Protein AF-0000000081659608 (afdb_homodimer)

Radius of gyration: 36.02 Å; Cα contacts (8 Å, |Δi|>4): 2407; chains: 2; bounding box: 150×110×80 Å

Organism: Saccoglossus kowalevskii (NCBI:txid10224)

Secondary structure (DSSP, 8-state):
---------------------PPPEEEEEEESS--STTSTTTT-HHHIIIIITTSEEEEEEE-SSSSHHHHHHHHHHS--HHHH---SSSTTTTSS-HHHHTTGGGGSHHHHHHHTT-EEEEEEE-STTTT-GGGT-TT---TT-SEEEEESSS--SSSEEEEETTEEEEE-S-HHHH-HHHHHHHHHHHHHHT--TTSPPEEEEEE--TTSTT----GGGTTTTTT------TTBT---TTS-HHHHTS-SSPPHHHHHHHHHHHHHHHHHHHHHHHHHHHHHHHHHHTT-GGGEEEEEEES---BSSBTT--SB--SSSHHHHEEEEEEE-TTPPTTEEE-S-EEGGGHHHHHHHHHTPPPPTT--S--THHHHH--S-SGGGS-SEEEEEE-----TT---TT----TTEEEE-TTT--EEEETT--EEEEEEESSS-EEEEEEE-STT--EEEEETTT-TT----GGGTS-HHHHHHHHHHHHHHHH--GGGG---S--TT-----S---/---------------------PPPEEEEEEESS--STTSTTTT-HHHIIIIITTSEEEEEEE-SSSSHHHHHHHHHHS--HHHH---SSSGGGTSS-HHHHTTGGGGSHHHHHHHTT-EEEEEEE-STTTT-GGGT-TT---TT-SEEEEESSS--SSSEEEEETTEEEEE-S-HHHH-HHHHHHHHHHHHHHT--TTSPPEEEEEE--TTSTT----GGGTTTTTT------TTBT---TTS-HHHHTS-SSPPHHHHHHHHHHHHHHHHHHHHHHHHHHHHHHHHHHTT-GGGEEEEEEES---BSSBTT--SB--SSSHHHHEEEEEEE-TTPPTTEEE-S-EEGGGHHHHHHHHHTPPPPTT--S--THHHHH--S-GGGGS-SEEEEEE-----TT---TT----TTEEEE-TTT--EEEETT--EEEEEEESSS-EEEEEEE-STT--EEEEETTT-TT----GGGTS-HHHHHHHHHHHHHHHT--GGGG---S--TT-----TT--

Foldseek 3Di:
DPPPPPPPPPPPPPPPPPVPPAQFAEEEEAEAAQFPPFPSCVLLVLCCVVFQQQFEWEPFEWALFLAFQQLLLLLFQLAHCLQLQQFHQDLVSVWLAPVSLVPRLCRGLLQLLVVLPAAEAEAEERGAQPQPVRNVHLQDDRPNHPFAFYWHHAADQAFGWTSTNNDTDTGHPDLVTGGRLVVLLVVLLVVLVPDAPPDHHYYYYRYHHAPPPPLDARPVLVPPPVVFFGDPDPQFQAAQCQDDVLLNVADGNADPVLRVVLRVSVSSRSRNCVSVSVSVVSNCVSCVVRVSQQRYKYKYKYSWHWDDRGSHQHIDERDPASRTIHMIITMHYHQGHGNHYDHAHAYSSQNSCQSSVSSPHHDDQQNLHHHCVCVRNDPDDCQQPAAFKAKRWHAFDADPVQDDPPDPPRPQFADADNVRRNTRTGRFSTKMKIAGDDPQAGKIWMFTRDPVRRIFIDRCVVPVSSNDGCVVVDDVVQVVLRVVVRVQNSPDTRPSSTD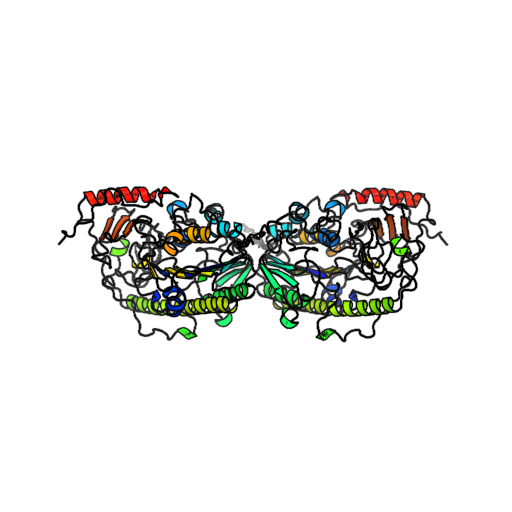GHDSPPHDRPPPPPD/DPPPPPPPPPPPPPPPVPPPPAQFAEEEEAEAAQFPPFCSCVLLVLCCVVFQQQFEWEPFEWALFLAFQQLLLLLFQLAHCLQLQQFHQDLVSVWLAPVSQVPRLCRGLLVLLVVLPAAEAEAEERGAQPQPVRNVHLQDDRPNHPFAFYWHHAADQAFGWTSTNNDIDTGHPDLVTGGRLVVLLVVLLVVLVVDAPPDHHYYYYRYHHAPPPPLDARPVLVPPPPVDFGDPDPQFQAAQCQDDVLLNVADGNADPVLRVVLRVSVSSRSRNCVSVSVSVVSNCVSCVVRVSQQRYKYKYKYSWHWDDRGSHQHIDERDPASRTIHMIITMHYHQGHGNHYDHAHAYSSQNSCQSSVSSPHHDDQQNLHHHCVCVRNDPDDCQQPAAFKAKRWHAFDADPVQDDPPDPPRPQFADADNVRRNTRTGRFSTKMKIAGDDPQAGKIWMFTRDPVRRIFIDRCVVPVSSNDGCVVVADVVQVVLRVVVRVQNSPDTRPSSTDHDDSPPHDRPPPPPD

Solvent-accessible surface area (backbone atoms only — not comparable to full-atom values): 52056 Å² total; per-residue (Å²): 135,86,79,78,82,77,75,79,74,74,75,73,72,73,73,69,74,75,68,73,77,77,65,48,25,37,37,38,37,32,32,26,44,32,16,46,72,75,48,53,54,66,72,32,56,54,45,43,51,70,25,21,49,47,1,30,31,39,77,32,26,29,30,44,20,26,41,66,24,25,19,42,49,12,34,36,38,5,26,55,50,88,72,59,52,24,50,28,57,37,51,91,33,30,16,43,12,62,68,28,61,77,42,47,48,67,56,20,31,48,36,54,30,32,75,61,58,35,45,28,38,43,30,30,54,69,37,27,45,23,35,32,74,84,31,55,18,34,59,54,66,71,68,45,57,51,38,42,35,35,29,42,25,63,57,51,41,50,65,49,42,29,16,48,48,38,36,65,34,81,34,49,79,49,64,94,77,21,30,40,63,58,45,42,40,51,54,50,49,61,60,53,67,49,51,47,80,86,45,71,34,36,39,37,38,44,22,38,32,35,33,29,62,84,31,69,42,58,78,94,35,68,74,49,59,73,87,52,64,45,64,80,51,88,30,36,51,26,74,30,80,74,50,61,66,78,46,41,65,33,52,60,69,53,51,70,66,49,50,53,48,25,21,49,49,44,30,28,25,50,29,23,38,46,57,52,28,50,37,54,51,51,52,51,50,51,29,47,77,51,67,39,42,73,46,24,33,42,37,40,36,34,38,15,11,35,41,52,22,47,34,24,38,49,59,52,44,58,49,94,49,63,36,11,21,28,19,49,35,28,36,23,32,65,83,38,59,59,55,40,75,43,70,65,61,42,45,42,23,16,49,14,32,27,52,19,42,61,49,69,39,80,59,62,69,71,33,25,34,55,47,49,59,63,70,58,67,47,88,58,83,55,72,75,74,34,50,41,60,47,61,34,42,43,56,32,43,50,38,94,78,26,76,37,74,80,43,73,89,35,76,47,24,21,74,43,37,64,86,72,49,49,52,59,37,21,47,51,55,19,37,44,27,35,39,34,44,60,99,86,43,41,35,38,42,33,44,35,62,43,96,75,58,43,65,44,23,31,53,36,81,83,32,76,65,60,77,60,55,41,59,89,74,50,59,67,66,58,53,52,50,53,51,55,54,40,56,51,56,70,68,42,57,9,64,65,51,54,62,56,48,80,62,83,86,67,71,75,83,67,78,76,80,119,134,85,76,77,80,74,76,76,74,72,74,74,72,74,72,69,74,74,67,71,78,76,66,48,26,39,36,38,38,32,32,26,43,32,16,45,72,74,49,55,55,69,72,33,56,53,46,43,51,71,26,22,48,47,0,30,32,40,77,32,25,29,31,44,17,28,40,65,23,26,19,42,51,11,32,37,40,4,27,54,49,87,73,59,53,25,51,27,59,36,52,92,33,30,17,43,12,62,66,28,60,76,41,48,49,66,57,18,31,48,37,53,30,33,74,60,59,35,46,28,40,41,29,29,53,70,37,28,44,23,36,32,75,83,30,56,19,34,59,54,67,71,68,45,57,51,38,42,36,35,30,41,25,63,56,51,41,49,64,48,40,30,17,47,49,37,35,62,34,80,35,49,79,47,65,96,76,21,31,39,64,60,44,42,40,51,54,50,50,60,60,54,67,49,51,48,79,85,47,72,34,36,38,36,39,44,22,39,32,36,33,29,61,85,31,68,43,58,78,91,34,68,75,50,58,73,86,53,64,44,64,80,52,88,30,33,50,26,74,30,81,72,48,61,66,77,46,40,68,33,52,60,68,52,50,69,68,49,52,53,46,24,21,49,48,44,32,29,24,51,27,22,37,47,57,51,28,50,37,54,51,50,52,51,49,51,29,47,76,50,66,39,43,73,46,24,33,41,37,40,37,34,38,15,10,35,41,51,20,46,33,23,37,48,60,52,46,59,48,92,49,62,36,11,20,28,18,48,35,28,37,23,33,65,84,37,60,59,54,38,74,44,72,66,60,43,46,40,23,17,50,15,33,27,52,18,41,62,50,69,39,80,61,62,69,72,34,24,32,54,47,49,59,64,70,58,68,48,87,58,82,57,71,74,74,34,49,41,60,49,60,34,44,42,57,31,44,51,38,94,76,26,73,36,74,80,43,73,89,34,74,46,24,21,74,44,37,65,86,73,47,47,52,59,38,22,46,48,55,19,37,43,27,35,40,32,45,60,98,87,44,42,36,39,42,33,42,36,61,42,96,74,58,45,66,44,24,32,54,36,79,83,32,77,64,60,79,59,53,42,59,87,76,50,60,67,68,59,52,51,49,50,50,55,54,38,57,52,55,68,68,41,58,8,65,66,51,54,63,56,45,80,62,82,85,69,71,75,81,66,78,75,80,119

pLDDT: mean 91.69, std 15.03, range [29.36, 98.94]

Nearest PDB structures (foldseek):
  5g2v-assembly1_A  TM=7.735E-01  e=7.115E-33  Bacteroides thetaiotaomicron VPI-5482
  7p24-assembly1_AAA  TM=7.766E-01  e=2.349E-32  Bacteroides thetaiotaomicron VPI-5482
  7sno-assembly1_A  TM=7.657E-01  e=1.579E-29  Phocaeicola plebeius DSM 17135
  7lj2-assembly2_B  TM=7.525E-01  e=1.104E-29  Bacteroides uniformis
  7lha-assembly1_A  TM=7.394E-01  e=3.998E-30  Bacteroides uniformis

InterPro domains:
  IPR000917 Sulfatase, N-terminal [PF00884] (24-360)
  IPR012251 N-acetylglucosamine-6-sulfatase [PIRSF036666] (7-501)
  IPR017850 Alkaline-phosphatase-like, core domain superfamily [G3DSA:3.40.720.10] (22-470)
  IPR017850 Alkaline-phosphatase-like, core domain superfamily [SSF53649] (22-498)
  IPR024607 Sulfatase, conserved site [PS00523] (66-78)

Structure (mmCIF, N/CA/C/O backbone):
data_AF-0000000081659608-model_v1
#
loop_
_entity.id
_entity.type
_entity.pdbx_description
1 polymer N-acetylglucosamine-6-sulfatase-like
#
loop_
_atom_site.group_PDB
_atom_site.id
_atom_site.type_symbol
_atom_site.label_atom_id
_atom_site.label_alt_id
_atom_site.label_comp_id
_atom_site.label_asym_id
_atom_site.label_entity_id
_atom_site.label_seq_id
_atom_site.pdbx_PDB_ins_code
_atom_site.Cartn_x
_atom_site.Cartn_y
_atom_site.Cartn_z
_atom_site.occupancy
_atom_site.B_iso_or_equiv
_atom_site.auth_seq_id
_atom_site.auth_comp_id
_atom_site.auth_asym_id
_atom_site.auth_atom_id
_atom_site.pdbx_PDB_model_num
ATOM 1 N N . MET A 1 1 ? 80.125 10.266 -0.264 1 29.73 1 MET A N 1
ATOM 2 C CA . MET A 1 1 ? 78.875 10.594 0.439 1 29.73 1 MET A CA 1
ATOM 3 C C . MET A 1 1 ? 77.688 10.508 -0.499 1 29.73 1 MET A C 1
ATOM 5 O O . MET A 1 1 ? 77.312 11.508 -1.114 1 29.73 1 MET A O 1
ATOM 9 N N . ASN A 1 2 ? 77.688 9.492 -1.411 1 32.66 2 ASN A N 1
ATOM 10 C CA . ASN A 1 2 ? 76.812 9.148 -2.506 1 32.66 2 ASN A CA 1
ATOM 11 C C . ASN A 1 2 ? 75.375 8.859 -2.002 1 32.66 2 ASN A C 1
ATOM 13 O O . ASN A 1 2 ? 75.188 7.906 -1.255 1 32.66 2 ASN A O 1
ATOM 17 N N . MET A 1 3 ? 74.625 9.961 -1.694 1 34.44 3 MET A N 1
ATOM 18 C CA . MET A 1 3 ? 73.25 10.062 -1.191 1 34.44 3 MET A CA 1
ATOM 19 C C . MET A 1 3 ? 72.312 9.281 -2.074 1 34.44 3 MET A C 1
ATOM 21 O O . MET A 1 3 ? 72.188 9.531 -3.277 1 34.44 3 MET A O 1
ATOM 25 N N . SER A 1 4 ? 71.938 8.031 -1.695 1 35.09 4 SER A N 1
ATOM 26 C CA . SER A 1 4 ? 71.062 6.984 -2.17 1 35.09 4 SER A CA 1
ATOM 27 C C . SER A 1 4 ? 69.625 7.516 -2.334 1 35.09 4 SER A C 1
ATOM 29 O O . SER A 1 4 ? 69.062 8.086 -1.398 1 35.09 4 SER A O 1
ATOM 31 N N . ARG A 1 5 ? 69.188 7.945 -3.594 1 37.66 5 ARG A N 1
ATOM 32 C CA . ARG A 1 5 ? 67.938 8.344 -4.125 1 37.66 5 ARG A CA 1
ATOM 33 C C . ARG A 1 5 ? 66.812 7.316 -3.773 1 37.66 5 ARG A C 1
ATOM 35 O O . ARG A 1 5 ? 66.812 6.203 -4.301 1 37.66 5 ARG A O 1
ATOM 42 N N . LEU A 1 6 ? 66.438 7.09 -2.504 1 32.47 6 LEU A N 1
ATOM 43 C CA . LEU A 1 6 ? 65.312 6.227 -2.145 1 32.47 6 LEU A CA 1
ATOM 44 C C . LEU A 1 6 ? 64.062 6.652 -2.865 1 32.47 6 LEU A C 1
ATOM 46 O O . LEU A 1 6 ? 63.562 7.77 -2.67 1 32.47 6 LEU A O 1
ATOM 50 N N . LEU A 1 7 ? 63.781 6.207 -4.086 1 33.59 7 LEU A N 1
ATOM 51 C CA . LEU A 1 7 ? 62.562 6.391 -4.844 1 33.59 7 LEU A CA 1
ATOM 52 C C . LEU A 1 7 ? 61.344 5.957 -4.023 1 33.59 7 LEU A C 1
ATOM 54 O O . LEU A 1 7 ? 61.25 4.805 -3.584 1 33.59 7 LEU A O 1
ATOM 58 N N . ALA A 1 8 ? 60.656 6.953 -3.381 1 38.56 8 ALA A N 1
ATOM 59 C CA . ALA A 1 8 ? 59.312 6.809 -2.781 1 38.56 8 ALA A CA 1
ATOM 60 C C . ALA A 1 8 ? 58.344 6.172 -3.762 1 38.56 8 ALA A C 1
ATOM 62 O O . ALA A 1 8 ? 58 6.773 -4.781 1 38.56 8 ALA A O 1
ATOM 63 N N . VAL A 1 9 ? 58.469 4.859 -3.973 1 37.22 9 VAL A N 1
ATOM 64 C CA . VAL A 1 9 ? 57.375 4.184 -4.664 1 37.22 9 VAL A CA 1
ATOM 65 C C . VAL A 1 9 ? 56.062 4.523 -3.992 1 37.22 9 VAL A C 1
ATOM 67 O O . VAL A 1 9 ? 55.844 4.199 -2.822 1 37.22 9 VAL A O 1
ATOM 70 N N . LEU A 1 10 ? 55.531 5.641 -4.305 1 38.44 10 LEU A N 1
ATOM 71 C CA . LEU A 1 10 ? 54.125 5.949 -3.971 1 38.44 10 LEU A CA 1
ATOM 72 C C . LEU A 1 10 ? 53.219 4.773 -4.305 1 38.44 10 LEU A C 1
ATOM 74 O O . LEU A 1 10 ? 53.094 4.402 -5.473 1 38.44 10 LEU A O 1
ATOM 78 N N . PHE A 1 11 ? 53.094 3.836 -3.408 1 39.5 11 PHE A N 1
ATOM 79 C CA . PHE A 1 11 ? 52 2.865 -3.412 1 39.5 11 PHE A CA 1
ATOM 80 C C . PHE A 1 11 ? 50.656 3.562 -3.576 1 39.5 11 PHE A C 1
ATOM 82 O O . PHE A 1 11 ? 50.188 4.238 -2.66 1 39.5 11 PHE A O 1
ATOM 89 N N . LEU A 1 12 ? 50.375 4.02 -4.754 1 38.62 12 LEU A N 1
ATOM 90 C CA . LEU A 1 12 ? 48.969 4.305 -5.062 1 38.62 12 LEU A CA 1
ATOM 91 C C . LEU A 1 12 ? 48.062 3.146 -4.637 1 38.62 12 LEU A C 1
ATOM 93 O O . LEU A 1 12 ? 48.125 2.072 -5.242 1 38.62 12 LEU A O 1
ATOM 97 N N . LEU A 1 13 ? 47.875 3.082 -3.395 1 38.41 13 LEU A N 1
ATOM 98 C CA . LEU A 1 13 ? 46.719 2.271 -2.969 1 38.41 13 LEU A CA 1
ATOM 99 C C . LEU A 1 13 ? 45.469 2.652 -3.74 1 38.41 13 LEU A C 1
ATOM 101 O O . LEU A 1 13 ? 44.938 3.746 -3.555 1 38.41 13 LEU A O 1
ATOM 105 N N . TYR A 1 14 ? 45.375 2.152 -4.945 1 39.44 14 TYR A N 1
ATOM 106 C CA . TYR A 1 14 ? 44.062 2.096 -5.574 1 39.44 14 TYR A CA 1
ATOM 107 C C . TYR A 1 14 ? 43 1.585 -4.598 1 39.44 14 TYR A C 1
ATOM 109 O O . TYR A 1 14 ? 43 0.407 -4.23 1 39.44 14 TYR A O 1
ATOM 117 N N . CYS A 1 15 ? 42.625 2.396 -3.65 1 36.03 15 CYS A N 1
ATOM 118 C CA . CYS A 1 15 ? 41.375 2.092 -2.98 1 36.03 15 CYS A CA 1
ATOM 119 C C . CYS A 1 15 ? 40.281 1.731 -3.99 1 36.03 15 CYS A C 1
ATOM 121 O O . CYS A 1 15 ? 39.719 2.611 -4.645 1 36.03 15 CYS A O 1
ATOM 123 N N . SER A 1 16 ? 40.5 0.623 -4.633 1 38.03 16 SER A N 1
ATOM 124 C CA . SER A 1 16 ? 39.281 0.074 -5.242 1 38.03 16 SER A CA 1
ATOM 125 C C . SER A 1 16 ? 38.094 0.19 -4.305 1 38.03 16 SER A C 1
ATOM 127 O O . SER A 1 16 ? 38.031 -0.47 -3.264 1 38.03 16 SER A O 1
ATOM 129 N N . CYS A 1 17 ? 37.531 1.271 -4.055 1 38.84 17 CYS A N 1
ATOM 130 C CA . CYS A 1 17 ? 36.156 1.315 -3.494 1 38.84 17 CYS A CA 1
ATOM 131 C C . CYS A 1 17 ? 35.344 0.139 -3.984 1 38.84 17 CYS A C 1
ATOM 133 O O . CYS A 1 17 ? 34.906 0.121 -5.137 1 38.84 17 CYS A O 1
ATOM 135 N N . CYS A 1 18 ? 35.594 -1.045 -3.637 1 35.66 18 CYS A N 1
ATOM 136 C CA . CYS A 1 18 ? 34.719 -2.205 -3.814 1 35.66 18 CYS A CA 1
ATOM 137 C C . CYS A 1 18 ? 33.25 -1.84 -3.584 1 35.66 18 CYS A C 1
ATOM 139 O O . CYS A 1 18 ? 32.812 -1.764 -2.439 1 35.66 18 CYS A O 1
ATOM 141 N N . ALA A 1 19 ? 32.656 -0.929 -4.348 1 45 19 ALA A N 1
ATOM 142 C CA . ALA A 1 19 ? 31.219 -0.719 -4.312 1 45 19 ALA A CA 1
ATOM 143 C C . ALA A 1 19 ? 30.484 -2.025 -4.035 1 45 19 ALA A C 1
ATOM 145 O O . ALA A 1 19 ? 30.688 -3.021 -4.73 1 45 19 ALA A O 1
ATOM 146 N N . THR A 1 20 ? 30.156 -2.381 -2.877 1 53.38 20 THR A N 1
ATOM 147 C CA . THR A 1 20 ? 29.297 -3.529 -2.617 1 53.38 20 THR A CA 1
ATOM 148 C C . THR A 1 20 ? 28.312 -3.74 -3.768 1 53.38 20 THR A C 1
ATOM 150 O O . THR A 1 20 ? 27.656 -2.797 -4.211 1 53.38 20 THR A O 1
ATOM 153 N N . PRO A 1 21 ? 28.453 -4.836 -4.543 1 64.25 21 PRO A N 1
ATOM 154 C CA . PRO A 1 21 ? 27.547 -5.059 -5.676 1 64.25 21 PRO A CA 1
ATOM 155 C C . PRO A 1 21 ? 26.094 -4.766 -5.34 1 64.25 21 PRO A C 1
ATOM 157 O O . PRO A 1 21 ? 25.625 -5.109 -4.25 1 64.25 21 PRO A O 1
ATOM 160 N N . LYS A 1 22 ? 25.484 -3.906 -6.105 1 85 22 LYS A N 1
ATOM 161 C CA . LYS A 1 22 ? 24.078 -3.543 -5.988 1 85 22 LYS A CA 1
ATOM 162 C C . LYS A 1 22 ? 23.188 -4.777 -6.047 1 85 22 LYS A C 1
ATOM 164 O O . LYS A 1 22 ? 23.344 -5.633 -6.922 1 85 22 LYS A O 1
ATOM 169 N N . LYS A 1 23 ? 22.375 -5.035 -5.012 1 95.81 23 LYS A N 1
ATOM 170 C CA . LYS A 1 23 ? 21.391 -6.109 -5.016 1 95.81 23 LYS A CA 1
ATOM 171 C C . LYS A 1 23 ? 20.547 -6.086 -6.293 1 95.81 23 LYS A C 1
ATOM 173 O O . LYS A 1 23 ? 20.156 -5.016 -6.758 1 95.81 23 LYS A O 1
ATOM 178 N N . PRO A 1 24 ? 20.359 -7.223 -6.852 1 98.19 24 PRO A N 1
ATOM 179 C CA . PRO A 1 24 ? 19.594 -7.266 -8.102 1 98.19 24 PRO A CA 1
ATOM 180 C C . PRO A 1 24 ? 18.094 -7.098 -7.879 1 98.19 24 PRO A C 1
ATOM 182 O O . PRO A 1 24 ? 17.578 -7.453 -6.816 1 98.19 24 PRO A O 1
ATOM 185 N N . ASN A 1 25 ? 17.453 -6.461 -8.836 1 98.75 25 ASN A N 1
ATOM 186 C CA . ASN A 1 25 ? 16 -6.586 -8.898 1 98.75 25 ASN A CA 1
ATOM 187 C C . ASN A 1 25 ? 15.57 -7.988 -9.312 1 98.75 25 ASN A C 1
ATOM 189 O O . ASN A 1 25 ? 16.344 -8.711 -9.945 1 98.75 25 ASN A O 1
ATOM 193 N N . ILE A 1 26 ? 14.391 -8.391 -8.945 1 98.88 26 ILE A N 1
ATOM 194 C CA . ILE A 1 26 ? 13.867 -9.711 -9.289 1 98.88 26 ILE A CA 1
ATOM 195 C C . ILE A 1 26 ? 12.422 -9.586 -9.781 1 98.88 26 ILE A C 1
ATOM 197 O O . ILE A 1 26 ? 11.578 -9 -9.102 1 98.88 26 ILE A O 1
ATOM 201 N N . VAL A 1 27 ? 12.148 -10.078 -10.969 1 98.94 27 VAL A N 1
ATOM 202 C CA . VAL A 1 27 ? 10.797 -10.164 -11.523 1 98.94 27 VAL A CA 1
ATOM 203 C C . VAL A 1 27 ? 10.422 -11.633 -11.711 1 98.94 27 VAL A C 1
ATOM 205 O O . VAL A 1 27 ? 11.133 -12.391 -12.375 1 98.94 27 VAL A O 1
ATOM 208 N N . PHE A 1 28 ? 9.328 -12.039 -11.102 1 98.94 28 PHE A N 1
ATOM 209 C CA . PHE A 1 28 ? 8.812 -13.398 -11.234 1 98.94 28 PHE A CA 1
ATOM 210 C C . PHE A 1 28 ? 7.445 -13.391 -11.922 1 98.94 28 PHE A C 1
ATOM 212 O O . PHE A 1 28 ? 6.488 -12.812 -11.398 1 98.94 28 PHE A O 1
ATOM 219 N N . ILE A 1 29 ? 7.355 -14.016 -13.062 1 98.94 29 ILE A N 1
ATOM 220 C CA . ILE A 1 29 ? 6.105 -14.133 -13.812 1 98.94 29 ILE A CA 1
ATOM 221 C C . ILE A 1 29 ? 5.586 -15.57 -13.719 1 98.94 29 ILE A C 1
ATOM 223 O O . ILE A 1 29 ? 6.289 -16.516 -14.078 1 98.94 29 ILE A O 1
ATOM 227 N N . LEU A 1 30 ? 4.379 -15.695 -13.242 1 98.94 30 LEU A N 1
ATOM 228 C CA . LEU A 1 30 ? 3.787 -17 -12.992 1 98.94 30 LEU A CA 1
ATOM 229 C C . LEU A 1 30 ? 2.471 -17.156 -13.75 1 98.94 30 LEU A C 1
ATOM 231 O O . LEU A 1 30 ? 1.566 -16.328 -13.602 1 98.94 30 LEU A O 1
ATOM 235 N N . THR A 1 31 ? 2.389 -18.172 -14.586 1 98.94 31 THR A N 1
ATOM 236 C CA . THR A 1 31 ? 1.13 -18.516 -15.242 1 98.94 31 THR A CA 1
ATOM 237 C C . THR A 1 31 ? 0.385 -19.594 -14.453 1 98.94 31 THR A C 1
ATOM 239 O O . THR A 1 31 ? 0.917 -20.141 -13.484 1 98.94 31 THR A O 1
ATOM 242 N N . ASP A 1 32 ? -0.854 -19.797 -14.867 1 98.81 32 ASP A N 1
ATOM 243 C CA . ASP A 1 32 ? -1.736 -20.766 -14.203 1 98.81 32 ASP A CA 1
ATOM 244 C C . ASP A 1 32 ? -2.139 -21.891 -15.148 1 98.81 32 ASP A C 1
ATOM 246 O O . ASP A 1 32 ? -2.848 -21.656 -16.125 1 98.81 32 ASP A O 1
ATOM 250 N N . ASP A 1 33 ? -1.623 -23.141 -14.906 1 98.62 33 ASP A N 1
ATOM 251 C CA . ASP A 1 33 ? -2.031 -24.328 -15.656 1 98.62 33 ASP A CA 1
ATOM 252 C C . ASP A 1 33 ? -1.266 -24.438 -16.969 1 98.62 33 ASP A C 1
ATOM 254 O O . ASP A 1 33 ? -1.786 -24.969 -17.953 1 98.62 33 ASP A O 1
ATOM 258 N N . GLN A 1 34 ? -0.07 -23.906 -17.016 1 98.88 34 GLN A N 1
ATOM 259 C CA . GLN A 1 34 ? 0.668 -24 -18.266 1 98.88 34 GLN A CA 1
ATOM 260 C C . GLN A 1 34 ? 1.627 -25.188 -18.25 1 98.88 34 GLN A C 1
ATOM 262 O O . GLN A 1 34 ? 2.58 -25.219 -17.469 1 98.88 34 GLN A O 1
ATOM 267 N N . ASP A 1 35 ? 1.438 -26.094 -19.141 1 97.81 35 ASP A N 1
ATOM 268 C CA . ASP A 1 35 ? 2.301 -27.266 -19.281 1 97.81 35 ASP A CA 1
ATOM 269 C C . ASP A 1 35 ? 3.396 -27.031 -20.312 1 97.81 35 ASP A C 1
ATOM 271 O O . ASP A 1 35 ? 3.342 -26.047 -21.062 1 97.81 35 ASP A O 1
ATOM 275 N N . VAL A 1 36 ? 4.383 -27.938 -20.297 1 97.62 36 VAL A N 1
ATOM 276 C CA . VAL A 1 36 ? 5.367 -27.938 -21.375 1 97.62 36 VAL A CA 1
ATOM 277 C C . VAL A 1 36 ? 5.102 -29.109 -22.328 1 97.62 36 VAL A C 1
ATOM 279 O O . VAL A 1 36 ? 5.289 -29 -23.531 1 97.62 36 VAL A O 1
ATOM 282 N N . VAL A 1 37 ? 4.516 -30.172 -21.875 1 97.5 37 VAL A N 1
ATOM 283 C CA . VAL A 1 37 ? 4.426 -31.438 -22.578 1 97.5 37 VAL A CA 1
ATOM 284 C C . VAL A 1 37 ? 3.477 -31.312 -23.766 1 97.5 37 VAL A C 1
ATOM 286 O O . VAL A 1 37 ? 3.719 -31.906 -24.828 1 97.5 37 VAL A O 1
ATOM 289 N N . LEU A 1 38 ? 2.414 -30.594 -23.609 1 98.06 38 LEU A N 1
ATOM 290 C CA . LEU A 1 38 ? 1.393 -30.531 -24.641 1 98.06 38 LEU A CA 1
ATOM 291 C C . LEU A 1 38 ? 1.488 -29.219 -25.422 1 98.06 38 LEU A C 1
ATOM 293 O O . LEU A 1 38 ? 0.485 -28.734 -25.938 1 98.06 38 LEU A O 1
ATOM 297 N N . GLY A 1 39 ? 2.652 -28.609 -25.359 1 97.75 39 GLY A N 1
ATOM 298 C CA . GLY A 1 39 ? 2.914 -27.469 -26.234 1 97.75 39 GLY A CA 1
ATOM 299 C C . GLY A 1 39 ? 2.611 -26.141 -25.594 1 97.75 39 GLY A C 1
ATOM 300 O O . GLY A 1 39 ? 2.463 -25.125 -26.281 1 97.75 39 GLY A O 1
ATOM 301 N N . GLY A 1 40 ? 2.539 -26.047 -24.328 1 98.25 40 GLY A N 1
ATOM 302 C CA . GLY A 1 40 ? 2.168 -24.828 -23.625 1 98.25 40 GLY A CA 1
ATOM 303 C C . GLY A 1 40 ? 3.111 -23.672 -23.906 1 98.25 40 GLY A C 1
ATOM 304 O O . GLY A 1 40 ? 2.744 -22.516 -23.734 1 98.25 40 GLY A O 1
ATOM 305 N N . MET A 1 41 ? 4.305 -23.953 -24.375 1 98.62 41 MET A N 1
ATOM 306 C CA . MET A 1 41 ? 5.281 -22.891 -24.609 1 98.62 41 MET A CA 1
ATOM 307 C C . MET A 1 41 ? 5.332 -22.516 -26.094 1 98.62 41 MET A C 1
ATOM 309 O O . MET A 1 41 ? 5.988 -21.547 -26.469 1 98.62 41 MET A O 1
ATOM 313 N N . THR A 1 42 ? 4.598 -23.219 -26.891 1 98.38 42 THR A N 1
ATOM 314 C CA . THR A 1 42 ? 4.645 -23 -28.328 1 98.38 42 THR A CA 1
ATOM 315 C C . THR A 1 42 ? 4.246 -21.562 -28.672 1 98.38 42 THR A C 1
ATOM 317 O O . THR A 1 42 ? 4.93 -20.891 -29.453 1 98.38 42 THR A O 1
ATOM 320 N N . PRO A 1 43 ? 3.197 -21.016 -28.109 1 98.44 43 PRO A N 1
ATOM 321 C CA . PRO A 1 43 ? 2.791 -19.656 -28.5 1 98.44 43 PRO A CA 1
ATOM 322 C C . PRO A 1 43 ? 3.658 -18.578 -27.859 1 98.44 43 PRO A C 1
ATOM 324 O O . PRO A 1 43 ? 3.531 -17.391 -28.188 1 98.44 43 PRO A O 1
ATOM 327 N N . MET A 1 44 ? 4.535 -18.953 -26.938 1 98.75 44 MET A N 1
ATOM 328 C CA . MET A 1 44 ? 5.266 -17.984 -26.141 1 98.75 44 MET A CA 1
ATOM 329 C C . MET A 1 44 ? 6.562 -17.562 -26.828 1 98.75 44 MET A C 1
ATOM 331 O O . MET A 1 44 ? 7.648 -17.734 -26.281 1 98.75 44 MET A O 1
ATOM 335 N N . THR A 1 45 ? 6.449 -16.984 -28.016 1 98.75 45 THR A N 1
ATOM 336 C CA . THR A 1 45 ? 7.598 -16.672 -28.844 1 98.75 45 THR A CA 1
ATOM 337 C C . THR A 1 45 ? 8.453 -15.578 -28.219 1 98.75 45 THR A C 1
ATOM 339 O O . THR A 1 45 ? 9.688 -15.641 -28.266 1 98.75 45 THR A O 1
ATOM 342 N N . LYS A 1 46 ? 7.82 -14.57 -27.672 1 98.88 46 LYS A N 1
ATOM 343 C CA . LYS A 1 46 ? 8.562 -13.477 -27.062 1 98.88 46 LYS A CA 1
ATOM 344 C C . LYS A 1 46 ? 9.266 -13.93 -25.781 1 98.88 46 LYS A C 1
ATOM 346 O O . LYS A 1 46 ? 10.414 -13.562 -25.531 1 98.88 46 LYS A O 1
ATOM 351 N N . VAL A 1 47 ? 8.602 -14.75 -25 1 98.88 47 VAL A N 1
ATOM 352 C CA . VAL A 1 47 ? 9.211 -15.289 -23.781 1 98.88 47 VAL A CA 1
ATOM 353 C C . VAL A 1 47 ? 10.445 -16.109 -24.141 1 98.88 47 VAL A C 1
ATOM 355 O O . VAL A 1 47 ? 11.5 -15.961 -23.516 1 98.88 47 VAL A O 1
ATOM 358 N N . LYS A 1 48 ? 10.344 -16.969 -25.125 1 98.75 48 LYS A N 1
ATOM 359 C CA . LYS A 1 48 ? 11.469 -17.797 -25.562 1 98.75 48 LYS A CA 1
ATOM 360 C C . LYS A 1 48 ? 12.625 -16.938 -26.047 1 98.75 48 LYS A C 1
ATOM 362 O O . LYS A 1 48 ? 13.789 -17.219 -25.719 1 98.75 48 LYS A O 1
ATOM 367 N N . LYS A 1 49 ? 12.305 -15.914 -26.734 1 98.69 49 LYS A N 1
ATOM 368 C CA . LYS A 1 49 ? 13.336 -15.047 -27.297 1 98.69 49 LYS A CA 1
ATOM 369 C C . LYS A 1 49 ? 13.945 -14.148 -26.234 1 98.69 49 LYS A C 1
ATOM 371 O O . LYS A 1 49 ? 15.172 -14.055 -26.109 1 98.69 49 LYS A O 1
ATOM 376 N N . LEU A 1 50 ? 13.078 -13.508 -25.406 1 98.81 50 LEU A N 1
ATOM 377 C CA . LEU A 1 50 ? 13.508 -12.414 -24.547 1 98.81 50 LEU A CA 1
ATOM 378 C C . LEU A 1 50 ? 14.031 -12.945 -23.203 1 98.81 50 LEU A C 1
ATOM 380 O O . LEU A 1 50 ? 14.766 -12.25 -22.5 1 98.81 50 LEU A O 1
ATOM 384 N N . ILE A 1 51 ? 13.664 -14.172 -22.812 1 98.81 51 ILE A N 1
ATOM 385 C CA . ILE A 1 51 ? 14.164 -14.766 -21.578 1 98.81 51 ILE A CA 1
ATOM 386 C C . ILE A 1 51 ? 14.984 -16.016 -21.906 1 98.81 51 ILE A C 1
ATOM 388 O O . ILE A 1 51 ? 16.156 -16.094 -21.547 1 98.81 51 ILE A O 1
ATOM 392 N N . GLY A 1 52 ? 14.461 -16.953 -22.641 1 98.25 52 GLY A N 1
ATOM 393 C CA . GLY A 1 52 ? 15.141 -18.203 -22.969 1 98.25 52 GLY A CA 1
ATOM 394 C C . GLY A 1 52 ? 16.438 -18 -23.719 1 98.25 52 GLY A C 1
ATOM 395 O O . GLY A 1 52 ? 17.516 -18.281 -23.188 1 98.25 52 GLY A O 1
ATOM 396 N N . SER A 1 53 ? 16.359 -17.375 -24.891 1 98.12 53 SER A N 1
ATOM 397 C CA . SER A 1 53 ? 17.531 -17.188 -25.734 1 98.12 53 SER A CA 1
ATOM 398 C C . SER A 1 53 ? 18.516 -16.203 -25.078 1 98.12 53 SER A C 1
ATOM 400 O O . SER A 1 53 ? 19.719 -16.266 -25.344 1 98.12 53 SER A O 1
ATOM 402 N N . ALA A 1 54 ? 17.969 -15.383 -24.203 1 98 54 ALA A N 1
ATOM 403 C CA . ALA A 1 54 ? 18.797 -14.375 -23.531 1 98 54 ALA A CA 1
ATOM 404 C C . ALA A 1 54 ? 19.219 -14.852 -22.141 1 98 54 ALA A C 1
ATOM 406 O O . ALA A 1 54 ? 19.875 -14.109 -21.406 1 98 54 ALA A O 1
ATOM 407 N N . GLY A 1 55 ? 18.922 -16.078 -21.797 1 98 55 GLY A N 1
ATOM 408 C CA . GLY A 1 55 ? 19.234 -16.672 -20.5 1 98 55 GLY A CA 1
ATOM 409 C C . GLY A 1 55 ? 19.312 -18.188 -20.531 1 98 55 GLY A C 1
ATOM 410 O O . GLY A 1 55 ? 19.969 -18.766 -21.391 1 98 55 GLY A O 1
ATOM 411 N N . ILE A 1 56 ? 18.656 -18.734 -19.516 1 97.56 56 ILE A N 1
ATOM 412 C CA . ILE A 1 56 ? 18.688 -20.188 -19.359 1 97.56 56 ILE A CA 1
ATOM 413 C C . ILE A 1 56 ? 17.281 -20.75 -19.516 1 97.56 56 ILE A C 1
ATOM 415 O O . ILE A 1 56 ? 16.328 -20.188 -18.984 1 97.56 56 ILE A O 1
ATOM 419 N N . THR A 1 57 ? 17.156 -21.797 -20.266 1 98.19 57 THR A N 1
ATOM 420 C CA . THR A 1 57 ? 15.953 -22.625 -20.281 1 98.19 57 THR A CA 1
ATOM 421 C C . THR A 1 57 ? 16.188 -23.938 -19.531 1 98.19 57 THR A C 1
ATOM 423 O O . THR A 1 57 ? 17.125 -24.672 -19.828 1 98.19 57 THR A O 1
ATOM 426 N N . PHE A 1 58 ? 15.359 -24.188 -18.562 1 97.56 58 PHE A N 1
ATOM 427 C CA . PHE A 1 58 ? 15.375 -25.469 -17.875 1 97.56 58 PHE A CA 1
ATOM 428 C C . PHE A 1 58 ? 14.414 -26.453 -18.547 1 97.56 58 PHE A C 1
ATOM 430 O O . PHE A 1 58 ? 13.219 -26.172 -18.672 1 97.56 58 PHE A O 1
ATOM 437 N N . THR A 1 59 ? 14.922 -27.594 -18.859 1 96.94 59 THR A N 1
ATOM 438 C CA . THR A 1 59 ? 14.102 -28.562 -19.594 1 96.94 59 THR A CA 1
ATOM 439 C C . THR A 1 59 ? 13.32 -29.453 -18.641 1 96.94 59 THR A C 1
ATOM 441 O O . THR A 1 59 ? 12.352 -30.094 -19.031 1 96.94 59 THR A O 1
ATOM 444 N N . ASN A 1 60 ? 13.789 -29.516 -17.391 1 97.25 60 ASN A N 1
ATOM 445 C CA . ASN A 1 60 ? 13.18 -30.406 -16.406 1 97.25 60 ASN A CA 1
ATOM 446 C C . ASN A 1 60 ? 12.766 -29.656 -15.141 1 97.25 60 ASN A C 1
ATOM 448 O O . ASN A 1 60 ? 13.336 -29.859 -14.07 1 97.25 60 ASN A O 1
ATOM 452 N N . MET A 1 61 ? 11.742 -28.844 -15.32 1 98.69 61 MET A N 1
ATOM 453 C CA . MET A 1 61 ? 11.086 -28.188 -14.188 1 98.69 61 MET A CA 1
ATOM 454 C C . MET A 1 61 ? 9.797 -28.906 -13.82 1 98.69 61 MET A C 1
ATOM 456 O O . MET A 1 61 ? 8.977 -29.219 -14.688 1 98.69 61 MET A O 1
ATOM 460 N N . PHE A 1 62 ? 9.648 -29.203 -12.469 1 98.81 62 PHE A N 1
ATOM 461 C CA . PHE A 1 62 ? 8.492 -29.969 -12.031 1 98.81 62 PHE A CA 1
ATOM 462 C C . PHE A 1 62 ? 7.793 -29.266 -10.867 1 98.81 62 PHE A C 1
ATOM 464 O O . PHE A 1 62 ? 8.445 -28.656 -10.023 1 98.81 62 PHE A O 1
ATOM 471 N N . THR A 1 63 ? 6.473 -29.312 -10.867 1 98.88 63 THR A N 1
ATOM 472 C CA . THR A 1 63 ? 5.75 -29.047 -9.633 1 98.88 63 THR A CA 1
ATOM 473 C C . THR A 1 63 ? 5.738 -30.281 -8.734 1 98.88 63 THR A C 1
ATOM 475 O O . THR A 1 63 ? 5.676 -31.406 -9.227 1 98.88 63 THR A O 1
ATOM 478 N N . THR A 1 64 ? 5.746 -30.062 -7.492 1 98.75 64 THR A N 1
ATOM 479 C CA . THR A 1 64 ? 5.711 -31.156 -6.539 1 98.75 64 THR A CA 1
ATOM 480 C C . THR A 1 64 ? 4.273 -31.516 -6.176 1 98.75 64 THR A C 1
ATOM 482 O O . THR A 1 64 ? 4.031 -32.469 -5.445 1 98.75 64 THR A O 1
ATOM 485 N N . ASN A 1 65 ? 3.4 -30.734 -6.633 1 98.5 65 ASN A N 1
ATOM 486 C CA . ASN A 1 65 ? 1.966 -30.969 -6.5 1 98.5 65 ASN A CA 1
ATOM 487 C C . ASN A 1 65 ? 1.188 -30.344 -7.656 1 98.5 65 ASN A C 1
ATOM 489 O O . ASN A 1 65 ? 1.174 -29.125 -7.82 1 98.5 65 ASN A O 1
ATOM 493 N N . PRO A 1 66 ? 0.505 -31.156 -8.43 1 98.19 66 PRO A N 1
ATOM 494 C CA . PRO A 1 66 ? -0.151 -30.641 -9.633 1 98.19 66 PRO A CA 1
ATOM 495 C C . PRO A 1 66 ? -1.539 -30.078 -9.344 1 98.19 66 PRO A C 1
ATOM 497 O O . PRO A 1 66 ? -2.494 -30.375 -10.062 1 98.19 66 PRO A O 1
ATOM 500 N N . LEU A 1 67 ? -1.618 -29.219 -8.328 1 98.12 67 LEU A N 1
ATOM 501 C CA . LEU A 1 67 ? -2.818 -28.469 -7.969 1 98.12 67 LEU A CA 1
ATOM 502 C C . LEU A 1 67 ? -2.465 -27.047 -7.555 1 98.12 67 LEU A C 1
ATOM 504 O O . LEU A 1 67 ? -1.424 -26.812 -6.938 1 98.12 67 LEU A O 1
ATOM 508 N N . CYS A 1 68 ? -3.346 -26.156 -7.793 1 98.19 68 CYS A N 1
ATOM 509 C CA . CYS A 1 68 ? -3.043 -24.719 -7.719 1 98.19 68 CYS A CA 1
ATOM 510 C C . CYS A 1 68 ? -2.562 -24.344 -6.324 1 98.19 68 CYS A C 1
ATOM 512 O O . CYS A 1 68 ? -1.384 -24.031 -6.133 1 98.19 68 CYS A O 1
ATOM 514 N N . CYS A 1 69 ? -3.404 -24.438 -5.293 1 98.5 69 CYS A N 1
ATOM 515 C CA . CYS A 1 69 ? -3.088 -23.906 -3.973 1 98.5 69 CYS A CA 1
ATOM 516 C C . CYS A 1 69 ? -1.905 -24.641 -3.354 1 98.5 69 CYS A C 1
ATOM 518 O O . CYS A 1 69 ? -0.959 -24 -2.877 1 98.5 69 CYS A O 1
ATOM 520 N N . PRO A 1 70 ? -1.873 -25.953 -3.402 1 98.62 70 PRO A N 1
ATOM 521 C CA . PRO A 1 70 ? -0.692 -26.625 -2.861 1 98.62 70 PRO A CA 1
ATOM 522 C C . PRO A 1 70 ? 0.594 -26.234 -3.588 1 98.62 70 PRO A C 1
ATOM 524 O O . PRO A 1 70 ? 1.62 -26 -2.949 1 98.62 70 PRO A O 1
ATOM 527 N N . SER A 1 71 ? 0.529 -26.172 -4.875 1 98.88 71 SER A N 1
ATOM 528 C CA . SER A 1 71 ? 1.71 -25.828 -5.66 1 98.88 71 SER A CA 1
ATOM 529 C C . SER A 1 71 ? 2.168 -24.406 -5.371 1 98.88 71 SER A C 1
ATOM 531 O O . SER A 1 71 ? 3.357 -24.172 -5.152 1 98.88 71 SER A O 1
ATOM 533 N N . ARG A 1 72 ? 1.263 -23.469 -5.383 1 98.94 72 ARG A N 1
ATOM 534 C CA . ARG A 1 72 ? 1.59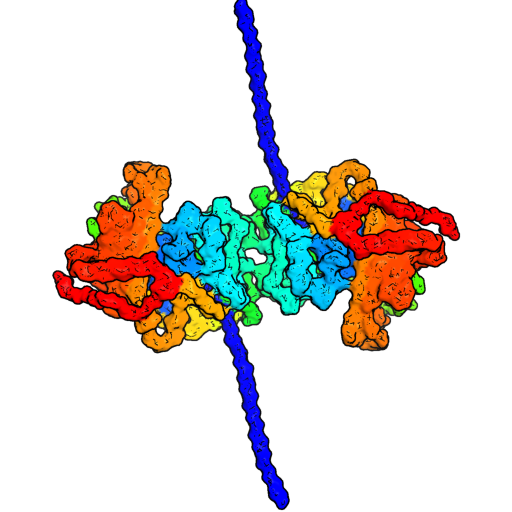3 -22.078 -5.113 1 98.94 72 ARG A CA 1
ATOM 535 C C . ARG A 1 72 ? 2.115 -21.891 -3.691 1 98.94 72 ARG A C 1
ATOM 537 O O . ARG A 1 72 ? 3.02 -21.094 -3.451 1 98.94 72 ARG A O 1
ATOM 544 N N . SER A 1 73 ? 1.546 -22.641 -2.74 1 98.88 73 SER A N 1
ATOM 545 C CA . SER A 1 73 ? 2.066 -22.625 -1.378 1 98.88 73 SER A CA 1
ATOM 546 C C . SER A 1 73 ? 3.504 -23.125 -1.33 1 98.88 73 SER A C 1
ATOM 548 O O . SER A 1 73 ? 4.328 -22.594 -0.578 1 98.88 73 SER A O 1
ATOM 550 N N . SER A 1 74 ? 3.762 -24.109 -2.152 1 98.94 74 SER A N 1
ATOM 551 C CA . SER A 1 74 ? 5.125 -24.625 -2.266 1 98.94 74 SER A CA 1
ATOM 552 C C . SER A 1 74 ? 6.055 -23.578 -2.871 1 98.94 74 SER A C 1
ATOM 554 O O . SER A 1 74 ? 7.199 -23.422 -2.436 1 98.94 74 SER A O 1
ATOM 556 N N . ILE A 1 75 ? 5.605 -22.859 -3.848 1 98.94 75 ILE A N 1
ATOM 557 C CA . ILE A 1 75 ? 6.387 -21.781 -4.453 1 98.94 75 ILE A CA 1
ATOM 558 C C . ILE A 1 75 ? 6.688 -20.719 -3.41 1 98.94 75 ILE A C 1
ATOM 560 O O . ILE A 1 75 ? 7.816 -20.219 -3.32 1 98.94 75 ILE A O 1
ATOM 564 N N . LEU A 1 76 ? 5.699 -20.391 -2.598 1 98.94 76 LEU A N 1
ATOM 565 C CA . LEU A 1 76 ? 5.816 -19.297 -1.633 1 98.94 76 LEU A CA 1
ATOM 566 C C . LEU A 1 76 ? 6.742 -19.688 -0.485 1 98.94 76 LEU A C 1
ATOM 568 O O . LEU A 1 76 ? 7.496 -18.844 0.019 1 98.94 76 LEU A O 1
ATOM 572 N N . THR A 1 77 ? 6.781 -20.969 -0.106 1 98.88 77 THR A N 1
ATOM 573 C CA . THR A 1 77 ? 7.469 -21.359 1.12 1 98.88 77 THR A CA 1
ATOM 574 C C . THR A 1 77 ? 8.773 -22.078 0.803 1 98.88 77 THR A C 1
ATOM 576 O O . THR A 1 77 ? 9.672 -22.141 1.642 1 98.88 77 THR A O 1
ATOM 579 N N . GLY A 1 78 ? 8.781 -22.734 -0.369 1 98.88 78 GLY A N 1
ATOM 580 C CA . GLY A 1 78 ? 9.898 -23.609 -0.703 1 98.88 78 GLY A CA 1
ATOM 581 C C . GLY A 1 78 ? 9.789 -24.984 -0.084 1 98.88 78 GLY A C 1
ATOM 582 O O . GLY A 1 78 ? 10.789 -25.703 0.041 1 98.88 78 GLY A O 1
ATOM 583 N N . ASN A 1 79 ? 8.531 -25.344 0.311 1 98.88 79 ASN A N 1
ATOM 584 C CA . ASN A 1 79 ? 8.367 -26.594 1.054 1 98.88 79 ASN A CA 1
ATOM 585 C C . ASN A 1 79 ? 7.395 -27.531 0.354 1 98.88 79 ASN A C 1
ATOM 587 O O . ASN A 1 79 ? 6.508 -27.094 -0.377 1 98.88 79 ASN A O 1
ATOM 591 N N . TYR A 1 80 ? 7.586 -28.812 0.578 1 98.69 80 TYR A N 1
ATOM 592 C CA . TYR A 1 80 ? 6.629 -29.828 0.151 1 98.69 80 TYR A CA 1
ATOM 593 C C . TYR A 1 80 ? 5.293 -29.656 0.868 1 98.69 80 TYR A C 1
ATOM 595 O O . TYR A 1 80 ? 5.234 -29.047 1.945 1 98.69 80 TYR A O 1
ATOM 603 N N . VAL A 1 81 ? 4.289 -30.219 0.305 1 98.38 81 VAL A N 1
ATOM 604 C CA . VAL A 1 81 ? 2.934 -30.094 0.827 1 98.38 81 VAL A CA 1
ATOM 605 C C . VAL A 1 81 ? 2.881 -30.625 2.26 1 98.38 81 VAL A C 1
ATOM 607 O O . VAL A 1 81 ? 2.262 -30 3.131 1 98.38 81 VAL A O 1
ATOM 610 N N . HIS A 1 82 ? 3.588 -31.719 2.521 1 97.25 82 HIS A N 1
ATOM 611 C CA . HIS A 1 82 ? 3.52 -32.312 3.85 1 97.25 82 HIS A CA 1
ATOM 612 C C . HIS A 1 82 ? 4.18 -31.422 4.895 1 97.25 82 HIS A C 1
ATOM 614 O O . HIS A 1 82 ? 3.967 -31.609 6.094 1 97.25 82 HIS A O 1
ATOM 620 N N . ASN A 1 83 ? 4.902 -30.453 4.461 1 98.25 83 ASN A N 1
ATOM 621 C CA . ASN A 1 83 ? 5.566 -29.562 5.406 1 98.25 83 ASN A CA 1
ATOM 622 C C . ASN A 1 83 ? 4.812 -28.25 5.555 1 98.25 83 ASN A C 1
ATOM 624 O O . ASN A 1 83 ? 4.73 -27.688 6.652 1 98.25 83 ASN A O 1
ATOM 628 N N . HIS A 1 84 ? 4.199 -27.672 4.457 1 97.94 84 HIS A N 1
ATOM 629 C CA . HIS A 1 84 ? 3.506 -26.391 4.609 1 97.94 84 HIS A CA 1
ATOM 630 C C . HIS A 1 84 ? 2.029 -26.609 4.926 1 97.94 84 HIS A C 1
ATOM 632 O O . HIS A 1 84 ? 1.353 -25.688 5.395 1 97.94 84 HIS A O 1
ATOM 638 N N . GLY A 1 85 ? 1.455 -27.688 4.469 1 97.69 85 GLY A N 1
ATOM 639 C CA . GLY A 1 85 ? 0.182 -28.125 5.023 1 97.69 85 GLY A CA 1
ATOM 640 C C . GLY A 1 85 ? -1.008 -27.703 4.18 1 97.69 85 GLY A C 1
ATOM 641 O O . GLY A 1 85 ? -2.15 -28.047 4.496 1 97.69 85 GLY A O 1
ATOM 642 N N . ALA A 1 86 ? -0.918 -26.953 3.131 1 98.19 86 ALA A N 1
ATOM 643 C CA . ALA A 1 86 ? -2.025 -26.641 2.23 1 98.19 86 ALA A CA 1
ATOM 644 C C . ALA A 1 86 ? -2.322 -27.828 1.307 1 98.19 86 ALA A C 1
ATOM 646 O O . ALA A 1 86 ? -1.627 -28.031 0.309 1 98.19 86 ALA A O 1
ATOM 647 N N . LEU A 1 87 ? -3.4 -28.484 1.484 1 96.56 87 LEU A N 1
ATOM 648 C CA . LEU A 1 87 ? -3.609 -29.812 0.928 1 96.56 87 LEU A CA 1
ATOM 649 C C . LEU A 1 87 ? -4.367 -29.734 -0.394 1 96.56 87 LEU A C 1
ATOM 651 O O . LEU A 1 87 ? -4.227 -30.625 -1.244 1 96.56 87 LEU A O 1
ATOM 655 N N . ASN A 1 88 ? -5.219 -28.812 -0.456 1 94.38 88 ASN A N 1
ATOM 656 C CA . ASN A 1 88 ? -6.012 -28.656 -1.671 1 94.38 88 ASN A CA 1
ATOM 657 C C . ASN A 1 88 ? -6.465 -27.219 -1.867 1 94.38 88 ASN A C 1
ATOM 659 O O . ASN A 1 88 ? -5.902 -26.297 -1.265 1 94.38 88 ASN A O 1
ATOM 663 N N . ASN A 1 89 ? -7.445 -26.969 -2.744 1 95.06 89 ASN A N 1
ATOM 664 C CA . ASN A 1 89 ? -7.777 -25.609 -3.168 1 95.06 89 ASN A CA 1
ATOM 665 C C . ASN A 1 89 ? -8.82 -24.984 -2.254 1 95.06 89 ASN A C 1
ATOM 667 O O . ASN A 1 89 ? -9.289 -23.875 -2.518 1 95.06 89 ASN A O 1
ATOM 671 N N . SER A 1 90 ? -9.164 -25.656 -1.152 1 93.69 90 SER A N 1
ATOM 672 C CA . SER A 1 90 ? -10.242 -25.156 -0.302 1 93.69 90 SER A CA 1
ATOM 673 C C . SER A 1 90 ? -9.695 -24.641 1.026 1 93.69 90 SER A C 1
ATOM 675 O O . SER A 1 90 ? -8.617 -25.031 1.462 1 93.69 90 SER A O 1
ATOM 677 N N . ILE A 1 91 ? -10.445 -23.781 1.658 1 95.56 91 ILE A N 1
ATOM 678 C CA . ILE A 1 91 ? -10.094 -23.281 2.98 1 95.56 91 ILE A CA 1
ATOM 679 C C . ILE A 1 91 ? -10.016 -24.438 3.971 1 95.56 91 ILE A C 1
ATOM 681 O O . ILE A 1 91 ? -9.109 -24.484 4.805 1 95.56 91 ILE A O 1
ATOM 685 N N . SER A 1 92 ? -10.961 -25.438 3.783 1 93 92 SER A N 1
ATOM 686 C CA . SER A 1 92 ? -10.945 -26.609 4.656 1 93 92 SER A CA 1
ATOM 687 C C . SER A 1 92 ? -9.672 -27.422 4.461 1 93 92 SER A C 1
ATOM 689 O O . SER A 1 92 ? -9.234 -28.125 5.375 1 93 92 SER A O 1
ATOM 691 N N . GLY A 1 93 ? -9.07 -27.344 3.311 1 95.56 93 GLY A N 1
ATOM 692 C CA . GLY A 1 93 ? -7.797 -27.984 3.049 1 95.56 93 GLY A CA 1
ATOM 693 C C . GLY A 1 93 ? -6.605 -27.109 3.367 1 95.56 93 GLY A C 1
ATOM 694 O O . GLY A 1 93 ? -5.504 -27.344 2.867 1 95.56 93 GLY A O 1
ATOM 695 N N . ASN A 1 94 ? -6.809 -25.969 4.023 1 97.56 94 ASN A N 1
ATOM 696 C CA . ASN A 1 94 ? -5.801 -25.062 4.559 1 97.56 94 ASN A CA 1
ATOM 697 C C . ASN A 1 94 ? -5.332 -24.062 3.504 1 97.56 94 ASN A C 1
ATOM 699 O O . ASN A 1 94 ? -4.285 -23.422 3.666 1 97.56 94 ASN A O 1
ATOM 703 N N . CYS A 1 95 ? -6.055 -23.953 2.371 1 97.81 95 CYS A N 1
ATOM 704 C CA . CYS A 1 95 ? -5.762 -22.938 1.373 1 97.81 95 CYS A CA 1
ATOM 705 C C . CYS A 1 95 ? -6.25 -21.562 1.835 1 97.81 95 CYS A C 1
ATOM 707 O O . CYS A 1 95 ? -7.441 -21.375 2.08 1 97.81 95 CYS A O 1
ATOM 709 N N . SER A 1 96 ? -5.395 -20.609 1.97 1 98.25 96 SER A N 1
ATOM 710 C CA . SER A 1 96 ? -5.699 -19.25 2.387 1 98.25 96 SER A CA 1
ATOM 711 C C . SER A 1 96 ? -6.352 -19.219 3.766 1 98.25 96 SER A C 1
ATOM 713 O O . SER A 1 96 ? -6.91 -18.203 4.176 1 98.25 96 SER A O 1
ATOM 715 N N . SER A 1 97 ? -6.301 -20.344 4.473 1 98.06 97 SER A N 1
ATOM 716 C CA . SER A 1 97 ? -7.004 -20.484 5.746 1 98.06 97 SER A CA 1
ATOM 717 C C . SER A 1 97 ? -6.352 -19.641 6.836 1 98.06 97 SER A C 1
ATOM 719 O O . SER A 1 97 ? -5.211 -19.203 6.688 1 98.06 97 SER A O 1
ATOM 721 N N . PRO A 1 98 ? -7.105 -19.422 7.898 1 97.38 98 PRO A N 1
ATOM 722 C CA . PRO A 1 98 ? -6.469 -18.781 9.047 1 97.38 98 PRO A CA 1
ATOM 723 C C . PRO A 1 98 ? -5.234 -19.531 9.539 1 97.38 98 PRO A C 1
ATOM 725 O O . PRO A 1 98 ? -4.254 -18.906 9.961 1 97.38 98 PRO A O 1
ATOM 728 N N . LEU A 1 99 ? -5.305 -20.812 9.477 1 97.81 99 LEU A N 1
ATOM 729 C CA . LEU A 1 99 ? -4.156 -21.625 9.875 1 97.81 99 LEU A CA 1
ATOM 730 C C . LEU A 1 99 ? -2.951 -21.344 8.984 1 97.81 99 LEU A C 1
ATOM 732 O O . LEU A 1 99 ? -1.829 -21.203 9.477 1 97.81 99 LEU A O 1
ATOM 736 N N . TRP A 1 100 ? -3.146 -21.312 7.668 1 98.5 100 TRP A N 1
ATOM 737 C CA . TRP A 1 100 ? -2.109 -20.922 6.719 1 98.5 100 TRP A CA 1
ATOM 738 C C . TRP A 1 100 ? -1.568 -19.531 7.043 1 98.5 100 TRP A C 1
ATOM 740 O O . TRP A 1 100 ? -0.353 -19.328 7.125 1 98.5 100 TRP A O 1
ATOM 750 N N . GLN A 1 101 ? -2.455 -18.547 7.273 1 98.44 101 GLN A N 1
ATOM 751 C CA . GLN A 1 101 ? -2.111 -17.141 7.453 1 98.44 101 GLN A CA 1
ATOM 752 C C . GLN A 1 101 ? -1.32 -16.938 8.742 1 98.44 101 GLN A C 1
ATOM 754 O O . GLN A 1 101 ? -0.445 -16.062 8.805 1 98.44 101 GLN A O 1
ATOM 759 N N . ASN A 1 102 ? -1.567 -17.719 9.734 1 97.5 102 ASN A N 1
ATOM 760 C CA . ASN A 1 102 ? -0.896 -17.578 11.023 1 97.5 102 ASN A CA 1
ATOM 761 C C . ASN A 1 102 ? 0.325 -18.5 11.117 1 97.5 102 ASN A C 1
ATOM 763 O O . ASN A 1 102 ? 1.016 -18.5 12.141 1 97.5 102 ASN A O 1
ATOM 767 N N . GLY A 1 103 ? 0.611 -19.203 10.078 1 97.81 103 GLY A N 1
ATOM 768 C CA . GLY A 1 103 ? 1.727 -20.141 10.055 1 97.81 103 GLY A CA 1
ATOM 769 C C . GLY A 1 103 ? 2.633 -19.953 8.852 1 97.81 103 GLY A C 1
ATOM 770 O O . GLY A 1 103 ? 3.395 -19 8.781 1 97.81 103 GLY A O 1
ATOM 771 N N . ALA A 1 104 ? 2.41 -20.812 7.82 1 98.31 104 ALA A N 1
ATOM 772 C CA . ALA A 1 104 ? 3.326 -20.938 6.691 1 98.31 104 ALA A CA 1
ATOM 773 C C . ALA A 1 104 ? 3.432 -19.625 5.93 1 98.31 104 ALA A C 1
ATOM 775 O O . ALA A 1 104 ? 4.496 -19.281 5.398 1 98.31 104 ALA A O 1
ATOM 776 N N . GLU A 1 105 ? 2.379 -18.875 5.871 1 98.5 105 GLU A N 1
ATOM 777 C CA . GLU A 1 105 ? 2.375 -17.625 5.117 1 98.5 105 GLU A CA 1
ATOM 778 C C . GLU A 1 105 ? 3.402 -16.641 5.672 1 98.5 105 GLU A C 1
ATOM 780 O O . GLU A 1 105 ? 4 -15.867 4.918 1 98.5 105 GLU A O 1
ATOM 785 N N . LYS A 1 106 ? 3.648 -16.688 6.992 1 97.94 106 LYS A N 1
ATOM 786 C CA . LYS A 1 106 ? 4.59 -15.789 7.652 1 97.94 106 LYS A CA 1
ATOM 787 C C . LYS A 1 106 ? 6.031 -16.141 7.285 1 97.94 106 LYS A C 1
ATOM 789 O O . LYS A 1 106 ? 6.941 -15.328 7.477 1 97.94 106 LYS A O 1
ATOM 794 N N . SER A 1 107 ? 6.172 -17.344 6.73 1 97.75 107 SER A N 1
ATOM 795 C CA . SER A 1 107 ? 7.496 -17.812 6.336 1 97.75 107 SER A CA 1
ATOM 796 C C . SER A 1 107 ? 7.629 -17.875 4.82 1 97.75 107 SER A C 1
ATOM 798 O O . SER A 1 107 ? 8.469 -18.609 4.301 1 97.75 107 SER A O 1
ATOM 800 N N . ALA A 1 108 ? 6.75 -17.219 4.105 1 98.75 108 ALA A N 1
ATOM 801 C CA . ALA A 1 108 ? 6.891 -17.141 2.656 1 98.75 108 ALA A CA 1
ATOM 802 C C . ALA A 1 108 ? 8.164 -16.391 2.27 1 98.75 108 ALA A C 1
ATOM 804 O O . ALA A 1 108 ? 8.633 -15.531 3.014 1 98.75 108 ALA A O 1
ATOM 805 N N . PHE A 1 109 ? 8.695 -16.625 1.135 1 98.94 109 PHE A N 1
ATOM 806 C CA . PHE A 1 109 ? 9.992 -16.125 0.709 1 98.94 109 PHE A CA 1
ATOM 807 C C . PHE A 1 109 ? 10.023 -14.594 0.772 1 98.94 109 PHE A C 1
ATOM 809 O O . PHE A 1 109 ? 11.07 -14 1.052 1 98.94 109 PHE A O 1
ATOM 816 N N . ILE A 1 110 ? 8.875 -13.93 0.537 1 98.88 110 ILE A N 1
ATOM 817 C CA . ILE A 1 110 ? 8.82 -12.477 0.369 1 98.88 110 ILE A CA 1
ATOM 818 C C . ILE A 1 110 ? 9.125 -11.797 1.699 1 98.88 110 ILE A C 1
ATOM 820 O O . ILE A 1 110 ? 9.664 -10.688 1.726 1 98.88 110 ILE A O 1
ATOM 824 N N . THR A 1 111 ? 8.805 -12.461 2.816 1 98.75 111 THR A N 1
ATOM 825 C CA . THR A 1 111 ? 9.094 -11.891 4.125 1 98.75 111 THR A CA 1
ATOM 826 C C . THR A 1 111 ? 10.602 -11.75 4.328 1 98.75 111 THR A C 1
ATOM 828 O O . THR A 1 111 ? 11.07 -10.758 4.887 1 98.75 111 THR A O 1
ATOM 831 N N . TYR A 1 112 ? 11.367 -12.688 3.854 1 98.69 112 TYR A N 1
ATOM 832 C CA . TYR A 1 112 ? 12.828 -12.648 3.936 1 98.69 112 TYR A CA 1
ATOM 833 C C . TYR A 1 112 ? 13.398 -11.625 2.967 1 98.69 112 TYR A C 1
ATOM 835 O O . TYR A 1 112 ? 14.336 -10.898 3.307 1 98.69 112 TYR A O 1
ATOM 843 N N . VAL A 1 113 ? 12.82 -11.586 1.748 1 98.75 113 VAL A N 1
ATOM 844 C CA . VAL A 1 113 ? 13.25 -10.625 0.742 1 98.75 113 VAL A CA 1
ATOM 845 C C . VAL A 1 113 ? 13.016 -9.203 1.253 1 98.75 113 VAL A C 1
ATOM 847 O O . VAL A 1 113 ? 13.867 -8.328 1.095 1 98.75 113 VAL A O 1
ATOM 850 N N . LYS A 1 114 ? 11.883 -9.016 1.875 1 98.06 114 LYS A N 1
ATOM 851 C CA . LYS A 1 114 ? 11.547 -7.715 2.453 1 98.06 114 LYS A CA 1
ATOM 852 C C . LYS A 1 114 ? 12.555 -7.312 3.525 1 98.06 114 LYS A C 1
ATOM 854 O O . LYS A 1 114 ? 12.938 -6.145 3.621 1 98.06 114 LYS A O 1
ATOM 859 N N . GLN A 1 115 ? 13.008 -8.203 4.336 1 97.25 115 GLN A N 1
ATOM 860 C CA . GLN A 1 115 ? 13.977 -7.957 5.398 1 97.25 115 GLN A CA 1
ATOM 861 C C . GLN A 1 115 ? 15.305 -7.461 4.832 1 97.25 115 GLN A C 1
ATOM 863 O O . GLN A 1 115 ? 16.078 -6.812 5.539 1 97.25 115 GLN A O 1
ATOM 868 N N . MET A 1 116 ? 15.484 -7.75 3.578 1 97.56 116 MET A N 1
ATOM 869 C CA . MET A 1 116 ? 16.734 -7.344 2.943 1 97.56 116 MET A CA 1
ATOM 870 C C . MET A 1 116 ? 16.594 -5.969 2.295 1 97.56 116 MET A C 1
ATOM 872 O O . MET A 1 116 ? 17.453 -5.539 1.538 1 97.56 116 MET A O 1
ATOM 876 N N . GLY A 1 117 ? 15.445 -5.348 2.51 1 95.62 117 GLY A N 1
ATOM 877 C CA . GLY A 1 117 ? 15.289 -3.957 2.111 1 95.62 117 GLY A CA 1
ATOM 878 C C . GLY A 1 117 ? 14.641 -3.795 0.75 1 95.62 117 GLY A C 1
ATOM 879 O O . GLY A 1 117 ? 14.648 -2.705 0.176 1 95.62 117 GLY A O 1
ATOM 880 N N . TYR A 1 118 ? 14.062 -4.828 0.183 1 98 118 TYR A N 1
ATOM 881 C CA . TYR A 1 118 ? 13.445 -4.754 -1.136 1 98 118 TYR A CA 1
ATOM 882 C C . TYR A 1 118 ? 12.109 -4.02 -1.072 1 98 118 TYR A C 1
ATOM 884 O O . TYR A 1 118 ? 11.352 -4.184 -0.115 1 98 118 TYR A O 1
ATOM 892 N N . ASN A 1 119 ? 11.828 -3.223 -2.109 1 97.25 119 ASN A N 1
ATOM 893 C CA . ASN A 1 119 ? 10.438 -2.893 -2.416 1 97.25 119 ASN A CA 1
ATOM 894 C C . ASN A 1 119 ? 9.719 -4.062 -3.08 1 97.25 119 ASN A C 1
ATOM 896 O O . ASN A 1 119 ? 10.25 -4.684 -4 1 97.25 119 ASN A O 1
ATOM 900 N N . THR A 1 120 ? 8.562 -4.387 -2.574 1 98.62 120 THR A N 1
ATOM 901 C CA . THR A 1 120 ? 7.922 -5.613 -3.035 1 98.62 120 THR A CA 1
ATOM 902 C C . THR A 1 120 ? 6.566 -5.305 -3.668 1 98.62 120 THR A C 1
ATOM 904 O O . THR A 1 120 ? 5.805 -4.484 -3.15 1 98.62 120 THR A O 1
ATOM 907 N N . PHE A 1 121 ? 6.289 -5.906 -4.844 1 98.81 121 PHE A N 1
ATOM 908 C CA . PHE A 1 121 ? 5.082 -5.691 -5.633 1 98.81 121 PHE A CA 1
ATOM 909 C C . PHE A 1 121 ? 4.438 -7.023 -6.012 1 98.81 121 PHE A C 1
ATOM 911 O O . PHE A 1 121 ? 5.117 -7.926 -6.508 1 98.81 121 PHE A O 1
ATOM 918 N N . PHE A 1 122 ? 3.143 -7.152 -5.766 1 98.88 122 PHE A N 1
ATOM 919 C CA . PHE A 1 122 ? 2.387 -8.328 -6.18 1 98.88 122 PHE A CA 1
ATOM 920 C C . PHE A 1 122 ? 1.156 -7.926 -6.984 1 98.88 122 PHE A C 1
ATOM 922 O O . PHE A 1 122 ? 0.468 -6.965 -6.637 1 98.88 122 PHE A O 1
ATOM 929 N N . ALA A 1 123 ? 0.87 -8.695 -8.062 1 98.94 123 ALA A N 1
ATOM 930 C CA . ALA A 1 123 ? -0.401 -8.523 -8.758 1 98.94 123 ALA A CA 1
ATOM 931 C C . ALA A 1 123 ? -0.908 -9.859 -9.312 1 98.94 123 ALA A C 1
ATOM 933 O O . ALA A 1 123 ? -0.153 -10.602 -9.938 1 98.94 123 ALA A O 1
ATOM 934 N N . GLY A 1 124 ? -2.182 -10.133 -9.055 1 98.88 124 GLY A N 1
ATOM 935 C CA . GLY A 1 124 ? -2.814 -11.289 -9.664 1 98.88 124 GLY A CA 1
ATOM 936 C C . GLY A 1 124 ? -3.266 -12.328 -8.656 1 98.88 124 GLY A C 1
ATOM 937 O O . GLY A 1 124 ? -3.707 -11.977 -7.555 1 98.88 124 GLY A O 1
ATOM 938 N N . LYS A 1 125 ? -3.299 -13.594 -9.117 1 98.88 125 LYS A N 1
ATOM 939 C CA . LYS A 1 125 ? -3.771 -14.688 -8.281 1 98.88 125 LYS A CA 1
ATOM 940 C C . LYS A 1 125 ? -2.729 -15.062 -7.23 1 98.88 125 LYS A C 1
ATOM 942 O O . LYS A 1 125 ? -1.573 -15.336 -7.566 1 98.88 125 LYS A O 1
ATOM 947 N N . TYR A 1 126 ? -3.164 -15.016 -5.984 1 98.75 126 TYR A N 1
ATOM 948 C CA . TYR A 1 126 ? -2.314 -15.438 -4.875 1 98.75 126 TYR A CA 1
ATOM 949 C C . TYR A 1 126 ? -2.537 -16.906 -4.539 1 98.75 126 TYR A C 1
ATOM 951 O O . TYR A 1 126 ? -1.908 -17.781 -5.133 1 98.75 126 TYR A O 1
ATOM 959 N N . LEU A 1 127 ? -3.477 -17.234 -3.762 1 98.75 127 LEU A N 1
ATOM 960 C CA . LEU A 1 127 ? -3.977 -18.578 -3.455 1 98.75 127 LEU A CA 1
ATOM 961 C C . LEU A 1 127 ? -5.477 -18.672 -3.713 1 98.75 127 LEU A C 1
ATOM 963 O O . LEU A 1 127 ? -6.18 -17.656 -3.682 1 98.75 127 LEU A O 1
ATOM 967 N N . ASN A 1 128 ? -5.875 -19.906 -4.016 1 97.81 128 ASN A N 1
ATOM 968 C CA . ASN A 1 128 ? -7.312 -20.109 -4.137 1 97.81 128 ASN A CA 1
ATOM 969 C C . ASN A 1 128 ? -8.055 -19.656 -2.885 1 97.81 128 ASN A C 1
ATOM 971 O O . ASN A 1 128 ? -7.547 -19.781 -1.771 1 97.81 128 ASN A O 1
ATOM 975 N N . GLN A 1 129 ? -9.164 -19.047 -3.09 1 96.88 129 GLN A N 1
ATOM 976 C CA . GLN A 1 129 ? -10.125 -18.609 -2.086 1 96.88 129 GLN A CA 1
ATOM 977 C C . GLN A 1 129 ? -9.57 -17.438 -1.265 1 96.88 129 GLN A C 1
ATOM 979 O O . GLN A 1 129 ? -10.141 -17.078 -0.232 1 96.88 129 GLN A O 1
ATOM 984 N N . TYR A 1 130 ? -8.445 -16.859 -1.637 1 98.56 130 TYR A N 1
ATOM 985 C CA . TYR A 1 130 ? -8.008 -15.594 -1.039 1 98.56 130 TYR A CA 1
ATOM 986 C C . TYR A 1 130 ? -9.102 -14.539 -1.115 1 98.56 130 TYR A C 1
ATOM 988 O O . TYR A 1 130 ? -9.805 -14.438 -2.125 1 98.56 130 TYR A O 1
ATOM 996 N N . GLY A 1 131 ? -9.172 -13.75 -0.089 1 97.94 131 GLY A N 1
ATOM 997 C CA . GLY A 1 131 ? -10.102 -12.633 -0.085 1 97.94 131 GLY A CA 1
ATOM 998 C C . GLY A 1 131 ? -11.5 -13.031 0.341 1 97.94 131 GLY A C 1
ATOM 999 O O . GLY A 1 131 ? -12.367 -12.164 0.519 1 97.94 131 GLY A O 1
ATOM 1000 N N . ASP A 1 132 ? -11.734 -14.375 0.42 1 97.12 132 ASP A N 1
ATOM 1001 C CA . ASP A 1 132 ? -13 -14.852 0.967 1 97.12 132 ASP A CA 1
ATOM 1002 C C . ASP A 1 132 ? -13.195 -14.383 2.406 1 97.12 132 ASP A C 1
ATOM 1004 O O . ASP A 1 132 ? -12.219 -14.172 3.131 1 97.12 132 ASP A O 1
ATOM 1008 N N . LYS A 1 133 ? -14.453 -14.227 2.795 1 95.25 133 LYS A N 1
ATOM 1009 C CA . LYS A 1 133 ? -14.742 -13.805 4.164 1 95.25 133 LYS A CA 1
ATOM 1010 C C . LYS A 1 133 ? -14.086 -14.742 5.176 1 95.25 133 LYS A C 1
ATOM 1012 O O . LYS A 1 133 ? -13.547 -14.289 6.184 1 95.25 133 LYS A O 1
ATOM 1017 N N . ASP A 1 134 ? -14.078 -16.047 4.887 1 96.12 134 ASP A N 1
ATOM 1018 C CA . ASP A 1 134 ? -13.523 -17.047 5.789 1 96.12 134 ASP A CA 1
ATOM 1019 C C . ASP A 1 134 ? -12 -17.062 5.723 1 96.12 134 ASP A C 1
ATOM 1021 O O . ASP A 1 134 ? -11.344 -17.672 6.57 1 96.12 134 ASP A O 1
ATOM 1025 N N . ALA A 1 135 ? -11.445 -16.344 4.773 1 97.06 135 ALA A N 1
ATOM 1026 C CA . ALA A 1 135 ? -9.992 -16.234 4.625 1 97.06 135 ALA A CA 1
ATOM 1027 C C . ALA A 1 135 ? -9.508 -14.836 5.016 1 97.06 135 ALA A C 1
ATOM 1029 O O . ALA A 1 135 ? -8.422 -14.422 4.621 1 97.06 135 ALA A O 1
ATOM 1030 N N . GLY A 1 136 ? -10.297 -14.102 5.688 1 95.56 136 GLY A N 1
ATOM 1031 C CA . GLY A 1 136 ? -9.898 -12.789 6.18 1 95.56 136 GLY A CA 1
ATOM 1032 C C . GLY A 1 136 ? -10.32 -11.656 5.266 1 95.56 136 GLY A C 1
ATOM 1033 O O . GLY A 1 136 ? -10.023 -10.492 5.531 1 95.56 136 GLY A O 1
ATOM 1034 N N . GLY A 1 137 ? -10.984 -11.961 4.152 1 96.31 137 GLY A N 1
ATOM 1035 C CA . GLY A 1 137 ? -11.461 -10.93 3.246 1 96.31 137 GLY A CA 1
ATOM 1036 C C . GLY A 1 137 ? -10.336 -10.234 2.496 1 96.31 137 GLY A C 1
ATOM 1037 O O . GLY A 1 137 ? -9.188 -10.672 2.543 1 96.31 137 GLY A O 1
ATOM 1038 N N . VAL A 1 138 ? -10.688 -9.125 1.792 1 96.25 138 VAL A N 1
ATOM 1039 C CA . VAL A 1 138 ? -9.719 -8.375 0.995 1 96.25 138 VAL A CA 1
ATOM 1040 C C . VAL A 1 138 ? -8.75 -7.645 1.915 1 96.25 138 VAL A C 1
ATOM 1042 O O . VAL A 1 138 ? -7.684 -7.203 1.479 1 96.25 138 VAL A O 1
ATOM 1045 N N . GLU A 1 139 ? -9.062 -7.48 3.211 1 93.81 139 GLU A N 1
ATOM 1046 C CA . GLU A 1 139 ? -8.25 -6.742 4.176 1 93.81 139 GLU A CA 1
ATOM 1047 C C . GLU A 1 139 ? -6.988 -7.516 4.543 1 93.81 139 GLU A C 1
ATOM 1049 O O . GLU A 1 139 ? -6.02 -6.934 5.039 1 93.81 139 GLU A O 1
ATOM 1054 N N . HIS A 1 140 ? -7.074 -8.75 4.32 1 96.69 140 HIS A N 1
ATOM 1055 C CA . HIS A 1 140 ? -5.875 -9.531 4.598 1 96.69 140 HIS A CA 1
ATOM 1056 C C . HIS A 1 140 ? -4.812 -9.312 3.527 1 96.69 140 HIS A C 1
ATOM 1058 O O . HIS A 1 140 ? -5.023 -9.648 2.361 1 96.69 140 HIS A O 1
ATOM 1064 N N . ILE A 1 141 ? -3.768 -8.719 3.906 1 97.12 141 ILE A N 1
ATOM 1065 C CA . ILE A 1 141 ? -2.584 -8.609 3.062 1 97.12 141 ILE A CA 1
ATOM 1066 C C . ILE A 1 141 ? -1.487 -9.531 3.594 1 97.12 141 ILE A C 1
ATOM 1068 O O . ILE A 1 141 ? -1.02 -9.359 4.723 1 97.12 141 ILE A O 1
ATOM 1072 N N . PRO A 1 142 ? -1.097 -10.516 2.799 1 98.38 142 PRO A N 1
ATOM 1073 C CA . PRO A 1 142 ? 0.005 -11.352 3.281 1 98.38 142 PRO A CA 1
ATOM 1074 C C . PRO A 1 142 ? 1.243 -10.539 3.656 1 98.38 142 PRO A C 1
ATOM 1076 O O . PRO A 1 142 ? 1.567 -9.555 2.984 1 98.38 142 PRO A O 1
ATOM 1079 N N . PRO A 1 143 ? 1.935 -10.953 4.711 1 97.81 143 PRO A N 1
ATOM 1080 C CA . PRO A 1 143 ? 3.107 -10.188 5.137 1 97.81 143 PRO A CA 1
ATOM 1081 C C . PRO A 1 143 ? 4.203 -10.141 4.074 1 97.81 143 PRO A C 1
ATOM 1083 O O . PRO A 1 143 ? 4.418 -11.133 3.367 1 97.81 143 PRO A O 1
ATOM 1086 N N . GLY A 1 144 ? 4.871 -9.008 3.98 1 97.94 144 GLY A N 1
ATOM 1087 C CA . GLY A 1 144 ? 6.07 -8.891 3.166 1 97.94 144 GLY A CA 1
ATOM 1088 C C . GLY A 1 144 ? 5.844 -8.133 1.87 1 97.94 144 GLY A C 1
ATOM 1089 O O . GLY A 1 144 ? 6.793 -7.828 1.149 1 97.94 144 GLY A O 1
ATOM 1090 N N . TRP A 1 145 ? 4.582 -7.762 1.607 1 98.19 145 TRP A N 1
ATOM 1091 C CA . TRP A 1 145 ? 4.266 -7.078 0.357 1 98.19 145 TRP A CA 1
ATOM 1092 C C . TRP A 1 145 ? 3.979 -5.602 0.603 1 98.19 145 TRP A C 1
ATOM 1094 O O . TRP A 1 145 ? 3.15 -5.258 1.449 1 98.19 145 TRP A O 1
ATOM 1104 N N . ASP A 1 146 ? 4.648 -4.707 -0.178 1 97.31 146 ASP A N 1
ATOM 1105 C CA . ASP A 1 146 ? 4.43 -3.27 -0.063 1 97.31 146 ASP A CA 1
ATOM 1106 C C . ASP A 1 146 ? 3.266 -2.818 -0.942 1 97.31 146 ASP A C 1
ATOM 1108 O O . ASP A 1 146 ? 2.459 -1.981 -0.532 1 97.31 146 ASP A O 1
ATOM 1112 N N . TRP A 1 147 ? 3.285 -3.311 -2.17 1 97.69 147 TRP A N 1
ATOM 1113 C CA . TRP A 1 147 ? 2.236 -3.084 -3.158 1 97.69 147 TRP A CA 1
ATOM 1114 C C . TRP A 1 147 ? 1.427 -4.355 -3.395 1 97.69 147 TRP A C 1
ATOM 1116 O O . TRP A 1 147 ? 1.943 -5.34 -3.93 1 97.69 147 TRP A O 1
ATOM 1126 N N . TRP A 1 148 ? 0.124 -4.293 -2.986 1 98.56 148 TRP A N 1
ATOM 1127 C CA . TRP A 1 148 ? -0.683 -5.508 -3.053 1 98.56 148 TRP A CA 1
ATOM 1128 C C . TRP A 1 148 ? -1.854 -5.328 -4.016 1 98.56 148 TRP A C 1
ATOM 1130 O O . TRP A 1 148 ? -2.674 -4.422 -3.844 1 98.56 148 TRP A O 1
ATOM 1140 N N . ASN A 1 149 ? -1.89 -6.082 -5.07 1 98.69 149 ASN A N 1
ATOM 1141 C CA . ASN A 1 149 ? -2.984 -6.199 -6.027 1 98.69 149 ASN A CA 1
ATOM 1142 C C . ASN A 1 149 ? -3.436 -7.648 -6.188 1 98.69 149 ASN A C 1
ATOM 1144 O O . ASN A 1 149 ? -3.262 -8.242 -7.254 1 98.69 149 ASN A O 1
ATOM 1148 N N . GLY A 1 150 ? -4.047 -8.195 -5.125 1 98.81 150 GLY A N 1
ATOM 1149 C CA . GLY A 1 150 ? -4.367 -9.609 -5.082 1 98.81 150 GLY A CA 1
ATOM 1150 C C . GLY A 1 150 ? -5.75 -9.922 -5.621 1 98.81 150 GLY A C 1
ATOM 1151 O O . GLY A 1 150 ? -6.73 -9.273 -5.254 1 98.81 150 GLY A O 1
ATOM 1152 N N . LEU A 1 151 ? -5.844 -10.891 -6.449 1 98.88 151 LEU A N 1
ATOM 1153 C CA . LEU A 1 151 ? -7.121 -11.359 -6.965 1 98.88 151 LEU A CA 1
ATOM 1154 C C . LEU A 1 151 ? -7.922 -12.07 -5.879 1 98.88 151 LEU A C 1
ATOM 1156 O O . LEU A 1 151 ? -7.402 -12.961 -5.203 1 98.88 151 LEU A O 1
ATOM 1160 N N . VAL A 1 152 ? -9.18 -11.625 -5.758 1 98.44 152 VAL A N 1
ATOM 1161 C CA . VAL A 1 152 ? -10.078 -12.328 -4.848 1 98.44 152 VAL A CA 1
ATOM 1162 C C . VAL A 1 152 ? -10.523 -13.648 -5.477 1 98.44 152 VAL A C 1
ATOM 1164 O O . VAL A 1 152 ? -10.977 -13.68 -6.621 1 98.44 152 VAL A O 1
ATOM 1167 N N . HIS A 1 153 ? -10.266 -14.734 -4.789 1 97.56 153 HIS A N 1
ATOM 1168 C CA . HIS A 1 153 ? -10.664 -16.094 -5.176 1 97.56 153 HIS A CA 1
ATOM 1169 C C . HIS A 1 153 ? -9.773 -16.625 -6.293 1 97.56 153 HIS A C 1
ATOM 1171 O O . HIS A 1 153 ? -8.547 -16.578 -6.188 1 97.56 153 HIS A O 1
ATOM 1177 N N . ASN A 1 154 ? -10.352 -17.266 -7.297 1 96.88 154 ASN A N 1
ATOM 1178 C CA . ASN A 1 154 ? -9.633 -18.078 -8.266 1 96.88 154 ASN A CA 1
ATOM 1179 C C . ASN A 1 154 ? -9.477 -17.359 -9.602 1 96.88 154 ASN A C 1
ATOM 1181 O O . ASN A 1 154 ? -10.078 -16.297 -9.812 1 96.88 154 ASN A O 1
ATOM 1185 N N . SER A 1 155 ? -8.703 -17.922 -10.492 1 98.19 155 SER A N 1
ATOM 1186 C CA . SER A 1 155 ? -8.367 -17.359 -11.797 1 98.19 155 SER A CA 1
ATOM 1187 C C . SER A 1 155 ? -9.625 -17.047 -12.602 1 98.19 155 SER A C 1
ATOM 1189 O O . SER A 1 155 ? -10.539 -17.875 -12.68 1 98.19 155 SER A O 1
ATOM 1191 N N . VAL A 1 156 ? -9.68 -15.922 -13.141 1 98.62 156 VAL A N 1
ATOM 1192 C CA . VAL A 1 156 ? -10.695 -15.383 -14.031 1 98.62 156 VAL A CA 1
ATOM 1193 C C . VAL A 1 156 ? -10.094 -14.258 -14.875 1 98.62 156 VAL A C 1
ATOM 1195 O O . VAL A 1 156 ? -8.945 -13.875 -14.672 1 98.62 156 VAL A O 1
ATOM 1198 N N . TYR A 1 157 ? -10.906 -13.773 -15.82 1 98.75 157 TYR A N 1
ATOM 1199 C CA . TYR A 1 157 ? -10.375 -12.734 -16.688 1 98.75 157 TYR A CA 1
ATOM 1200 C C . TYR A 1 157 ? -11.234 -11.477 -16.625 1 98.75 157 TYR A C 1
ATOM 1202 O O . TYR A 1 157 ? -10.773 -10.383 -16.938 1 98.75 157 TYR A O 1
ATOM 1210 N N . TYR A 1 158 ? -12.453 -11.703 -16.281 1 98.5 158 TYR A N 1
ATOM 1211 C CA . TYR A 1 158 ? -13.445 -10.641 -16.141 1 98.5 158 TYR A CA 1
ATOM 1212 C C . TYR A 1 158 ? -14.32 -10.875 -14.906 1 98.5 158 TYR A C 1
ATOM 1214 O O . TYR A 1 158 ? -14.266 -11.945 -14.297 1 98.5 158 TYR A O 1
ATOM 1222 N N . ASN A 1 159 ? -15.094 -9.781 -14.516 1 98.19 159 ASN A N 1
ATOM 1223 C CA . ASN A 1 159 ? -16.078 -9.875 -13.445 1 98.19 159 ASN A CA 1
ATOM 1224 C C . ASN A 1 159 ? -15.461 -10.438 -12.164 1 98.19 159 ASN A C 1
ATOM 1226 O O . ASN A 1 159 ? -15.852 -11.508 -11.695 1 98.19 159 ASN A O 1
ATOM 1230 N N . TYR A 1 160 ? -14.57 -9.648 -11.578 1 98.44 160 TYR A N 1
ATOM 1231 C CA . TYR A 1 160 ? -13.836 -10.07 -10.391 1 98.44 160 TYR A CA 1
ATOM 1232 C C . TYR A 1 160 ? -13.586 -8.891 -9.453 1 98.44 160 TYR A C 1
ATOM 1234 O O . TYR A 1 160 ? -14 -7.766 -9.742 1 98.44 160 TYR A O 1
ATOM 1242 N N . LYS A 1 161 ? -13.016 -9.18 -8.32 1 97.94 161 LYS A N 1
ATOM 1243 C CA . LYS A 1 161 ? -12.547 -8.164 -7.379 1 97.94 161 LYS A CA 1
ATOM 1244 C C . LYS A 1 161 ? -11.055 -8.328 -7.09 1 97.94 161 LYS A C 1
ATOM 1246 O O . LYS A 1 161 ? -10.531 -9.445 -7.141 1 97.94 161 LYS A O 1
ATOM 1251 N N . LEU A 1 162 ? -10.406 -7.211 -6.871 1 98.56 162 LEU A N 1
ATOM 1252 C CA . LEU A 1 162 ? -9.039 -7.18 -6.367 1 98.56 162 LEU A CA 1
ATOM 1253 C C . LEU A 1 162 ? -9 -6.629 -4.949 1 98.56 162 LEU A C 1
ATOM 1255 O O . LEU A 1 162 ? -9.844 -5.816 -4.566 1 98.56 162 LEU A O 1
ATOM 1259 N N . SER A 1 163 ? -8.125 -7.137 -4.137 1 98.38 163 SER A N 1
ATOM 1260 C CA . SER A 1 163 ? -7.633 -6.43 -2.959 1 98.38 163 SER A CA 1
ATOM 1261 C C . SER A 1 163 ? -6.484 -5.488 -3.316 1 98.38 163 SER A C 1
ATOM 1263 O O . SER A 1 163 ? -5.375 -5.941 -3.613 1 98.38 163 SER A O 1
ATOM 1265 N N . VAL A 1 164 ? -6.727 -4.215 -3.359 1 98.12 164 VAL A N 1
ATOM 1266 C CA . VAL A 1 164 ? -5.68 -3.229 -3.6 1 98.12 164 VAL A CA 1
ATOM 1267 C C . VAL A 1 164 ? -5.289 -2.557 -2.283 1 98.12 164 VAL A C 1
ATOM 1269 O O . VAL A 1 164 ? -6.008 -1.684 -1.789 1 98.12 164 VAL A O 1
ATOM 1272 N N . ASN A 1 165 ? -4.152 -3.051 -1.773 1 96.12 165 ASN A N 1
ATOM 1273 C CA . ASN A 1 165 ? -3.689 -2.584 -0.471 1 96.12 165 ASN A CA 1
ATOM 1274 C C . ASN A 1 165 ? -4.781 -2.701 0.587 1 96.12 165 ASN A C 1
ATOM 1276 O O . ASN A 1 165 ? -5 -1.772 1.368 1 96.12 165 ASN A O 1
ATOM 1280 N N . GLY A 1 166 ? -5.523 -3.773 0.501 1 95.19 166 GLY A N 1
ATOM 1281 C CA . GLY A 1 166 ? -6.52 -4.082 1.513 1 95.19 166 GLY A CA 1
ATOM 1282 C C . GLY A 1 166 ? -7.883 -3.484 1.21 1 95.19 166 GLY A C 1
ATOM 1283 O O . GLY A 1 166 ? -8.805 -3.592 2.02 1 95.19 166 GLY A O 1
ATOM 1284 N N . THR A 1 167 ? -8.023 -2.797 0.037 1 95.38 167 THR A N 1
ATOM 1285 C CA . THR A 1 167 ? -9.266 -2.164 -0.385 1 95.38 167 THR A CA 1
ATOM 1286 C C . THR A 1 167 ? -9.859 -2.879 -1.598 1 95.38 167 THR A C 1
ATOM 1288 O O . THR A 1 167 ? -9.156 -3.137 -2.576 1 95.38 167 THR A O 1
ATOM 1291 N N . ALA A 1 168 ? -11.172 -3.197 -1.548 1 96.19 168 ALA A N 1
ATOM 1292 C CA . ALA A 1 168 ? -11.812 -3.92 -2.643 1 96.19 168 ALA A CA 1
ATOM 1293 C C . ALA A 1 168 ? -11.938 -3.037 -3.881 1 96.19 168 ALA A C 1
ATOM 1295 O O . ALA A 1 168 ? -12.398 -1.896 -3.793 1 96.19 168 ALA A O 1
ATOM 1296 N N . GLU A 1 169 ? -11.492 -3.479 -4.953 1 97.31 169 GLU A N 1
ATOM 1297 C CA . GLU A 1 169 ? -11.703 -2.885 -6.27 1 97.31 169 GLU A CA 1
ATOM 1298 C C . GLU A 1 169 ? -12.484 -3.826 -7.184 1 97.31 169 GLU A C 1
ATOM 1300 O O . GLU A 1 169 ? -12.031 -4.941 -7.465 1 97.31 169 GLU A O 1
ATOM 1305 N N . THR A 1 170 ? -13.602 -3.385 -7.68 1 96.88 170 THR A N 1
ATOM 1306 C CA . THR A 1 170 ? -14.469 -4.238 -8.484 1 96.88 170 THR A CA 1
ATOM 1307 C C . THR A 1 170 ? -14.227 -4 -9.977 1 96.88 170 THR A C 1
ATOM 1309 O O . THR A 1 170 ? -14.094 -2.857 -10.414 1 96.88 170 THR A O 1
ATOM 1312 N N . HIS A 1 171 ? -14.156 -5.102 -10.68 1 97.5 171 HIS A N 1
ATOM 1313 C CA . HIS A 1 171 ? -13.953 -5.059 -12.117 1 97.5 171 HIS A CA 1
ATOM 1314 C C . HIS A 1 171 ? -15.078 -5.785 -12.852 1 97.5 171 HIS A C 1
ATOM 1316 O O . HIS A 1 171 ? -15.477 -6.883 -12.453 1 97.5 171 HIS A O 1
ATOM 1322 N N . GLY A 1 172 ? -15.57 -5.152 -13.922 1 97.31 172 GLY A N 1
ATOM 1323 C CA . GLY A 1 172 ? -16.641 -5.715 -14.727 1 97.31 172 GLY A CA 1
ATOM 1324 C C . GLY A 1 172 ? -16.141 -6.457 -15.953 1 97.31 172 GLY A C 1
ATOM 1325 O O . GLY A 1 172 ? -15.25 -7.309 -15.852 1 97.31 172 GLY A O 1
ATOM 1326 N N . HIS A 1 173 ? -16.688 -6.137 -17.156 1 97.38 173 HIS A N 1
ATOM 1327 C CA . HIS A 1 173 ? -16.406 -6.918 -18.359 1 97.38 173 HIS A CA 1
ATOM 1328 C C . HIS A 1 173 ? -15.914 -6.02 -19.484 1 97.38 173 HIS A C 1
ATOM 1330 O O . HIS A 1 173 ? -15.914 -6.434 -20.656 1 97.38 173 HIS A O 1
ATOM 1336 N N . ASP A 1 174 ? -15.523 -4.789 -19.141 1 97.31 174 ASP A N 1
ATOM 1337 C CA . ASP A 1 174 ? -14.922 -3.904 -20.141 1 97.31 174 ASP A CA 1
ATOM 1338 C C . ASP A 1 174 ? -13.461 -4.277 -20.391 1 97.31 174 ASP A C 1
ATOM 1340 O O . ASP A 1 174 ? -12.625 -4.172 -19.484 1 97.31 174 ASP A O 1
ATOM 1344 N N . TYR A 1 175 ? -13.109 -4.672 -21.609 1 97.19 175 TYR A N 1
ATOM 1345 C CA . TYR A 1 175 ? -11.781 -5.184 -21.922 1 97.19 175 TYR A CA 1
ATOM 1346 C C . TYR A 1 175 ? -10.703 -4.18 -21.531 1 97.19 175 TYR A C 1
ATOM 1348 O O . TYR A 1 175 ? -9.719 -4.535 -20.891 1 97.19 175 TYR A O 1
ATOM 1356 N N . LYS A 1 176 ? -10.883 -2.928 -21.891 1 95.69 176 LYS A N 1
ATOM 1357 C CA . LYS A 1 176 ? -9.836 -1.92 -21.703 1 95.69 176 LYS A CA 1
ATOM 1358 C C . LYS A 1 176 ? -9.57 -1.686 -20.219 1 95.69 176 LYS A C 1
ATOM 1360 O O . LYS A 1 176 ? -8.453 -1.348 -19.828 1 95.69 176 LYS A O 1
ATOM 1365 N N . LYS A 1 177 ? -10.586 -2.002 -19.391 1 94.94 177 LYS A N 1
ATOM 1366 C CA . LYS A 1 177 ? -10.477 -1.658 -17.969 1 94.94 177 LYS A CA 1
ATOM 1367 C C . LYS A 1 177 ? -10.328 -2.91 -17.109 1 94.94 177 LYS A C 1
ATOM 1369 O O . LYS A 1 177 ? -9.719 -2.867 -16.031 1 94.94 177 LYS A O 1
ATOM 1374 N N . ASP A 1 178 ? -10.844 -4.043 -17.672 1 97.69 178 ASP A N 1
ATOM 1375 C CA . ASP A 1 178 ? -11.156 -5.102 -16.719 1 97.69 178 ASP A CA 1
ATOM 1376 C C . ASP A 1 178 ? -10.398 -6.383 -17.047 1 97.69 178 ASP A C 1
ATOM 1378 O O . ASP A 1 178 ? -10.344 -7.309 -16.234 1 97.69 178 ASP A O 1
ATOM 1382 N N . TYR A 1 179 ? -9.828 -6.473 -18.234 1 98.88 179 TYR A N 1
ATOM 1383 C CA . TYR A 1 179 ? -9.148 -7.723 -18.562 1 98.88 179 TYR A CA 1
ATOM 1384 C C . TYR A 1 179 ? -7.957 -7.945 -17.641 1 98.88 179 TYR A C 1
ATOM 1386 O O . TYR A 1 179 ? -6.977 -7.199 -17.688 1 98.88 179 TYR A O 1
ATOM 1394 N N . LEU A 1 180 ? -7.984 -8.953 -16.844 1 98.88 180 LEU A N 1
ATOM 1395 C CA . LEU A 1 180 ? -7.121 -9.078 -15.672 1 98.88 180 LEU A CA 1
ATOM 1396 C C . LEU A 1 180 ? -5.652 -9.148 -16.094 1 98.88 180 LEU A C 1
ATOM 1398 O O . LEU A 1 180 ? -4.801 -8.5 -15.477 1 98.88 180 LEU A O 1
ATOM 1402 N N . THR A 1 181 ? -5.297 -9.922 -17.141 1 98.88 181 THR A N 1
ATOM 1403 C CA . THR A 1 181 ? -3.9 -10.039 -17.547 1 98.88 181 THR A CA 1
ATOM 1404 C C . THR A 1 181 ? -3.336 -8.672 -17.938 1 98.88 181 THR A C 1
ATOM 1406 O O . THR A 1 181 ? -2.227 -8.32 -17.531 1 98.88 181 THR A O 1
ATOM 1409 N N . ASP A 1 182 ? -4.152 -7.871 -18.641 1 98.81 182 ASP A N 1
ATOM 1410 C CA . ASP A 1 182 ? -3.713 -6.535 -19.016 1 98.81 182 ASP A CA 1
ATOM 1411 C C . ASP A 1 182 ? -3.633 -5.613 -17.797 1 98.81 182 ASP A C 1
ATOM 1413 O O . ASP A 1 182 ? -2.764 -4.742 -17.734 1 98.81 182 ASP A O 1
ATOM 1417 N N . LEU A 1 183 ? -4.578 -5.785 -16.938 1 98.75 183 LEU A N 1
ATOM 1418 C CA . LEU A 1 183 ? -4.551 -4.969 -15.727 1 98.75 183 LEU A CA 1
ATOM 1419 C C . LEU A 1 183 ? -3.291 -5.246 -14.906 1 98.75 183 LEU A C 1
ATOM 1421 O O . LEU A 1 183 ? -2.674 -4.32 -14.383 1 98.75 183 LEU A O 1
ATOM 1425 N N . ILE A 1 184 ? -2.889 -6.488 -14.773 1 98.88 184 ILE A N 1
ATOM 1426 C CA . ILE A 1 184 ? -1.65 -6.863 -14.102 1 98.88 184 ILE A CA 1
ATOM 1427 C C . ILE A 1 184 ? -0.466 -6.188 -14.789 1 98.88 184 ILE A C 1
ATOM 1429 O O . ILE A 1 184 ? 0.404 -5.617 -14.125 1 98.88 184 ILE A O 1
ATOM 1433 N N . ASN A 1 185 ? -0.44 -6.211 -16.078 1 98.88 185 ASN A N 1
ATOM 1434 C CA . ASN A 1 185 ? 0.601 -5.531 -16.844 1 98.88 185 ASN A CA 1
ATOM 1435 C C . ASN A 1 185 ? 0.623 -4.035 -16.562 1 98.88 185 ASN A C 1
ATOM 1437 O O . ASN A 1 185 ? 1.689 -3.453 -16.344 1 98.88 185 ASN A O 1
ATOM 1441 N N . ASN A 1 186 ? -0.56 -3.424 -16.562 1 98.62 186 ASN A N 1
ATOM 1442 C CA . ASN A 1 186 ? -0.653 -1.988 -16.312 1 98.62 186 ASN A CA 1
ATOM 1443 C C . ASN A 1 186 ? -0.135 -1.615 -14.93 1 98.62 186 ASN A C 1
ATOM 1445 O O . ASN A 1 186 ? 0.608 -0.644 -14.781 1 98.62 186 ASN A O 1
ATOM 1449 N N . ARG A 1 187 ? -0.515 -2.355 -13.93 1 98.44 187 ARG A N 1
ATOM 1450 C CA . ARG A 1 187 ? -0.045 -2.098 -12.578 1 98.44 187 ARG A CA 1
ATOM 1451 C C . ARG A 1 187 ? 1.464 -2.289 -12.469 1 98.44 187 ARG A C 1
ATOM 1453 O O . ARG A 1 187 ? 2.141 -1.554 -11.75 1 98.44 187 ARG A O 1
ATOM 1460 N N . ALA A 1 188 ? 1.962 -3.297 -13.148 1 98.75 188 ALA A N 1
ATOM 1461 C CA . ALA A 1 188 ? 3.404 -3.52 -13.195 1 98.75 188 ALA A CA 1
ATOM 1462 C C . ALA A 1 188 ? 4.125 -2.311 -13.781 1 98.75 188 ALA A C 1
ATOM 1464 O O . ALA A 1 188 ? 5.152 -1.876 -13.25 1 98.75 188 ALA A O 1
ATOM 1465 N N . GLN A 1 189 ? 3.582 -1.785 -14.867 1 98.5 189 GLN A N 1
ATOM 1466 C CA . GLN A 1 189 ? 4.18 -0.622 -15.516 1 98.5 189 GLN A CA 1
ATOM 1467 C C . GLN A 1 189 ? 4.18 0.587 -14.586 1 98.5 189 GLN A C 1
ATOM 1469 O O . GLN A 1 189 ? 5.16 1.332 -14.523 1 98.5 189 GLN A O 1
ATOM 1474 N N . ASP A 1 190 ? 3.051 0.779 -13.875 1 96.38 190 ASP A N 1
ATOM 1475 C CA . ASP A 1 190 ? 2.961 1.876 -12.922 1 96.38 190 ASP A CA 1
ATOM 1476 C C . ASP A 1 190 ? 4.074 1.788 -11.875 1 96.38 190 ASP A C 1
ATOM 1478 O O . ASP A 1 190 ? 4.707 2.795 -11.555 1 96.38 190 ASP A O 1
ATOM 1482 N N . PHE A 1 191 ? 4.34 0.664 -11.297 1 98.12 191 PHE A N 1
ATOM 1483 C CA . PHE A 1 191 ? 5.371 0.441 -10.297 1 98.12 191 PHE A CA 1
ATOM 1484 C C . PHE A 1 191 ? 6.758 0.652 -10.883 1 98.12 191 PHE A C 1
ATOM 1486 O O . PHE A 1 191 ? 7.598 1.328 -10.289 1 98.12 191 PHE A O 1
ATOM 1493 N N . LEU A 1 192 ? 6.977 0.073 -12.102 1 98.31 192 LEU A N 1
ATOM 1494 C CA . LEU A 1 192 ? 8.297 0.123 -12.727 1 98.31 192 LEU A CA 1
ATOM 1495 C C . LEU A 1 192 ? 8.648 1.548 -13.141 1 98.31 192 LEU A C 1
ATOM 1497 O O . LEU A 1 192 ? 9.812 1.94 -13.094 1 98.31 192 LEU A O 1
ATOM 1501 N N . THR A 1 193 ? 7.641 2.275 -13.5 1 94.62 193 THR A N 1
ATOM 1502 C CA . THR A 1 193 ? 7.879 3.623 -14.008 1 94.62 193 THR A CA 1
ATOM 1503 C C . THR A 1 193 ? 8.5 4.504 -12.93 1 94.62 193 THR A C 1
ATOM 1505 O O . THR A 1 193 ? 9.242 5.438 -13.234 1 94.62 193 THR A O 1
ATOM 1508 N N . ILE A 1 194 ? 8.32 4.211 -11.641 1 92.12 194 ILE A N 1
ATOM 1509 C CA . ILE A 1 194 ? 8.844 5.082 -10.594 1 92.12 194 ILE A CA 1
ATOM 1510 C C . ILE A 1 194 ? 10.172 4.543 -10.078 1 92.12 194 ILE A C 1
ATOM 1512 O O . ILE A 1 194 ? 10.773 5.113 -9.172 1 92.12 194 ILE A O 1
ATOM 1516 N N . GLN A 1 195 ? 10.656 3.438 -10.656 1 95.19 195 GLN A N 1
ATOM 1517 C CA . GLN A 1 195 ? 11.969 2.902 -10.312 1 95.19 195 GLN A CA 1
ATOM 1518 C C . GLN A 1 195 ? 13.07 3.576 -11.133 1 95.19 195 GLN A C 1
ATOM 1520 O O . GLN A 1 195 ? 12.82 4.059 -12.242 1 95.19 195 GLN A O 1
ATOM 1525 N N . HIS A 1 196 ? 14.25 3.639 -10.602 1 93.56 196 HIS A N 1
ATOM 1526 C CA . HIS A 1 196 ? 15.445 4.113 -11.297 1 93.56 196 HIS A CA 1
ATOM 1527 C C . HIS A 1 196 ? 16.703 3.441 -10.758 1 93.56 196 HIS A C 1
ATOM 1529 O O . HIS A 1 196 ? 16.625 2.652 -9.812 1 93.56 196 HIS A O 1
ATOM 1535 N N . GLU A 1 197 ? 17.781 3.707 -11.289 1 92.5 197 GLU A N 1
ATOM 1536 C CA . GLU A 1 197 ? 19.031 3.006 -10.984 1 92.5 197 GLU A CA 1
ATOM 1537 C C . GLU A 1 197 ? 19.422 3.188 -9.523 1 92.5 197 GLU A C 1
ATOM 1539 O O . GLU A 1 197 ? 20.078 2.316 -8.938 1 92.5 197 GLU A O 1
ATOM 1544 N N . ASN A 1 198 ? 18.938 4.289 -8.961 1 90.25 198 ASN A N 1
ATOM 1545 C CA . ASN A 1 198 ? 19.328 4.59 -7.582 1 90.25 198 ASN A CA 1
ATOM 1546 C C . ASN A 1 198 ? 18.25 4.156 -6.594 1 90.25 198 ASN A C 1
ATOM 1548 O O . ASN A 1 198 ? 18.422 4.293 -5.379 1 90.25 198 ASN A O 1
ATOM 1552 N N . SER A 1 199 ? 17.219 3.562 -7.137 1 92 199 SER A N 1
ATOM 1553 C CA . SER A 1 199 ? 16.172 3.049 -6.262 1 92 199 SER A CA 1
ATOM 1554 C C . SER A 1 199 ? 16.641 1.823 -5.488 1 92 199 SER A C 1
ATOM 1556 O O . SER A 1 199 ? 17.609 1.16 -5.895 1 92 199 SER A O 1
ATOM 1558 N N . LYS A 1 200 ? 15.984 1.536 -4.367 1 93.88 200 LYS A N 1
ATOM 1559 C CA . LYS A 1 200 ? 16.156 0.238 -3.723 1 93.88 200 LYS A CA 1
ATOM 1560 C C . LYS A 1 200 ? 15.789 -0.9 -4.672 1 93.88 200 LYS A C 1
ATOM 1562 O O . LYS A 1 200 ? 15 -0.712 -5.602 1 93.88 200 LYS A O 1
ATOM 1567 N N . PRO A 1 201 ? 16.406 -2.023 -4.438 1 97.94 201 PRO A N 1
ATOM 1568 C CA . PRO A 1 201 ? 16 -3.16 -5.27 1 97.94 201 PRO A CA 1
ATOM 1569 C C . PRO A 1 201 ? 14.547 -3.551 -5.062 1 97.94 201 PRO A C 1
ATOM 1571 O O . PRO A 1 201 ? 13.977 -3.293 -3.996 1 97.94 201 PRO A O 1
ATOM 1574 N N . PHE A 1 202 ? 13.992 -4.152 -6.07 1 98.69 202 PHE A N 1
ATOM 1575 C CA . PHE A 1 202 ? 12.594 -4.535 -5.934 1 98.69 202 PHE A CA 1
ATOM 1576 C C . PHE A 1 202 ? 12.398 -6.008 -6.277 1 98.69 202 PHE A C 1
ATOM 1578 O O . PHE A 1 202 ? 13.211 -6.598 -6.988 1 98.69 202 PHE A O 1
ATOM 1585 N N . PHE A 1 203 ? 11.406 -6.594 -5.715 1 98.88 203 PHE A N 1
ATOM 1586 C CA . PHE A 1 203 ? 10.828 -7.875 -6.105 1 98.88 203 PHE A CA 1
ATOM 1587 C C . PHE A 1 203 ? 9.414 -7.688 -6.641 1 98.88 203 PHE A C 1
ATOM 1589 O O . PHE A 1 203 ? 8.547 -7.152 -5.949 1 98.88 203 PHE A O 1
ATOM 1596 N N . MET A 1 204 ? 9.219 -8.109 -7.852 1 98.94 204 MET A N 1
ATOM 1597 C CA . MET A 1 204 ? 7.918 -8.008 -8.508 1 98.94 204 MET A CA 1
ATOM 1598 C C . MET A 1 204 ? 7.406 -9.383 -8.922 1 98.94 204 MET A C 1
ATOM 1600 O O . MET A 1 204 ? 8.102 -10.117 -9.617 1 98.94 204 MET A O 1
ATOM 1604 N N . MET A 1 205 ? 6.238 -9.719 -8.445 1 98.94 205 MET A N 1
ATOM 1605 C CA . MET A 1 205 ? 5.598 -10.969 -8.852 1 98.94 205 MET A CA 1
ATOM 1606 C C . MET A 1 205 ? 4.324 -10.695 -9.641 1 98.94 205 MET A C 1
ATOM 1608 O O . MET A 1 205 ? 3.402 -10.055 -9.133 1 98.94 205 MET A O 1
ATOM 1612 N N . LEU A 1 206 ? 4.301 -11.125 -10.867 1 98.94 206 LEU A N 1
ATOM 1613 C CA . LEU A 1 206 ? 3.145 -11.047 -11.758 1 98.94 206 LEU A CA 1
ATOM 1614 C C . LEU A 1 206 ? 2.514 -12.422 -11.953 1 98.94 206 LEU A C 1
ATOM 1616 O O . LEU A 1 206 ? 3.037 -13.258 -12.703 1 98.94 206 LEU A O 1
ATOM 1620 N N . SER A 1 207 ? 1.445 -12.641 -11.234 1 98.88 207 SER A N 1
ATOM 1621 C CA . SER A 1 207 ? 0.786 -13.938 -11.156 1 98.88 207 SER A CA 1
ATOM 1622 C C . SER A 1 207 ? -0.495 -13.961 -11.984 1 98.88 207 SER A C 1
ATOM 1624 O O . SER A 1 207 ? -1.583 -13.711 -11.461 1 98.88 207 SER A O 1
ATOM 1626 N N . THR A 1 208 ? -0.455 -14.383 -13.195 1 98.88 208 THR A N 1
ATOM 1627 C CA . THR A 1 208 ? -1.528 -14.227 -14.172 1 98.88 208 THR A CA 1
ATOM 1628 C C . THR A 1 208 ? -2.502 -15.398 -14.102 1 98.88 208 THR A C 1
ATOM 1630 O O . THR A 1 208 ? -2.133 -16.5 -13.68 1 98.88 208 THR A O 1
ATOM 1633 N N . PRO A 1 209 ? -3.725 -15.148 -14.539 1 98.81 209 PRO A N 1
ATOM 1634 C CA . PRO A 1 209 ? -4.695 -16.25 -14.594 1 98.81 209 PRO A CA 1
ATOM 1635 C C . PRO A 1 209 ? -4.484 -17.156 -15.797 1 98.81 209 PRO A C 1
ATOM 1637 O O . PRO A 1 209 ? -5.055 -18.25 -15.859 1 98.81 209 PRO A O 1
ATOM 1640 N N . ALA A 1 210 ? -3.748 -16.625 -16.781 1 98.75 210 ALA A N 1
ATOM 1641 C CA . ALA A 1 210 ? -3.561 -17.406 -18 1 98.75 210 ALA A CA 1
ATOM 1642 C C . ALA A 1 210 ? -2.672 -18.609 -17.75 1 98.75 210 ALA A C 1
ATOM 1644 O O . ALA A 1 210 ? -1.683 -18.531 -17.016 1 98.75 210 ALA A O 1
ATOM 1645 N N . CYS A 1 211 ? -3.053 -19.734 -18.266 1 98.69 211 CYS A N 1
ATOM 1646 C CA . CYS A 1 211 ? -4.121 -20.031 -19.219 1 98.69 211 CYS A CA 1
ATOM 1647 C C . CYS A 1 211 ? -5.207 -20.875 -18.562 1 98.69 211 CYS A C 1
ATOM 1649 O O . CYS A 1 211 ? -5.723 -21.812 -19.188 1 98.69 211 CYS A O 1
ATOM 1651 N N . HIS A 1 212 ? -5.477 -20.578 -17.422 1 98.62 212 HIS A N 1
ATOM 1652 C CA . HIS A 1 212 ? -6.52 -21.25 -16.641 1 98.62 212 HIS A CA 1
ATOM 1653 C C . HIS A 1 212 ? -7.906 -20.891 -17.188 1 98.62 212 HIS A C 1
ATOM 1655 O O . HIS A 1 212 ? -8.086 -19.859 -17.828 1 98.62 212 HIS A O 1
ATOM 1661 N N . ALA A 1 213 ? -8.898 -21.844 -16.906 1 97.62 213 ALA A N 1
ATOM 1662 C CA . ALA A 1 213 ? -10.297 -21.547 -17.234 1 97.62 213 ALA A CA 1
ATOM 1663 C C . ALA A 1 213 ? -10.75 -20.266 -16.562 1 97.62 213 ALA A C 1
ATOM 1665 O O . ALA A 1 213 ? -10.258 -19.891 -15.492 1 97.62 213 ALA A O 1
ATOM 1666 N N . PRO A 1 214 ? -11.664 -19.469 -17.188 1 97.88 214 PRO A N 1
ATOM 1667 C CA . PRO A 1 214 ? -12.555 -19.828 -18.297 1 97.88 214 PRO A CA 1
ATOM 1668 C C . PRO A 1 214 ? -11.938 -19.578 -19.672 1 97.88 214 PRO A C 1
ATOM 1670 O O . PRO A 1 214 ? -12.648 -19.578 -20.672 1 97.88 214 PRO A O 1
ATOM 1673 N N . PHE A 1 215 ? -10.773 -19.297 -19.75 1 98.12 215 PHE A N 1
ATOM 1674 C CA . PHE A 1 215 ? -9.945 -19.25 -20.953 1 98.12 215 PHE A CA 1
ATOM 1675 C C . PHE A 1 215 ? -10.352 -18.094 -21.844 1 98.12 215 PHE A C 1
ATOM 1677 O O . PHE A 1 215 ? -10.383 -18.219 -23.078 1 98.12 215 PHE A O 1
ATOM 1684 N N . ASP A 1 216 ? -10.742 -16.953 -21.234 1 98 216 ASP A N 1
ATOM 1685 C CA . ASP A 1 216 ? -11.117 -15.781 -22.016 1 98 216 ASP A CA 1
ATOM 1686 C C . ASP A 1 216 ? -9.875 -15.023 -22.5 1 98 216 ASP A C 1
ATOM 1688 O O . ASP A 1 216 ? -9.156 -14.422 -21.703 1 98 216 ASP A O 1
ATOM 1692 N N . SER A 1 217 ? -9.68 -15.039 -23.812 1 98.31 217 SER A N 1
ATOM 1693 C CA . SER A 1 217 ? -8.555 -14.297 -24.359 1 98.31 217 SER A CA 1
ATOM 1694 C C . SER A 1 217 ? -8.906 -12.836 -24.594 1 98.31 217 SER A C 1
ATOM 1696 O O . SER A 1 217 ? -10.086 -12.469 -24.594 1 98.31 217 SER A O 1
ATOM 1698 N N . ALA A 1 218 ? -7.898 -11.984 -24.688 1 98.44 218 ALA A N 1
ATOM 1699 C CA . ALA A 1 218 ? -8.141 -10.633 -25.203 1 98.44 218 ALA A CA 1
ATOM 1700 C C . ALA A 1 218 ? -8.766 -10.68 -26.594 1 98.44 218 ALA A C 1
ATOM 1702 O O . ALA A 1 218 ? -8.445 -11.562 -27.391 1 98.44 218 ALA A O 1
ATOM 1703 N N . PRO A 1 219 ? -9.57 -9.695 -26.922 1 98.19 219 PRO A N 1
ATOM 1704 C CA . PRO A 1 219 ? -10.312 -9.727 -28.172 1 98.19 219 PRO A CA 1
ATOM 1705 C C . PRO A 1 219 ? -9.398 -9.789 -29.406 1 98.19 219 PRO A C 1
ATOM 1707 O O . PRO A 1 219 ? -9.719 -10.461 -30.391 1 98.19 219 PRO A O 1
ATOM 1710 N N . GLN A 1 220 ? -8.32 -9.172 -29.312 1 98.06 220 GLN A N 1
ATOM 1711 C CA . GLN A 1 220 ? -7.441 -9.094 -30.484 1 98.06 220 GLN A CA 1
ATOM 1712 C C . GLN A 1 220 ? -6.828 -10.453 -30.797 1 98.06 220 GLN A C 1
ATOM 1714 O O . GLN A 1 220 ? -6.293 -10.664 -31.891 1 98.06 220 GLN A O 1
ATOM 1719 N N . PHE A 1 221 ? -6.949 -11.469 -29.891 1 98.44 221 PHE A N 1
ATOM 1720 C CA . PHE A 1 221 ? -6.289 -12.75 -30.094 1 98.44 221 PHE A CA 1
ATOM 1721 C C . PHE A 1 221 ? -7.312 -13.844 -30.375 1 98.44 221 PHE A C 1
ATOM 1723 O O . PHE A 1 221 ? -6.949 -15.008 -30.578 1 98.44 221 PHE A O 1
ATOM 1730 N N . MET A 1 222 ? -8.547 -13.594 -30.484 1 97.06 222 MET A N 1
ATOM 1731 C CA . MET A 1 222 ? -9.633 -14.562 -30.578 1 97.06 222 MET A CA 1
ATOM 1732 C C . MET A 1 222 ? -9.523 -15.383 -31.859 1 97.06 222 MET A C 1
ATOM 1734 O O . MET A 1 222 ? -9.984 -16.516 -31.906 1 97.06 222 MET A O 1
ATOM 1738 N N . LYS A 1 223 ? -8.859 -14.867 -32.875 1 97.12 223 LYS A N 1
ATOM 1739 C CA . LYS A 1 223 ? -8.812 -15.562 -34.156 1 97.12 223 LYS A CA 1
ATOM 1740 C C . LYS A 1 223 ? -7.488 -16.312 -34.344 1 97.12 223 LYS A C 1
ATOM 1742 O O . LYS A 1 223 ? -7.27 -16.969 -35.344 1 97.12 223 LYS A O 1
ATOM 1747 N N . ASN A 1 224 ? -6.695 -16.203 -33.344 1 98.19 224 ASN A N 1
ATOM 1748 C CA . ASN A 1 224 ? -5.43 -16.938 -33.406 1 98.19 224 ASN A CA 1
ATOM 1749 C C . ASN A 1 224 ? -5.633 -18.438 -33.156 1 98.19 224 ASN A C 1
ATOM 1751 O O . ASN A 1 224 ? -6.477 -18.828 -32.344 1 98.19 224 ASN A O 1
ATOM 1755 N N . TYR A 1 225 ? -4.887 -19.297 -33.938 1 98.12 225 TYR A N 1
ATOM 1756 C CA . TYR A 1 225 ? -4.73 -20.734 -33.719 1 98.12 225 TYR A CA 1
ATOM 1757 C C . TYR A 1 225 ? -6.059 -21.453 -33.938 1 98.12 225 TYR A C 1
ATOM 1759 O O . TYR A 1 225 ? -6.312 -22.484 -33.281 1 98.12 225 TYR A O 1
ATOM 1767 N N . THR A 1 226 ? -6.91 -20.922 -34.719 1 96.94 226 THR A N 1
ATOM 1768 C CA . THR A 1 226 ? -8.258 -21.453 -34.938 1 96.94 226 THR A CA 1
ATOM 1769 C C . THR A 1 226 ? -8.203 -22.844 -35.531 1 96.94 226 THR A C 1
ATOM 1771 O O . THR A 1 226 ? -9.141 -23.641 -35.375 1 96.94 226 THR A O 1
ATOM 1774 N N . ASN A 1 227 ? -7.141 -23.188 -36.188 1 96.25 227 ASN A N 1
ATOM 1775 C CA . ASN A 1 227 ? -7.039 -24.469 -36.906 1 96.25 227 ASN A CA 1
ATOM 1776 C C . ASN A 1 227 ? -6.242 -25.484 -36.062 1 96.25 227 ASN A C 1
ATOM 1778 O O . ASN A 1 227 ? -5.969 -26.578 -36.562 1 96.25 227 ASN A O 1
ATOM 1782 N N . LYS A 1 228 ? -5.879 -25.141 -34.906 1 97.44 228 LYS A N 1
ATOM 1783 C CA . LYS A 1 228 ? -5.074 -26.031 -34.062 1 97.44 228 LYS A CA 1
ATOM 1784 C C . LYS A 1 228 ? -5.961 -26.969 -33.25 1 97.44 228 LYS A C 1
ATOM 1786 O O . LYS A 1 228 ? -7.137 -26.672 -33.031 1 97.44 228 LYS A O 1
ATOM 1791 N N . ARG A 1 229 ? -5.441 -28.094 -32.875 1 97.5 229 ARG A N 1
ATOM 1792 C CA . ARG A 1 229 ? -6.074 -29.062 -32 1 97.5 229 ARG A CA 1
ATOM 1793 C C . ARG A 1 229 ? -5.125 -29.484 -30.891 1 97.5 229 ARG A C 1
ATOM 1795 O O . ARG A 1 229 ? -3.908 -29.344 -31.016 1 97.5 229 ARG A O 1
ATOM 1802 N N . ALA A 1 230 ? -5.738 -30 -29.812 1 97.81 230 ALA A N 1
ATOM 1803 C CA . ALA A 1 230 ? -4.91 -30.562 -28.75 1 97.81 230 ALA A CA 1
ATOM 1804 C C . ALA A 1 230 ? -4.008 -31.672 -29.297 1 97.81 230 ALA A C 1
ATOM 1806 O O . ALA A 1 230 ? -4.406 -32.438 -30.172 1 97.81 230 ALA A O 1
ATOM 1807 N N . PRO A 1 231 ? -2.809 -31.797 -28.781 1 97.75 231 PRO A N 1
ATOM 1808 C CA . PRO A 1 231 ? -1.868 -32.781 -29.297 1 97.75 231 PRO A CA 1
ATOM 1809 C C . PRO A 1 231 ? -2.406 -34.219 -29.188 1 97.75 231 PRO A C 1
ATOM 1811 O O . PRO A 1 231 ? -2.922 -34.625 -28.141 1 97.75 231 PRO A O 1
ATOM 1814 N N . ARG A 1 232 ? -2.332 -34.906 -30.25 1 97.88 232 ARG A N 1
ATOM 1815 C CA . ARG A 1 232 ? -2.732 -36.312 -30.297 1 97.88 232 ARG A CA 1
ATOM 1816 C C . ARG A 1 232 ? -1.556 -37.219 -29.984 1 97.88 232 ARG A C 1
ATOM 1818 O O . ARG A 1 232 ? -1.161 -38.062 -30.812 1 97.88 232 ARG A O 1
ATOM 1825 N N . THR A 1 233 ? -1.038 -37.156 -28.766 1 97.69 233 THR A N 1
ATOM 1826 C CA . THR A 1 233 ? 0.055 -38 -28.297 1 97.69 233 THR A CA 1
ATOM 1827 C C . THR A 1 233 ? -0.381 -39.438 -28.219 1 97.69 233 THR A C 1
ATOM 1829 O O . THR A 1 233 ? -1.551 -39.75 -28.438 1 97.69 233 THR A O 1
ATOM 1832 N N . ALA A 1 234 ? 0.543 -40.312 -27.844 1 97.75 234 ALA A N 1
ATOM 1833 C CA . ALA A 1 234 ? 0.228 -41.719 -27.75 1 97.75 234 ALA A CA 1
ATOM 1834 C C . ALA A 1 234 ? -0.792 -42 -26.656 1 97.75 234 ALA A C 1
ATOM 1836 O O . ALA A 1 234 ? -1.562 -42.969 -26.734 1 97.75 234 ALA A O 1
ATOM 1837 N N . SER A 1 235 ? -0.794 -41.125 -25.672 1 97.94 235 SER A N 1
ATOM 1838 C CA . SER A 1 235 ? -1.704 -41.344 -24.562 1 97.94 235 SER A CA 1
ATOM 1839 C C . SER A 1 235 ? -3.053 -40.656 -24.812 1 97.94 235 SER A C 1
ATOM 1841 O O . SER A 1 235 ? -3.994 -40.844 -24.031 1 97.94 235 SER A O 1
ATOM 1843 N N . TYR A 1 236 ? -3.189 -39.906 -25.891 1 98 236 TYR A N 1
ATOM 1844 C CA . TYR A 1 236 ? -4.438 -39.219 -26.188 1 98 236 TYR A CA 1
ATOM 1845 C C . TYR A 1 236 ? -5.559 -40.219 -26.469 1 98 236 TYR A C 1
ATOM 1847 O O . TYR A 1 236 ? -5.406 -41.125 -27.297 1 98 236 TYR A O 1
ATOM 1855 N N . ASN A 1 237 ? -6.645 -39.969 -25.766 1 97.44 237 ASN A N 1
ATOM 1856 C CA . ASN A 1 237 ? -7.836 -40.781 -26.016 1 97.44 237 ASN A CA 1
ATOM 1857 C C . ASN A 1 237 ? -7.531 -42.281 -25.891 1 97.44 237 ASN A C 1
ATOM 1859 O O . ASN A 1 237 ? -8.008 -43.062 -26.688 1 97.44 237 ASN A O 1
ATOM 1863 N N . LYS A 1 238 ? -6.641 -42.594 -25 1 97.12 238 LYS A N 1
ATOM 1864 C CA . LYS A 1 238 ? -6.25 -44 -24.703 1 97.12 238 LYS A CA 1
ATOM 1865 C C . LYS A 1 238 ? -6.832 -44.438 -23.359 1 97.12 238 LYS A C 1
ATOM 1867 O O . LYS A 1 238 ? -6.832 -43.688 -22.391 1 97.12 238 LYS A O 1
ATOM 1872 N N . HIS A 1 239 ? -7.309 -45.656 -23.359 1 95.5 239 HIS A N 1
ATOM 1873 C CA . HIS A 1 239 ? -7.832 -46.188 -22.125 1 95.5 239 HIS A CA 1
ATOM 1874 C C . HIS A 1 239 ? -6.707 -46.531 -21.156 1 95.5 239 HIS A C 1
ATOM 1876 O O . HIS A 1 239 ? -5.734 -47.188 -21.531 1 95.5 239 HIS A O 1
ATOM 1882 N N . GLY A 1 240 ? -6.809 -46.125 -19.953 1 93.88 240 GLY A N 1
ATOM 1883 C CA . GLY A 1 240 ? -5.812 -46.406 -18.922 1 93.88 240 GLY A CA 1
ATOM 1884 C C . GLY A 1 240 ? -6.113 -47.656 -18.125 1 93.88 240 GLY A C 1
ATOM 1885 O O . GLY A 1 240 ? -6.324 -47.594 -16.906 1 93.88 240 GLY A O 1
ATOM 1886 N N . SER A 1 241 ? -6.059 -48.781 -18.719 1 94.44 241 SER A N 1
ATOM 1887 C CA . SER A 1 241 ? -6.488 -50.031 -18.109 1 94.44 241 SER A CA 1
ATOM 1888 C C . SER A 1 241 ? -5.586 -50.406 -16.938 1 94.44 241 SER A C 1
ATOM 1890 O O . SER A 1 241 ? -6.016 -51.094 -16.016 1 94.44 241 SER A O 1
ATOM 1892 N N . ASP A 1 242 ? -4.367 -50.031 -16.906 1 96.56 242 ASP A N 1
ATOM 1893 C CA . ASP A 1 242 ? -3.412 -50.375 -15.867 1 96.56 242 ASP A CA 1
ATOM 1894 C C . ASP A 1 242 ? -3.131 -49.188 -14.953 1 96.56 242 ASP A C 1
ATOM 1896 O O . ASP A 1 242 ? -2.047 -49.094 -14.375 1 96.56 242 ASP A O 1
ATOM 1900 N N . LYS A 1 243 ? -4.051 -48.312 -14.867 1 97.25 243 LYS A N 1
ATOM 1901 C CA . LYS A 1 243 ? -3.898 -47.094 -14.062 1 97.25 243 LYS A CA 1
ATOM 1902 C C . LYS A 1 243 ? -4.871 -47.094 -12.883 1 97.25 243 LYS A C 1
ATOM 1904 O O . LYS A 1 243 ? -5.637 -48.062 -12.703 1 97.25 243 LYS A O 1
ATOM 1909 N N . HIS A 1 244 ? -4.711 -46.094 -11.945 1 95.75 244 HIS A N 1
ATOM 1910 C CA . HIS A 1 244 ? -5.637 -45.906 -10.828 1 95.75 244 HIS A CA 1
ATOM 1911 C C . HIS A 1 244 ? -7.082 -45.875 -11.312 1 95.75 244 HIS A C 1
ATOM 1913 O O . HIS A 1 244 ? -7.355 -45.438 -12.438 1 95.75 244 HIS A O 1
ATOM 1919 N N . TRP A 1 245 ? -8.055 -46.219 -10.477 1 94.38 245 TRP A N 1
ATOM 1920 C CA . TRP A 1 245 ? -9.445 -46.438 -10.875 1 94.38 245 TRP A CA 1
ATOM 1921 C C . TRP A 1 245 ? -10.047 -45.156 -11.453 1 94.38 245 TRP A C 1
ATOM 1923 O O . TRP A 1 245 ? -10.875 -45.219 -12.367 1 94.38 245 TRP A O 1
ATOM 1933 N N . LEU A 1 246 ? -9.656 -44 -10.938 1 93.44 246 LEU A N 1
ATOM 1934 C CA . LEU A 1 246 ? -10.195 -42.75 -11.414 1 93.44 246 LEU A CA 1
ATOM 1935 C C . LEU A 1 246 ? -9.883 -42.531 -12.891 1 93.44 246 LEU A C 1
ATOM 1937 O O . LEU A 1 246 ? -10.703 -41.969 -13.633 1 93.44 246 LEU A O 1
ATOM 1941 N N . VAL A 1 247 ? -8.711 -42.969 -13.336 1 95.38 247 VAL A N 1
ATOM 1942 C CA . VAL A 1 247 ? -8.312 -42.875 -14.734 1 95.38 247 VAL A CA 1
ATOM 1943 C C . VAL A 1 247 ? -8.945 -44.031 -15.531 1 95.38 247 VAL A C 1
ATOM 1945 O O . VAL A 1 247 ? -9.43 -43.812 -16.656 1 95.38 247 VAL A O 1
ATOM 1948 N N . ARG A 1 248 ? -9.047 -45.188 -14.945 1 93.69 248 ARG A N 1
ATOM 1949 C CA . ARG A 1 248 ? -9.602 -46.375 -15.594 1 93.69 248 ARG A CA 1
ATOM 1950 C C . ARG A 1 248 ? -11.078 -46.156 -15.922 1 93.69 248 ARG A C 1
ATOM 1952 O O . ARG A 1 248 ? -11.594 -46.75 -16.875 1 93.69 248 ARG A O 1
ATOM 1959 N N . HIS A 1 249 ? -11.695 -45.375 -15.203 1 88.56 249 HIS A N 1
ATOM 1960 C CA . HIS A 1 249 ? -13.148 -45.25 -15.32 1 88.56 249 HIS A CA 1
ATOM 1961 C C . HIS A 1 249 ? -13.531 -44.281 -16.422 1 88.56 249 HIS A C 1
ATOM 1963 O O . HIS A 1 249 ? -14.703 -44.156 -16.766 1 88.56 249 HIS A O 1
ATOM 1969 N N . GLN A 1 250 ? -12.555 -43.625 -16.984 1 92.31 250 GLN A N 1
ATOM 1970 C CA . GLN A 1 250 ? -12.852 -42.688 -18.047 1 92.31 250 GLN A CA 1
ATOM 1971 C C . GLN A 1 250 ? -13.445 -43.375 -19.266 1 92.31 250 GLN A C 1
ATOM 1973 O O . GLN A 1 250 ? -13.086 -44.5 -19.578 1 92.31 250 GLN A O 1
ATOM 1978 N N . VAL A 1 251 ? -14.367 -42.625 -19.891 1 91.62 251 VAL A N 1
ATOM 1979 C CA . VAL A 1 251 ? -14.984 -43.156 -21.109 1 91.62 251 VAL A CA 1
ATOM 1980 C C . VAL A 1 251 ? -13.992 -43.094 -22.266 1 91.62 251 VAL A C 1
ATOM 1982 O O . VAL A 1 251 ? -13.477 -42 -22.594 1 91.62 251 VAL A O 1
ATOM 1985 N N . THR A 1 252 ? -13.742 -44.156 -22.828 1 94.62 252 THR A N 1
ATOM 1986 C CA . THR A 1 252 ? -12.836 -44.25 -23.969 1 94.62 252 THR A CA 1
ATOM 1987 C C . THR A 1 252 ? -13.469 -45.031 -25.109 1 94.62 252 THR A C 1
ATOM 1989 O O . THR A 1 252 ? -13.969 -46.156 -24.922 1 94.62 252 THR A O 1
ATOM 1992 N N . PRO A 1 253 ? -13.531 -44.688 -26.391 1 95.94 253 PRO A N 1
ATOM 1993 C CA . PRO A 1 253 ? -13.023 -43.375 -26.75 1 95.94 253 PRO A CA 1
ATOM 1994 C C . PRO A 1 253 ? -13.883 -42.219 -26.203 1 95.94 253 PRO A C 1
ATOM 1996 O O . PRO A 1 253 ? -15.062 -42.438 -25.891 1 95.94 253 PRO A O 1
ATOM 1999 N N . MET A 1 254 ? -13.234 -41.062 -26.016 1 95.75 254 MET A N 1
ATOM 2000 C CA . MET A 1 254 ? -13.977 -39.875 -25.609 1 95.75 254 MET A CA 1
ATOM 2001 C C . MET A 1 254 ? -15.125 -39.594 -26.562 1 95.75 254 MET A C 1
ATOM 2003 O O . MET A 1 254 ? -15 -39.812 -27.766 1 95.75 254 MET A O 1
ATOM 2007 N N . LYS A 1 255 ? -16.203 -39.062 -26 1 94.56 255 LYS A N 1
ATOM 2008 C CA . LYS A 1 255 ? -17.297 -38.594 -26.844 1 94.56 255 LYS A CA 1
ATOM 2009 C C . LYS A 1 255 ? -16.859 -37.469 -27.75 1 94.56 255 LYS A C 1
ATOM 2011 O O . LYS A 1 255 ? -15.961 -36.688 -27.406 1 94.56 255 LYS A O 1
ATOM 2016 N N . ASN A 1 256 ? -17.578 -37.406 -28.906 1 94.88 256 ASN A N 1
ATOM 2017 C CA . ASN A 1 256 ? -17.234 -36.375 -29.891 1 94.88 256 ASN A CA 1
ATOM 2018 C C . ASN A 1 256 ? -17.297 -34.969 -29.281 1 94.88 256 ASN A C 1
ATOM 2020 O O . ASN A 1 256 ? -16.438 -34.125 -29.547 1 94.88 256 ASN A O 1
ATOM 2024 N N . ASP A 1 257 ? -18.234 -34.75 -28.453 1 94.38 257 ASP A N 1
ATOM 2025 C CA . ASP A 1 257 ? -18.391 -33.438 -27.812 1 94.38 257 ASP A CA 1
ATOM 2026 C C . ASP A 1 257 ? -17.188 -33.125 -26.906 1 94.38 257 ASP A C 1
ATOM 2028 O O . ASP A 1 257 ? -16.734 -32 -26.844 1 94.38 257 ASP A O 1
ATOM 2032 N N . SER A 1 258 ? -16.766 -34.188 -26.266 1 94.31 258 SER A N 1
ATOM 2033 C CA . SER A 1 258 ? -15.609 -34 -25.375 1 94.31 258 SER A CA 1
ATOM 2034 C C . SER A 1 258 ? -14.352 -33.688 -26.172 1 94.31 258 SER A C 1
ATOM 2036 O O . SER A 1 258 ? -13.539 -32.844 -25.766 1 94.31 258 SER A O 1
ATOM 2038 N N . VAL A 1 259 ? -14.203 -34.344 -27.281 1 96.31 259 VAL A N 1
ATOM 2039 C CA . VAL A 1 259 ? -13.055 -34.125 -28.141 1 96.31 259 VAL A CA 1
ATOM 2040 C C . VAL A 1 259 ? -13.07 -32.688 -28.672 1 96.31 259 VAL A C 1
ATOM 2042 O O . VAL A 1 259 ? -12.055 -32 -28.625 1 96.31 259 VAL A O 1
ATOM 2045 N N . GLU A 1 260 ? -14.211 -32.219 -29.109 1 96 260 GLU A N 1
ATOM 2046 C CA . GLU A 1 260 ? -14.352 -30.875 -29.625 1 96 260 GLU A CA 1
ATOM 2047 C C . GLU A 1 260 ? -14.07 -29.844 -28.547 1 96 260 GLU A C 1
ATOM 2049 O O . GLU A 1 260 ? -13.43 -28.812 -28.797 1 96 260 GLU A O 1
ATOM 2054 N N . ASN A 1 261 ? -14.555 -30.125 -27.406 1 95.62 261 ASN A N 1
ATOM 2055 C CA . ASN A 1 261 ? -14.328 -29.234 -26.297 1 95.62 261 ASN A CA 1
ATOM 2056 C C . ASN A 1 261 ? -12.852 -29.172 -25.906 1 95.62 261 ASN A C 1
ATOM 2058 O O . ASN A 1 261 ? -12.328 -28.094 -25.609 1 95.62 261 ASN A O 1
ATOM 2062 N N . THR A 1 262 ? -12.266 -30.297 -25.891 1 96.75 262 THR A N 1
ATOM 2063 C CA . THR A 1 262 ? -10.844 -30.375 -25.562 1 96.75 262 THR A CA 1
ATOM 2064 C C . THR A 1 262 ? -10.016 -29.562 -26.562 1 96.75 262 THR A C 1
ATOM 2066 O O . THR A 1 262 ? -9.109 -28.812 -26.188 1 96.75 262 THR A O 1
ATOM 2069 N N . ASP A 1 263 ? -10.367 -29.656 -27.797 1 98 263 ASP A N 1
ATOM 2070 C CA . ASP A 1 263 ? -9.688 -28.891 -28.828 1 98 263 ASP A CA 1
ATOM 2071 C C . ASP A 1 263 ? -9.945 -27.391 -28.672 1 98 263 ASP A C 1
ATOM 2073 O O . ASP A 1 263 ? -9.039 -26.578 -28.875 1 98 263 ASP A O 1
ATOM 2077 N N . ASP A 1 264 ? -11.148 -27.031 -28.344 1 97.69 264 ASP A N 1
ATOM 2078 C CA . ASP A 1 264 ? -11.492 -25.641 -28.109 1 97.69 264 ASP A CA 1
ATOM 2079 C C . ASP A 1 264 ? -10.711 -25.062 -26.938 1 97.69 264 ASP A C 1
ATOM 2081 O O . ASP A 1 264 ? -10.164 -23.969 -27.016 1 97.69 264 ASP A O 1
ATOM 2085 N N . ILE A 1 265 ? -10.633 -25.828 -25.891 1 97.88 265 ILE A N 1
ATOM 2086 C CA . ILE A 1 265 ? -9.891 -25.406 -24.703 1 97.88 265 ILE A CA 1
ATOM 2087 C C . ILE A 1 265 ? -8.422 -25.219 -25.047 1 97.88 265 ILE A C 1
ATOM 2089 O O . ILE A 1 265 ? -7.797 -24.234 -24.641 1 97.88 265 ILE A O 1
ATOM 2093 N N . PHE A 1 266 ? -7.898 -26.156 -25.812 1 98.56 266 PHE A N 1
ATOM 2094 C CA . PHE A 1 266 ? -6.512 -26.078 -26.25 1 98.56 266 PHE A CA 1
ATOM 2095 C C . PHE A 1 266 ? -6.246 -24.75 -26.953 1 98.56 266 PHE A C 1
ATOM 2097 O O . PHE A 1 266 ? -5.301 -24.031 -26.609 1 98.56 266 PHE A O 1
ATOM 2104 N N . ARG A 1 267 ? -7.082 -24.359 -27.844 1 98.62 267 ARG A N 1
ATOM 2105 C CA . ARG A 1 267 ? -6.93 -23.109 -28.594 1 98.62 267 ARG A CA 1
ATOM 2106 C C . ARG A 1 267 ? -7.078 -21.891 -27.688 1 98.62 267 ARG A C 1
ATOM 2108 O O . ARG A 1 267 ? -6.289 -20.953 -27.781 1 98.62 267 ARG A O 1
ATOM 2115 N N . LYS A 1 268 ? -8.078 -21.938 -26.844 1 98.75 268 LYS A N 1
ATOM 2116 C CA . LYS A 1 268 ? -8.359 -20.797 -25.969 1 98.75 268 LYS A CA 1
ATOM 2117 C C . LYS A 1 268 ? -7.215 -20.594 -24.969 1 98.75 268 LYS A C 1
ATOM 2119 O O . LYS A 1 268 ? -6.848 -19.453 -24.688 1 98.75 268 LYS A O 1
ATOM 2124 N N . ARG A 1 269 ? -6.656 -21.656 -24.484 1 98.75 269 ARG A N 1
ATOM 2125 C CA . ARG A 1 269 ? -5.516 -21.547 -23.578 1 98.75 269 ARG A CA 1
ATOM 2126 C C . ARG A 1 269 ? -4.34 -20.844 -24.25 1 98.75 269 ARG A C 1
ATOM 2128 O O . ARG A 1 269 ? -3.752 -19.938 -23.688 1 98.75 269 ARG A O 1
ATOM 2135 N N . TRP A 1 270 ? -4.039 -21.266 -25.484 1 98.81 270 TRP A N 1
ATOM 2136 C CA . TRP A 1 270 ? -2.959 -20.625 -26.234 1 98.81 270 TRP A CA 1
ATOM 2137 C C . TRP A 1 270 ? -3.246 -19.141 -26.438 1 98.81 270 TRP A C 1
ATOM 2139 O O . TRP A 1 270 ? -2.344 -18.297 -26.312 1 98.81 270 TRP A O 1
ATOM 2149 N N . ARG A 1 271 ? -4.484 -18.797 -26.688 1 98.88 271 ARG A N 1
ATOM 2150 C CA . ARG A 1 271 ? -4.867 -17.422 -26.953 1 98.88 271 ARG A CA 1
ATOM 2151 C C . ARG A 1 271 ? -4.703 -16.562 -25.703 1 98.88 271 ARG A C 1
ATOM 2153 O O . ARG A 1 271 ? -4.27 -15.406 -25.797 1 98.88 271 ARG A O 1
ATOM 2160 N N . THR A 1 272 ? -5.043 -17.062 -24.531 1 98.88 272 THR A N 1
ATOM 2161 C CA . THR A 1 272 ? -4.875 -16.297 -23.297 1 98.88 272 THR A CA 1
ATOM 2162 C C . THR A 1 272 ? -3.4 -16.031 -23.016 1 98.88 272 THR A C 1
ATOM 2164 O O . THR A 1 272 ? -3.045 -14.992 -22.469 1 98.88 272 THR A O 1
ATOM 2167 N N . LEU A 1 273 ? -2.531 -16.938 -23.453 1 98.94 273 LEU A N 1
ATOM 2168 C CA . LEU A 1 273 ? -1.101 -16.828 -23.172 1 98.94 273 LEU A CA 1
ATOM 2169 C C . LEU A 1 273 ? -0.474 -15.703 -23.984 1 98.94 273 LEU A C 1
ATOM 2171 O O . LEU A 1 273 ? 0.562 -15.156 -23.594 1 98.94 273 LEU A O 1
ATOM 2175 N N . LEU A 1 274 ? -1.097 -15.289 -25.031 1 98.94 274 LEU A N 1
ATOM 2176 C CA . LEU A 1 274 ? -0.544 -14.234 -25.875 1 98.94 274 LEU A CA 1
ATOM 2177 C C . LEU A 1 274 ? -0.491 -12.906 -25.125 1 98.94 274 LEU A C 1
ATOM 2179 O O . LEU A 1 274 ? 0.428 -12.109 -25.328 1 98.94 274 LEU A O 1
ATOM 2183 N N . SER A 1 275 ? -1.467 -12.672 -24.25 1 98.94 275 SER A N 1
ATOM 2184 C CA . SER A 1 275 ? -1.423 -11.469 -23.422 1 98.94 275 SER A CA 1
ATOM 2185 C C . SER A 1 275 ? -0.276 -11.531 -22.422 1 98.94 275 SER A C 1
ATOM 2187 O O . SER A 1 275 ? 0.321 -10.508 -22.094 1 98.94 275 SER A O 1
ATOM 2189 N N . VAL A 1 276 ? 0.033 -12.727 -21.969 1 98.94 276 VAL A N 1
ATOM 2190 C CA . VAL A 1 276 ? 1.174 -12.898 -21.078 1 98.94 276 VAL A CA 1
ATOM 2191 C C . VAL A 1 276 ? 2.471 -12.641 -21.844 1 98.94 276 VAL A C 1
ATOM 2193 O O . VAL A 1 276 ? 3.379 -11.977 -21.328 1 98.94 276 VAL A O 1
ATOM 2196 N N . ASP A 1 277 ? 2.521 -13.18 -23.016 1 98.94 277 ASP A N 1
ATOM 2197 C CA . ASP A 1 277 ? 3.684 -12.977 -23.875 1 98.94 277 ASP A CA 1
ATOM 2198 C C . ASP A 1 277 ? 3.943 -11.484 -24.094 1 98.94 277 ASP A C 1
ATOM 2200 O O . ASP A 1 277 ? 5.09 -11.031 -24.047 1 98.94 277 ASP A O 1
ATOM 2204 N N . ASP A 1 278 ? 2.881 -10.719 -24.312 1 98.88 278 ASP A N 1
ATOM 2205 C CA . ASP A 1 278 ? 2.965 -9.266 -24.469 1 98.88 278 ASP A CA 1
ATOM 2206 C C . ASP A 1 278 ? 3.424 -8.609 -23.172 1 98.88 278 ASP A C 1
ATOM 2208 O O . ASP A 1 278 ? 4.219 -7.668 -23.188 1 98.88 278 ASP A O 1
ATOM 2212 N N . MET A 1 279 ? 2.904 -9.055 -22.078 1 98.88 279 MET A N 1
ATOM 2213 C CA . MET A 1 279 ? 3.27 -8.508 -20.781 1 98.88 279 MET A CA 1
ATOM 2214 C C . MET A 1 279 ? 4.762 -8.672 -20.516 1 98.88 279 MET A C 1
ATOM 2216 O O . MET A 1 279 ? 5.418 -7.75 -20.031 1 98.88 279 MET A O 1
ATOM 2220 N N . VAL A 1 280 ? 5.324 -9.852 -20.859 1 98.94 280 VAL A N 1
ATOM 2221 C CA . VAL A 1 280 ? 6.746 -10.109 -20.688 1 98.94 280 VAL A CA 1
ATOM 2222 C C . VAL A 1 280 ? 7.562 -9.117 -21.5 1 98.94 280 VAL A C 1
ATOM 2224 O O . VAL A 1 280 ? 8.516 -8.516 -21 1 98.94 280 VAL A O 1
ATOM 2227 N N . GLU A 1 281 ? 7.152 -8.906 -22.703 1 98.88 281 GLU A N 1
ATOM 2228 C CA . GLU A 1 281 ? 7.844 -7.949 -23.562 1 98.88 281 GLU A CA 1
ATOM 2229 C C . GLU A 1 281 ? 7.781 -6.543 -22.969 1 98.88 281 GLU A C 1
ATOM 2231 O O . GLU A 1 281 ? 8.781 -5.824 -22.953 1 98.88 281 GLU A O 1
ATOM 2236 N N . ASN A 1 282 ? 6.609 -6.125 -22.5 1 98.88 282 ASN A N 1
ATOM 2237 C CA . ASN A 1 282 ? 6.434 -4.797 -21.938 1 98.88 282 ASN A CA 1
ATOM 2238 C C . ASN A 1 282 ? 7.316 -4.586 -20.703 1 98.88 282 ASN A C 1
ATOM 2240 O O . ASN A 1 282 ? 7.938 -3.533 -20.562 1 98.88 282 ASN A O 1
ATOM 2244 N N . VAL A 1 283 ? 7.371 -5.586 -19.844 1 98.88 283 VAL A N 1
ATOM 2245 C CA . VAL A 1 283 ? 8.188 -5.512 -18.641 1 98.88 283 VAL A CA 1
ATOM 2246 C C . VAL A 1 283 ? 9.656 -5.344 -19.016 1 98.88 283 VAL A C 1
ATOM 2248 O O . VAL A 1 283 ? 10.344 -4.457 -18.5 1 98.88 283 VAL A O 1
ATOM 2251 N N . ILE A 1 284 ? 10.141 -6.129 -19.922 1 98.81 284 ILE A N 1
ATOM 2252 C CA . ILE A 1 284 ? 11.539 -6.105 -20.328 1 98.81 284 ILE A CA 1
ATOM 2253 C C . ILE A 1 284 ? 11.859 -4.777 -21 1 98.81 284 ILE A C 1
ATOM 2255 O O . ILE A 1 284 ? 12.914 -4.184 -20.75 1 98.81 284 ILE A O 1
ATOM 2259 N N . ASN A 1 285 ? 10.953 -4.297 -21.875 1 98.81 285 ASN A N 1
ATOM 2260 C CA . ASN A 1 285 ? 11.141 -3.008 -22.531 1 98.81 285 ASN A CA 1
ATOM 2261 C C . ASN A 1 285 ? 11.242 -1.871 -21.516 1 98.81 285 ASN A C 1
ATOM 2263 O O . ASN A 1 285 ? 12.102 -0.999 -21.641 1 98.81 285 ASN A O 1
ATOM 2267 N N . THR A 1 286 ? 10.359 -1.889 -20.531 1 98.75 286 THR A N 1
ATOM 2268 C CA . THR A 1 286 ? 10.398 -0.847 -19.516 1 98.75 286 THR A CA 1
ATOM 2269 C C . THR A 1 286 ? 11.688 -0.922 -18.719 1 98.75 286 THR A C 1
ATOM 2271 O O . THR A 1 286 ? 12.336 0.101 -18.469 1 98.75 286 THR A O 1
ATOM 2274 N N . LEU A 1 287 ? 12.109 -2.109 -18.312 1 98.81 287 LEU A N 1
ATOM 2275 C CA . LEU A 1 287 ? 13.367 -2.287 -17.594 1 98.81 287 LEU A CA 1
ATOM 2276 C C . LEU A 1 287 ? 14.547 -1.78 -18.422 1 98.81 287 LEU A C 1
ATOM 2278 O O . LEU A 1 287 ? 15.469 -1.163 -17.875 1 98.81 287 LEU A O 1
ATOM 2282 N N . SER A 1 288 ? 14.5 -2.086 -19.703 1 98.44 288 SER A N 1
ATOM 2283 C CA . SER A 1 288 ? 15.555 -1.64 -20.594 1 98.44 288 SER A CA 1
ATOM 2284 C C . SER A 1 288 ? 15.586 -0.119 -20.703 1 98.44 288 SER A C 1
ATOM 2286 O O . SER A 1 288 ? 16.641 0.502 -20.562 1 98.44 288 SER A O 1
ATOM 2288 N N . LYS A 1 289 ? 14.422 0.474 -20.953 1 98.06 289 LYS A N 1
ATOM 2289 C CA . LYS A 1 289 ? 14.305 1.922 -21.094 1 98.06 289 LYS A CA 1
ATOM 2290 C C . LYS A 1 289 ? 14.781 2.639 -19.828 1 98.06 289 LYS A C 1
ATOM 2292 O O . LYS A 1 289 ? 15.367 3.721 -19.906 1 98.06 289 LYS A O 1
ATOM 2297 N N . LYS A 1 290 ? 14.617 2.006 -18.734 1 97.38 290 LYS A N 1
ATOM 2298 C CA . LYS A 1 290 ? 14.961 2.604 -17.438 1 97.38 290 LYS A CA 1
ATOM 2299 C C . LYS A 1 290 ? 16.375 2.234 -17.031 1 97.38 290 LYS A C 1
ATOM 2301 O O . LYS A 1 290 ? 16.828 2.594 -15.938 1 97.38 290 LYS A O 1
ATOM 2306 N N . LYS A 1 291 ? 17.109 1.495 -17.812 1 97.62 291 LYS A N 1
ATOM 2307 C CA . LYS A 1 291 ? 18.484 1.039 -17.578 1 97.62 291 LYS A CA 1
ATOM 2308 C C . LYS A 1 291 ? 18.562 0.162 -16.344 1 97.62 291 LYS A C 1
ATOM 2310 O O . LYS A 1 291 ? 19.531 0.242 -15.578 1 97.62 291 LYS A O 1
ATOM 2315 N N . LEU A 1 292 ? 17.516 -0.623 -16.156 1 98.38 292 LEU A N 1
ATOM 2316 C CA . LEU A 1 292 ? 17.438 -1.51 -15 1 98.38 292 LEU A CA 1
ATOM 2317 C C . LEU A 1 292 ? 17.625 -2.965 -15.422 1 98.38 292 LEU A C 1
ATOM 2319 O O . LEU A 1 292 ? 17.844 -3.834 -14.578 1 98.38 292 LEU A O 1
ATOM 2323 N N . LEU A 1 293 ? 17.594 -3.271 -16.688 1 98.44 293 LEU A N 1
ATOM 2324 C CA . LEU A 1 293 ? 17.516 -4.641 -17.188 1 98.44 293 LEU A CA 1
ATOM 2325 C C . LEU A 1 293 ? 18.766 -5.43 -16.812 1 98.44 293 LEU A C 1
ATOM 2327 O O . LEU A 1 293 ? 18.672 -6.59 -16.406 1 98.44 293 LEU A O 1
ATOM 2331 N N . ASN A 1 294 ? 19.938 -4.801 -16.859 1 96.94 294 ASN A N 1
ATOM 2332 C CA . ASN A 1 294 ? 21.203 -5.5 -16.656 1 96.94 294 ASN A CA 1
ATOM 2333 C C . ASN A 1 294 ? 21.359 -5.945 -15.211 1 96.94 294 ASN A C 1
ATOM 2335 O O . ASN A 1 294 ? 22.188 -6.816 -14.914 1 96.94 294 ASN A O 1
ATOM 2339 N N . ASN A 1 295 ? 20.578 -5.359 -14.352 1 97.94 295 ASN A N 1
ATOM 2340 C CA . ASN A 1 295 ? 20.641 -5.723 -12.938 1 97.94 295 ASN A CA 1
ATOM 2341 C C . ASN A 1 295 ? 19.344 -6.379 -12.477 1 97.94 295 ASN A C 1
ATOM 2343 O O . ASN A 1 295 ? 18.953 -6.254 -11.312 1 97.94 295 ASN A O 1
ATOM 2347 N N . THR A 1 296 ? 18.578 -6.973 -13.352 1 98.75 296 THR A N 1
ATOM 2348 C CA . THR A 1 296 ? 17.312 -7.574 -12.984 1 98.75 296 THR A CA 1
ATOM 2349 C C . THR A 1 296 ? 17.266 -9.039 -1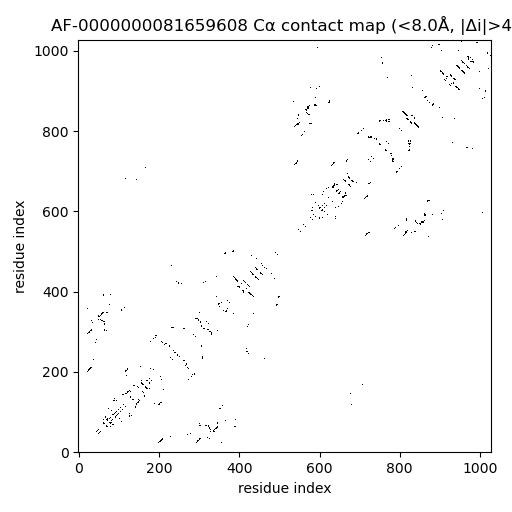3.391 1 98.75 296 THR A C 1
ATOM 2351 O O . THR A 1 296 ? 17.531 -9.375 -14.547 1 98.75 296 THR A O 1
ATOM 2354 N N . TYR A 1 297 ? 17.016 -9.922 -12.422 1 98.75 297 TYR A N 1
ATOM 2355 C CA . TYR A 1 297 ? 16.641 -11.297 -12.75 1 98.75 297 TYR A CA 1
ATOM 2356 C C . TYR A 1 297 ? 15.172 -11.383 -13.148 1 98.75 297 TYR A C 1
ATOM 2358 O O . TYR A 1 297 ? 14.312 -10.766 -12.516 1 98.75 297 TYR A O 1
ATOM 2366 N N . ILE A 1 298 ? 14.906 -12.078 -14.242 1 98.94 298 ILE A N 1
ATOM 2367 C CA . ILE A 1 298 ? 13.539 -12.344 -14.688 1 98.94 298 ILE A CA 1
ATOM 2368 C C . ILE A 1 298 ? 13.305 -13.852 -14.758 1 98.94 298 ILE A C 1
ATOM 2370 O O . ILE A 1 298 ? 14.008 -14.562 -15.477 1 98.94 298 ILE A O 1
ATOM 2374 N N . ILE A 1 299 ? 12.375 -14.312 -13.984 1 98.94 299 ILE A N 1
ATOM 2375 C CA . ILE A 1 299 ? 12.031 -15.734 -13.898 1 98.94 299 ILE A CA 1
ATOM 2376 C C . ILE A 1 299 ? 10.617 -15.953 -14.422 1 98.94 299 ILE A C 1
ATOM 2378 O O . ILE A 1 299 ? 9.695 -15.219 -14.07 1 98.94 299 ILE A O 1
ATOM 2382 N N . TYR A 1 300 ? 10.438 -16.953 -15.289 1 98.94 300 TYR A N 1
ATOM 2383 C CA . TYR A 1 300 ? 9.156 -17.328 -15.867 1 98.94 300 TYR A CA 1
ATOM 2384 C C . TYR A 1 300 ? 8.828 -18.781 -15.578 1 98.94 300 TYR A C 1
ATOM 2386 O O . TYR A 1 300 ? 9.641 -19.672 -15.852 1 98.94 300 TYR A O 1
ATOM 2394 N N . SER A 1 301 ? 7.633 -19 -15.016 1 98.94 301 SER A N 1
ATOM 2395 C CA . SER A 1 301 ? 7.23 -20.375 -14.742 1 98.94 301 SER A CA 1
ATOM 2396 C C . SER A 1 301 ? 5.715 -20.5 -14.641 1 98.94 301 SER A C 1
ATOM 2398 O O . SER A 1 301 ? 4.984 -19.609 -15.047 1 98.94 301 SER A O 1
ATOM 2400 N N . SER A 1 302 ? 5.262 -21.719 -14.289 1 98.94 302 SER A N 1
ATOM 2401 C CA . SER A 1 302 ? 3.855 -22.016 -14.055 1 98.94 302 SER A CA 1
ATOM 2402 C C . SER A 1 302 ? 3.672 -22.812 -12.758 1 98.94 302 SER A C 1
ATOM 2404 O O . SER A 1 302 ? 4.633 -23.375 -12.227 1 98.94 302 SER A O 1
ATOM 2406 N N . ASP A 1 303 ? 2.467 -22.797 -12.266 1 98.75 303 ASP A N 1
ATOM 2407 C CA . ASP A 1 303 ? 2.238 -23.469 -10.992 1 98.75 303 ASP A CA 1
ATOM 2408 C C . ASP A 1 303 ? 2.025 -24.969 -11.195 1 98.75 303 ASP A C 1
ATOM 2410 O O . ASP A 1 303 ? 2.387 -25.766 -10.328 1 98.75 303 ASP A O 1
ATOM 2414 N N . ASN A 1 304 ? 1.415 -25.391 -12.25 1 98.75 304 ASN A N 1
ATOM 2415 C CA . ASN A 1 304 ? 1.253 -26.797 -12.586 1 98.75 304 ASN A CA 1
ATOM 2416 C C . ASN A 1 304 ? 0.921 -26.984 -14.062 1 98.75 304 ASN A C 1
ATOM 2418 O O . ASN A 1 304 ? 0.735 -26.016 -14.789 1 98.75 304 ASN A O 1
ATOM 2422 N N . GLY A 1 305 ? 0.977 -28.297 -14.438 1 98.56 305 GLY A N 1
ATOM 2423 C CA . GLY A 1 305 ? 0.63 -28.625 -15.805 1 98.56 305 GLY A CA 1
ATOM 2424 C C . GLY A 1 305 ? -0.864 -28.781 -16.031 1 98.56 305 GLY A C 1
ATOM 2425 O O . GLY A 1 305 ? -1.667 -28.266 -15.242 1 98.56 305 GLY A O 1
ATOM 2426 N N . TYR A 1 306 ? -1.136 -29.5 -17.156 1 98.56 306 TYR A N 1
ATOM 2427 C CA . TYR A 1 306 ? -2.521 -29.609 -17.594 1 98.56 306 TYR A CA 1
ATOM 2428 C C . TYR A 1 306 ? -2.672 -30.703 -18.641 1 98.56 306 TYR A C 1
ATOM 2430 O O . TYR A 1 306 ? -1.814 -30.859 -19.516 1 98.56 306 TYR A O 1
ATOM 2438 N N . HIS A 1 307 ? -3.744 -31.531 -18.594 1 98.06 307 HIS A N 1
ATOM 2439 C CA . HIS A 1 307 ? -3.992 -32.5 -19.641 1 98.06 307 HIS A CA 1
ATOM 2440 C C . HIS A 1 307 ? -5.215 -32.125 -20.469 1 98.06 307 HIS A C 1
ATOM 2442 O O . HIS A 1 307 ? -6.074 -31.375 -20 1 98.06 307 HIS A O 1
ATOM 2448 N N . LEU A 1 308 ? -5.211 -32.562 -21.609 1 97.69 308 LEU A N 1
ATOM 2449 C CA . LEU A 1 308 ? -6.23 -32.281 -22.609 1 97.69 308 LEU A CA 1
ATOM 2450 C C . LEU A 1 308 ? -6.562 -33.5 -23.438 1 97.69 308 LEU A C 1
ATOM 2452 O O . LEU A 1 308 ? -6.359 -33.531 -24.656 1 97.69 308 LEU A O 1
ATOM 2456 N N . GLY A 1 309 ? -7.109 -34.5 -22.812 1 97.25 309 GLY A N 1
ATOM 2457 C CA . GLY A 1 309 ? -7.555 -35.688 -23.531 1 97.25 309 GLY A CA 1
ATOM 2458 C C . GLY A 1 309 ? -6.68 -36.906 -23.281 1 97.25 309 GLY A C 1
ATOM 2459 O O . GLY A 1 309 ? -7.02 -38.031 -23.672 1 97.25 309 GLY A O 1
ATOM 2460 N N . GLN A 1 310 ? -5.508 -36.75 -22.672 1 97.81 310 GLN A N 1
ATOM 2461 C CA . GLN A 1 310 ? -4.629 -37.875 -22.344 1 97.81 310 GLN A CA 1
ATOM 2462 C C . GLN A 1 310 ? -5.32 -38.875 -21.422 1 97.81 310 GLN A C 1
ATOM 2464 O O . GLN A 1 310 ? -5.953 -38.469 -20.438 1 97.81 310 GLN A O 1
ATOM 2469 N N . PHE A 1 311 ? -5.258 -40.156 -21.781 1 97.69 311 PHE A N 1
ATOM 2470 C CA . PHE A 1 311 ? -5.922 -41.25 -21.094 1 97.69 311 PHE A CA 1
ATOM 2471 C C . PHE A 1 311 ? -7.422 -41 -20.984 1 97.69 311 PHE A C 1
ATOM 2473 O O . PHE A 1 311 ? -8.047 -41.375 -20 1 97.69 311 PHE A O 1
ATOM 2480 N N . SER A 1 312 ? -7.934 -40.25 -21.906 1 96.81 312 SER A N 1
ATOM 2481 C CA . SER A 1 312 ? -9.352 -39.938 -22.062 1 96.81 312 SER A CA 1
ATOM 2482 C C . SER A 1 312 ? -9.844 -39.062 -20.938 1 96.81 312 SER A C 1
ATOM 2484 O O . SER A 1 312 ? -11.031 -39.062 -20.609 1 96.81 312 SER A O 1
ATOM 2486 N N . MET A 1 313 ? -8.914 -38.344 -20.25 1 95.81 313 MET A N 1
ATOM 2487 C CA . MET A 1 313 ? -9.273 -37.25 -19.344 1 95.81 313 MET A CA 1
ATOM 2488 C C . MET A 1 313 ? -9.406 -35.938 -20.109 1 95.81 313 MET A C 1
ATOM 2490 O O . MET A 1 313 ? -8.406 -35.375 -20.562 1 95.81 313 MET A O 1
ATOM 2494 N N . PRO A 1 314 ? -10.57 -35.406 -20.188 1 95.12 314 PRO A N 1
ATOM 2495 C CA . PRO A 1 314 ? -10.789 -34.312 -21.141 1 95.12 314 PRO A CA 1
ATOM 2496 C C . PRO A 1 314 ? -10.039 -33.062 -20.781 1 95.12 314 PRO A C 1
ATOM 2498 O O . PRO A 1 314 ? -9.617 -32.312 -21.656 1 95.12 314 PRO A O 1
ATOM 2501 N N . ARG A 1 315 ? -9.945 -32.719 -19.516 1 94.44 315 ARG A N 1
ATOM 2502 C CA . ARG A 1 315 ? -9.289 -31.484 -19.062 1 94.44 315 ARG A CA 1
ATOM 2503 C C . ARG A 1 315 ? -8.945 -31.562 -17.578 1 94.44 315 ARG A C 1
ATOM 2505 O O . ARG A 1 315 ? -9.484 -32.406 -16.859 1 94.44 315 ARG A O 1
ATOM 2512 N N . ASP A 1 316 ? -8.094 -30.75 -17.172 1 95.12 316 ASP A N 1
ATOM 2513 C CA . ASP A 1 316 ? -7.754 -30.516 -15.766 1 95.12 316 ASP A CA 1
ATOM 2514 C C . ASP A 1 316 ? -6.324 -30.953 -15.469 1 95.12 316 ASP A C 1
ATOM 2516 O O . ASP A 1 316 ? -5.438 -30.812 -16.312 1 95.12 316 ASP A O 1
ATOM 2520 N N . LYS A 1 317 ? -6.07 -31.156 -14.227 1 97.06 317 LYS A N 1
ATOM 2521 C CA . LYS A 1 317 ? -4.777 -31.547 -13.664 1 97.06 317 LYS A CA 1
ATOM 2522 C C . LYS A 1 317 ? -4.957 -32.5 -12.477 1 97.06 317 LYS A C 1
ATOM 2524 O O . LYS A 1 317 ? -5.949 -33.219 -12.398 1 97.06 317 LYS A O 1
ATOM 2529 N N . ARG A 1 318 ? -4.008 -32.688 -11.641 1 97.06 318 ARG A N 1
ATOM 2530 C CA . ARG A 1 318 ? -4.148 -33.406 -10.391 1 97.06 318 ARG A CA 1
ATOM 2531 C C . ARG A 1 318 ? -3.494 -34.781 -10.477 1 97.06 318 ARG A C 1
ATOM 2533 O O . ARG A 1 318 ? -3.451 -35.531 -9.492 1 97.06 318 ARG A O 1
ATOM 2540 N N . HIS A 1 319 ? -2.984 -35.156 -11.648 1 97.5 319 HIS A N 1
ATOM 2541 C CA . HIS A 1 319 ? -2.459 -36.531 -11.789 1 97.5 319 HIS A CA 1
ATOM 2542 C C . HIS A 1 319 ? -0.934 -36.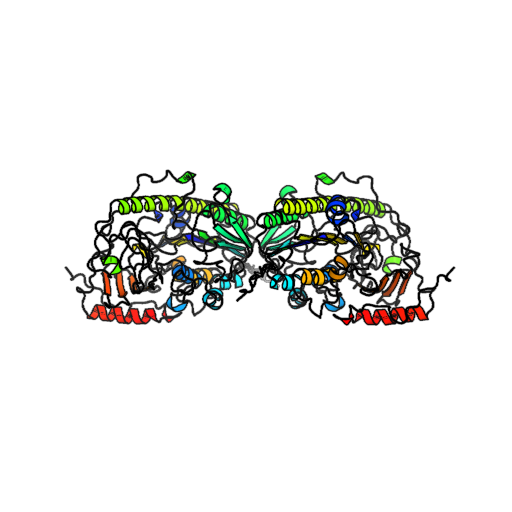531 -11.836 1 97.5 319 HIS A C 1
ATOM 2544 O O . HIS A 1 319 ? -0.318 -35.469 -12.047 1 97.5 319 HIS A O 1
ATOM 2550 N N . LEU A 1 320 ? -0.318 -37.719 -11.656 1 98.12 320 LEU A N 1
ATOM 2551 C CA . LEU A 1 320 ? 1.116 -37.906 -11.484 1 98.12 320 LEU A CA 1
ATOM 2552 C C . LEU A 1 320 ? 1.842 -37.844 -12.828 1 98.12 320 LEU A C 1
ATOM 2554 O O . LEU A 1 320 ? 3.074 -37.844 -12.867 1 98.12 320 LEU A O 1
ATOM 2558 N N . TYR A 1 321 ? 1.121 -37.75 -13.93 1 98.5 321 TYR A N 1
ATOM 2559 C CA . TYR A 1 321 ? 1.722 -37.938 -15.242 1 98.5 321 TYR A CA 1
ATOM 2560 C C . TYR A 1 321 ? 2.463 -36.656 -15.672 1 98.5 321 TYR A C 1
ATOM 2562 O O . TYR A 1 321 ? 2.105 -35.562 -15.266 1 98.5 321 TYR A O 1
ATOM 2570 N N . GLU A 1 322 ? 3.428 -36.781 -16.578 1 98.38 322 GLU A N 1
ATOM 2571 C CA . GLU A 1 322 ? 4.328 -35.719 -16.984 1 98.38 322 GLU A CA 1
ATOM 2572 C C . GLU A 1 322 ? 3.553 -34.469 -17.453 1 98.38 322 GLU A C 1
ATOM 2574 O O . GLU A 1 322 ? 3.951 -33.344 -17.172 1 98.38 322 GLU A O 1
ATOM 2579 N N . PHE A 1 323 ? 2.443 -34.625 -18.125 1 98.31 323 PHE A N 1
ATOM 2580 C CA . PHE A 1 323 ? 1.687 -33.531 -18.672 1 98.31 323 PHE A CA 1
ATOM 2581 C C . PHE A 1 323 ? 1.081 -32.688 -17.562 1 98.31 323 PHE A C 1
ATOM 2583 O O . PHE A 1 323 ? 0.738 -31.516 -17.766 1 98.31 323 PHE A O 1
ATOM 2590 N N . ASP A 1 324 ? 0.958 -33.219 -16.344 1 98.69 324 ASP A N 1
ATOM 2591 C CA . ASP A 1 324 ? 0.364 -32.469 -15.234 1 98.69 324 ASP A CA 1
ATOM 2592 C C . ASP A 1 324 ? 1.44 -31.922 -14.305 1 98.69 324 ASP A C 1
ATOM 2594 O O . ASP A 1 324 ? 1.171 -31.031 -13.492 1 98.69 324 ASP A O 1
ATOM 2598 N N . ILE A 1 325 ? 2.721 -32.375 -14.406 1 98.75 325 ILE A N 1
ATOM 2599 C CA . ILE A 1 325 ? 3.664 -32 -13.367 1 98.75 325 ILE A CA 1
ATOM 2600 C C . ILE A 1 325 ? 4.855 -31.281 -13.984 1 98.75 325 ILE A C 1
ATOM 2602 O O . ILE A 1 325 ? 5.648 -30.656 -13.281 1 98.75 325 ILE A O 1
ATOM 2606 N N . ARG A 1 326 ? 5.117 -31.375 -15.289 1 98.44 326 ARG A N 1
ATOM 2607 C CA . ARG A 1 326 ? 6.191 -30.641 -15.953 1 98.44 326 ARG A CA 1
ATOM 2608 C C . ARG A 1 326 ? 5.723 -29.25 -16.391 1 98.44 326 ARG A C 1
ATOM 2610 O O . ARG A 1 326 ? 4.684 -29.125 -17.031 1 98.44 326 ARG A O 1
ATOM 2617 N N . VAL A 1 327 ? 6.473 -28.234 -15.977 1 98.88 327 VAL A N 1
ATOM 2618 C CA . VAL A 1 327 ? 6.105 -26.844 -16.266 1 98.88 327 VAL A CA 1
ATOM 2619 C C . VAL A 1 327 ? 7.316 -26.094 -16.812 1 98.88 327 VAL A C 1
ATOM 2621 O O . VAL A 1 327 ? 8.438 -26.594 -16.75 1 98.88 327 VAL A O 1
ATOM 2624 N N . PRO A 1 328 ? 7.113 -24.938 -17.422 1 98.94 328 PRO A N 1
ATOM 2625 C CA . PRO A 1 328 ? 8.242 -24.172 -17.938 1 98.94 328 PRO A CA 1
ATOM 2626 C C . PRO A 1 328 ? 9.047 -23.484 -16.844 1 98.94 328 PRO A C 1
ATOM 2628 O O . PRO A 1 328 ? 8.5 -23.141 -15.789 1 98.94 328 PRO A O 1
ATOM 2631 N N . LEU A 1 329 ? 10.297 -23.297 -17.125 1 98.94 329 LEU A N 1
ATOM 2632 C CA . LEU A 1 329 ? 11.156 -22.422 -16.328 1 98.94 329 LEU A CA 1
ATOM 2633 C C . LEU A 1 329 ? 12.227 -21.781 -17.203 1 98.94 329 LEU A C 1
ATOM 2635 O O . LEU A 1 329 ? 13.016 -22.484 -17.844 1 98.94 329 LEU A O 1
ATOM 2639 N N . LEU A 1 330 ? 12.188 -20.547 -17.359 1 98.88 330 LEU A N 1
ATOM 2640 C CA . LEU A 1 330 ? 13.203 -19.734 -18.016 1 98.88 330 LEU A CA 1
ATOM 2641 C C . LEU A 1 330 ? 13.711 -18.641 -17.078 1 98.88 330 LEU A C 1
ATOM 2643 O O . LEU A 1 330 ? 12.93 -18.031 -16.344 1 98.88 330 LEU A O 1
ATOM 2647 N N . ILE A 1 331 ? 15.047 -18.406 -17.078 1 98.69 331 ILE A N 1
ATOM 2648 C CA . ILE A 1 331 ? 15.641 -17.391 -16.234 1 98.69 331 ILE A CA 1
ATOM 2649 C C . ILE A 1 331 ? 16.656 -16.578 -17.031 1 98.69 331 ILE A C 1
ATOM 2651 O O . ILE A 1 331 ? 17.5 -17.141 -17.734 1 98.69 331 ILE A O 1
ATOM 2655 N N . ARG A 1 332 ? 16.578 -15.336 -16.953 1 98.31 332 ARG A N 1
ATOM 2656 C CA . ARG A 1 332 ? 17.641 -14.445 -17.406 1 98.31 332 ARG A CA 1
ATOM 2657 C C . ARG A 1 332 ? 18.078 -13.492 -16.297 1 98.31 332 ARG A C 1
ATOM 2659 O O . ARG A 1 332 ? 17.328 -13.258 -15.352 1 98.31 332 ARG A O 1
ATOM 2666 N N . GLY A 1 333 ? 19.203 -12.938 -16.391 1 97.25 333 GLY A N 1
ATOM 2667 C CA . GLY A 1 333 ? 19.656 -11.977 -15.398 1 97.25 333 GLY A CA 1
ATOM 2668 C C . GLY A 1 333 ? 21.156 -11.781 -15.391 1 97.25 333 GLY A C 1
ATOM 2669 O O . GLY A 1 333 ? 21.859 -12.344 -16.219 1 97.25 333 GLY A O 1
ATOM 2670 N N . PRO A 1 334 ? 21.625 -10.93 -14.422 1 95.56 334 PRO A N 1
ATOM 2671 C CA . PRO A 1 334 ? 23.047 -10.641 -14.328 1 95.56 334 PRO A CA 1
ATOM 2672 C C . PRO A 1 334 ? 23.906 -11.898 -14.164 1 95.56 334 PRO A C 1
ATOM 2674 O O . PRO A 1 334 ? 23.609 -12.742 -13.305 1 95.56 334 PRO A O 1
ATOM 2677 N N . GLY A 1 335 ? 24.859 -11.992 -15.055 1 92.25 335 GLY A N 1
ATOM 2678 C CA . GLY A 1 335 ? 25.812 -13.078 -14.938 1 92.25 335 GLY A CA 1
ATOM 2679 C C . GLY A 1 335 ? 25.328 -14.367 -15.562 1 92.25 335 GLY A C 1
ATOM 2680 O O . GLY A 1 335 ? 26.078 -15.359 -15.609 1 92.25 335 GLY A O 1
ATOM 2681 N N . ILE A 1 336 ? 24.125 -14.453 -16.031 1 93.94 336 ILE A N 1
ATOM 2682 C CA . ILE A 1 336 ? 23.578 -15.664 -16.625 1 93.94 336 ILE A CA 1
ATOM 2683 C C . ILE A 1 336 ? 23.938 -15.711 -18.125 1 93.94 336 ILE A C 1
ATOM 2685 O O . ILE A 1 336 ? 23.672 -14.758 -18.859 1 93.94 336 ILE A O 1
ATOM 2689 N N . PRO A 1 337 ? 24.578 -16.781 -18.547 1 92 337 PRO A N 1
ATOM 2690 C CA . PRO A 1 337 ? 24.891 -16.891 -19.984 1 92 337 PRO A CA 1
ATOM 2691 C C . PRO A 1 337 ? 23.641 -16.984 -20.859 1 92 337 PRO A C 1
ATOM 2693 O O . PRO A 1 337 ? 22.656 -17.625 -20.469 1 92 337 PRO A O 1
ATOM 2696 N N . ALA A 1 338 ? 23.734 -16.406 -22.047 1 93.88 338 ALA A N 1
ATOM 2697 C CA . ALA A 1 338 ? 22.609 -16.422 -22.969 1 93.88 338 ALA A CA 1
ATOM 2698 C C . ALA A 1 338 ? 22.516 -17.75 -23.703 1 93.88 338 ALA A C 1
ATOM 2700 O O . ALA A 1 338 ? 23.547 -18.328 -24.109 1 93.88 338 ALA A O 1
ATOM 2701 N N . GLY A 1 339 ? 21.312 -18.281 -23.781 1 95.12 339 GLY A N 1
ATOM 2702 C CA . GLY A 1 339 ? 21.016 -19.406 -24.656 1 95.12 339 GLY A CA 1
ATOM 2703 C C . GLY A 1 339 ? 21.422 -20.734 -24.062 1 95.12 339 GLY A C 1
ATOM 2704 O O . GLY A 1 339 ? 21.547 -21.734 -24.781 1 95.12 339 GLY A O 1
ATOM 2705 N N . LYS A 1 340 ? 21.656 -20.766 -22.797 1 94.31 340 LYS A N 1
ATOM 2706 C CA . LYS A 1 340 ? 22.047 -22.016 -22.141 1 94.31 340 LYS A CA 1
ATOM 2707 C C . LYS A 1 340 ? 20.812 -22.875 -21.828 1 94.31 340 LYS A C 1
ATOM 2709 O O . LYS A 1 340 ? 19.734 -22.344 -21.547 1 94.31 340 LYS A O 1
ATOM 2714 N N . VAL A 1 341 ? 21.016 -24.172 -21.891 1 95.44 341 VAL A N 1
ATOM 2715 C CA . VAL A 1 341 ? 19.984 -25.125 -21.516 1 95.44 341 VAL A CA 1
ATOM 2716 C C . VAL A 1 341 ? 20.5 -26 -20.359 1 95.44 341 VAL A C 1
ATOM 2718 O O . VAL A 1 341 ? 21.625 -26.5 -20.406 1 95.44 341 VAL A O 1
ATOM 2721 N N . ILE A 1 342 ? 19.75 -26.125 -19.328 1 93.69 342 ILE A N 1
ATOM 2722 C CA . ILE A 1 342 ? 20.094 -26.953 -18.172 1 93.69 342 ILE A CA 1
ATOM 2723 C C . ILE A 1 342 ? 19.078 -28.094 -18.062 1 93.69 342 ILE A C 1
ATOM 2725 O O . ILE A 1 342 ? 17.875 -27.875 -18.094 1 93.69 342 ILE A O 1
ATOM 2729 N N . ASP A 1 343 ? 19.562 -29.344 -17.797 1 93.38 343 ASP A N 1
ATOM 2730 C CA . ASP A 1 343 ? 18.688 -30.516 -17.828 1 93.38 343 ASP A CA 1
ATOM 2731 C C . ASP A 1 343 ? 18.516 -31.109 -16.422 1 93.38 343 ASP A C 1
ATOM 2733 O O . ASP A 1 343 ? 17.75 -32.062 -16.234 1 93.38 343 ASP A O 1
ATOM 2737 N N . GLU A 1 344 ? 19.172 -30.531 -15.461 1 92.44 344 GLU A N 1
ATOM 2738 C CA . GLU A 1 344 ? 18.969 -30.984 -14.086 1 92.44 344 GLU A CA 1
ATOM 2739 C C . GLU A 1 344 ? 17.516 -30.781 -13.648 1 92.44 344 GLU A C 1
ATOM 2741 O O . GLU A 1 344 ? 16.906 -29.766 -13.984 1 92.44 344 GLU A O 1
ATOM 2746 N N . PRO A 1 345 ? 17 -31.797 -12.883 1 95.5 345 PRO A N 1
ATOM 2747 C CA . PRO A 1 345 ? 15.625 -31.594 -12.406 1 95.5 345 PRO A CA 1
ATOM 2748 C C . PRO A 1 345 ? 15.523 -30.5 -11.352 1 95.5 345 PRO A C 1
ATOM 2750 O O . PRO A 1 345 ? 16.25 -30.516 -10.352 1 95.5 345 PRO A O 1
ATOM 2753 N N . VAL A 1 346 ? 14.711 -29.516 -11.602 1 97.31 346 VAL A N 1
ATOM 2754 C CA . VAL A 1 346 ? 14.422 -28.453 -10.656 1 97.31 346 VAL A CA 1
ATOM 2755 C C . VAL A 1 346 ? 12.938 -28.453 -10.312 1 97.31 346 VAL A C 1
ATOM 2757 O O . VAL A 1 346 ? 12.117 -28.984 -11.07 1 97.31 346 VAL A O 1
ATOM 2760 N N . LEU A 1 347 ? 12.633 -27.938 -9.156 1 98.75 347 LEU A N 1
ATOM 2761 C CA . LEU A 1 347 ? 11.281 -28.047 -8.602 1 98.75 347 LEU A CA 1
ATOM 2762 C C . LEU A 1 347 ? 10.719 -26.672 -8.273 1 98.75 347 LEU A C 1
ATOM 2764 O O . LEU A 1 347 ? 11.469 -25.719 -8.078 1 98.75 347 LEU A O 1
ATOM 2768 N N . ASN A 1 348 ? 9.383 -26.625 -8.234 1 98.88 348 ASN A N 1
ATOM 2769 C CA . ASN A 1 348 ? 8.742 -25.375 -7.828 1 98.88 348 ASN A CA 1
ATOM 2770 C C . ASN A 1 348 ? 9.156 -24.969 -6.414 1 98.88 348 ASN A C 1
ATOM 2772 O O . ASN A 1 348 ? 9.188 -23.781 -6.09 1 98.88 348 ASN A O 1
ATOM 2776 N N . ILE A 1 349 ? 9.586 -25.891 -5.547 1 98.88 349 ILE A N 1
ATOM 2777 C CA . ILE A 1 349 ? 10.008 -25.578 -4.188 1 98.88 349 ILE A CA 1
ATOM 2778 C C . ILE A 1 349 ? 11.406 -24.969 -4.207 1 98.88 349 ILE A C 1
ATOM 2780 O O . ILE A 1 349 ? 11.883 -24.469 -3.188 1 98.88 349 ILE A O 1
ATOM 2784 N N . ASP A 1 350 ? 12.078 -24.969 -5.332 1 98.75 350 ASP A N 1
ATOM 2785 C CA . ASP A 1 350 ? 13.422 -24.406 -5.445 1 98.75 350 ASP A CA 1
ATOM 2786 C C . ASP A 1 350 ? 13.359 -22.891 -5.688 1 98.75 350 ASP A C 1
ATOM 2788 O O . ASP A 1 350 ? 14.375 -22.203 -5.551 1 98.75 350 ASP A O 1
ATOM 2792 N N . LEU A 1 351 ? 12.195 -22.328 -6.008 1 98.94 351 LEU A N 1
ATOM 2793 C CA . LEU A 1 351 ? 12.047 -20.922 -6.352 1 98.94 351 LEU A CA 1
ATOM 2794 C C . LEU A 1 351 ? 12.227 -20.047 -5.117 1 98.94 351 LEU A C 1
ATOM 2796 O O . LEU A 1 351 ? 12.984 -19.078 -5.145 1 98.94 351 LEU A O 1
ATOM 2800 N N . ALA A 1 352 ? 11.617 -20.422 -4.008 1 98.94 352 ALA A N 1
ATOM 2801 C CA . ALA A 1 352 ? 11.68 -19.625 -2.789 1 98.94 352 ALA A CA 1
ATOM 2802 C C . ALA A 1 352 ? 13.117 -19.469 -2.307 1 98.94 352 ALA A C 1
ATOM 2804 O O . ALA A 1 352 ? 13.594 -18.344 -2.133 1 98.94 352 ALA A O 1
ATOM 2805 N N . PRO A 1 353 ? 13.859 -20.578 -2.115 1 98.75 353 PRO A N 1
ATOM 2806 C CA . PRO A 1 353 ? 15.242 -20.391 -1.671 1 98.75 353 PRO A CA 1
ATOM 2807 C C . PRO A 1 353 ? 16.094 -19.641 -2.691 1 98.75 353 PRO A C 1
ATOM 2809 O O . PRO A 1 353 ? 17.047 -18.953 -2.318 1 98.75 353 PRO A O 1
ATOM 2812 N N . THR A 1 354 ? 15.773 -19.719 -3.996 1 98.62 354 THR A N 1
ATOM 2813 C CA . THR A 1 354 ? 16.469 -18.938 -5.016 1 98.62 354 THR A CA 1
ATOM 2814 C C . THR A 1 354 ? 16.25 -17.453 -4.805 1 98.62 354 THR A C 1
ATOM 2816 O O . THR A 1 354 ? 17.203 -16.672 -4.781 1 98.62 354 THR A O 1
ATOM 2819 N N . PHE A 1 355 ? 15 -17.047 -4.559 1 98.88 355 PHE A N 1
ATOM 2820 C CA . PHE A 1 355 ? 14.672 -15.641 -4.34 1 98.88 355 PHE A CA 1
ATOM 2821 C C . PHE A 1 355 ? 15.32 -15.125 -3.059 1 98.88 355 PHE A C 1
ATOM 2823 O O . PHE A 1 355 ? 15.859 -14.023 -3.033 1 98.88 355 PHE A O 1
ATOM 2830 N N . ILE A 1 356 ? 15.25 -15.922 -2.035 1 98.75 356 ILE A N 1
ATOM 2831 C CA . ILE A 1 356 ? 15.82 -15.555 -0.746 1 98.75 356 ILE A CA 1
ATOM 2832 C C . ILE A 1 356 ? 17.328 -15.312 -0.894 1 98.75 356 ILE A C 1
ATOM 2834 O O . ILE A 1 356 ? 17.844 -14.273 -0.481 1 98.75 356 ILE A O 1
ATOM 2838 N N . 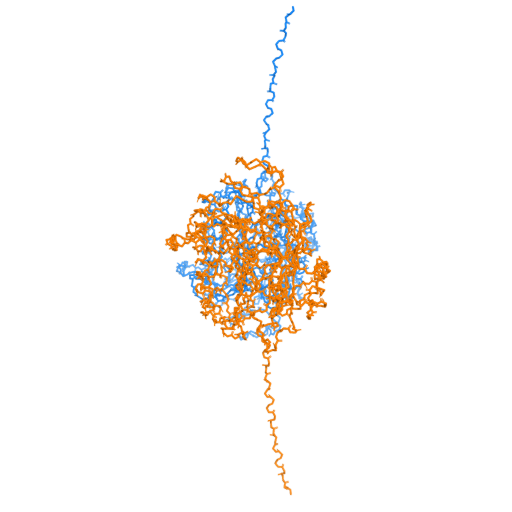GLU A 1 357 ? 17.953 -16.203 -1.568 1 98.06 357 GLU A N 1
ATOM 2839 C CA . GLU A 1 357 ? 19.406 -16.109 -1.722 1 98.06 357 GLU A CA 1
ATOM 2840 C C . GLU A 1 357 ? 19.781 -14.961 -2.656 1 98.06 357 GLU A C 1
ATOM 2842 O O . GLU A 1 357 ? 20.734 -14.227 -2.398 1 98.06 357 GLU A O 1
ATOM 2847 N N . LEU A 1 358 ? 19.062 -14.758 -3.734 1 97.75 358 LEU A N 1
ATOM 2848 C CA . LEU A 1 358 ? 19.328 -13.656 -4.656 1 97.75 358 LEU A CA 1
ATOM 2849 C C . LEU A 1 358 ? 19.219 -12.312 -3.941 1 97.75 358 LEU A C 1
ATOM 2851 O O . LEU A 1 358 ? 19.906 -11.359 -4.297 1 97.75 358 LEU A O 1
ATOM 2855 N N . SER A 1 359 ? 18.359 -12.273 -2.91 1 97.94 359 SER A N 1
ATOM 2856 C CA . SER A 1 359 ? 18.156 -11.023 -2.189 1 97.94 359 SER A CA 1
ATOM 2857 C C . SER A 1 359 ? 19.297 -10.758 -1.209 1 97.94 359 SER A C 1
ATOM 2859 O O . SER A 1 359 ? 19.422 -9.648 -0.687 1 97.94 359 SER A O 1
ATOM 2861 N N . GLY A 1 360 ? 20.062 -11.766 -0.947 1 97.25 360 GLY A N 1
ATOM 2862 C CA . GLY A 1 360 ? 21.172 -11.625 -0.032 1 97.25 360 GLY A CA 1
ATOM 2863 C C . GLY A 1 360 ? 20.906 -12.203 1.343 1 97.25 360 GLY A C 1
ATOM 2864 O O . GLY A 1 360 ? 21.75 -12.117 2.238 1 97.25 360 GLY A O 1
ATOM 2865 N N . HIS A 1 361 ? 19.75 -12.773 1.497 1 97.62 361 HIS A N 1
ATOM 2866 C CA . HIS A 1 361 ? 19.422 -13.414 2.764 1 97.62 361 HIS A CA 1
ATOM 2867 C C . HIS A 1 361 ? 19.891 -14.867 2.781 1 97.62 361 HIS A C 1
ATOM 2869 O O . HIS A 1 361 ? 19.906 -15.531 1.741 1 97.62 361 HIS A O 1
ATOM 2875 N N . GLU A 1 362 ? 20.203 -15.367 3.971 1 97.75 362 GLU A N 1
ATOM 2876 C CA . GLU A 1 362 ? 20.453 -16.797 4.121 1 97.75 362 GLU A CA 1
ATOM 2877 C C . GLU A 1 362 ? 19.141 -17.594 4.027 1 97.75 362 GLU A C 1
ATOM 2879 O O . GLU A 1 362 ? 18.125 -17.188 4.586 1 97.75 362 GLU A O 1
ATOM 2884 N N . VAL A 1 363 ? 19.203 -18.656 3.285 1 97.81 363 VAL A N 1
ATOM 2885 C CA . VAL A 1 363 ? 18.016 -19.5 3.182 1 97.81 363 VAL A CA 1
ATOM 2886 C C . VAL A 1 363 ? 17.75 -20.172 4.523 1 97.81 363 VAL A C 1
ATOM 2888 O O . VAL A 1 363 ? 18.625 -20.812 5.094 1 97.81 363 VAL A O 1
ATOM 2891 N N . PRO A 1 364 ? 16.594 -20.031 4.996 1 97.88 364 PRO A N 1
ATOM 2892 C CA . PRO A 1 364 ? 16.281 -20.703 6.262 1 97.88 364 PRO A CA 1
ATOM 2893 C C . PRO A 1 364 ? 16.469 -22.203 6.203 1 97.88 364 PRO A C 1
ATOM 2895 O O . PRO A 1 364 ? 16.234 -22.828 5.156 1 97.88 364 PRO A O 1
ATOM 2898 N N . SER A 1 365 ? 16.734 -22.797 7.348 1 96.62 365 SER A N 1
ATOM 2899 C CA . SER A 1 365 ? 17.078 -24.203 7.402 1 96.62 365 SER A CA 1
ATOM 2900 C C . SER A 1 365 ? 15.859 -25.078 7.188 1 96.62 365 SER A C 1
ATOM 2902 O O . SER A 1 365 ? 15.984 -26.25 6.805 1 96.62 365 SER A O 1
ATOM 2904 N N . ASP A 1 366 ? 14.742 -24.562 7.379 1 97 366 ASP A N 1
ATOM 2905 C CA . ASP A 1 366 ? 13.531 -25.375 7.301 1 97 366 ASP A CA 1
ATOM 2906 C C . ASP A 1 366 ? 12.953 -25.359 5.887 1 97 366 ASP A C 1
ATOM 2908 O O . ASP A 1 366 ? 11.898 -25.953 5.637 1 97 366 ASP A O 1
ATOM 2912 N N . VAL A 1 367 ? 13.641 -24.781 4.949 1 98.62 367 VAL A N 1
ATOM 2913 C CA . VAL A 1 367 ? 13.227 -24.797 3.553 1 98.62 367 VAL A CA 1
ATOM 2914 C C . VAL A 1 367 ? 13.664 -26.094 2.891 1 98.62 367 VAL A C 1
ATOM 2916 O O . VAL A 1 367 ? 14.828 -26.484 3.004 1 98.62 367 VAL A O 1
ATOM 2919 N N . ASP A 1 368 ? 12.719 -26.719 2.191 1 98.62 368 ASP A N 1
ATOM 2920 C CA . ASP A 1 368 ? 12.969 -28.031 1.577 1 98.62 368 ASP A CA 1
ATOM 2921 C C . ASP A 1 368 ? 13.711 -27.875 0.252 1 98.62 368 ASP A C 1
ATOM 2923 O O . ASP A 1 368 ? 14.508 -28.734 -0.122 1 98.62 368 ASP A O 1
ATOM 2927 N N . GLY A 1 369 ? 13.453 -26.812 -0.508 1 98.38 369 GLY A N 1
ATOM 2928 C CA . GLY A 1 369 ? 14.008 -26.625 -1.839 1 98.38 369 GLY A CA 1
ATOM 2929 C C . GLY A 1 369 ? 15.477 -26.25 -1.825 1 98.38 369 GLY A C 1
ATOM 2930 O O . GLY A 1 369 ? 16.047 -25.969 -0.764 1 98.38 369 GLY A O 1
ATOM 2931 N N . MET A 1 370 ? 16.047 -26.281 -2.971 1 96.44 370 MET A N 1
ATOM 2932 C CA . MET A 1 370 ? 17.438 -25.891 -3.176 1 96.44 370 MET A CA 1
ATOM 2933 C C . MET A 1 370 ? 17.547 -24.672 -4.082 1 96.44 370 MET A C 1
ATOM 2935 O O . MET A 1 370 ? 16.859 -24.594 -5.102 1 96.44 370 MET A O 1
ATOM 2939 N N . SER A 1 371 ? 18.438 -23.797 -3.699 1 96.56 371 SER A N 1
ATOM 2940 C CA . SER A 1 371 ? 18.609 -22.594 -4.504 1 96.56 371 SER A CA 1
ATOM 2941 C C . SER A 1 371 ? 19.188 -22.922 -5.871 1 96.56 371 SER A C 1
ATOM 2943 O O . SER A 1 371 ? 20.188 -23.641 -5.969 1 96.56 371 SER A O 1
ATOM 2945 N N . LEU A 1 372 ? 18.625 -22.359 -6.906 1 96.5 372 LEU A N 1
ATOM 2946 C CA . LEU A 1 372 ? 19.047 -22.594 -8.281 1 96.5 372 LEU A CA 1
ATOM 2947 C C . LEU A 1 372 ? 20.344 -21.844 -8.586 1 96.5 372 LEU A C 1
ATOM 2949 O O . LEU A 1 372 ? 20.953 -22.047 -9.633 1 96.5 372 LEU A O 1
ATOM 2953 N N . ILE A 1 373 ? 20.766 -20.953 -7.707 1 93.75 373 ILE A N 1
ATOM 2954 C CA . ILE A 1 373 ? 21.953 -20.156 -7.949 1 93.75 373 ILE A CA 1
ATOM 2955 C C . ILE A 1 373 ? 23.141 -21.078 -8.227 1 93.75 373 ILE A C 1
ATOM 2957 O O . ILE A 1 373 ? 24.016 -20.75 -9.047 1 93.75 373 ILE A O 1
ATOM 2961 N N . THR A 1 374 ? 23.078 -22.203 -7.594 1 88.25 374 THR A N 1
ATOM 2962 C CA . THR A 1 374 ? 24.125 -23.188 -7.805 1 88.25 374 THR A CA 1
ATOM 2963 C C . THR A 1 374 ? 24.188 -23.609 -9.273 1 88.25 374 THR A C 1
ATOM 2965 O O . THR A 1 374 ? 25.281 -23.859 -9.805 1 88.25 374 THR A O 1
ATOM 2968 N N . LEU A 1 375 ? 23.062 -23.703 -9.906 1 91.25 375 LEU A N 1
ATOM 2969 C CA . LEU A 1 375 ? 22.984 -24.141 -11.297 1 91.25 375 LEU A CA 1
ATOM 2970 C C . LEU A 1 375 ? 23.188 -22.969 -12.25 1 91.25 375 LEU A C 1
ATOM 2972 O O . LEU A 1 375 ? 23.625 -23.156 -13.383 1 91.25 375 LEU A O 1
ATOM 2976 N N . LEU A 1 376 ? 22.922 -21.734 -11.789 1 90 376 LEU A N 1
ATOM 2977 C CA . LEU A 1 376 ? 22.953 -20.547 -12.648 1 90 376 LEU A CA 1
ATOM 2978 C C . LEU A 1 376 ? 24.391 -20.094 -12.898 1 90 376 LEU A C 1
ATOM 2980 O O . LEU A 1 376 ? 24.719 -19.641 -13.992 1 90 376 LEU A O 1
ATOM 2984 N N . HIS A 1 377 ? 25.312 -20.078 -11.906 1 77.38 377 HIS A N 1
ATOM 2985 C CA . HIS A 1 377 ? 26.641 -19.469 -11.992 1 77.38 377 HIS A CA 1
ATOM 2986 C C . HIS A 1 377 ? 27.734 -20.531 -12.023 1 77.38 377 HIS A C 1
ATOM 2988 O O . HIS A 1 377 ? 28.891 -20.219 -12.273 1 77.38 377 HIS A O 1
ATOM 2994 N N . SER A 1 378 ? 27.391 -21.75 -11.633 1 64.81 378 SER A N 1
ATOM 2995 C CA . SER A 1 378 ? 28.453 -22.734 -11.477 1 64.81 378 SER A CA 1
ATOM 2996 C C . SER A 1 378 ? 28.875 -23.297 -12.82 1 64.81 378 SER A C 1
ATOM 2998 O O . SER A 1 378 ? 28.047 -23.547 -13.695 1 64.81 378 SER A O 1
ATOM 3000 N N . ASN A 1 379 ? 30.203 -23 -13.078 1 57.25 379 ASN A N 1
ATOM 3001 C CA . ASN A 1 379 ? 30.844 -23.703 -14.188 1 57.25 379 ASN A CA 1
ATOM 3002 C C . ASN A 1 379 ? 31.062 -25.172 -13.867 1 57.25 379 ASN A C 1
ATOM 3004 O O . ASN A 1 379 ? 31.656 -25.906 -14.664 1 57.25 379 ASN A O 1
ATOM 3008 N N . LEU A 1 380 ? 30.844 -25.594 -12.586 1 53.5 380 LEU A N 1
ATOM 3009 C CA . LEU A 1 380 ? 31.156 -26.969 -12.234 1 53.5 380 LEU A CA 1
ATOM 3010 C C . LEU A 1 380 ? 30.078 -27.922 -12.719 1 53.5 380 LEU A C 1
ATOM 3012 O O . LEU A 1 380 ? 28.906 -27.547 -12.805 1 53.5 380 LEU A O 1
ATOM 3016 N N . PRO A 1 381 ? 30.578 -29.109 -13.078 1 53.47 381 PRO A N 1
ATOM 3017 C CA . PRO A 1 381 ? 29.578 -30.094 -13.477 1 53.47 381 PRO A CA 1
ATOM 3018 C C . PRO A 1 381 ? 28.484 -30.312 -12.422 1 53.47 381 PRO A C 1
ATOM 3020 O O . PRO A 1 381 ? 28.797 -30.516 -11.25 1 53.47 381 PRO A O 1
ATOM 3023 N N . ALA A 1 382 ? 27.312 -29.984 -12.57 1 54.25 382 ALA A N 1
ATOM 3024 C CA . ALA A 1 382 ? 26.156 -29.797 -11.68 1 54.25 382 ALA A CA 1
ATOM 3025 C C . ALA A 1 382 ? 25.734 -31.125 -11.062 1 54.25 382 ALA A C 1
ATOM 3027 O O . ALA A 1 382 ? 25.188 -31.156 -9.953 1 54.25 382 ALA A O 1
ATOM 3028 N N . SER A 1 383 ? 26.016 -32.375 -11.688 1 54.22 383 SER A N 1
ATOM 3029 C CA . SER A 1 383 ? 25.391 -33.656 -11.352 1 54.22 383 SER A CA 1
ATOM 3030 C C . SER A 1 383 ? 25.75 -34.062 -9.922 1 54.22 383 SER A C 1
ATOM 3032 O O . SER A 1 383 ? 24.906 -34.656 -9.219 1 54.22 383 SER A O 1
ATOM 3034 N N . SER A 1 384 ? 26.953 -33.875 -9.453 1 57.78 384 SER A N 1
ATOM 3035 C CA . SER A 1 384 ? 27.297 -34.375 -8.125 1 57.78 384 SER A CA 1
ATOM 3036 C C . SER A 1 384 ? 26.812 -33.438 -7.031 1 57.78 384 SER A C 1
ATOM 3038 O O . SER A 1 384 ? 26.797 -33.781 -5.855 1 57.78 384 SER A O 1
ATOM 3040 N N . ARG A 1 385 ? 26.062 -32.344 -7.57 1 71.69 385 ARG A N 1
ATOM 3041 C CA . ARG A 1 385 ? 25.75 -31.375 -6.535 1 71.69 385 ARG A CA 1
ATOM 3042 C C . ARG A 1 385 ? 24.281 -30.984 -6.578 1 71.69 385 ARG A C 1
ATOM 3044 O O . ARG A 1 385 ? 23.875 -29.969 -6.012 1 71.69 385 ARG A O 1
ATOM 3051 N N . TRP A 1 386 ? 23.578 -32.062 -7.328 1 89.06 386 TRP A N 1
ATOM 3052 C CA . TRP A 1 386 ? 22.172 -31.703 -7.449 1 89.06 386 TRP A CA 1
ATOM 3053 C C . TRP A 1 386 ? 21.266 -32.906 -7.238 1 89.06 386 TRP A C 1
ATOM 3055 O O . TRP A 1 386 ? 21.703 -34.062 -7.418 1 89.06 386 TRP A O 1
ATOM 3065 N N . ARG A 1 387 ? 20.078 -32.656 -6.895 1 91.44 387 ARG A N 1
ATOM 3066 C CA . ARG A 1 387 ? 19.141 -33.719 -6.59 1 91.44 387 ARG A CA 1
ATOM 3067 C C . ARG A 1 387 ? 18.891 -34.594 -7.809 1 91.44 387 ARG A C 1
ATOM 3069 O O . ARG A 1 387 ? 18.906 -34.125 -8.945 1 91.44 387 ARG A O 1
ATOM 3076 N N . GLN A 1 388 ? 18.625 -35.875 -7.512 1 89.62 388 GLN A N 1
ATOM 3077 C CA . GLN A 1 388 ? 18.344 -36.812 -8.594 1 89.62 388 GLN A CA 1
ATOM 3078 C C . GLN A 1 388 ? 16.938 -37.406 -8.453 1 89.62 388 GLN A C 1
ATOM 3080 O O . GLN A 1 388 ? 16.469 -38.094 -9.352 1 89.62 388 GLN A O 1
ATOM 3085 N N . ASP A 1 389 ? 16.344 -37.219 -7.332 1 93.25 389 ASP A N 1
ATOM 3086 C CA . ASP A 1 389 ? 14.969 -37.656 -7.125 1 93.25 389 ASP A CA 1
ATOM 3087 C C . ASP A 1 389 ? 14.203 -36.656 -6.262 1 93.25 389 ASP A C 1
ATOM 3089 O O . ASP A 1 389 ? 14.805 -35.781 -5.648 1 93.25 389 ASP A O 1
ATOM 3093 N N . PHE A 1 390 ? 12.938 -36.688 -6.301 1 96.62 390 PHE A N 1
ATOM 3094 C CA . PHE A 1 390 ? 12.086 -35.781 -5.547 1 96.62 390 PHE A CA 1
ATOM 3095 C C . PHE A 1 390 ? 10.688 -36.375 -5.367 1 96.62 390 PHE A C 1
ATOM 3097 O O . PHE A 1 390 ? 10.359 -37.406 -5.965 1 96.62 390 PHE A O 1
ATOM 3104 N N . LEU A 1 391 ? 9.961 -35.75 -4.484 1 97.81 391 LEU A N 1
ATOM 3105 C CA . LEU A 1 391 ? 8.617 -36.188 -4.129 1 97.81 391 LEU A CA 1
ATOM 3106 C C . LEU A 1 391 ? 7.57 -35.406 -4.914 1 97.81 391 LEU A C 1
ATOM 3108 O O . LEU A 1 391 ? 7.684 -34.188 -5.07 1 97.81 391 LEU A O 1
ATOM 3112 N N . VAL A 1 392 ? 6.613 -36.094 -5.516 1 98.62 392 VAL A N 1
ATOM 3113 C CA . VAL A 1 392 ? 5.355 -35.531 -5.984 1 98.62 392 VAL A CA 1
ATOM 3114 C C . VAL A 1 392 ? 4.203 -36.062 -5.137 1 98.62 392 VAL A C 1
ATOM 3116 O O . VAL A 1 392 ? 4.09 -37.281 -4.914 1 98.62 392 VAL A O 1
ATOM 3119 N N . GLU A 1 393 ? 3.391 -35.188 -4.645 1 97.88 393 GLU A N 1
ATOM 3120 C CA . GLU A 1 393 ? 2.309 -35.625 -3.768 1 97.88 393 GLU A CA 1
ATOM 3121 C C . GLU A 1 393 ? 1.008 -34.906 -4.09 1 97.88 393 GLU A C 1
ATOM 3123 O O . GLU A 1 393 ? 1.027 -33.75 -4.52 1 97.88 393 GLU A O 1
ATOM 3128 N N . HIS A 1 394 ? -0.085 -35.531 -3.938 1 97.62 394 HIS A N 1
ATOM 3129 C CA . HIS A 1 394 ? -1.421 -35 -4.145 1 97.62 394 HIS A CA 1
ATOM 3130 C C . HIS A 1 394 ? -2.424 -35.594 -3.168 1 97.62 394 HIS A C 1
ATOM 3132 O O . HIS A 1 394 ? -2.367 -36.812 -2.877 1 97.62 394 HIS A O 1
ATOM 3138 N N . ASN A 1 395 ? -3.258 -34.75 -2.635 1 95.44 395 ASN A N 1
ATOM 3139 C CA . ASN A 1 395 ? -4.383 -35.156 -1.805 1 95.44 395 ASN A CA 1
ATOM 3140 C C . ASN A 1 395 ? -5.711 -35 -2.535 1 95.44 395 ASN A C 1
ATOM 3142 O O . ASN A 1 395 ? -6.113 -33.875 -2.846 1 95.44 395 ASN A O 1
ATOM 3146 N N . GLY A 1 396 ? -6.363 -36.125 -2.693 1 93.69 396 GLY A N 1
ATOM 3147 C CA . GLY A 1 396 ? -7.621 -36.094 -3.418 1 93.69 396 GLY A CA 1
ATOM 3148 C C . GLY A 1 396 ? -8.703 -35.312 -2.713 1 93.69 396 GLY A C 1
ATOM 3149 O O . GLY A 1 396 ? -8.734 -35.25 -1.482 1 93.69 396 GLY A O 1
ATOM 3150 N N . GLU A 1 397 ? -9.578 -34.656 -3.559 1 89 397 GLU A N 1
ATOM 3151 C CA . GLU A 1 397 ? -10.695 -33.875 -3.051 1 89 397 GLU A CA 1
ATOM 3152 C C . GLU A 1 397 ? -12.031 -34.5 -3.447 1 89 397 GLU A C 1
ATOM 3154 O O . GLU A 1 397 ? -12.109 -35.219 -4.43 1 89 397 GLU A O 1
ATOM 3159 N N . HIS A 1 398 ? -12.984 -34.25 -2.58 1 84.44 398 HIS A N 1
ATOM 3160 C CA . HIS A 1 398 ? -14.352 -34.625 -2.93 1 84.44 398 HIS A CA 1
ATOM 3161 C C . HIS A 1 398 ? -15.344 -33.562 -2.51 1 84.44 398 HIS A C 1
ATOM 3163 O O . HIS A 1 398 ? -15.055 -32.75 -1.621 1 84.44 398 HIS A O 1
ATOM 3169 N N . ALA A 1 399 ? -16.391 -33.438 -3.264 1 79.31 399 ALA A N 1
ATOM 3170 C CA . ALA A 1 399 ? -17.484 -32.562 -2.848 1 79.31 399 ALA A CA 1
ATOM 3171 C C . ALA A 1 399 ? -18.359 -33.25 -1.804 1 79.31 399 ALA A C 1
ATOM 3173 O O . ALA A 1 399 ? -18.734 -34.406 -1.961 1 79.31 399 ALA A O 1
ATOM 3174 N N . PRO A 1 400 ? -18.641 -32.656 -0.697 1 69.94 400 PRO A N 1
ATOM 3175 C CA . PRO A 1 400 ? -19.484 -33.281 0.329 1 69.94 400 PRO A CA 1
ATOM 3176 C C . PRO A 1 400 ? -20.828 -33.719 -0.209 1 69.94 400 PRO A C 1
ATOM 3178 O O . PRO A 1 400 ? -21.297 -34.812 0.139 1 69.94 400 PRO A O 1
ATOM 3181 N N . ASP A 1 401 ? -21.484 -32.938 -1.116 1 72.06 401 ASP A N 1
ATOM 3182 C CA . ASP A 1 401 ? -22.781 -33.344 -1.648 1 72.06 401 ASP A CA 1
ATOM 3183 C C . ASP A 1 401 ? -22.625 -34 -3.01 1 72.06 401 ASP A C 1
ATOM 3185 O O . ASP A 1 401 ? -23.625 -34.375 -3.641 1 72.06 401 ASP A O 1
ATOM 3189 N N . GLY A 1 402 ? -21.516 -34.344 -3.416 1 68.25 402 GLY A N 1
ATOM 3190 C CA . GLY A 1 402 ? -20.938 -34.906 -4.629 1 68.25 402 GLY A CA 1
ATOM 3191 C C . GLY A 1 402 ? -21.984 -35.281 -5.66 1 68.25 402 GLY A C 1
ATOM 3192 O O . GLY A 1 402 ? -21.875 -36.312 -6.301 1 68.25 402 GLY A O 1
ATOM 3193 N N . LYS A 1 403 ? -23.125 -34.469 -5.887 1 74 403 LYS A N 1
ATOM 3194 C CA . LYS A 1 403 ? -24.125 -34.75 -6.914 1 74 403 LYS A CA 1
ATOM 3195 C C . LYS A 1 403 ? -23.828 -33.969 -8.188 1 74 403 LYS A C 1
ATOM 3197 O O . LYS A 1 403 ? -23.672 -32.75 -8.148 1 74 403 LYS A O 1
ATOM 3202 N N . TYR A 1 404 ? -23.562 -34.656 -9.273 1 84.88 404 TYR A N 1
ATOM 3203 C CA . TYR A 1 404 ? -23.281 -34.125 -10.594 1 84.88 404 TYR A CA 1
ATOM 3204 C C . TYR A 1 404 ? -24.25 -34.688 -11.633 1 84.88 404 TYR A C 1
ATOM 3206 O O . TYR A 1 404 ? -23.844 -35.438 -12.508 1 84.88 404 TYR A O 1
ATOM 3214 N N . PRO A 1 405 ? -25.562 -34.25 -11.523 1 84.5 405 PRO A N 1
ATOM 3215 C CA . PRO A 1 405 ? -26.469 -34.781 -12.531 1 84.5 405 PRO A CA 1
ATOM 3216 C C . PRO A 1 405 ? -26.016 -34.5 -13.961 1 84.5 405 PRO A C 1
ATOM 3218 O O . PRO A 1 405 ? -25.453 -33.438 -14.234 1 84.5 405 PRO A O 1
ATOM 3221 N N . PRO A 1 406 ? -26.172 -35.5 -14.922 1 87.62 406 PRO A N 1
ATOM 3222 C CA . PRO A 1 406 ? -26.906 -36.75 -14.789 1 87.62 406 PRO A CA 1
ATOM 3223 C C . PRO A 1 406 ? -26.031 -37.906 -14.328 1 87.62 406 PRO A C 1
ATOM 3225 O O . PRO A 1 406 ? -26.453 -39.062 -14.344 1 87.62 406 PRO A O 1
ATOM 3228 N N . CYS A 1 407 ? -24.859 -37.594 -13.906 1 87.75 407 CYS A N 1
ATOM 3229 C CA . CYS A 1 407 ? -23.938 -38.656 -13.531 1 87.75 407 CYS A CA 1
ATOM 3230 C C . CYS A 1 407 ? -24.422 -39.406 -12.297 1 87.75 407 CYS A C 1
ATOM 3232 O O . CYS A 1 407 ? -24.953 -38.781 -11.367 1 87.75 407 CYS A O 1
ATOM 3234 N N . LYS A 1 408 ? -24.453 -40.656 -12.406 1 84.62 408 LYS A N 1
ATOM 3235 C CA . LYS A 1 408 ? -24.891 -41.469 -11.273 1 84.62 408 LYS A CA 1
ATOM 3236 C C . LYS A 1 408 ? -23.703 -41.969 -10.453 1 84.62 408 LYS A C 1
ATOM 3238 O O . LYS A 1 408 ? -22.578 -42.031 -10.953 1 84.62 408 LYS A O 1
ATOM 3243 N N . ASN A 1 409 ? -23.828 -42.25 -9.078 1 81.94 409 ASN A N 1
ATOM 3244 C CA . ASN A 1 409 ? -22.844 -42.844 -8.172 1 81.94 409 ASN A CA 1
ATOM 3245 C C . ASN A 1 409 ? -21.609 -41.938 -8.062 1 81.94 409 ASN A C 1
ATOM 3247 O O . ASN A 1 409 ? -20.484 -42.406 -8.258 1 81.94 409 ASN A O 1
ATOM 3251 N N . THR A 1 410 ? -21.766 -40.688 -7.863 1 86 410 THR A N 1
ATOM 3252 C CA . THR A 1 410 ? -20.672 -39.719 -7.871 1 86 410 THR A CA 1
ATOM 3253 C C . THR A 1 410 ? -20.188 -39.438 -6.453 1 86 410 THR A C 1
ATOM 3255 O O . THR A 1 410 ? -19.531 -38.438 -6.207 1 86 410 THR A O 1
ATOM 3258 N N . GLY A 1 411 ? -20.594 -40.281 -5.465 1 81.12 411 GLY A N 1
ATOM 3259 C CA . GLY A 1 411 ? -20.094 -40.125 -4.109 1 81.12 411 GLY A CA 1
ATOM 3260 C C . GLY A 1 411 ? -18.594 -40.188 -4.02 1 81.12 411 GLY A C 1
ATOM 3261 O O . GLY A 1 411 ? -17.953 -41.094 -4.586 1 81.12 411 GLY A O 1
ATOM 3262 N N . GLY A 1 412 ? -17.984 -39.156 -3.336 1 85.75 412 GLY A N 1
ATOM 3263 C CA . GLY A 1 412 ? -16.531 -39.156 -3.162 1 85.75 412 GLY A CA 1
ATOM 3264 C C . GLY A 1 412 ? -15.797 -38.562 -4.355 1 85.75 412 GLY A C 1
ATOM 3265 O O . GLY A 1 412 ? -14.562 -38.562 -4.395 1 85.75 412 GLY A O 1
ATOM 3266 N N . LEU A 1 413 ? -16.547 -38.156 -5.328 1 88.69 413 LEU A N 1
ATOM 3267 C CA . LEU A 1 413 ? -15.953 -37.594 -6.539 1 88.69 413 LEU A CA 1
ATOM 3268 C C . LEU A 1 413 ? -16.031 -36.094 -6.535 1 88.69 413 LEU A C 1
ATOM 3270 O O . LEU A 1 413 ? -16.75 -35.5 -5.711 1 88.69 413 LEU A O 1
ATOM 3274 N N . GLN A 1 414 ? -15.203 -35.469 -7.395 1 88.69 414 GLN A N 1
ATOM 3275 C CA . GLN A 1 414 ? -15.164 -34.031 -7.504 1 88.69 414 GLN A CA 1
ATOM 3276 C C . GLN A 1 414 ? -15.219 -33.594 -8.969 1 88.69 414 GLN A C 1
ATOM 3278 O O . GLN A 1 414 ? -14.531 -34.156 -9.812 1 88.69 414 GLN A O 1
ATOM 3283 N N . ALA A 1 415 ? -16.062 -32.625 -9.297 1 87.5 415 ALA A N 1
ATOM 3284 C CA . ALA A 1 415 ? -16.109 -31.922 -10.57 1 87.5 415 ALA A CA 1
ATOM 3285 C C . ALA A 1 415 ? -16.312 -32.875 -11.742 1 87.5 415 ALA A C 1
ATOM 3287 O O . ALA A 1 415 ? -15.484 -32.906 -12.656 1 87.5 415 ALA A O 1
ATOM 3288 N N . CYS A 1 416 ? -17.469 -33.531 -11.805 1 90 416 CYS A N 1
ATOM 3289 C CA . CYS A 1 416 ? -17.797 -34.438 -12.891 1 90 416 CYS A CA 1
ATOM 3290 C C . CYS A 1 416 ? -18.531 -33.719 -14.016 1 90 416 CYS A C 1
ATOM 3292 O O . CYS A 1 416 ? -19.516 -33.031 -13.766 1 90 416 CYS A O 1
ATOM 3294 N N . SER A 1 417 ? -18.016 -33.906 -15.164 1 88.06 417 SER A N 1
ATOM 3295 C CA . SER A 1 417 ? -18.625 -33.25 -16.328 1 88.06 417 SER A CA 1
ATOM 3296 C C . SER A 1 417 ? -19.953 -33.906 -16.672 1 88.06 417 SER A C 1
ATOM 3298 O O . SER A 1 417 ? -20.062 -35.125 -16.734 1 88.06 417 SER A O 1
ATOM 3300 N N . PRO A 1 418 ? -20.922 -33.062 -17.031 1 84.25 418 PRO A N 1
ATOM 3301 C CA . PRO A 1 418 ? -22.219 -33.625 -17.406 1 84.25 418 PRO A CA 1
ATOM 3302 C C . PRO A 1 418 ? -22.188 -34.281 -18.797 1 84.25 418 PRO A C 1
ATOM 3304 O O . PRO A 1 418 ? -23.109 -35.031 -19.141 1 84.25 418 PRO A O 1
ATOM 3307 N N . ILE A 1 419 ? -21.172 -33.969 -19.5 1 82.06 419 ILE A N 1
ATOM 3308 C CA . ILE A 1 419 ? -21.109 -34.438 -20.875 1 82.06 419 ILE A CA 1
ATOM 3309 C C . ILE A 1 419 ? -20.828 -35.938 -20.891 1 82.06 419 ILE A C 1
ATOM 3311 O O . ILE A 1 419 ? -21.484 -36.688 -21.609 1 82.06 419 ILE A O 1
ATOM 3315 N N . ASP A 1 420 ? -19.922 -36.406 -20.047 1 85.62 420 ASP A N 1
ATOM 3316 C CA . ASP A 1 420 ? -19.516 -37.812 -20.125 1 85.62 420 ASP A CA 1
ATOM 3317 C C . ASP A 1 420 ? -19.25 -38.375 -18.719 1 85.62 420 ASP A C 1
ATOM 3319 O O . ASP A 1 420 ? -18.766 -39.5 -18.578 1 85.62 420 ASP A O 1
ATOM 3323 N N . CYS A 1 421 ? -19.484 -37.562 -17.766 1 87.75 421 CYS A N 1
ATOM 3324 C CA . CYS A 1 421 ? -19.359 -37.938 -16.359 1 87.75 421 CYS A CA 1
ATOM 3325 C C . CYS A 1 421 ? -17.891 -38.219 -16.016 1 87.75 421 CYS A C 1
ATOM 3327 O O . CYS A 1 421 ? -17.609 -39.031 -15.125 1 87.75 421 CYS A O 1
ATOM 3329 N N . SER A 1 422 ? -17.047 -37.594 -16.812 1 90.5 422 SER A N 1
ATOM 3330 C CA . SER A 1 422 ? -15.641 -37.594 -16.406 1 90.5 422 SER A CA 1
ATOM 3331 C C . SER A 1 422 ? -15.422 -36.719 -15.18 1 90.5 422 SER A C 1
ATOM 3333 O O . SER A 1 422 ? -15.766 -35.531 -15.195 1 90.5 422 SER A O 1
ATOM 3335 N N . CYS A 1 423 ? -14.867 -37.312 -14.133 1 91.12 423 CYS A N 1
ATOM 3336 C CA . CYS A 1 423 ? -14.633 -36.594 -12.891 1 91.12 423 CYS A CA 1
ATOM 3337 C C . CYS A 1 423 ? -13.164 -36.219 -12.742 1 91.12 423 CYS A C 1
ATOM 3339 O O . CYS A 1 423 ? -12.281 -37.031 -13.047 1 91.12 423 CYS A O 1
ATOM 3341 N N . GLU A 1 424 ? -12.891 -35 -12.227 1 90.12 424 GLU A N 1
ATOM 3342 C CA . GLU A 1 424 ? -11.539 -34.469 -12.172 1 90.12 424 GLU A CA 1
ATOM 3343 C C . GLU A 1 424 ? -10.766 -35.031 -10.977 1 90.12 424 GLU A C 1
ATOM 3345 O O . GLU A 1 424 ? -9.539 -35.031 -10.984 1 90.12 424 GLU A O 1
ATOM 3350 N N . ASP A 1 425 ? -11.547 -35.375 -9.875 1 92.75 425 ASP A N 1
ATOM 3351 C CA . ASP A 1 425 ? -10.859 -35.844 -8.68 1 92.75 425 ASP A CA 1
ATOM 3352 C C . ASP A 1 425 ? -11.75 -36.75 -7.859 1 92.75 425 ASP A C 1
ATOM 3354 O O . ASP A 1 425 ? -12.914 -36.969 -8.195 1 92.75 425 ASP A O 1
ATOM 3358 N N . ALA A 1 426 ? -11.125 -37.406 -6.961 1 91.81 426 ALA A N 1
ATOM 3359 C CA . ALA A 1 426 ? -11.789 -38.25 -5.984 1 91.81 426 ALA A CA 1
ATOM 3360 C C . ALA A 1 426 ? -11.047 -38.25 -4.652 1 91.81 426 ALA A C 1
ATOM 3362 O O . ALA A 1 426 ? -9.844 -38 -4.609 1 91.81 426 ALA A O 1
ATOM 3363 N N . ILE A 1 427 ? -11.742 -38.594 -3.607 1 86.88 427 ILE A N 1
ATOM 3364 C CA . ILE A 1 427 ? -11.18 -38.562 -2.26 1 86.88 427 ILE A CA 1
ATOM 3365 C C . ILE A 1 427 ? -9.945 -39.438 -2.189 1 86.88 427 ILE A C 1
ATOM 3367 O O . ILE A 1 427 ? -8.977 -39.125 -1.502 1 86.88 427 ILE A O 1
ATOM 3371 N N . ASN A 1 428 ? -9.953 -40.469 -2.877 1 91.31 428 ASN A N 1
ATOM 3372 C CA . ASN A 1 428 ? -8.852 -41.438 -2.768 1 91.31 428 ASN A CA 1
ATOM 3373 C C . ASN A 1 428 ? -7.875 -41.281 -3.932 1 91.31 428 ASN A C 1
ATOM 3375 O O . ASN A 1 428 ? -7.074 -42.188 -4.184 1 91.31 428 ASN A O 1
ATOM 3379 N N . ASN A 1 429 ? -8.078 -40.25 -4.758 1 94.75 429 ASN A N 1
ATOM 3380 C CA . ASN A 1 429 ? -7 -39.844 -5.656 1 94.75 429 ASN A CA 1
ATOM 3381 C C . ASN A 1 429 ? -5.855 -39.188 -4.898 1 94.75 429 ASN A C 1
ATOM 3383 O O . ASN A 1 429 ? -5.473 -38.062 -5.203 1 94.75 429 ASN A O 1
ATOM 3387 N N . THR A 1 430 ? -5.395 -39.844 -3.842 1 96.38 430 THR A N 1
ATOM 3388 C CA . THR A 1 430 ? -4.301 -39.406 -2.969 1 96.38 430 THR A CA 1
ATOM 3389 C C . THR A 1 430 ? -3.068 -40.281 -3.207 1 96.38 430 THR A C 1
ATOM 3391 O O . THR A 1 430 ? -3.131 -41.5 -3.104 1 96.38 430 THR A O 1
ATOM 3394 N N . TYR A 1 431 ? -1.98 -39.625 -3.574 1 97.69 431 TYR A N 1
ATOM 3395 C CA . TYR A 1 431 ? -0.816 -40.438 -3.926 1 97.69 431 TYR A CA 1
ATOM 3396 C C . TYR A 1 431 ? 0.476 -39.719 -3.568 1 97.69 431 TYR A C 1
ATOM 3398 O O . TYR A 1 431 ? 0.472 -38.5 -3.344 1 97.69 431 TYR A O 1
ATOM 3406 N N . ILE A 1 432 ? 1.545 -40.469 -3.449 1 97.81 432 ILE A N 1
ATOM 3407 C CA . ILE A 1 432 ? 2.926 -40.031 -3.35 1 97.81 432 ILE A CA 1
ATOM 3408 C C . ILE A 1 432 ? 3.785 -40.75 -4.391 1 97.81 432 ILE A C 1
ATOM 3410 O O . ILE A 1 432 ? 3.572 -41.906 -4.672 1 97.81 432 ILE A O 1
ATOM 3414 N N . CYS A 1 433 ? 4.641 -40 -5.008 1 98.44 433 CYS A N 1
ATOM 3415 C CA . CYS A 1 433 ? 5.508 -40.531 -6.043 1 98.44 433 CYS A CA 1
ATOM 3416 C C . CYS A 1 433 ? 6.965 -40.188 -5.781 1 98.44 433 CYS A C 1
ATOM 3418 O O . CYS A 1 433 ? 7.27 -39.094 -5.297 1 98.44 433 CYS A O 1
ATOM 3420 N N . ARG A 1 434 ? 7.816 -41.062 -6.059 1 97 434 ARG A N 1
ATOM 3421 C CA . ARG A 1 434 ? 9.234 -40.781 -6.25 1 97 434 ARG A CA 1
ATOM 3422 C C . ARG A 1 434 ? 9.562 -40.625 -7.73 1 97 434 ARG A C 1
ATOM 3424 O O . ARG A 1 434 ? 9.453 -41.594 -8.5 1 97 434 ARG A O 1
ATOM 3431 N N . ARG A 1 435 ? 9.852 -39.469 -8.133 1 97 435 ARG A N 1
ATOM 3432 C CA . ARG A 1 435 ? 10.328 -39.188 -9.484 1 97 435 ARG A CA 1
ATOM 3433 C C . ARG A 1 435 ? 11.852 -39.094 -9.516 1 97 435 ARG A C 1
ATOM 3435 O O . ARG A 1 435 ? 12.453 -38.312 -8.781 1 97 435 ARG A O 1
ATOM 3442 N N . THR A 1 436 ? 12.5 -39.938 -10.32 1 94.56 436 THR A N 1
ATOM 3443 C CA . THR A 1 436 ? 13.953 -40 -10.445 1 94.56 436 THR A CA 1
ATOM 3444 C C . THR A 1 436 ? 14.391 -39.625 -11.852 1 94.56 436 THR A C 1
ATOM 3446 O O . THR A 1 436 ? 13.891 -40.156 -12.836 1 94.56 436 THR A O 1
ATOM 3449 N N . LEU A 1 437 ? 15.305 -38.656 -11.93 1 93.81 437 LEU A N 1
ATOM 3450 C CA . LEU A 1 437 ? 15.789 -38.219 -13.227 1 93.81 437 LEU A CA 1
ATOM 3451 C C . LEU A 1 437 ? 17.266 -37.844 -13.156 1 93.81 437 LEU A C 1
ATOM 3453 O O . LEU A 1 437 ? 17.641 -36.906 -12.414 1 93.81 437 LEU A O 1
ATOM 3457 N N . ASN A 1 438 ? 18.062 -38.531 -13.852 1 89.06 438 ASN A N 1
ATOM 3458 C CA . ASN A 1 438 ? 19.469 -38.219 -14.102 1 89.06 438 ASN A CA 1
ATOM 3459 C C . ASN A 1 438 ? 19.938 -38.75 -15.453 1 89.06 438 ASN A C 1
ATOM 3461 O O . ASN A 1 438 ? 19.109 -39 -16.344 1 89.06 438 ASN A O 1
ATOM 3465 N N . ASP A 1 439 ? 21.234 -38.906 -15.68 1 85.88 439 ASP A N 1
ATOM 3466 C CA . ASP A 1 439 ? 21.766 -39.25 -16.984 1 85.88 439 ASP A CA 1
ATOM 3467 C C . ASP A 1 439 ? 21.422 -40.688 -17.359 1 85.88 439 ASP A C 1
ATOM 3469 O O . ASP A 1 439 ? 21.328 -41.031 -18.531 1 85.88 439 ASP A O 1
ATOM 3473 N N . THR A 1 440 ? 21.125 -41.438 -16.312 1 86.25 440 THR A N 1
ATOM 3474 C CA . THR A 1 440 ? 20.984 -42.875 -16.594 1 86.25 440 THR A CA 1
ATOM 3475 C C . THR A 1 440 ? 19.578 -43.344 -16.234 1 86.25 440 THR A C 1
ATOM 3477 O O . THR A 1 440 ? 19.141 -44.406 -16.719 1 86.25 440 THR A O 1
ATOM 3480 N N . VAL A 1 441 ? 18.953 -42.594 -15.383 1 89.56 441 VAL A N 1
ATOM 3481 C CA . VAL A 1 441 ? 17.672 -43.062 -14.875 1 89.56 441 VAL A CA 1
ATOM 3482 C C . VAL A 1 441 ? 16.609 -42 -15.141 1 89.56 441 VAL A C 1
ATOM 3484 O O . VAL A 1 441 ? 16.844 -40.812 -14.906 1 89.56 441 VAL A O 1
ATOM 3487 N N . ASN A 1 442 ? 15.484 -42.375 -15.672 1 95.75 442 ASN A N 1
ATOM 3488 C CA . ASN A 1 442 ? 14.266 -41.594 -15.844 1 95.75 442 ASN A CA 1
ATOM 3489 C C . ASN A 1 442 ? 13.023 -42.406 -15.516 1 95.75 442 ASN A C 1
ATOM 3491 O O . ASN A 1 442 ? 12.445 -43.062 -16.391 1 95.75 442 ASN A O 1
ATOM 3495 N N . MET A 1 443 ? 12.633 -42.344 -14.188 1 95.56 443 MET A N 1
ATOM 3496 C CA . MET A 1 443 ? 11.602 -43.25 -13.711 1 95.56 443 MET A CA 1
ATOM 3497 C C . MET A 1 443 ? 10.641 -42.562 -12.758 1 95.56 443 MET A C 1
ATOM 3499 O O . MET A 1 443 ? 10.977 -41.531 -12.18 1 95.56 443 MET A O 1
ATOM 3503 N N . MET A 1 444 ? 9.484 -43.156 -12.648 1 97.31 444 MET A N 1
ATOM 3504 C CA . MET A 1 444 ? 8.477 -42.719 -11.695 1 97.31 444 MET A CA 1
ATOM 3505 C C . MET A 1 444 ? 7.859 -43.906 -10.961 1 97.31 444 MET A C 1
ATOM 3507 O O . MET A 1 444 ? 7.492 -44.906 -11.586 1 97.31 444 MET A O 1
ATOM 3511 N N . TYR A 1 445 ? 7.887 -43.844 -9.641 1 97.5 445 TYR A N 1
ATOM 3512 C CA . TYR A 1 445 ? 7.23 -44.812 -8.766 1 97.5 445 TYR A CA 1
ATOM 3513 C C . TYR A 1 445 ? 6.203 -44.125 -7.871 1 97.5 445 TYR A C 1
ATOM 3515 O O . TYR A 1 445 ? 6.543 -43.219 -7.098 1 97.5 445 TYR A O 1
ATOM 3523 N N . CYS A 1 446 ? 4.91 -44.594 -7.969 1 98.31 446 CYS A N 1
ATOM 3524 C CA . CYS A 1 446 ? 3.844 -43.938 -7.238 1 98.31 446 CYS A CA 1
ATOM 3525 C C . CYS A 1 446 ? 3 -44.938 -6.457 1 98.31 446 CYS A C 1
ATOM 3527 O O . CYS A 1 446 ? 2.674 -46 -6.965 1 98.31 446 CYS A O 1
ATOM 3529 N N . GLU A 1 447 ? 2.648 -44.5 -5.242 1 97.75 447 GLU A N 1
ATOM 3530 C CA . GLU A 1 447 ? 1.734 -45.281 -4.402 1 97.75 447 GLU A CA 1
ATOM 3531 C C . GLU A 1 447 ? 0.469 -44.469 -4.094 1 97.75 447 GLU A C 1
ATOM 3533 O O . GLU A 1 447 ? 0.542 -43.312 -3.711 1 97.75 447 GLU A O 1
ATOM 3538 N N . PHE A 1 448 ? -0.66 -45.125 -4.289 1 97.12 448 PHE A N 1
ATOM 3539 C CA . PHE A 1 448 ? -1.939 -44.5 -3.99 1 97.12 448 PHE A CA 1
ATOM 3540 C C . PHE A 1 448 ? -2.455 -44.938 -2.625 1 97.12 448 PHE A C 1
ATOM 3542 O O . PHE A 1 448 ? -2.258 -46.094 -2.219 1 97.12 448 PHE A O 1
ATOM 3549 N N . SER A 1 449 ? -3.029 -44 -1.923 1 93.69 449 SER A N 1
ATOM 3550 C CA . SER A 1 449 ? -3.762 -44.312 -0.699 1 93.69 449 SER A CA 1
ATOM 3551 C C . SER A 1 449 ? -5.227 -44.594 -0.994 1 93.69 449 SER A C 1
ATOM 3553 O O . SER A 1 449 ? -6.098 -43.75 -0.768 1 93.69 449 SER A O 1
ATOM 3555 N N . ASP A 1 450 ? -5.469 -45.656 -1.452 1 91.62 450 ASP A N 1
ATOM 3556 C CA . ASP A 1 450 ? -6.805 -46.125 -1.817 1 91.62 450 ASP A CA 1
ATOM 3557 C C . ASP A 1 450 ? -7.031 -47.562 -1.368 1 91.62 450 ASP A C 1
ATOM 3559 O O . ASP A 1 450 ? -6.188 -48.125 -0.681 1 91.62 450 ASP A O 1
ATOM 3563 N N . SER A 1 451 ? -8.18 -48.062 -1.61 1 90.12 451 SER A N 1
ATOM 3564 C CA . SER A 1 451 ? -8.539 -49.375 -1.115 1 90.12 451 SER A CA 1
ATOM 3565 C C . SER A 1 451 ? -7.773 -50.469 -1.851 1 90.12 451 SER A C 1
ATOM 3567 O O . SER A 1 451 ? -7.59 -51.562 -1.321 1 90.12 451 SER A O 1
ATOM 3569 N N . GLU A 1 452 ? -7.258 -50.156 -3.031 1 92.38 452 GLU A N 1
ATOM 3570 C CA . GLU A 1 452 ? -6.523 -51.125 -3.828 1 92.38 452 GLU A CA 1
ATOM 3571 C C . GLU A 1 452 ? -5.027 -51.062 -3.521 1 92.38 452 GLU A C 1
ATOM 3573 O O . GLU A 1 452 ? -4.266 -51.906 -3.984 1 92.38 452 GLU A O 1
ATOM 3578 N N . SER A 1 453 ? -4.621 -50.219 -2.717 1 93.5 453 SER A N 1
ATOM 3579 C CA . SER A 1 453 ? -3.195 -49.969 -2.543 1 93.5 453 SER A CA 1
ATOM 3580 C C . SER A 1 453 ? -2.469 -49.938 -3.883 1 93.5 453 SER A C 1
ATOM 3582 O O . SER A 1 453 ? -1.46 -50.625 -4.062 1 93.5 453 SER A O 1
ATOM 3584 N N . PHE A 1 454 ? -3.053 -49.281 -4.762 1 96.38 454 PHE A N 1
ATOM 3585 C CA . PHE A 1 454 ? -2.615 -49.281 -6.152 1 96.38 454 PHE A CA 1
ATOM 3586 C C . PHE A 1 454 ? -1.23 -48.688 -6.289 1 96.38 454 PHE A C 1
ATOM 3588 O O . PHE A 1 454 ? -0.883 -47.75 -5.551 1 96.38 454 PHE A O 1
ATOM 3595 N N . VAL A 1 455 ? -0.407 -49.25 -7.184 1 97.75 455 VAL A N 1
ATOM 3596 C CA . VAL A 1 455 ? 0.95 -48.75 -7.414 1 97.75 455 VAL A CA 1
ATOM 3597 C C . VAL A 1 455 ? 1.198 -48.625 -8.914 1 97.75 455 VAL A C 1
ATOM 3599 O O . VAL A 1 455 ? 0.78 -49.469 -9.703 1 97.75 455 VAL A O 1
ATOM 3602 N N . GLU A 1 456 ? 1.76 -47.531 -9.336 1 98.06 456 GLU A N 1
ATOM 3603 C CA . GLU A 1 456 ? 2.189 -47.312 -10.711 1 98.06 456 GLU A CA 1
ATOM 3604 C C . GLU A 1 456 ? 3.697 -47.062 -10.789 1 98.06 456 GLU A C 1
ATOM 3606 O O . GLU A 1 456 ? 4.273 -46.406 -9.914 1 98.06 456 GLU A O 1
ATOM 3611 N N . MET A 1 457 ? 4.301 -47.625 -11.789 1 97.69 457 MET A N 1
ATOM 3612 C CA . MET A 1 457 ? 5.719 -47.438 -12.062 1 97.69 457 MET A CA 1
ATOM 3613 C C . MET A 1 457 ? 5.961 -47.281 -13.562 1 97.69 457 MET A C 1
ATOM 3615 O O . MET A 1 457 ? 5.414 -48.031 -14.367 1 97.69 457 MET A O 1
ATOM 3619 N N . TYR A 1 458 ? 6.77 -46.25 -13.945 1 97.94 458 TYR A N 1
ATOM 3620 C CA . TYR A 1 458 ? 7.023 -46 -15.359 1 97.94 458 TYR A CA 1
ATOM 3621 C C . TYR A 1 458 ? 8.516 -45.781 -15.617 1 97.94 458 TYR A C 1
ATOM 3623 O O . TYR A 1 458 ? 9.211 -45.156 -14.812 1 97.94 458 TYR A O 1
ATOM 3631 N N . ASN A 1 459 ? 9 -46.406 -16.688 1 96.5 459 ASN A N 1
ATOM 3632 C CA . ASN A 1 459 ? 10.273 -46.031 -17.312 1 96.5 459 ASN A CA 1
ATOM 3633 C C . ASN A 1 459 ? 10.094 -44.938 -18.375 1 96.5 459 ASN A C 1
ATOM 3635 O O . ASN A 1 459 ? 9.828 -45.25 -19.531 1 96.5 459 ASN A O 1
ATOM 3639 N N . ILE A 1 460 ? 10.336 -43.781 -18.047 1 96.75 460 ILE A N 1
ATOM 3640 C CA . ILE A 1 460 ? 9.945 -42.656 -18.875 1 96.75 460 ILE A CA 1
ATOM 3641 C C . ILE A 1 460 ? 10.883 -42.531 -20.062 1 96.75 460 ILE A C 1
ATOM 3643 O O . ILE A 1 460 ? 10.492 -42.031 -21.125 1 96.75 460 ILE A O 1
ATOM 3647 N N . SER A 1 461 ? 12.094 -43 -19.969 1 95.06 461 SER A N 1
ATOM 3648 C CA . SER A 1 461 ? 13.008 -43 -21.109 1 95.06 461 SER A CA 1
ATOM 3649 C C . SER A 1 461 ? 12.461 -43.844 -22.25 1 95.06 461 SER A C 1
ATOM 3651 O O . SER A 1 461 ? 12.57 -43.469 -23.422 1 95.06 461 SER A O 1
ATOM 3653 N N . LYS A 1 462 ? 11.867 -44.906 -21.938 1 95.06 462 LYS A N 1
ATOM 3654 C CA . LYS A 1 462 ? 11.336 -45.812 -22.922 1 95.06 462 LYS A CA 1
ATOM 3655 C C . LYS A 1 462 ? 9.875 -45.531 -23.25 1 95.06 462 LYS A C 1
ATOM 3657 O O . LYS A 1 462 ? 9.383 -45.875 -24.312 1 95.06 462 LYS A O 1
ATOM 3662 N N . ASP A 1 463 ? 9.25 -45 -22.328 1 97.19 463 ASP A N 1
ATOM 3663 C CA . ASP A 1 463 ? 7.816 -44.75 -22.406 1 97.19 463 ASP A CA 1
ATOM 3664 C C . ASP A 1 463 ? 7.484 -43.344 -21.938 1 97.19 463 ASP A C 1
ATOM 3666 O O . ASP A 1 463 ? 6.82 -43.156 -20.922 1 97.19 463 ASP A O 1
ATOM 3670 N N . PRO A 1 464 ? 7.867 -42.344 -22.766 1 96.25 464 PRO A N 1
ATOM 3671 C CA . PRO A 1 464 ? 7.688 -40.969 -22.344 1 96.25 464 PRO A CA 1
ATOM 3672 C C . PRO A 1 464 ? 6.223 -40.594 -22.141 1 96.25 464 PRO A C 1
ATOM 3674 O O . PRO A 1 464 ? 5.922 -39.625 -21.438 1 96.25 464 PRO A O 1
ATOM 3677 N N . ASP A 1 465 ? 5.262 -41.375 -22.734 1 97.62 465 ASP A N 1
ATOM 3678 C CA . ASP A 1 465 ? 3.842 -41.062 -22.594 1 97.62 465 ASP A CA 1
ATOM 3679 C C . ASP A 1 465 ? 3.213 -41.844 -21.453 1 97.62 465 ASP A C 1
ATOM 3681 O O . ASP A 1 465 ? 2.002 -41.781 -21.234 1 97.62 465 ASP A O 1
ATOM 3685 N N . GLN A 1 466 ? 4.02 -42.594 -20.766 1 98.06 466 GLN A N 1
ATOM 3686 C CA . GLN A 1 466 ? 3.621 -43.375 -19.578 1 98.06 466 GLN A CA 1
ATOM 3687 C C . GLN A 1 466 ? 2.428 -44.25 -19.875 1 98.06 466 GLN A C 1
ATOM 3689 O O . GLN A 1 466 ? 1.453 -44.281 -19.125 1 98.06 466 GLN A O 1
ATOM 3694 N N . LEU A 1 467 ? 2.578 -45.031 -20.922 1 98 467 LEU A N 1
ATOM 3695 C CA . LEU A 1 467 ? 1.498 -45.875 -21.422 1 98 467 LEU A CA 1
ATOM 3696 C C . LEU A 1 467 ? 1.417 -47.156 -20.625 1 98 467 LEU A C 1
ATOM 3698 O O . LEU A 1 467 ? 0.325 -47.688 -20.391 1 98 467 LEU A O 1
ATOM 3702 N N . VAL A 1 468 ? 2.564 -47.656 -20.172 1 97.12 468 VAL A N 1
ATOM 3703 C CA . VAL A 1 468 ? 2.611 -49 -19.609 1 97.12 468 VAL A CA 1
ATOM 3704 C C . VAL A 1 468 ? 3.08 -48.938 -18.156 1 97.12 468 VAL A C 1
ATOM 3706 O O . VAL A 1 468 ? 4.215 -48.531 -17.875 1 97.12 468 VAL A O 1
ATOM 3709 N N . ASN A 1 469 ? 2.219 -49.344 -17.266 1 98 469 ASN A N 1
ATOM 3710 C CA . ASN A 1 469 ? 2.604 -49.531 -15.867 1 98 469 ASN A CA 1
ATOM 3711 C C . ASN A 1 469 ? 3.447 -50.812 -15.695 1 98 469 ASN A C 1
ATOM 3713 O O . ASN A 1 469 ? 2.928 -51.906 -15.773 1 98 469 ASN A O 1
ATOM 3717 N N . ILE A 1 470 ? 4.672 -50.688 -15.352 1 97.31 470 ILE A N 1
ATOM 3718 C CA . ILE A 1 470 ? 5.598 -51.812 -15.406 1 97.31 470 ILE A CA 1
ATOM 3719 C C . ILE A 1 470 ? 5.734 -52.438 -14.023 1 97.31 470 ILE A C 1
ATOM 3721 O O . ILE A 1 470 ? 6.648 -53.25 -13.773 1 97.31 470 ILE A O 1
ATOM 3725 N N . ILE A 1 471 ? 4.914 -52.062 -13.117 1 96.69 471 ILE A N 1
ATOM 3726 C CA . ILE A 1 471 ? 5.035 -52.469 -11.719 1 96.69 471 ILE A CA 1
ATOM 3727 C C . ILE A 1 471 ? 5.145 -53.969 -11.625 1 96.69 471 ILE A C 1
ATOM 3729 O O . ILE A 1 471 ? 5.844 -54.5 -10.758 1 96.69 471 ILE A O 1
ATOM 3733 N N . HIS A 1 472 ? 4.555 -54.781 -12.539 1 94.44 472 HIS A N 1
ATOM 3734 C CA . HIS A 1 472 ? 4.539 -56.219 -12.477 1 94.44 472 HIS A CA 1
ATOM 3735 C C . HIS A 1 472 ? 5.645 -56.812 -13.336 1 94.44 472 HIS A C 1
ATOM 3737 O O . HIS A 1 472 ? 5.809 -58.062 -13.383 1 94.44 472 HIS A O 1
ATOM 3743 N N . GLN A 1 473 ? 6.414 -55.969 -13.945 1 94.62 473 GLN A N 1
ATOM 3744 C CA . GLN A 1 473 ? 7.48 -56.406 -14.828 1 94.62 473 GLN A CA 1
ATOM 3745 C C . GLN A 1 473 ? 8.852 -56.188 -14.203 1 94.62 473 GLN A C 1
ATOM 3747 O O . GLN A 1 473 ? 9.875 -56.594 -14.758 1 94.62 473 GLN A O 1
ATOM 3752 N N . VAL A 1 474 ? 8.828 -55.625 -13.133 1 93.31 474 VAL A N 1
ATOM 3753 C CA . VAL A 1 474 ? 10.078 -55.219 -12.508 1 93.31 474 VAL A CA 1
ATOM 3754 C C . VAL A 1 474 ? 10.398 -56.156 -11.336 1 93.31 474 VAL A C 1
ATOM 3756 O O . VAL A 1 474 ? 9.492 -56.656 -10.688 1 93.31 474 VAL A O 1
ATOM 3759 N N . ASP A 1 475 ? 11.695 -56.312 -11.055 1 92.62 475 ASP A N 1
ATOM 3760 C CA . ASP A 1 475 ? 12.172 -57.125 -9.93 1 92.62 475 ASP A CA 1
ATOM 3761 C C . ASP A 1 475 ? 11.656 -56.562 -8.602 1 92.62 475 ASP A C 1
ATOM 3763 O O . ASP A 1 475 ? 11.766 -55.375 -8.344 1 92.62 475 ASP A O 1
ATOM 3767 N N . PRO A 1 476 ? 11.125 -57.469 -7.789 1 92.38 476 PRO A N 1
ATOM 3768 C CA . PRO A 1 476 ? 10.586 -57.031 -6.5 1 92.38 476 PRO A CA 1
ATOM 3769 C C . PRO A 1 476 ? 11.609 -56.281 -5.652 1 92.38 476 PRO A C 1
ATOM 3771 O O . PRO A 1 476 ? 11.25 -55.406 -4.875 1 92.38 476 PRO A O 1
ATOM 3774 N N . HIS A 1 477 ? 12.773 -56.594 -5.848 1 91.5 477 HIS A N 1
ATOM 3775 C CA . HIS A 1 477 ? 13.812 -55.906 -5.082 1 91.5 477 HIS A CA 1
ATOM 3776 C C . HIS A 1 477 ? 13.922 -54.438 -5.469 1 91.5 477 HIS A C 1
ATOM 3778 O O . HIS A 1 477 ? 14.172 -53.594 -4.617 1 91.5 477 HIS A O 1
ATOM 3784 N N . ILE A 1 478 ? 13.711 -54.156 -6.691 1 90.12 478 ILE A N 1
ATOM 3785 C CA . ILE A 1 478 ? 13.719 -52.781 -7.184 1 90.12 478 ILE A CA 1
ATOM 3786 C C . ILE A 1 478 ? 12.523 -52.031 -6.609 1 90.12 478 ILE A C 1
ATOM 3788 O O . ILE A 1 478 ? 12.656 -50.875 -6.203 1 90.12 478 ILE A O 1
ATOM 3792 N N . ILE A 1 479 ? 11.438 -52.719 -6.504 1 93.75 479 ILE A N 1
ATOM 3793 C CA . ILE A 1 479 ? 10.234 -52.094 -5.961 1 93.75 479 ILE A CA 1
ATOM 3794 C C . ILE A 1 479 ? 10.445 -51.75 -4.488 1 93.75 479 ILE A C 1
ATOM 3796 O O . ILE A 1 479 ? 10.062 -50.688 -4.035 1 93.75 479 ILE A O 1
ATOM 3800 N N . GLU A 1 480 ? 11.031 -52.656 -3.781 1 92.94 480 GLU A N 1
ATOM 3801 C CA . GLU A 1 480 ? 11.312 -52.438 -2.365 1 92.94 480 GLU A CA 1
ATOM 3802 C C . GLU A 1 480 ? 12.227 -51.219 -2.166 1 92.94 480 GLU A C 1
ATOM 3804 O O . GLU A 1 480 ? 12.039 -50.438 -1.233 1 92.94 480 GLU A O 1
ATOM 3809 N N . GLU A 1 481 ? 13.141 -51.125 -2.998 1 90.75 481 GLU A N 1
ATOM 3810 C CA . GLU A 1 481 ? 14.047 -49.969 -2.93 1 90.75 481 GLU A CA 1
ATOM 3811 C C . GLU A 1 481 ? 13.312 -48.656 -3.195 1 90.75 481 GLU A C 1
ATOM 3813 O O . GLU A 1 481 ? 13.578 -47.656 -2.539 1 90.75 481 GLU A O 1
ATOM 3818 N N . GLN A 1 482 ? 12.445 -48.656 -4.188 1 93.31 482 GLN A N 1
ATOM 3819 C CA . GLN A 1 482 ? 11.641 -47.469 -4.469 1 93.31 482 GLN A CA 1
ATOM 3820 C C . GLN A 1 482 ? 10.773 -47.094 -3.27 1 93.31 482 GLN A C 1
ATOM 3822 O O . GLN A 1 482 ? 10.695 -45.938 -2.902 1 93.31 482 GLN A O 1
ATOM 3827 N N . ASN A 1 483 ? 10.195 -48.094 -2.682 1 93.5 483 ASN A N 1
ATOM 3828 C CA . ASN A 1 483 ? 9.32 -47.875 -1.533 1 93.5 483 ASN A CA 1
ATOM 3829 C C . ASN A 1 483 ? 10.078 -47.281 -0.353 1 93.5 483 ASN A C 1
ATOM 3831 O O . ASN A 1 483 ? 9.602 -46.344 0.287 1 93.5 483 ASN A O 1
ATOM 3835 N N . GLU A 1 484 ? 11.211 -47.781 -0.047 1 92.88 484 GLU A N 1
ATOM 3836 C CA . GLU A 1 484 ? 12.016 -47.312 1.073 1 92.88 484 GLU A CA 1
ATOM 3837 C C . GLU A 1 484 ? 12.406 -45.844 0.885 1 92.88 484 GLU A C 1
ATOM 3839 O O . GLU A 1 484 ? 12.281 -45.031 1.811 1 92.88 484 GLU A O 1
ATOM 3844 N N . ARG A 1 485 ? 12.891 -45.5 -0.296 1 92.88 485 ARG A N 1
ATOM 3845 C CA . ARG A 1 485 ? 13.273 -44.125 -0.578 1 92.88 485 ARG A CA 1
ATOM 3846 C C . ARG A 1 485 ? 12.055 -43.188 -0.547 1 92.88 485 ARG A C 1
ATOM 3848 O O . ARG A 1 485 ? 12.141 -42.062 -0.074 1 92.88 485 ARG A O 1
ATOM 3855 N N . LEU A 1 486 ? 10.961 -43.656 -1.069 1 95.25 486 LEU A N 1
ATOM 3856 C CA . LEU A 1 486 ? 9.727 -42.875 -1.057 1 95.25 486 LEU A CA 1
ATOM 3857 C C . LEU A 1 486 ? 9.297 -42.562 0.372 1 95.25 486 LEU A C 1
ATOM 3859 O O . LEU A 1 486 ? 8.867 -41.438 0.66 1 95.25 486 LEU A O 1
ATOM 3863 N N . GLU A 1 487 ? 9.438 -43.5 1.294 1 92 487 GLU A N 1
ATOM 3864 C CA . GLU A 1 487 ? 9.094 -43.281 2.699 1 92 487 GLU A CA 1
ATOM 3865 C C . GLU A 1 487 ? 9.961 -42.219 3.334 1 92 487 GLU A C 1
ATOM 3867 O O . GLU A 1 487 ? 9.484 -41.438 4.16 1 92 487 GLU A O 1
ATOM 3872 N N . MET A 1 488 ? 11.172 -42.156 2.92 1 92.38 488 MET A N 1
ATOM 3873 C CA . MET A 1 488 ? 12.07 -41.125 3.432 1 92.38 488 MET A CA 1
ATOM 3874 C C . MET A 1 488 ? 11.664 -39.75 2.914 1 92.38 488 MET A C 1
ATOM 3876 O O . MET A 1 488 ? 11.672 -38.75 3.666 1 92.38 488 MET A O 1
ATOM 3880 N N . LEU A 1 489 ? 11.312 -39.656 1.649 1 95.12 489 LEU A N 1
ATOM 3881 C CA . LEU A 1 489 ? 10.93 -38.406 1.041 1 95.12 489 LEU A CA 1
ATOM 3882 C C . LEU A 1 489 ? 9.633 -37.875 1.648 1 95.12 489 LEU A C 1
ATOM 3884 O O . LEU A 1 489 ? 9.477 -36.656 1.834 1 95.12 489 LEU A O 1
ATOM 3888 N N . MET A 1 490 ? 8.805 -38.75 1.986 1 94.75 490 MET A N 1
ATOM 3889 C CA . MET A 1 490 ? 7.477 -38.375 2.467 1 94.75 490 MET A CA 1
ATOM 3890 C C . MET A 1 490 ? 7.559 -37.688 3.828 1 94.75 490 MET A C 1
ATOM 3892 O O . MET A 1 490 ? 6.645 -36.969 4.219 1 94.75 490 MET A O 1
ATOM 3896 N N . ILE A 1 491 ? 8.672 -37.906 4.57 1 93.75 491 ILE A N 1
ATOM 3897 C CA . ILE A 1 491 ? 8.742 -37.344 5.918 1 93.75 491 ILE A CA 1
ATOM 3898 C C . ILE A 1 491 ? 9.922 -36.406 6.023 1 93.75 491 ILE A C 1
ATOM 3900 O O . ILE A 1 491 ? 10.266 -35.938 7.117 1 93.75 491 ILE A O 1
ATOM 3904 N N . CYS A 1 492 ? 10.602 -36.125 4.949 1 96.19 492 CYS A N 1
ATOM 3905 C CA . CYS A 1 492 ? 11.773 -35.25 5 1 96.19 492 CYS A CA 1
ATOM 3906 C C . CYS A 1 492 ? 11.375 -33.812 5.352 1 96.19 492 CYS A C 1
ATOM 3908 O O . CYS A 1 492 ? 10.211 -33.438 5.188 1 96.19 492 CYS A O 1
ATOM 3910 N N . GLN A 1 493 ? 12.312 -33.062 5.898 1 96.12 493 GLN A N 1
ATOM 3911 C CA . GLN A 1 493 ? 12.141 -31.656 6.246 1 96.12 493 GLN A CA 1
ATOM 3912 C C . GLN A 1 493 ? 13.461 -30.906 6.145 1 96.12 493 GLN A C 1
ATOM 3914 O O . GLN A 1 493 ? 14.492 -31.359 6.648 1 96.12 493 GLN A O 1
ATOM 3919 N N . GLY A 1 494 ? 13.383 -29.781 5.539 1 96.31 494 GLY A N 1
ATOM 3920 C CA . GLY A 1 494 ? 14.586 -28.984 5.441 1 96.31 494 GLY A CA 1
ATOM 3921 C C . GLY A 1 494 ? 15.75 -29.703 4.793 1 96.31 494 GLY A C 1
ATOM 3922 O O . GLY A 1 494 ? 15.609 -30.266 3.703 1 96.31 494 GLY A O 1
ATOM 3923 N N . ALA A 1 495 ? 16.75 -29.859 5.578 1 92.56 495 ALA A N 1
ATOM 3924 C CA . ALA A 1 495 ? 18.016 -30.406 5.07 1 92.56 495 ALA A CA 1
ATOM 3925 C C . ALA A 1 495 ? 17.844 -31.828 4.578 1 92.56 495 ALA A C 1
ATOM 3927 O O . ALA A 1 495 ? 18.469 -32.25 3.604 1 92.56 495 ALA A O 1
ATOM 3928 N N . SER A 1 496 ? 16.984 -32.531 5.184 1 93.31 496 SER A N 1
ATOM 3929 C CA . SER A 1 496 ? 16.812 -33.938 4.812 1 93.31 496 SER A CA 1
ATOM 3930 C C . SER A 1 496 ? 16.109 -34.094 3.469 1 93.31 496 SER A C 1
ATOM 3932 O O . SER A 1 496 ? 16.125 -35.156 2.854 1 93.31 496 SER A O 1
ATOM 3934 N N . CYS A 1 497 ? 15.492 -33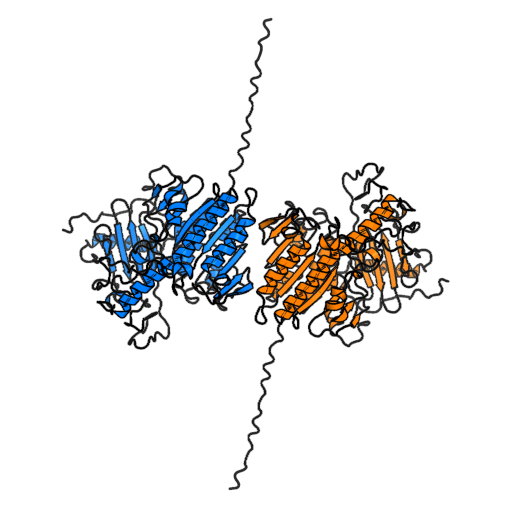.031 2.99 1 95.44 497 CYS A N 1
ATOM 3935 C CA . CYS A 1 497 ? 14.844 -33.062 1.687 1 95.44 497 CYS A CA 1
ATOM 3936 C C . CYS A 1 497 ? 15.828 -32.688 0.582 1 95.44 497 CYS A C 1
ATOM 3938 O O . CYS A 1 497 ? 15.492 -32.781 -0.603 1 95.44 497 CYS A O 1
ATOM 3940 N N . ARG A 1 498 ? 17.062 -32.281 0.949 1 91.25 498 ARG A N 1
ATOM 3941 C CA . ARG A 1 498 ? 18.016 -31.75 -0.021 1 91.25 498 ARG A CA 1
ATOM 3942 C C . ARG A 1 498 ? 19.172 -32.719 -0.239 1 91.25 498 ARG A C 1
ATOM 3944 O O . ARG A 1 498 ? 20.25 -32.312 -0.679 1 91.25 498 ARG A O 1
ATOM 3951 N N . GLU A 1 499 ? 18.984 -33.812 0.191 1 81.94 499 GLU A N 1
ATOM 3952 C CA . GLU A 1 499 ? 20.078 -34.781 0.04 1 81.94 499 GLU A CA 1
ATOM 3953 C C . GLU A 1 499 ? 20.422 -35 -1.431 1 81.94 499 GLU A C 1
ATOM 3955 O O . GLU A 1 499 ? 19.531 -35.156 -2.27 1 81.94 499 GLU A O 1
ATOM 3960 N N . VAL A 1 500 ? 21.828 -34.75 -1.604 1 72.62 500 VAL A N 1
ATOM 3961 C CA . VAL A 1 500 ? 22.344 -34.875 -2.963 1 72.62 500 VAL A CA 1
ATOM 3962 C C . VAL A 1 500 ? 23.219 -36.125 -3.076 1 72.62 500 VAL A C 1
ATOM 3964 O O . VAL A 1 500 ? 23.609 -36.719 -2.064 1 72.62 500 VAL A O 1
ATOM 3967 N N . GLY A 1 501 ? 23.406 -36.781 -4.168 1 62.5 501 GLY A N 1
ATOM 3968 C CA . GLY A 1 501 ? 24.281 -37.938 -4.398 1 62.5 501 GLY A CA 1
ATOM 3969 C C . GLY A 1 501 ? 23.531 -39.188 -4.852 1 62.5 501 GLY A C 1
ATOM 3970 O O . GLY A 1 501 ? 22.297 -39.125 -5.02 1 62.5 501 GLY A O 1
ATOM 3971 N N . PRO A 1 502 ? 24.391 -40.156 -5.152 1 58.56 502 PRO A N 1
ATOM 3972 C CA . PRO A 1 502 ? 23.75 -41.375 -5.672 1 58.56 502 PRO A CA 1
ATOM 3973 C C . PRO A 1 502 ? 22.75 -41.969 -4.699 1 58.56 502 PRO A C 1
ATOM 3975 O O . PRO A 1 502 ? 22.938 -41.906 -3.482 1 58.56 502 PRO A O 1
ATOM 3978 N N . ILE A 1 503 ? 21.562 -42.062 -5.113 1 55.09 503 ILE A N 1
ATOM 3979 C CA . ILE A 1 503 ? 20.594 -42.781 -4.289 1 55.09 503 ILE A CA 1
ATOM 3980 C C . ILE A 1 503 ? 21.188 -44.094 -3.824 1 55.09 503 ILE A C 1
ATOM 3982 O O . ILE A 1 503 ? 21.594 -44.938 -4.645 1 55.09 503 ILE A O 1
ATOM 3986 N N . PRO A 1 504 ? 21.516 -44.188 -2.553 1 51.91 504 PRO A N 1
ATOM 3987 C CA . PRO A 1 504 ? 22 -45.5 -2.145 1 51.91 504 PRO A CA 1
ATOM 3988 C C . PRO A 1 504 ? 21.125 -46.625 -2.662 1 51.91 504 PRO A C 1
ATOM 3990 O O . PRO A 1 504 ? 19.891 -46.469 -2.746 1 51.91 504 PRO A O 1
ATOM 3993 N N . ASN A 1 505 ? 21.734 -47.719 -3.107 1 48.69 505 ASN A N 1
ATOM 3994 C CA . ASN A 1 505 ? 21.188 -49.031 -3.49 1 48.69 505 ASN A CA 1
ATOM 3995 C C . ASN A 1 505 ? 20.359 -48.906 -4.77 1 48.69 505 ASN A C 1
ATOM 3997 O O . ASN A 1 505 ? 19.438 -49.719 -4.988 1 48.69 505 ASN A O 1
ATOM 4001 N N . PHE A 1 506 ? 20.656 -47.812 -5.512 1 49.38 506 PHE A N 1
ATOM 4002 C CA . PHE A 1 506 ? 19.891 -47.75 -6.754 1 49.38 506 PHE A CA 1
ATOM 4003 C C . PHE A 1 506 ? 20.516 -48.625 -7.828 1 49.38 506 PHE A C 1
ATOM 4005 O O . PHE A 1 506 ? 21.688 -48.469 -8.18 1 49.38 506 PHE A O 1
ATOM 4012 N N . GLN A 1 507 ? 19.953 -49.812 -8.18 1 47.03 507 GLN A N 1
ATOM 4013 C CA . GLN A 1 507 ? 20.328 -50.594 -9.344 1 47.03 507 GLN A CA 1
ATOM 4014 C C . GLN A 1 507 ? 19.609 -50.125 -10.594 1 47.03 507 GLN A C 1
ATOM 4016 O O . GLN A 1 507 ? 18.375 -50 -10.602 1 47.03 507 GLN A O 1
ATOM 4021 N N . PRO A 1 508 ? 20.328 -49.5 -11.516 1 49.56 508 PRO A N 1
ATOM 4022 C CA . PRO A 1 508 ? 19.656 -49.156 -12.781 1 49.56 508 PRO A CA 1
ATOM 4023 C C . PRO A 1 508 ? 18.875 -50.344 -13.352 1 49.56 508 PRO A C 1
ATOM 4025 O O . PRO A 1 508 ? 19.25 -51.5 -13.164 1 49.56 508 PRO A O 1
ATOM 4028 N N . LEU A 1 509 ? 17.578 -50.125 -13.711 1 48.91 509 LEU A N 1
ATOM 4029 C CA . LEU A 1 509 ? 16.844 -51.156 -14.438 1 48.91 509 LEU A CA 1
ATOM 4030 C C . LEU A 1 509 ? 17.625 -51.625 -15.656 1 48.91 509 LEU A C 1
ATOM 4032 O O . LEU A 1 509 ? 17.984 -50.812 -16.516 1 48.91 509 LEU A O 1
ATOM 4036 N N . HIS A 1 510 ? 18.594 -52.531 -15.57 1 42.75 510 HIS A N 1
ATOM 4037 C CA . HIS A 1 510 ? 19.219 -53.094 -16.766 1 42.75 510 HIS A CA 1
ATOM 4038 C C . HIS A 1 510 ? 18.188 -53.375 -17.844 1 42.75 510 HIS A C 1
ATOM 4040 O O . HIS A 1 510 ? 17.031 -53.688 -17.531 1 42.75 510 HIS A O 1
ATOM 4046 N N . SER A 1 511 ? 18.469 -52.906 -19.141 1 41.12 511 SER A N 1
ATOM 4047 C CA . SER A 1 511 ? 17.781 -53.094 -20.422 1 41.12 511 SER A CA 1
ATOM 4048 C C . SER A 1 511 ? 17.297 -54.531 -20.594 1 41.12 511 SER A C 1
ATOM 4050 O O . SER A 1 511 ? 16.797 -54.906 -21.656 1 41.12 511 SER A O 1
ATOM 4052 N N . ASP A 1 512 ? 17.516 -55.438 -19.75 1 34.41 512 ASP A N 1
ATOM 4053 C CA . ASP A 1 512 ? 17.156 -56.781 -20.219 1 34.41 512 ASP A CA 1
ATOM 4054 C C . ASP A 1 512 ? 15.641 -56.938 -20.266 1 34.41 512 ASP A C 1
ATOM 4056 O O . ASP A 1 512 ? 15.148 -58.062 -20.375 1 34.41 512 ASP A O 1
ATOM 4060 N N . VAL A 1 513 ? 14.82 -56.125 -19.875 1 38.22 513 VAL A N 1
ATOM 4061 C CA . VAL A 1 513 ? 13.406 -56.375 -20.172 1 38.22 513 VAL A CA 1
ATOM 4062 C C . VAL A 1 513 ? 13.156 -56.219 -21.672 1 38.22 513 VAL A C 1
ATOM 4064 O O . VAL A 1 513 ? 13.094 -55.094 -22.188 1 38.22 513 VAL A O 1
ATOM 4067 N N . GLU A 1 514 ? 13.758 -57 -22.688 1 29.36 514 GLU A N 1
ATOM 4068 C CA . GLU A 1 514 ? 13.203 -57.312 -24 1 29.36 514 GLU A CA 1
ATOM 4069 C C . GLU A 1 514 ? 11.789 -57.875 -23.875 1 29.36 514 GLU A C 1
ATOM 4071 O O . GLU A 1 514 ? 11.516 -58.688 -23.016 1 29.36 514 GLU A O 1
ATOM 4076 N N . MET B 1 1 ? -72.75 -23.812 20.969 1 29.55 1 MET B N 1
ATOM 4077 C CA . MET B 1 1 ? -71.5 -24.172 20.344 1 29.55 1 MET B CA 1
ATOM 4078 C C . MET B 1 1 ? -70.875 -22.969 19.609 1 29.55 1 MET B C 1
ATOM 4080 O O . MET B 1 1 ? -70.438 -23.094 18.469 1 29.55 1 MET B O 1
ATOM 4084 N N . ASN B 1 2 ? -71.188 -21.75 20.094 1 31.91 2 ASN B N 1
ATOM 4085 C CA . ASN B 1 2 ? -70.812 -20.406 19.641 1 31.91 2 ASN B CA 1
ATOM 4086 C C . ASN B 1 2 ? -69.312 -20.219 19.594 1 31.91 2 ASN B C 1
ATOM 4088 O O . ASN B 1 2 ? -68.688 -20.281 20.625 1 31.91 2 ASN B O 1
ATOM 4092 N N . MET B 1 3 ? -68.688 -20.719 18.484 1 33.91 3 MET B N 1
ATOM 4093 C CA . MET B 1 3 ? -67.312 -20.75 18.031 1 33.91 3 MET B CA 1
ATOM 4094 C C . MET B 1 3 ? -66.688 -19.344 18.031 1 33.91 3 MET B C 1
ATOM 4096 O O . MET B 1 3 ? -67.188 -18.469 17.312 1 33.91 3 MET B O 1
ATOM 4100 N N . SER B 1 4 ? -66.25 -18.891 19.203 1 34.66 4 SER B N 1
ATOM 4101 C CA . SER B 1 4 ? -65.5 -17.672 19.531 1 34.66 4 SER B CA 1
ATOM 4102 C C . SER B 1 4 ? -64.375 -17.453 18.562 1 34.66 4 SER B C 1
ATOM 4104 O O . SER B 1 4 ? -63.5 -18.328 18.375 1 34.66 4 SER B O 1
ATOM 4106 N N . ARG B 1 5 ? -64.562 -16.625 17.484 1 36.19 5 ARG B N 1
ATOM 4107 C CA . ARG B 1 5 ? -63.656 -16.078 16.484 1 36.19 5 ARG B CA 1
ATOM 4108 C C . ARG B 1 5 ? -62.438 -15.414 17.141 1 36.19 5 ARG B C 1
ATOM 4110 O O . ARG B 1 5 ? -62.562 -14.352 17.734 1 36.19 5 ARG B O 1
ATOM 4117 N N . LEU B 1 6 ? -61.594 -16.125 17.922 1 32.34 6 LEU B N 1
ATOM 4118 C CA . LEU B 1 6 ? -60.344 -15.523 18.422 1 32.34 6 LEU B CA 1
ATOM 4119 C C . LEU B 1 6 ? -59.531 -14.922 17.281 1 32.34 6 LEU B C 1
ATOM 4121 O O . LEU B 1 6 ? -59.125 -15.633 16.359 1 32.34 6 LEU B O 1
ATOM 4125 N N . LEU B 1 7 ? -59.812 -13.68 16.859 1 32.41 7 LEU B N 1
ATOM 4126 C CA . LEU B 1 7 ? -59 -12.922 15.922 1 32.41 7 LEU B CA 1
ATOM 4127 C C . LEU B 1 7 ? -57.531 -12.922 16.328 1 32.41 7 LEU B C 1
ATOM 4129 O O . LEU B 1 7 ? -57.188 -12.469 17.422 1 32.41 7 LEU B O 1
ATOM 4133 N N . ALA B 1 8 ? -56.75 -13.914 15.766 1 38.16 8 ALA B N 1
ATOM 4134 C CA . ALA B 1 8 ? -55.281 -13.914 15.797 1 38.16 8 ALA B CA 1
ATOM 4135 C C . ALA B 1 8 ? -54.719 -12.562 15.367 1 38.16 8 ALA B C 1
ATOM 4137 O O . ALA B 1 8 ? -54.875 -12.156 14.211 1 38.16 8 ALA B O 1
ATOM 4138 N N . VAL B 1 9 ? -54.844 -11.562 16.266 1 37.94 9 VAL B N 1
ATOM 4139 C CA . VAL B 1 9 ? -54.062 -10.367 16 1 37.94 9 VAL B CA 1
ATOM 4140 C C . VAL B 1 9 ? -52.625 -10.75 15.688 1 37.94 9 VAL B C 1
ATOM 4142 O O . VAL B 1 9 ? -51.938 -11.328 16.531 1 37.94 9 VAL B O 1
ATOM 4145 N N . LEU B 1 10 ? -52.375 -11.148 14.484 1 37.25 10 LEU B N 1
ATOM 4146 C CA . LEU B 1 10 ? -51 -11.25 13.969 1 37.25 10 LEU B CA 1
ATOM 4147 C C . LEU B 1 10 ? -50.188 -10.008 14.32 1 37.25 10 LEU B C 1
ATOM 4149 O O . LEU B 1 10 ? -50.5 -8.906 13.859 1 37.25 10 LEU B O 1
ATOM 4153 N N . PHE B 1 11 ? -49.656 -9.992 15.516 1 39.41 11 PHE B N 1
ATOM 4154 C CA . PHE B 1 11 ? -48.562 -9.086 15.812 1 39.41 11 PHE B CA 1
ATOM 4155 C C . PHE B 1 11 ? -47.469 -9.18 14.75 1 39.41 11 PHE B C 1
ATOM 4157 O O . PHE B 1 11 ? -46.781 -10.188 14.664 1 39.41 11 PHE B O 1
ATOM 4164 N N . LEU B 1 12 ? -47.75 -8.617 13.609 1 38.03 12 LEU B N 1
ATOM 4165 C CA . LEU B 1 12 ? -46.625 -8.32 12.734 1 38.03 12 LEU B CA 1
ATOM 4166 C C . LEU B 1 12 ? -45.5 -7.637 13.508 1 38.03 12 LEU B C 1
ATOM 4168 O O . LEU B 1 12 ? -45.625 -6.477 13.898 1 38.03 12 LEU B O 1
ATOM 4172 N N . LEU B 1 13 ? -44.812 -8.383 14.258 1 37.22 13 LEU B N 1
ATOM 4173 C CA . LEU B 1 13 ? -43.5 -7.883 14.672 1 37.22 13 LEU B CA 1
ATOM 4174 C C . LEU B 1 13 ? -42.719 -7.363 13.477 1 37.22 13 LEU B C 1
ATOM 4176 O O . LEU B 1 13 ? -42.312 -8.141 12.617 1 37.22 13 LEU B O 1
ATOM 4180 N N . TYR B 1 14 ? -43.031 -6.16 13.078 1 38.84 14 TYR B N 1
ATOM 4181 C CA . TYR B 1 14 ? -42.094 -5.43 12.258 1 38.84 14 TYR B CA 1
ATOM 4182 C C . TYR B 1 14 ? -40.656 -5.582 12.812 1 38.84 14 TYR B C 1
ATOM 4184 O O . TYR B 1 14 ? -40.344 -5.043 13.875 1 38.84 14 TYR B O 1
ATOM 4192 N N . CYS B 1 15 ? -40.094 -6.727 12.672 1 35.38 15 CYS B N 1
ATOM 4193 C CA . CYS B 1 15 ? -38.625 -6.75 12.805 1 35.38 15 CYS B CA 1
ATOM 4194 C C . CYS B 1 15 ? -38 -5.582 12.055 1 35.38 15 CYS B C 1
ATOM 4196 O O . CYS B 1 15 ? -37.906 -5.605 10.828 1 35.38 15 CYS B O 1
ATOM 4198 N N . SER B 1 16 ? -38.25 -4.418 12.539 1 37.56 16 SER B N 1
ATOM 4199 C CA . SER B 1 16 ? -37.312 -3.393 12.117 1 37.56 16 SER B CA 1
ATOM 4200 C C . SER B 1 16 ? -35.875 -3.92 12.117 1 37.56 16 SER B C 1
ATOM 4202 O O . SER B 1 16 ? -35.312 -4.199 13.18 1 37.56 16 SER B O 1
ATOM 4204 N N . CYS B 1 17 ? -35.469 -4.734 11.273 1 38.62 17 CYS B N 1
ATOM 4205 C CA . CYS B 1 17 ? -34.031 -4.914 11.031 1 38.62 17 CYS B CA 1
ATOM 4206 C C . CYS B 1 17 ? -33.281 -3.625 11.297 1 38.62 17 CYS B C 1
ATOM 4208 O O . CYS B 1 17 ? -33.344 -2.686 10.5 1 38.62 17 CYS B O 1
ATOM 4210 N N . CYS B 1 18 ? -33.156 -3.15 12.445 1 37.06 18 CYS B N 1
ATOM 4211 C CA . CYS B 1 18 ? -32.219 -2.092 12.852 1 37.06 18 CYS B CA 1
ATOM 4212 C C . CYS B 1 18 ? -30.906 -2.215 12.117 1 37.06 18 CYS B C 1
ATOM 4214 O O . CYS B 1 18 ? -30.047 -3.02 12.5 1 37.06 18 CYS B O 1
ATOM 4216 N N . ALA B 1 19 ? -30.844 -2.121 10.805 1 44.72 19 ALA B N 1
ATOM 4217 C CA . ALA B 1 19 ? -29.578 -2.002 10.086 1 44.72 19 ALA B CA 1
ATOM 4218 C C . ALA B 1 19 ? -28.547 -1.205 10.891 1 44.72 19 ALA B C 1
ATOM 4220 O O . ALA B 1 19 ? -28.844 -0.088 11.336 1 44.72 19 ALA B O 1
ATOM 4221 N N . THR B 1 20 ? -27.75 -1.75 11.688 1 52.38 20 THR B N 1
ATOM 4222 C CA . THR B 1 20 ? -26.656 -1.029 12.32 1 52.38 20 THR B CA 1
ATOM 4223 C C . THR B 1 20 ? -26.172 0.109 11.43 1 52.38 20 THR B C 1
ATOM 4225 O O . THR B 1 20 ? -25.906 -0.092 10.242 1 52.38 20 THR B O 1
ATOM 4228 N N . PRO B 1 21 ? -26.406 1.367 11.836 1 64.06 21 PRO B N 1
ATOM 4229 C CA . PRO B 1 21 ? -25.984 2.488 10.992 1 64.06 21 PRO B CA 1
ATOM 4230 C C . PRO B 1 21 ? -24.594 2.303 10.414 1 64.06 21 PRO B C 1
ATOM 4232 O O . PRO B 1 21 ? -23.688 1.83 11.117 1 64.06 21 PRO B O 1
ATOM 4235 N N . LYS B 1 22 ? -24.484 2.369 9.141 1 85 22 LYS B N 1
ATOM 4236 C CA . LYS B 1 22 ? -23.219 2.285 8.398 1 85 22 LYS B CA 1
ATOM 4237 C C . LYS B 1 22 ? -22.219 3.318 8.906 1 85 22 LYS B C 1
ATOM 4239 O O . LYS B 1 22 ? -22.562 4.488 9.078 1 85 22 LYS B O 1
ATOM 4244 N N . LYS B 1 23 ? -21.062 2.887 9.375 1 95.81 23 LYS B N 1
ATOM 4245 C CA . LYS B 1 23 ? -19.969 3.787 9.766 1 95.81 23 LYS B CA 1
ATOM 4246 C C . LYS B 1 23 ? -19.719 4.836 8.688 1 95.81 23 LYS B C 1
ATOM 4248 O O . LYS B 1 23 ? -19.734 4.523 7.492 1 95.81 23 LYS B O 1
ATOM 4253 N N . PRO B 1 24 ? -19.562 6.039 9.109 1 98.19 24 PRO B N 1
ATOM 4254 C CA . PRO B 1 24 ? -19.344 7.102 8.125 1 98.19 24 PRO B CA 1
ATOM 4255 C C . PRO B 1 24 ? -17.938 7.102 7.547 1 98.19 24 PRO B C 1
ATOM 4257 O O . PRO B 1 24 ? -17 6.668 8.211 1 98.19 24 PRO B O 1
ATOM 4260 N N . ASN B 1 25 ? -17.844 7.48 6.293 1 98.75 25 ASN B N 1
ATOM 4261 C CA . ASN B 1 25 ? -16.531 7.863 5.777 1 98.75 25 ASN B CA 1
ATOM 4262 C C . ASN B 1 25 ? -16.062 9.18 6.383 1 98.75 25 ASN B C 1
ATOM 4264 O O . ASN B 1 25 ? -16.875 9.984 6.84 1 98.75 25 ASN B O 1
ATOM 4268 N N . ILE B 1 26 ? -14.773 9.398 6.418 1 98.88 26 ILE B N 1
ATOM 4269 C CA . ILE B 1 26 ? -14.203 10.625 6.965 1 98.88 26 ILE B CA 1
ATOM 4270 C C . ILE B 1 26 ? -13.117 11.148 6.027 1 98.88 26 ILE B C 1
ATOM 4272 O O . ILE B 1 26 ? -12.195 10.422 5.664 1 98.88 26 ILE B O 1
ATOM 4276 N N . VAL B 1 27 ? -13.242 12.383 5.582 1 98.94 27 VAL B N 1
ATOM 4277 C CA . VAL B 1 27 ? -12.227 13.078 4.801 1 98.94 27 VAL B CA 1
ATOM 4278 C C . VAL B 1 27 ? -11.695 14.266 5.602 1 98.94 27 VAL B C 1
ATOM 4280 O O . VAL B 1 27 ? -12.461 15.125 6.039 1 98.94 27 VAL B O 1
ATOM 4283 N N . PHE B 1 28 ? -10.391 14.305 5.824 1 98.94 28 PHE B N 1
ATOM 4284 C CA . PHE B 1 28 ? -9.742 15.406 6.512 1 98.94 28 PHE B CA 1
ATOM 4285 C C . PHE B 1 28 ? -8.781 16.141 5.582 1 98.94 28 PHE B C 1
ATOM 4287 O O . PHE B 1 28 ? -7.812 15.547 5.094 1 98.94 28 PHE B O 1
ATOM 4294 N N . ILE B 1 29 ? -9.031 17.406 5.332 1 98.94 29 ILE B N 1
ATOM 4295 C CA . ILE B 1 29 ? -8.172 18.234 4.5 1 98.94 29 ILE B CA 1
ATOM 4296 C C . ILE B 1 29 ? -7.41 19.234 5.379 1 98.94 29 ILE B C 1
ATOM 4298 O O . ILE B 1 29 ? -8.016 20 6.125 1 98.94 29 ILE B O 1
ATOM 4302 N N . LEU B 1 30 ? -6.109 19.172 5.273 1 98.94 30 LEU B N 1
ATOM 4303 C CA . LEU B 1 30 ? -5.242 19.984 6.125 1 98.94 30 LEU B CA 1
ATOM 4304 C C . LEU B 1 30 ? -4.324 20.875 5.289 1 98.94 30 LEU B C 1
ATOM 4306 O O . LEU B 1 30 ? -3.6 20.375 4.422 1 98.94 30 LEU B O 1
ATOM 4310 N N . THR B 1 31 ? -4.395 22.172 5.512 1 98.94 31 THR B N 1
ATOM 4311 C CA . THR B 1 31 ? -3.451 23.094 4.891 1 98.94 31 THR B CA 1
ATOM 4312 C C . THR B 1 31 ? -2.279 23.375 5.824 1 98.94 31 THR B C 1
ATOM 4314 O O . THR B 1 31 ? -2.285 22.953 6.984 1 98.94 31 THR B O 1
ATOM 4317 N N . ASP B 1 32 ? -1.278 24.031 5.25 1 98.75 32 ASP B N 1
ATOM 4318 C CA . ASP B 1 32 ? -0.053 24.359 5.973 1 98.75 32 ASP B CA 1
ATOM 4319 C C . ASP B 1 32 ? 0.135 25.875 6.078 1 98.75 32 ASP B C 1
ATOM 4321 O O . ASP B 1 32 ? 0.342 26.562 5.07 1 98.75 32 ASP B O 1
ATOM 4325 N N . ASP B 1 33 ? -0.009 26.469 7.324 1 98.62 33 ASP B N 1
ATOM 4326 C CA . ASP B 1 33 ? 0.278 27.875 7.582 1 98.62 33 ASP B CA 1
ATOM 4327 C C . ASP B 1 33 ? -0.91 28.75 7.203 1 98.62 33 ASP B C 1
ATOM 4329 O O . ASP B 1 33 ? -0.732 29.906 6.809 1 98.62 33 ASP B O 1
ATOM 4333 N N . GLN B 1 34 ? -2.105 28.219 7.27 1 98.88 34 GLN B N 1
ATOM 4334 C CA . GLN B 1 34 ? -3.248 29.047 6.902 1 98.88 34 GLN B CA 1
ATOM 4335 C C . GLN B 1 34 ? -3.896 29.656 8.141 1 98.88 34 GLN B C 1
ATOM 4337 O O . GLN B 1 34 ? -4.438 28.938 8.984 1 98.88 34 GLN B O 1
ATOM 4342 N N . ASP B 1 35 ? -3.9 30.938 8.219 1 97.81 35 ASP B N 1
ATOM 4343 C CA . ASP B 1 35 ? -4.527 31.656 9.312 1 97.81 35 ASP B CA 1
ATOM 4344 C C . ASP B 1 35 ? -5.965 32.062 8.969 1 97.81 35 ASP B C 1
ATOM 4346 O O . ASP B 1 35 ? -6.383 31.938 7.816 1 97.81 35 ASP B O 1
ATOM 4350 N N . VAL B 1 36 ? -6.691 32.469 10.016 1 97.62 36 VAL B N 1
ATOM 4351 C CA . VAL B 1 36 ? -8 33.094 9.773 1 97.62 36 VAL B CA 1
ATOM 4352 C C . VAL B 1 36 ? -7.914 34.594 9.969 1 97.62 36 VAL B C 1
ATOM 4354 O O . VAL B 1 36 ? -8.57 35.344 9.258 1 97.62 36 VAL B O 1
ATOM 4357 N N . VAL B 1 37 ? -7.027 35.094 10.766 1 97.5 37 VAL B N 1
ATOM 4358 C CA . VAL B 1 37 ? -6.984 36.469 11.25 1 97.5 37 VAL B CA 1
ATOM 4359 C C . VAL B 1 37 ? -6.613 37.406 10.109 1 97.5 37 VAL B C 1
ATOM 4361 O O . VAL B 1 37 ? -7.133 38.531 10.016 1 97.5 37 VAL B O 1
ATOM 4364 N N . LEU B 1 38 ? -5.723 37 9.258 1 98.06 38 LEU B N 1
ATOM 4365 C CA . LEU B 1 38 ? -5.215 37.875 8.219 1 98.06 38 LEU B CA 1
ATOM 4366 C C . LEU B 1 38 ? -5.84 37.531 6.867 1 98.06 38 LEU B C 1
ATOM 4368 O O . LEU B 1 38 ? -5.227 37.781 5.824 1 98.06 38 LEU B O 1
ATOM 4372 N N . GLY B 1 39 ? -6.98 36.875 6.91 1 97.75 39 GLY B N 1
ATOM 4373 C CA . GLY B 1 39 ? -7.762 36.719 5.695 1 97.75 39 GLY B CA 1
ATOM 4374 C C . GLY B 1 39 ? -7.477 35.406 4.988 1 97.75 39 GLY B C 1
ATOM 4375 O O . GLY B 1 39 ? -7.789 35.25 3.807 1 97.75 39 GLY B O 1
ATOM 4376 N N . GLY B 1 40 ? -6.934 34.438 5.641 1 98.19 40 GLY B N 1
ATOM 4377 C CA . GLY B 1 40 ? -6.547 33.188 5.02 1 98.19 40 GLY B CA 1
ATOM 4378 C C . GLY B 1 40 ? -7.715 32.438 4.395 1 98.19 40 GLY B C 1
ATOM 4379 O O . GLY B 1 40 ? -7.523 31.609 3.508 1 98.19 40 GLY B O 1
ATOM 4380 N N . MET B 1 41 ? -8.93 32.75 4.781 1 98.62 41 MET B N 1
ATOM 4381 C CA . MET B 1 41 ? -10.102 32.031 4.266 1 98.62 41 MET B CA 1
ATOM 4382 C C . MET B 1 41 ? -10.781 32.844 3.166 1 98.62 41 MET B C 1
ATOM 4384 O O . MET B 1 41 ? -11.695 32.344 2.504 1 98.62 41 MET B O 1
ATOM 4388 N N . THR B 1 42 ? -10.312 34.031 2.926 1 98.31 42 THR B N 1
ATOM 4389 C CA . THR B 1 42 ? -10.953 34.906 1.959 1 98.31 42 THR B CA 1
ATOM 4390 C C . THR B 1 42 ? -10.984 34.25 0.576 1 98.31 42 THR B C 1
ATOM 4392 O O . THR B 1 42 ? -12.023 34.25 -0.087 1 98.31 42 THR B O 1
ATOM 4395 N N . PRO B 1 43 ? -9.922 33.656 0.09 1 98.38 43 PRO B N 1
ATOM 4396 C CA . PRO B 1 43 ? -9.945 33.094 -1.264 1 98.38 43 PRO B CA 1
ATOM 4397 C C . PRO B 1 43 ? -10.672 31.766 -1.335 1 98.38 43 PRO B C 1
ATOM 4399 O O . PRO B 1 43 ? -10.906 31.234 -2.428 1 98.38 43 PRO B O 1
ATOM 4402 N N . MET B 1 44 ? -11.031 31.203 -0.197 1 98.75 44 MET B N 1
ATOM 4403 C CA . MET B 1 44 ? -11.555 29.844 -0.147 1 98.75 44 MET B CA 1
ATOM 4404 C C . MET B 1 44 ? -13.07 29.828 -0.338 1 98.75 44 MET B C 1
ATOM 4406 O O . MET B 1 44 ? -13.805 29.344 0.527 1 98.75 44 MET B O 1
ATOM 4410 N N . THR B 1 45 ? -13.531 30.297 -1.473 1 98.75 45 THR B N 1
ATOM 4411 C CA . THR B 1 45 ? -14.961 30.484 -1.723 1 98.75 45 THR B CA 1
ATOM 4412 C C . THR B 1 45 ? -15.68 29.141 -1.813 1 98.75 45 THR B C 1
ATOM 4414 O O . THR B 1 45 ? -16.797 29 -1.318 1 98.75 45 THR B O 1
ATOM 4417 N N . LYS B 1 46 ? -15.07 28.188 -2.477 1 98.88 46 LYS B N 1
ATOM 4418 C CA . LYS B 1 46 ? -15.695 26.875 -2.619 1 98.88 46 LYS B CA 1
ATOM 4419 C C . LYS B 1 46 ? -15.742 26.141 -1.282 1 98.88 46 LYS B C 1
ATOM 4421 O O . LYS B 1 46 ? -16.75 25.5 -0.955 1 98.88 46 LYS B O 1
ATOM 4426 N N . VAL B 1 47 ? -14.695 26.25 -0.505 1 98.88 47 VAL B N 1
ATOM 4427 C CA . VAL B 1 47 ? -14.672 25.625 0.815 1 98.88 47 VAL B CA 1
ATOM 4428 C C . VAL B 1 47 ? -15.781 26.203 1.684 1 98.88 47 VAL B C 1
ATOM 4430 O O . VAL B 1 47 ? -16.516 25.469 2.352 1 98.88 47 VAL B O 1
ATOM 4433 N N . LYS B 1 48 ? -15.922 27.531 1.703 1 98.75 48 LYS B N 1
ATOM 4434 C CA . LYS B 1 48 ? -16.953 28.188 2.492 1 98.75 48 LYS B CA 1
ATOM 4435 C C . LYS B 1 48 ? -18.344 27.75 2.049 1 98.75 48 LYS B C 1
ATOM 4437 O O . LYS B 1 48 ? -19.219 27.5 2.883 1 98.75 48 LYS B O 1
ATOM 4442 N N . LYS B 1 49 ? -18.516 27.609 0.784 1 98.69 49 LYS B N 1
ATOM 4443 C CA . LYS B 1 49 ? -19.812 27.25 0.24 1 98.69 49 LYS B CA 1
ATOM 4444 C C . LYS B 1 49 ? -20.109 25.766 0.446 1 98.69 49 LYS B C 1
ATOM 4446 O O . LYS B 1 49 ? -21.188 25.406 0.922 1 98.69 49 LYS B O 1
ATOM 4451 N N . LEU B 1 50 ? -19.125 24.906 0.114 1 98.81 50 LEU B N 1
ATOM 4452 C CA . LEU B 1 50 ? -19.375 23.469 -0.005 1 98.81 50 LEU B CA 1
ATOM 4453 C C . LEU B 1 50 ? -19.219 22.781 1.347 1 98.81 50 LEU B C 1
ATOM 4455 O O . LEU B 1 50 ? -19.734 21.688 1.544 1 98.81 50 LEU B O 1
ATOM 4459 N N . ILE B 1 51 ? -18.516 23.375 2.309 1 98.81 51 ILE B N 1
ATOM 4460 C CA . ILE B 1 51 ? -18.391 22.797 3.641 1 98.81 51 ILE B CA 1
ATOM 4461 C C . ILE B 1 51 ? -19.031 23.719 4.672 1 98.81 51 ILE B C 1
ATOM 4463 O O . ILE B 1 51 ? -19.938 23.297 5.406 1 98.81 51 ILE B O 1
ATOM 4467 N N . GLY B 1 52 ? -18.672 24.984 4.73 1 98.19 52 GLY B N 1
ATOM 4468 C CA . GLY B 1 52 ? -19.188 25.922 5.707 1 98.19 52 GLY B CA 1
ATOM 4469 C C . GLY B 1 52 ? -20.688 26.094 5.633 1 98.19 52 GLY B C 1
ATOM 4470 O O . GLY B 1 52 ? -21.406 25.719 6.562 1 98.19 52 GLY B O 1
ATOM 4471 N N . SER B 1 53 ? -21.188 26.547 4.492 1 98.06 53 SER B N 1
ATOM 4472 C CA . SER B 1 53 ? -22.625 26.797 4.332 1 98.06 53 SER B CA 1
ATOM 4473 C C . SER B 1 53 ? -23.422 25.5 4.383 1 98.06 53 SER B C 1
ATOM 4475 O O . SER B 1 53 ? -24.594 25.516 4.75 1 98.06 53 SER B O 1
ATOM 4477 N N . ALA B 1 54 ? -22.734 24.422 4.074 1 98 54 ALA B N 1
ATOM 4478 C CA . ALA B 1 54 ? -23.391 23.109 4.055 1 98 54 ALA B CA 1
ATOM 4479 C C . ALA B 1 54 ? -23.156 22.359 5.359 1 98 54 ALA B C 1
ATOM 4481 O O . ALA B 1 54 ? -23.594 21.219 5.508 1 98 54 ALA B O 1
ATOM 4482 N N . GLY B 1 55 ? -22.516 23 6.328 1 97.94 55 GLY B N 1
ATOM 4483 C CA . GLY B 1 55 ? -22.188 22.406 7.613 1 97.94 55 GLY B CA 1
ATOM 4484 C C . GLY B 1 55 ? -22 23.422 8.711 1 97.94 55 GLY B C 1
ATOM 4485 O O . GLY B 1 55 ? -22.828 24.312 8.891 1 97.94 55 GLY B O 1
ATOM 4486 N N . ILE B 1 56 ? -20.922 23.188 9.445 1 97.5 56 ILE B N 1
ATOM 4487 C CA . ILE B 1 56 ? -20.641 24.047 10.586 1 97.5 56 ILE B CA 1
ATOM 4488 C C . ILE B 1 56 ? -19.312 24.781 10.359 1 97.5 56 ILE B C 1
ATOM 4490 O O . ILE B 1 56 ? -18.344 24.188 9.875 1 97.5 56 ILE B O 1
ATOM 4494 N N . THR B 1 57 ? -19.312 26.047 10.625 1 98.12 57 THR B N 1
ATOM 4495 C CA . THR B 1 57 ? -18.078 26.828 10.734 1 98.12 57 THR B CA 1
ATOM 4496 C C . THR B 1 57 ? -17.766 27.125 12.195 1 98.12 57 THR B C 1
ATOM 4498 O O . THR B 1 57 ? -18.594 27.672 12.922 1 98.12 57 THR B O 1
ATOM 4501 N N . PHE B 1 58 ? -16.594 26.75 12.602 1 97.56 58 PHE B N 1
ATOM 4502 C CA . PHE B 1 58 ? -16.109 27.125 13.93 1 97.56 58 PHE B CA 1
ATOM 4503 C C . PHE B 1 58 ? -15.32 28.438 13.875 1 97.56 58 PHE B C 1
ATOM 4505 O O . PHE B 1 58 ? -14.344 28.547 13.141 1 97.56 58 PHE B O 1
ATOM 4512 N N . THR B 1 59 ? -15.703 29.344 14.711 1 96.94 59 THR B N 1
ATOM 4513 C CA . THR B 1 59 ? -15.078 30.672 14.664 1 96.94 59 THR B CA 1
ATOM 4514 C C . THR B 1 59 ? -13.836 30.703 15.547 1 96.94 59 THR B C 1
ATOM 4516 O O . THR B 1 59 ? -13 31.609 15.414 1 96.94 59 THR B O 1
ATOM 4519 N N . ASN B 1 60 ? -13.773 29.766 16.516 1 97.19 60 ASN B N 1
ATOM 4520 C CA . ASN B 1 60 ? -12.672 29.766 17.469 1 97.19 60 ASN B CA 1
ATOM 4521 C C . ASN B 1 60 ? -11.945 28.438 17.484 1 97.19 60 ASN B C 1
ATOM 4523 O O . ASN B 1 60 ? -12.016 27.688 18.484 1 97.19 60 ASN B O 1
ATOM 4527 N N . MET B 1 61 ? -11.219 28.188 16.406 1 98.69 61 MET B N 1
ATOM 4528 C CA . MET B 1 61 ? -10.297 27.062 16.328 1 98.69 61 MET B CA 1
ATOM 4529 C C . MET B 1 61 ? -8.859 27.516 16.562 1 98.69 61 MET B C 1
ATOM 4531 O O . MET B 1 61 ? -8.406 28.484 15.953 1 98.69 61 MET B O 1
ATOM 4535 N N . PHE B 1 62 ? -8.148 26.766 17.484 1 98.81 62 PHE B N 1
ATOM 4536 C CA . PHE B 1 62 ? -6.793 27.172 17.844 1 98.81 62 PHE B CA 1
ATOM 4537 C C . PHE B 1 62 ? -5.836 25.984 17.734 1 98.81 62 PHE B C 1
ATOM 4539 O O . PHE B 1 62 ? -6.207 24.859 18.016 1 98.81 62 PHE B O 1
ATOM 4546 N N . THR B 1 63 ? -4.641 26.25 17.234 1 98.88 63 THR B N 1
ATOM 4547 C CA . THR B 1 63 ? -3.551 25.312 17.469 1 98.88 63 THR B CA 1
ATOM 4548 C C . THR B 1 63 ? -2.969 25.5 18.875 1 98.88 63 THR B C 1
ATOM 4550 O O . THR B 1 63 ? -2.91 26.609 19.375 1 98.88 63 THR B O 1
ATOM 4553 N N . THR B 1 64 ? -2.527 24.453 19.438 1 98.75 64 THR B N 1
ATOM 4554 C CA . THR B 1 64 ? -1.927 24.516 20.766 1 98.75 64 THR B CA 1
ATOM 4555 C C . THR B 1 64 ? -0.422 24.75 20.672 1 98.75 64 THR B C 1
ATOM 4557 O O . THR B 1 64 ? 0.252 24.922 21.688 1 98.75 64 THR B O 1
ATOM 4560 N N . ASN B 1 65 ? 0.042 24.703 19.5 1 98.5 65 ASN B N 1
ATOM 4561 C CA . ASN B 1 65 ? 1.43 25.031 19.188 1 98.5 65 ASN B CA 1
ATOM 4562 C C . ASN B 1 65 ? 1.569 25.578 17.766 1 98.5 65 ASN B C 1
ATOM 4564 O O . ASN B 1 65 ? 1.302 24.875 16.797 1 98.5 65 ASN B O 1
ATOM 4568 N N . PRO B 1 66 ? 2.023 26.812 17.656 1 98.19 66 PRO B N 1
ATOM 4569 C CA . PRO B 1 66 ? 2.057 27.438 16.328 1 98.19 66 PRO B CA 1
ATOM 4570 C C . PRO B 1 66 ? 3.32 27.094 15.539 1 98.19 66 PRO B C 1
ATOM 4572 O O . PRO B 1 66 ? 3.961 28 14.977 1 98.19 66 PRO B O 1
ATOM 4575 N N . LEU B 1 67 ? 3.646 25.797 15.477 1 98.12 67 LEU B N 1
ATOM 4576 C CA . LEU B 1 67 ? 4.734 25.25 14.672 1 98.12 67 LEU B CA 1
ATOM 4577 C C . LEU B 1 67 ? 4.32 23.938 14.023 1 98.12 67 LEU B C 1
ATOM 4579 O O . LEU B 1 67 ? 3.57 23.156 14.617 1 98.12 67 LEU B O 1
ATOM 4583 N N . CYS B 1 68 ? 4.859 23.656 12.906 1 98.19 68 CYS B N 1
ATOM 4584 C CA . CYS B 1 68 ? 4.355 22.594 12.039 1 98.19 68 CYS B CA 1
ATOM 4585 C C . CYS B 1 68 ? 4.398 21.25 12.758 1 98.19 68 CYS B C 1
ATOM 4587 O O . CYS B 1 68 ? 3.355 20.703 13.109 1 98.19 68 CYS B O 1
ATOM 4589 N N . CYS B 1 69 ? 5.582 20.719 13.086 1 98.44 69 CYS B N 1
ATOM 4590 C CA . CYS B 1 69 ? 5.715 19.359 13.578 1 98.44 69 CYS B CA 1
ATOM 4591 C C . CYS B 1 69 ? 5.023 19.203 14.922 1 98.44 69 CYS B C 1
ATOM 4593 O O . CYS B 1 69 ? 4.246 18.25 15.117 1 98.44 69 CYS B O 1
ATOM 4595 N N . PRO B 1 70 ? 5.215 20.109 15.859 1 98.62 70 PRO B N 1
ATOM 4596 C CA . PRO B 1 70 ? 4.48 19.969 17.125 1 98.62 70 PRO B CA 1
ATOM 4597 C C . PRO B 1 70 ? 2.965 20 16.922 1 98.62 70 PRO B C 1
ATOM 4599 O O . PRO B 1 70 ? 2.244 19.188 17.531 1 98.62 70 PRO B O 1
ATOM 4602 N N . SER B 1 71 ? 2.51 20.891 16.109 1 98.88 71 SER B N 1
ATOM 4603 C CA . SER B 1 71 ? 1.074 21.016 15.875 1 98.88 71 SER B CA 1
ATOM 4604 C C . SER B 1 71 ? 0.519 19.766 15.195 1 98.88 71 SER B C 1
ATOM 4606 O O . SER B 1 71 ? -0.519 19.234 15.602 1 98.88 71 SER B O 1
ATOM 4608 N N . ARG B 1 72 ? 1.157 19.312 14.156 1 98.94 72 ARG B N 1
ATOM 4609 C CA . ARG B 1 72 ? 0.713 18.125 13.438 1 98.94 72 ARG B CA 1
ATOM 4610 C C . ARG B 1 72 ? 0.764 16.891 14.328 1 98.94 72 ARG B C 1
ATOM 4612 O O . ARG B 1 72 ? -0.101 16.016 14.242 1 98.94 72 ARG B O 1
ATOM 4619 N N . SER B 1 73 ? 1.796 16.797 15.188 1 98.88 73 SER B N 1
ATOM 4620 C CA . SER B 1 73 ? 1.854 15.711 16.156 1 98.88 73 SER B CA 1
ATOM 4621 C C . SER B 1 73 ? 0.666 15.766 17.109 1 98.88 73 SER B C 1
ATOM 4623 O O . SER B 1 73 ? 0.124 14.727 17.5 1 98.88 73 SER B O 1
ATOM 4625 N N . SER B 1 74 ? 0.287 16.969 17.453 1 98.94 74 SER B N 1
ATOM 4626 C CA . SER B 1 74 ? -0.897 17.156 18.281 1 98.94 74 SER B CA 1
ATOM 4627 C C . SER B 1 74 ? -2.162 16.719 17.547 1 98.94 74 SER B C 1
ATOM 4629 O O . SER B 1 74 ? -3.053 16.109 18.141 1 98.94 74 SER B O 1
ATOM 4631 N N . ILE B 1 75 ? -2.275 17.031 16.297 1 98.94 75 ILE B N 1
ATOM 4632 C CA . ILE B 1 75 ? -3.41 16.594 15.492 1 98.94 75 ILE B CA 1
ATOM 4633 C C . ILE B 1 75 ? -3.467 15.078 15.438 1 98.94 75 ILE B C 1
ATOM 4635 O O . ILE B 1 75 ? -4.539 14.484 15.578 1 98.94 75 ILE B O 1
ATOM 4639 N N . LEU B 1 76 ? -2.305 14.445 15.273 1 98.94 76 LEU B N 1
ATOM 4640 C CA . LEU B 1 76 ? -2.227 13 15.094 1 98.94 76 LEU B CA 1
ATOM 4641 C C . LEU B 1 76 ? -2.543 12.266 16.391 1 98.94 76 LEU B C 1
ATOM 4643 O O . LEU B 1 76 ? -3.17 11.203 16.375 1 98.94 76 LEU B O 1
ATOM 4647 N N . THR B 1 77 ? -2.201 12.844 17.547 1 98.88 77 THR B N 1
ATOM 4648 C CA . THR B 1 77 ? -2.27 12.094 18.797 1 98.88 77 THR B CA 1
ATOM 4649 C C . THR B 1 77 ? -3.443 12.578 19.656 1 98.88 77 THR B C 1
ATOM 4651 O O . THR B 1 77 ? -3.912 11.852 20.531 1 98.88 77 THR B O 1
ATOM 4654 N N . GLY B 1 78 ? -3.795 13.875 19.453 1 98.88 78 GLY B N 1
ATOM 4655 C CA . GLY B 1 78 ? -4.777 14.492 20.328 1 98.88 78 GLY B CA 1
ATOM 4656 C C . GLY B 1 78 ? -4.188 14.992 21.625 1 98.88 78 GLY B C 1
ATOM 4657 O O . GLY B 1 78 ? -4.91 15.195 22.609 1 98.88 78 GLY B O 1
ATOM 4658 N N . ASN B 1 79 ? -2.836 15.18 21.625 1 98.88 79 ASN B N 1
ATOM 4659 C CA . ASN B 1 79 ? -2.172 15.508 22.875 1 98.88 79 ASN B CA 1
ATOM 4660 C C . ASN B 1 79 ? -1.396 16.812 22.781 1 98.88 79 ASN B C 1
ATOM 4662 O O . ASN B 1 79 ? -0.963 17.203 21.688 1 98.88 79 ASN B O 1
ATOM 4666 N N . TYR B 1 80 ? -1.255 17.484 23.891 1 98.69 80 TYR B N 1
ATOM 4667 C CA . TYR B 1 80 ? -0.376 18.641 24 1 98.69 80 TYR B CA 1
ATOM 4668 C C . TYR B 1 80 ? 1.077 18.25 23.766 1 98.69 80 TYR B C 1
ATOM 4670 O O . TYR B 1 80 ? 1.445 17.094 23.938 1 98.69 80 TYR B O 1
ATOM 4678 N N . VAL B 1 81 ? 1.863 19.219 23.453 1 98.38 81 VAL B N 1
ATOM 4679 C CA . VAL B 1 81 ? 3.27 19 23.141 1 98.38 81 VAL B CA 1
ATOM 4680 C C . VAL B 1 81 ? 3.971 18.328 24.328 1 98.38 81 VAL B C 1
ATOM 4682 O O . VAL B 1 81 ? 4.762 17.406 24.141 1 98.38 81 VAL B O 1
ATOM 4685 N N . HIS B 1 82 ? 3.635 18.766 25.547 1 97.25 82 HIS B N 1
ATOM 4686 C CA . HIS B 1 82 ? 4.32 18.219 26.719 1 97.25 82 HIS B CA 1
ATOM 4687 C C . HIS B 1 82 ? 3.973 16.75 26.922 1 97.25 82 HIS B C 1
ATOM 4689 O O . HIS B 1 82 ? 4.668 16.047 27.656 1 97.25 82 HIS B O 1
ATOM 4695 N N . ASN B 1 83 ? 2.98 16.281 26.266 1 98.25 83 ASN B N 1
ATOM 4696 C CA . ASN B 1 83 ? 2.588 14.883 26.422 1 98.25 83 ASN B CA 1
ATOM 4697 C C . ASN B 1 83 ? 3.088 14.023 25.266 1 98.25 83 ASN B C 1
ATOM 4699 O O . ASN B 1 83 ? 3.494 12.883 25.469 1 98.25 83 ASN B O 1
ATOM 4703 N N . HIS B 1 84 ? 3.105 14.531 23.984 1 97.94 84 HIS B N 1
ATOM 4704 C CA . HIS B 1 84 ? 3.564 13.695 22.891 1 97.94 84 HIS B CA 1
ATOM 4705 C C . HIS B 1 84 ? 5.062 13.867 22.641 1 97.94 84 HIS B C 1
ATOM 4707 O O . HIS B 1 84 ? 5.691 13.031 21.984 1 97.94 84 HIS B O 1
ATOM 4713 N N . GLY B 1 85 ? 5.602 15.031 22.938 1 97.69 85 GLY B N 1
ATOM 4714 C CA . GLY B 1 85 ? 7.043 15.148 23.078 1 97.69 85 GLY B CA 1
ATOM 4715 C C . GLY B 1 85 ? 7.715 15.68 21.828 1 97.69 85 GLY B C 1
ATOM 4716 O O . GLY B 1 85 ? 8.93 15.898 21.812 1 97.69 85 GLY B O 1
ATOM 4717 N N . ALA B 1 86 ? 7.078 15.914 20.719 1 98.19 86 ALA B N 1
ATOM 4718 C CA . ALA B 1 86 ? 7.672 16.562 19.547 1 98.19 86 ALA B CA 1
ATOM 4719 C C . ALA B 1 86 ? 7.789 18.062 19.75 1 98.19 86 ALA B C 1
ATOM 4721 O O . ALA B 1 86 ? 6.812 18.797 19.578 1 98.19 86 ALA B O 1
ATOM 4722 N N . LEU B 1 87 ? 8.953 18.578 19.906 1 96.5 87 LEU B N 1
ATOM 4723 C CA . LEU B 1 87 ? 9.164 19.906 20.453 1 96.5 87 LEU B CA 1
ATOM 4724 C C . LEU B 1 87 ? 9.312 20.938 19.344 1 96.5 87 LEU B C 1
ATOM 4726 O O . LEU B 1 87 ? 9.008 22.109 19.531 1 96.5 87 LEU B O 1
ATOM 4730 N N . ASN B 1 88 ? 9.898 20.516 18.312 1 94.38 88 ASN B N 1
ATOM 4731 C CA . ASN B 1 88 ? 10.109 21.422 17.188 1 94.38 88 ASN B CA 1
ATOM 4732 C C . ASN B 1 88 ? 10.18 20.672 15.859 1 94.38 88 ASN B C 1
ATOM 4734 O O . ASN B 1 88 ? 9.734 19.531 15.766 1 94.38 88 ASN B O 1
ATOM 4738 N N . ASN B 1 89 ? 10.68 21.312 14.797 1 94.94 89 ASN B N 1
ATOM 4739 C CA . ASN B 1 89 ? 10.562 20.766 13.445 1 94.94 89 ASN B CA 1
ATOM 4740 C C . ASN B 1 89 ? 11.75 19.875 13.102 1 94.94 89 ASN B C 1
ATOM 4742 O O . ASN B 1 89 ? 11.875 19.406 11.969 1 94.94 89 ASN B O 1
ATOM 4746 N N . SER B 1 90 ? 12.617 19.594 14.078 1 93.69 90 SER B N 1
ATOM 4747 C CA . SER B 1 90 ? 13.828 18.828 13.781 1 93.69 90 SER B CA 1
ATOM 4748 C C . SER B 1 90 ? 13.773 17.438 14.391 1 93.69 90 SER B C 1
ATOM 4750 O O . SER B 1 90 ? 13.039 17.203 15.352 1 93.69 90 SER B O 1
ATOM 4752 N N . ILE B 1 91 ? 14.531 16.547 13.844 1 95.5 91 ILE B N 1
ATOM 4753 C CA . ILE B 1 91 ? 14.648 15.188 14.383 1 95.5 91 ILE B CA 1
ATOM 4754 C C . ILE B 1 91 ? 15.172 15.25 15.82 1 95.5 91 ILE B C 1
ATOM 4756 O O . ILE B 1 91 ? 14.695 14.516 16.688 1 95.5 91 ILE B O 1
ATOM 4760 N N . SER B 1 92 ? 16.125 16.219 16.047 1 92.94 92 SER B N 1
ATOM 4761 C CA . SER B 1 92 ? 16.672 16.391 17.406 1 92.94 92 SER B CA 1
ATOM 4762 C C . SER B 1 92 ? 15.586 16.844 18.375 1 92.94 92 SER B C 1
ATOM 4764 O O . SER B 1 92 ? 15.68 16.578 19.578 1 92.94 92 SER B O 1
ATOM 4766 N N . GLY B 1 93 ? 14.578 17.516 17.891 1 95.5 93 GLY B N 1
ATOM 4767 C CA . GLY B 1 93 ? 13.445 17.906 18.703 1 95.5 93 GLY B CA 1
ATOM 4768 C C . GLY B 1 93 ? 12.328 16.875 18.734 1 95.5 93 GLY B C 1
ATOM 4769 O O . GLY B 1 93 ? 11.18 17.188 19.047 1 95.5 93 GLY B O 1
ATOM 4770 N N . ASN B 1 94 ? 12.578 15.672 18.203 1 97.5 94 ASN B N 1
ATOM 4771 C CA . ASN B 1 94 ? 11.719 14.492 18.25 1 97.5 94 ASN B CA 1
ATOM 4772 C C . ASN B 1 94 ? 10.703 14.5 17.109 1 97.5 94 ASN B C 1
ATOM 4774 O O . ASN B 1 94 ? 9.711 13.766 17.156 1 97.5 94 ASN B O 1
ATOM 4778 N N . CYS B 1 95 ? 10.883 15.375 16.109 1 97.75 95 CYS B N 1
ATOM 4779 C CA . CYS B 1 95 ? 10.047 15.352 14.914 1 97.75 95 CYS B CA 1
ATOM 4780 C C . CYS B 1 95 ? 10.43 14.188 14.008 1 97.75 95 CYS B C 1
ATOM 4782 O O . CYS B 1 95 ? 11.57 14.102 13.547 1 97.75 95 CYS B O 1
ATOM 4784 N N . SER B 1 96 ? 9.539 13.297 13.734 1 98.25 96 SER B N 1
ATOM 4785 C CA . SER B 1 96 ? 9.734 12.133 12.875 1 98.25 96 SER B CA 1
ATOM 4786 C C . SER B 1 96 ? 10.859 11.25 13.398 1 98.25 96 SER B C 1
ATOM 4788 O O . SER B 1 96 ? 11.344 10.367 12.688 1 98.25 96 SER B O 1
ATOM 4790 N N . SER B 1 97 ? 11.289 11.484 14.625 1 98.06 97 SER B N 1
ATOM 4791 C CA . SER B 1 97 ? 12.445 10.789 15.188 1 98.06 97 SER B CA 1
ATOM 4792 C C . SER B 1 97 ? 12.133 9.32 15.461 1 98.06 97 SER B C 1
ATOM 4794 O O . SER B 1 97 ? 10.969 8.93 15.508 1 98.06 97 SER B O 1
ATOM 4796 N N . PRO B 1 98 ? 13.188 8.539 15.617 1 97.31 98 PRO B N 1
ATOM 4797 C CA . PRO B 1 98 ? 12.953 7.168 16.062 1 97.31 98 PRO B CA 1
ATOM 4798 C C . PRO B 1 98 ? 12.164 7.105 17.375 1 97.31 98 PRO B C 1
ATOM 4800 O O . PRO B 1 98 ? 11.328 6.211 17.547 1 97.31 98 PRO B O 1
ATOM 4803 N N . LEU B 1 99 ? 12.43 8.031 18.234 1 97.81 99 LEU B N 1
ATOM 4804 C CA . LEU B 1 99 ? 11.688 8.078 19.5 1 97.81 99 LEU B CA 1
ATOM 4805 C C . LEU B 1 99 ? 10.203 8.312 19.25 1 97.81 99 LEU B C 1
ATOM 4807 O O . LEU B 1 99 ? 9.352 7.668 19.875 1 97.81 99 LEU B O 1
ATOM 4811 N N . TRP B 1 100 ? 9.852 9.273 18.375 1 98.44 100 TRP B N 1
ATOM 4812 C CA . TRP B 1 100 ? 8.477 9.508 17.953 1 98.44 100 TRP B CA 1
ATOM 4813 C C . TRP B 1 100 ? 7.867 8.25 17.359 1 98.44 100 TRP B C 1
ATOM 4815 O O . TRP B 1 100 ? 6.77 7.836 17.75 1 98.44 100 TRP B O 1
ATOM 4825 N N . GLN B 1 101 ? 8.586 7.586 16.453 1 98.44 101 GLN B N 1
ATOM 4826 C CA . GLN B 1 101 ? 8.102 6.449 15.672 1 98.44 101 GLN B CA 1
ATOM 4827 C C . GLN B 1 101 ? 7.852 5.238 16.578 1 98.44 101 GLN B C 1
ATOM 4829 O O . GLN B 1 101 ? 6.934 4.453 16.328 1 98.44 101 GLN B O 1
ATOM 4834 N N . ASN B 1 102 ? 8.602 5.098 17.609 1 97.5 102 ASN B N 1
ATOM 4835 C CA . ASN B 1 102 ? 8.477 3.959 18.516 1 97.5 102 ASN B CA 1
ATOM 4836 C C . ASN B 1 102 ? 7.574 4.285 19.703 1 97.5 102 ASN B C 1
ATOM 4838 O O . ASN B 1 102 ? 7.363 3.441 20.578 1 97.5 102 ASN B O 1
ATOM 4842 N N . GLY B 1 103 ? 7.027 5.457 19.734 1 97.81 103 GLY B N 1
ATOM 4843 C CA . GLY B 1 103 ? 6.176 5.902 20.828 1 97.81 103 GLY B CA 1
ATOM 4844 C C . GLY B 1 103 ? 4.859 6.484 20.344 1 97.81 103 GLY B C 1
ATOM 4845 O O . GLY B 1 103 ? 3.967 5.746 19.922 1 97.81 103 GLY B O 1
ATOM 4846 N N . ALA B 1 104 ? 4.809 7.84 20.297 1 98.31 104 ALA B N 1
ATOM 4847 C CA . ALA B 1 104 ? 3.562 8.57 20.094 1 98.31 104 ALA B CA 1
ATOM 4848 C C . ALA B 1 104 ? 2.938 8.211 18.75 1 98.31 104 ALA B C 1
ATOM 4850 O O . ALA B 1 104 ? 1.711 8.172 18.609 1 98.31 104 ALA B O 1
ATOM 4851 N N . GLU B 1 105 ? 3.736 7.945 17.766 1 98.5 105 GLU B N 1
ATOM 4852 C CA . GLU B 1 105 ? 3.225 7.648 16.422 1 98.5 105 GLU B CA 1
ATOM 4853 C C . GLU B 1 105 ? 2.342 6.402 16.438 1 98.5 105 GLU B C 1
ATOM 4855 O O . GLU B 1 105 ? 1.374 6.312 15.68 1 98.5 105 GLU B O 1
ATOM 4860 N N . LYS B 1 106 ? 2.646 5.445 17.328 1 97.94 106 LYS B N 1
ATOM 4861 C CA . LYS B 1 106 ? 1.897 4.195 17.422 1 97.94 106 LYS B CA 1
ATOM 4862 C C . LYS B 1 106 ? 0.516 4.43 18.031 1 97.94 106 LYS B C 1
ATOM 4864 O O . LYS B 1 106 ? -0.374 3.586 17.906 1 97.94 106 LYS B O 1
ATOM 4869 N N . SER B 1 107 ? 0.382 5.609 18.641 1 97.69 107 SER B N 1
ATOM 4870 C CA . SER B 1 107 ? -0.888 5.965 19.266 1 97.69 107 SER B CA 1
ATOM 4871 C C . SER B 1 107 ? -1.591 7.078 18.5 1 97.69 107 SER B C 1
ATOM 4873 O O . SER B 1 107 ? -2.426 7.793 19.062 1 97.69 107 SER B O 1
ATOM 4875 N N . ALA B 1 108 ? -1.197 7.309 17.281 1 98.75 108 ALA B N 1
ATOM 4876 C CA . ALA B 1 108 ? -1.907 8.266 16.438 1 98.75 108 ALA B CA 1
ATOM 4877 C C . ALA B 1 108 ? -3.342 7.816 16.172 1 98.75 108 ALA B C 1
ATOM 4879 O O . ALA B 1 108 ? -3.629 6.617 16.172 1 98.75 108 ALA B O 1
ATOM 4880 N N . PHE B 1 109 ? -4.219 8.695 15.898 1 98.94 109 PHE B N 1
ATOM 4881 C CA . PHE B 1 109 ? -5.648 8.43 15.797 1 98.94 109 PHE B CA 1
ATOM 4882 C C . PHE B 1 109 ? -5.926 7.355 14.75 1 98.94 109 PHE B C 1
ATOM 4884 O O . PHE B 1 109 ? -6.863 6.57 14.891 1 98.94 109 PHE B O 1
ATOM 4891 N N . ILE B 1 110 ? -5.105 7.277 13.688 1 98.88 110 ILE B N 1
ATOM 4892 C CA . ILE B 1 110 ? -5.383 6.434 12.531 1 98.88 110 ILE B CA 1
ATOM 4893 C C . ILE B 1 110 ? -5.258 4.965 12.922 1 98.88 110 ILE B C 1
ATOM 4895 O O . ILE B 1 110 ? -5.934 4.105 12.352 1 98.88 110 ILE B O 1
ATOM 4899 N N . THR B 1 111 ? -4.398 4.668 13.906 1 98.75 111 THR B N 1
ATOM 4900 C CA . THR B 1 111 ? -4.258 3.291 14.367 1 98.75 111 THR B CA 1
ATOM 4901 C C . THR B 1 111 ? -5.566 2.787 14.977 1 98.75 111 THR B C 1
ATOM 4903 O O . THR B 1 111 ? -5.949 1.634 14.766 1 98.75 111 THR B O 1
ATOM 4906 N N . TYR B 1 112 ? -6.281 3.619 15.68 1 98.69 112 TYR B N 1
ATOM 4907 C CA . TYR B 1 112 ? -7.57 3.275 16.266 1 98.69 112 TYR B CA 1
ATOM 4908 C C . TYR B 1 112 ? -8.648 3.182 15.203 1 98.69 112 TYR B C 1
ATOM 4910 O O . TYR B 1 112 ? -9.492 2.283 15.242 1 98.69 112 TYR B O 1
ATOM 4918 N N . VAL B 1 113 ? -8.609 4.133 14.25 1 98.75 113 VAL B N 1
ATOM 4919 C CA . VAL B 1 113 ? -9.57 4.129 13.141 1 98.75 113 VAL B CA 1
ATOM 4920 C C . VAL B 1 113 ? -9.406 2.852 12.32 1 98.75 113 VAL B C 1
ATOM 4922 O O . VAL B 1 113 ? -10.398 2.229 11.938 1 98.75 113 VAL B O 1
ATOM 4925 N N . LYS B 1 114 ? -8.18 2.482 12.094 1 98.06 114 LYS B N 1
ATOM 4926 C CA . LYS B 1 114 ? -7.883 1.255 11.359 1 98.06 114 LYS B CA 1
ATOM 4927 C C . LYS B 1 114 ? -8.445 0.033 12.078 1 98.06 114 LYS B C 1
ATOM 4929 O O . LYS B 1 114 ? -8.961 -0.888 11.445 1 98.06 114 LYS B O 1
ATOM 4934 N N . GLN B 1 115 ? -8.375 -0.025 13.367 1 97.25 115 GLN B N 1
ATOM 4935 C CA . GLN B 1 115 ? -8.875 -1.131 14.18 1 97.25 115 GLN B CA 1
ATOM 4936 C C . GLN B 1 115 ? -10.383 -1.294 14.016 1 97.25 115 GLN B C 1
ATOM 4938 O O . GLN B 1 115 ? -10.93 -2.375 14.258 1 97.25 115 GLN B O 1
ATOM 4943 N N . MET B 1 116 ? -10.992 -0.231 13.578 1 97.56 116 MET B N 1
ATOM 4944 C CA . MET B 1 116 ? -12.438 -0.273 13.406 1 97.56 116 MET B CA 1
ATOM 4945 C C . MET B 1 116 ? -12.812 -0.707 11.992 1 97.56 116 MET B C 1
ATOM 4947 O O . MET B 1 116 ? -13.969 -0.61 11.594 1 97.56 116 MET B O 1
ATOM 4951 N N . GLY B 1 117 ? -11.805 -1.065 11.227 1 95.69 117 GLY B N 1
ATOM 4952 C CA . GLY B 1 117 ? -12.07 -1.686 9.938 1 95.69 117 GLY B CA 1
ATOM 4953 C C . GLY B 1 117 ? -12.047 -0.701 8.789 1 95.69 117 GLY B C 1
ATOM 4954 O O . GLY B 1 117 ? -12.477 -1.022 7.676 1 95.69 117 GLY B O 1
ATOM 4955 N N . TYR B 1 118 ? -11.555 0.501 8.977 1 98 118 TYR B N 1
ATOM 4956 C CA . TYR B 1 118 ? -11.523 1.511 7.922 1 98 118 TYR B CA 1
ATOM 4957 C C . TYR B 1 118 ? -10.422 1.21 6.91 1 98 118 TYR B C 1
ATOM 4959 O O . TYR B 1 118 ? -9.336 0.763 7.281 1 98 118 TYR B O 1
ATOM 4967 N N . ASN B 1 119 ? -10.719 1.469 5.625 1 97.25 119 ASN B N 1
ATOM 4968 C CA . ASN B 1 119 ? -9.641 1.718 4.668 1 97.25 119 ASN B CA 1
ATOM 4969 C C . ASN B 1 119 ? -9.039 3.107 4.852 1 97.25 119 ASN B C 1
ATOM 4971 O O . ASN B 1 119 ? -9.773 4.09 5 1 97.25 119 ASN B O 1
ATOM 4975 N N . THR B 1 120 ? -7.742 3.164 4.918 1 98.62 120 THR B N 1
ATOM 4976 C CA . THR B 1 120 ? -7.125 4.434 5.281 1 98.62 120 THR B CA 1
ATOM 4977 C C . THR B 1 120 ? -6.203 4.926 4.164 1 98.62 120 THR B C 1
ATOM 4979 O O . THR B 1 120 ? -5.461 4.137 3.574 1 98.62 120 THR B O 1
ATOM 4982 N N . PHE B 1 121 ? -6.301 6.223 3.809 1 98.81 121 PHE B N 1
ATOM 4983 C CA . PHE B 1 121 ? -5.555 6.863 2.732 1 98.81 121 PHE B CA 1
ATOM 4984 C C . PHE B 1 121 ? -4.887 8.141 3.221 1 98.81 121 PHE B C 1
ATOM 4986 O O . PHE B 1 121 ? -5.531 8.984 3.85 1 98.81 121 PHE B O 1
ATOM 4993 N N . PHE B 1 122 ? -3.6 8.289 2.955 1 98.88 122 PHE B N 1
ATOM 4994 C CA . PHE B 1 122 ? -2.871 9.516 3.268 1 98.88 122 PHE B CA 1
ATOM 4995 C C . PHE B 1 122 ? -2.145 10.039 2.035 1 98.88 122 PHE B C 1
ATOM 4997 O O . PHE B 1 122 ? -1.562 9.266 1.273 1 98.88 122 PHE B O 1
ATOM 5004 N N . ALA B 1 123 ? -2.162 11.383 1.852 1 98.94 123 ALA B N 1
ATOM 5005 C CA . ALA B 1 123 ? -1.318 12 0.829 1 98.94 123 ALA B CA 1
ATOM 5006 C C . ALA B 1 123 ? -0.838 13.383 1.271 1 98.94 123 ALA B C 1
ATOM 5008 O O . ALA B 1 123 ? -1.63 14.195 1.743 1 98.94 123 ALA B O 1
ATOM 5009 N N . GLY B 1 124 ? 0.455 13.602 1.118 1 98.88 124 GLY B N 1
ATOM 5010 C CA . GLY B 1 124 ? 0.994 14.938 1.353 1 98.88 124 GLY B CA 1
ATOM 5011 C C . GLY B 1 124 ? 1.98 14.984 2.504 1 98.88 124 GLY B C 1
ATOM 5012 O O . GLY B 1 124 ? 2.748 14.039 2.713 1 98.88 124 GLY B O 1
ATOM 5013 N N . LYS B 1 125 ? 2.059 16.172 3.137 1 98.88 125 LYS B N 1
ATOM 5014 C CA . LYS B 1 125 ? 3.008 16.391 4.223 1 98.88 125 LYS B CA 1
ATOM 5015 C C . LYS B 1 125 ? 2.545 15.703 5.504 1 98.88 125 LYS B C 1
ATOM 5017 O O . LYS B 1 125 ? 1.418 15.922 5.961 1 98.88 125 LYS B O 1
ATOM 5022 N N . TYR B 1 126 ? 3.418 14.859 6.023 1 98.75 126 TYR B N 1
ATOM 5023 C CA . TYR B 1 126 ? 3.158 14.188 7.293 1 98.75 126 TYR B CA 1
ATOM 5024 C C . TYR B 1 126 ? 3.754 14.969 8.453 1 98.75 126 TYR B C 1
ATOM 5026 O O . TYR B 1 126 ? 3.113 15.875 9 1 98.75 126 TYR B O 1
ATOM 5034 N N . LEU B 1 127 ? 4.973 14.812 8.766 1 98.75 127 LEU B N 1
ATOM 5035 C CA . LEU B 1 127 ? 5.781 15.578 9.711 1 98.75 127 LEU B CA 1
ATOM 5036 C C . LEU B 1 127 ? 7.055 16.094 9.039 1 98.75 127 LEU B C 1
ATOM 5038 O O . LEU B 1 127 ? 7.523 15.508 8.062 1 98.75 127 LEU B O 1
ATOM 5042 N N . ASN B 1 128 ? 7.512 17.203 9.594 1 97.75 128 ASN B N 1
ATOM 5043 C CA . ASN B 1 128 ? 8.797 17.703 9.117 1 97.75 128 ASN B CA 1
ATOM 5044 C C . ASN B 1 128 ? 9.883 16.625 9.211 1 97.75 128 ASN B C 1
ATOM 5046 O O . ASN B 1 128 ? 9.883 15.828 10.148 1 97.75 128 ASN B O 1
ATOM 5050 N N . GLN B 1 129 ? 10.68 16.547 8.227 1 96.75 129 GLN B N 1
ATOM 5051 C CA . GLN B 1 129 ? 11.867 15.703 8.102 1 96.75 129 GLN B CA 1
ATOM 5052 C C . GLN B 1 129 ? 11.484 14.234 7.965 1 96.75 129 GLN B C 1
ATOM 5054 O O . GLN B 1 129 ? 12.336 13.352 8.086 1 96.75 129 GLN B O 1
ATOM 5059 N N . TYR B 1 130 ? 10.219 13.914 7.766 1 98.56 130 TYR B N 1
ATOM 5060 C CA . TYR B 1 130 ? 9.828 12.562 7.379 1 98.56 130 TYR B CA 1
ATOM 5061 C C . TYR B 1 130 ? 10.602 12.109 6.148 1 98.56 130 TYR B C 1
ATOM 5063 O O . TYR B 1 130 ? 10.828 12.891 5.223 1 98.56 130 TYR B O 1
ATOM 5071 N N . GLY B 1 131 ? 10.93 10.844 6.141 1 97.88 131 GLY B N 1
ATOM 5072 C CA . GLY B 1 131 ? 11.578 10.266 4.977 1 97.88 131 GLY B CA 1
ATOM 5073 C C . GLY B 1 131 ? 13.078 10.469 4.961 1 97.88 131 GLY B C 1
ATOM 5074 O O . GLY B 1 131 ? 13.781 9.914 4.109 1 97.88 131 GLY B O 1
ATOM 5075 N N . ASP B 1 132 ? 13.555 11.359 5.879 1 97.06 132 ASP B N 1
ATOM 5076 C CA . ASP B 1 132 ? 15 11.508 6.047 1 97.06 132 ASP B CA 1
ATOM 5077 C C . ASP B 1 132 ? 15.648 10.188 6.453 1 97.06 132 ASP B C 1
ATOM 5079 O O . ASP B 1 132 ? 15.016 9.352 7.102 1 97.06 132 ASP B O 1
ATOM 5083 N N . LYS B 1 133 ? 16.906 10.023 6.074 1 95.31 133 LYS B N 1
ATOM 5084 C CA . LYS B 1 133 ? 17.625 8.812 6.445 1 95.31 133 LYS B CA 1
ATOM 5085 C C . LYS B 1 133 ? 17.594 8.594 7.953 1 95.31 133 LYS B C 1
ATOM 5087 O O . LYS B 1 133 ? 17.406 7.469 8.422 1 95.31 133 LYS B O 1
ATOM 5092 N N . ASP B 1 134 ? 17.703 9.664 8.734 1 96 134 ASP B N 1
ATOM 5093 C CA . ASP B 1 134 ? 17.734 9.594 10.195 1 96 134 ASP B CA 1
ATOM 5094 C C . ASP B 1 134 ? 16.328 9.383 10.766 1 96 134 ASP B C 1
ATOM 5096 O O . ASP B 1 134 ? 16.188 9.055 11.938 1 96 134 ASP B O 1
ATOM 5100 N N . ALA B 1 135 ? 15.336 9.492 9.922 1 97 135 ALA B N 1
ATOM 5101 C CA . ALA B 1 135 ? 13.953 9.266 10.32 1 97 135 ALA B CA 1
ATOM 5102 C C . ALA B 1 135 ? 13.422 7.957 9.734 1 97 135 ALA B C 1
ATOM 5104 O O . ALA B 1 135 ? 12.203 7.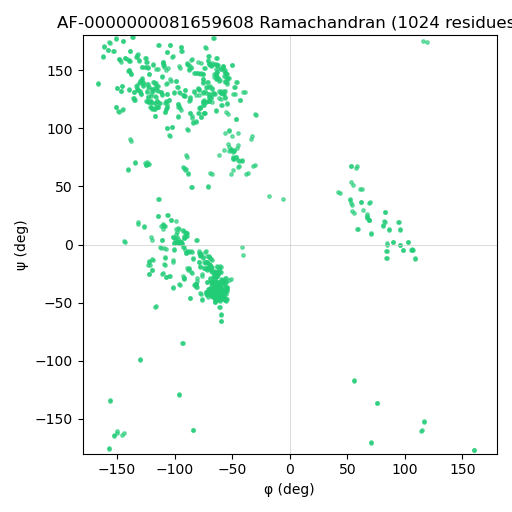758 9.648 1 97 135 ALA B O 1
ATOM 5105 N N . GLY B 1 136 ? 14.266 7.125 9.281 1 95.56 136 GLY B N 1
ATOM 5106 C CA . GLY B 1 136 ? 13.867 5.82 8.773 1 95.56 136 GLY B CA 1
ATOM 5107 C C . GLY B 1 136 ? 13.688 5.797 7.266 1 95.56 136 GLY B C 1
ATOM 5108 O O . GLY B 1 136 ? 13.312 4.77 6.695 1 95.56 136 GLY B O 1
ATOM 5109 N N . GLY B 1 137 ? 13.898 6.91 6.582 1 96.31 137 GLY B N 1
ATOM 5110 C CA . GLY B 1 137 ? 13.789 6.953 5.133 1 96.31 137 GLY B CA 1
ATOM 5111 C C . GLY B 1 137 ? 12.359 6.824 4.641 1 96.31 137 GLY B C 1
ATOM 5112 O O . GLY B 1 137 ? 11.414 6.879 5.43 1 96.31 137 GLY B O 1
ATOM 5113 N N . VAL B 1 138 ? 12.203 6.66 3.299 1 96.25 138 VAL B N 1
ATOM 5114 C CA . VAL B 1 138 ? 10.891 6.559 2.68 1 96.25 138 VAL B CA 1
ATOM 5115 C C . VAL B 1 138 ? 10.242 5.23 3.059 1 96.25 138 VAL B C 1
ATOM 5117 O O . VAL B 1 138 ? 9.031 5.059 2.906 1 96.25 138 VAL B O 1
ATOM 5120 N N . GLU B 1 139 ? 11 4.242 3.562 1 93.81 139 GLU B N 1
ATOM 5121 C CA . GLU B 1 139 ? 10.516 2.908 3.902 1 93.81 139 GLU B CA 1
ATOM 5122 C C . GLU B 1 139 ? 9.648 2.938 5.16 1 93.81 139 GLU B C 1
ATOM 5124 O O . GLU B 1 139 ? 8.867 2.016 5.406 1 93.81 139 GLU B O 1
ATOM 5129 N N . HIS B 1 140 ? 9.859 3.945 5.891 1 96.69 140 HIS B N 1
ATOM 5130 C CA . HIS B 1 140 ? 9.023 4.051 7.078 1 96.69 140 HIS B CA 1
ATOM 5131 C C . HIS B 1 140 ? 7.605 4.477 6.719 1 96.69 140 HIS B C 1
ATOM 5133 O O . HIS B 1 140 ? 7.398 5.574 6.199 1 96.69 140 HIS B O 1
ATOM 5139 N N . ILE B 1 141 ? 6.707 3.621 6.922 1 97.19 141 ILE B N 1
ATOM 5140 C CA . ILE B 1 141 ? 5.289 3.939 6.82 1 97.19 141 ILE B CA 1
ATOM 5141 C C . ILE B 1 141 ? 4.668 3.979 8.219 1 97.19 141 ILE B C 1
ATOM 5143 O O . ILE B 1 141 ? 4.66 2.971 8.93 1 97.19 141 ILE B O 1
ATOM 5147 N N . PRO B 1 142 ? 4.18 5.145 8.625 1 98.38 142 PRO B N 1
ATOM 5148 C CA . PRO B 1 142 ? 3.523 5.164 9.93 1 98.38 142 PRO B CA 1
ATOM 5149 C C . PRO B 1 142 ? 2.408 4.129 10.047 1 98.38 142 PRO B C 1
ATOM 5151 O O . PRO B 1 142 ? 1.677 3.893 9.078 1 98.38 142 PRO B O 1
ATOM 5154 N N . PRO B 1 143 ? 2.271 3.521 11.219 1 97.81 143 PRO B N 1
ATOM 5155 C CA . PRO B 1 143 ? 1.243 2.49 11.375 1 97.81 143 PRO B CA 1
ATOM 5156 C C . PRO B 1 143 ? -0.169 3.031 11.164 1 97.81 143 PRO B C 1
ATOM 5158 O O . PRO B 1 143 ? -0.465 4.164 11.547 1 97.81 143 PRO B O 1
ATOM 5161 N N . GLY B 1 144 ? -1.019 2.213 10.547 1 97.94 144 GLY B N 1
ATOM 5162 C CA . GLY B 1 144 ? -2.439 2.512 10.469 1 97.94 144 GLY B CA 1
ATOM 5163 C C . GLY B 1 144 ? -2.875 2.973 9.086 1 97.94 144 GLY B C 1
ATOM 5164 O O . GLY B 1 144 ? -4.07 3.121 8.828 1 97.94 144 GLY B O 1
ATOM 5165 N N . TRP B 1 145 ? -1.903 3.141 8.18 1 98.19 145 TRP B N 1
ATOM 5166 C CA . TRP B 1 145 ? -2.23 3.635 6.848 1 98.19 145 TRP B CA 1
ATOM 5167 C C . TRP B 1 145 ? -2.137 2.518 5.816 1 98.19 145 TRP B C 1
ATOM 5169 O O . TRP B 1 145 ? -1.121 1.825 5.73 1 98.19 145 TRP B O 1
ATOM 5179 N N . ASP B 1 146 ? -3.205 2.355 4.992 1 97.31 146 ASP B N 1
ATOM 5180 C CA . ASP B 1 146 ? -3.223 1.346 3.938 1 97.31 146 ASP B CA 1
ATOM 5181 C C . ASP B 1 146 ? -2.594 1.883 2.652 1 97.31 146 ASP B C 1
ATOM 5183 O O . ASP B 1 146 ? -1.859 1.167 1.969 1 97.31 146 ASP B O 1
ATOM 5187 N N . TRP B 1 147 ? -3.004 3.086 2.309 1 97.69 147 TRP B N 1
ATOM 5188 C CA . TRP B 1 147 ? -2.484 3.83 1.167 1 97.69 147 TRP B CA 1
ATOM 5189 C C . TRP B 1 147 ? -1.619 5 1.627 1 97.69 147 TRP B C 1
ATOM 5191 O O . TRP B 1 147 ? -2.121 5.953 2.229 1 97.69 147 TRP B O 1
ATOM 5201 N N . TRP B 1 148 ? -0.296 4.906 1.302 1 98.56 148 TRP B N 1
ATOM 5202 C CA . TRP B 1 148 ? 0.623 5.914 1.82 1 98.56 148 TRP B CA 1
ATOM 5203 C C . TRP B 1 148 ? 1.273 6.695 0.684 1 98.56 148 TRP B C 1
ATOM 5205 O O . TRP B 1 148 ? 1.925 6.109 -0.186 1 98.56 148 TRP B O 1
ATOM 5215 N N . ASN B 1 149 ? 1.023 7.965 0.603 1 98.69 149 ASN B N 1
ATOM 5216 C CA . ASN B 1 149 ? 1.659 8.93 -0.291 1 98.69 149 ASN B CA 1
ATOM 5217 C C . ASN B 1 149 ? 2.262 10.094 0.481 1 98.69 149 ASN B C 1
ATOM 5219 O O . ASN B 1 149 ? 1.792 11.227 0.364 1 98.69 149 ASN B O 1
ATOM 5223 N N . GLY B 1 150 ? 3.32 9.812 1.249 1 98.81 150 GLY B N 1
ATOM 5224 C CA . GLY B 1 150 ? 3.881 10.789 2.166 1 98.81 150 GLY B CA 1
ATOM 5225 C C . GLY B 1 150 ? 4.973 11.633 1.54 1 98.81 150 GLY B C 1
ATOM 5226 O O . GLY B 1 150 ? 5.883 11.109 0.897 1 98.81 150 GLY B O 1
ATOM 5227 N N . LEU B 1 151 ? 4.91 12.891 1.718 1 98.88 151 LEU B N 1
ATOM 5228 C CA . LEU B 1 151 ? 5.949 13.812 1.259 1 98.88 151 LEU B CA 1
ATOM 5229 C C . LEU B 1 151 ? 7.219 13.648 2.084 1 98.88 151 LEU B C 1
ATOM 5231 O O . LEU B 1 151 ? 7.172 13.672 3.316 1 98.88 151 LEU B O 1
ATOM 5235 N N . VAL B 1 152 ? 8.328 13.492 1.349 1 98.44 152 VAL B N 1
ATOM 5236 C CA . VAL B 1 152 ? 9.625 13.469 2.023 1 98.44 152 VAL B CA 1
ATOM 5237 C C . VAL B 1 152 ? 10.008 14.891 2.439 1 98.44 152 VAL B C 1
ATOM 5239 O O . VAL B 1 152 ? 9.984 15.812 1.622 1 98.44 152 VAL B O 1
ATOM 5242 N N . HIS B 1 153 ? 10.242 15.086 3.723 1 97.5 153 HIS B N 1
ATOM 5243 C CA . HIS B 1 153 ? 10.688 16.344 4.316 1 97.5 153 HIS B CA 1
ATOM 5244 C C . HIS B 1 153 ? 9.547 17.344 4.406 1 97.5 153 HIS B C 1
ATOM 5246 O O . HIS B 1 153 ? 8.461 17.016 4.902 1 97.5 153 HIS B O 1
ATOM 5252 N N . ASN B 1 154 ? 9.789 18.594 4.059 1 96.75 154 ASN B N 1
ATOM 5253 C CA . ASN B 1 154 ? 8.898 19.719 4.371 1 96.75 154 ASN B CA 1
ATOM 5254 C C . ASN B 1 154 ? 8.109 20.156 3.143 1 96.75 154 ASN B C 1
ATOM 5256 O O . ASN B 1 154 ? 8.391 19.719 2.025 1 96.75 154 ASN B O 1
ATOM 5260 N N . SER B 1 155 ? 7.164 21.047 3.338 1 98.12 155 SER B N 1
ATOM 5261 C CA . SER B 1 155 ? 6.25 21.531 2.312 1 98.12 155 SER B CA 1
ATOM 5262 C C . SER B 1 155 ? 7.008 22.125 1.134 1 98.12 155 SER B C 1
ATOM 5264 O O . SER B 1 155 ? 7.949 22.906 1.323 1 98.12 155 SER B O 1
ATOM 5266 N N . VAL B 1 156 ? 6.656 21.766 -0.001 1 98.56 156 VAL B N 1
ATOM 5267 C CA . VAL B 1 156 ? 7.129 22.219 -1.304 1 98.56 156 VAL B CA 1
ATOM 5268 C C . VAL B 1 156 ? 6.055 21.969 -2.361 1 98.56 156 VAL B C 1
ATOM 5270 O O . VAL B 1 156 ? 5.023 21.359 -2.072 1 98.56 156 VAL B O 1
ATOM 5273 N N . TYR B 1 157 ? 6.328 22.469 -3.564 1 98.75 157 TYR B N 1
ATOM 5274 C CA . TYR B 1 157 ? 5.32 22.297 -4.605 1 98.75 157 TYR B CA 1
ATOM 5275 C C . TYR B 1 157 ? 5.898 21.562 -5.809 1 98.75 157 TYR B C 1
ATOM 5277 O O . TYR B 1 157 ? 5.156 20.969 -6.598 1 98.75 157 TYR B O 1
ATOM 5285 N N . TYR B 1 158 ? 7.168 21.688 -5.93 1 98.5 158 TYR B N 1
ATOM 5286 C CA . TYR B 1 158 ? 7.93 21.047 -6.996 1 98.5 158 TYR B CA 1
ATOM 5287 C C . TYR B 1 158 ? 9.242 20.484 -6.469 1 98.5 158 TYR B C 1
ATOM 5289 O O . TYR B 1 158 ? 9.625 20.75 -5.328 1 98.5 158 TYR B O 1
ATOM 5297 N N . ASN B 1 159 ? 9.898 19.594 -7.34 1 98.19 159 ASN B N 1
ATOM 5298 C CA . ASN B 1 159 ? 11.227 19.062 -7.039 1 98.19 159 ASN B CA 1
ATOM 5299 C C . ASN B 1 159 ? 11.273 18.422 -5.656 1 98.19 159 ASN B C 1
ATOM 5301 O O . ASN B 1 159 ? 12.008 18.875 -4.777 1 98.19 159 ASN B O 1
ATOM 5305 N N . TYR B 1 160 ? 10.555 17.312 -5.531 1 98.44 160 TYR B N 1
ATOM 5306 C CA . TYR B 1 160 ? 10.422 16.609 -4.258 1 98.44 160 TYR B CA 1
ATOM 5307 C C . TYR B 1 160 ? 10.352 15.109 -4.469 1 98.44 160 TYR B C 1
ATOM 5309 O O . TYR B 1 160 ? 10.414 14.633 -5.605 1 98.44 160 TYR B O 1
ATOM 5317 N N . LYS B 1 161 ? 10.336 14.383 -3.381 1 97.94 161 LYS B N 1
ATOM 5318 C CA . LYS B 1 161 ? 10.102 12.945 -3.385 1 97.94 161 LYS B CA 1
ATOM 5319 C C . LYS B 1 161 ? 8.898 12.578 -2.52 1 97.94 161 LYS B C 1
ATOM 5321 O O . LYS B 1 161 ? 8.609 13.266 -1.538 1 97.94 161 LYS B O 1
ATOM 5326 N N . LEU B 1 162 ? 8.195 11.547 -2.953 1 98.56 162 LEU B N 1
ATOM 5327 C CA . LEU B 1 162 ? 7.156 10.914 -2.15 1 98.56 162 LEU B CA 1
ATOM 5328 C C . LEU B 1 162 ? 7.578 9.516 -1.714 1 98.56 162 LEU B C 1
ATOM 5330 O O . LEU B 1 162 ? 8.352 8.852 -2.406 1 98.56 162 LEU B O 1
ATOM 5334 N N . SER B 1 163 ? 7.207 9.125 -0.531 1 98.38 163 SER B N 1
ATOM 5335 C CA . SER B 1 163 ? 7.102 7.711 -0.171 1 98.38 163 SER B CA 1
ATOM 5336 C C . SER B 1 163 ? 5.762 7.129 -0.6 1 98.38 163 SER B C 1
ATOM 5338 O O . SER B 1 163 ? 4.727 7.438 -0.006 1 98.38 163 SER B O 1
ATOM 5340 N N . VAL B 1 164 ? 5.73 6.352 -1.642 1 98.12 164 VAL B N 1
ATOM 5341 C CA . VAL B 1 164 ? 4.516 5.672 -2.08 1 98.12 164 VAL B CA 1
ATOM 5342 C C . VAL B 1 164 ? 4.562 4.207 -1.654 1 98.12 164 VAL B C 1
ATOM 5344 O O . VAL B 1 164 ? 5.234 3.389 -2.287 1 98.12 164 VAL B O 1
ATOM 5347 N N . ASN B 1 165 ? 3.822 3.967 -0.562 1 96.12 165 ASN B N 1
ATOM 5348 C CA . ASN B 1 165 ? 3.832 2.633 0.032 1 96.12 165 ASN B CA 1
ATOM 5349 C C . ASN B 1 165 ? 5.254 2.146 0.294 1 96.12 165 ASN B C 1
ATOM 5351 O O . ASN B 1 165 ? 5.59 1.001 -0.009 1 96.12 165 ASN B O 1
ATOM 5355 N N . GLY B 1 166 ? 6.082 3.064 0.729 1 95.12 166 GLY B N 1
ATOM 5356 C CA . GLY B 1 166 ? 7.438 2.721 1.14 1 95.12 166 GLY B CA 1
ATOM 5357 C C . GLY B 1 166 ? 8.438 2.781 0.003 1 95.12 166 GLY B C 1
ATOM 5358 O O . GLY B 1 166 ? 9.609 2.436 0.181 1 95.12 166 GLY B O 1
ATOM 5359 N N . THR B 1 167 ? 7.988 3.189 -1.225 1 95.38 167 THR B N 1
ATOM 5360 C CA . THR B 1 167 ? 8.828 3.287 -2.41 1 95.38 167 THR B CA 1
ATOM 5361 C C . THR B 1 167 ? 9.016 4.746 -2.822 1 95.38 167 THR B C 1
ATOM 5363 O O . THR B 1 167 ? 8.047 5.496 -2.928 1 95.38 167 THR B O 1
ATOM 5366 N N . ALA B 1 168 ? 10.266 5.152 -3.068 1 96.12 168 ALA B N 1
ATOM 5367 C CA . ALA B 1 168 ? 10.547 6.539 -3.43 1 96.12 168 ALA B CA 1
ATOM 5368 C C . ALA B 1 168 ? 10.023 6.859 -4.824 1 96.12 168 ALA B C 1
ATOM 5370 O O . ALA B 1 168 ? 10.273 6.117 -5.773 1 96.12 168 ALA B O 1
ATOM 5371 N N . GLU B 1 169 ? 9.281 7.855 -4.953 1 97.25 169 GLU B N 1
ATOM 5372 C CA . GLU B 1 169 ? 8.844 8.438 -6.219 1 97.25 169 GLU B CA 1
ATOM 5373 C C . GLU B 1 169 ? 9.352 9.867 -6.375 1 97.25 169 GLU B C 1
ATOM 5375 O O . GLU B 1 169 ? 9.039 10.734 -5.562 1 97.25 169 GLU B O 1
ATOM 5380 N N . THR B 1 170 ? 10.086 10.133 -7.41 1 96.81 170 THR B N 1
ATOM 5381 C CA . THR B 1 170 ? 10.703 11.445 -7.598 1 96.81 170 THR B CA 1
ATOM 5382 C C . THR B 1 170 ? 9.867 12.305 -8.531 1 96.81 170 THR B C 1
ATOM 5384 O O . THR B 1 170 ? 9.367 11.828 -9.555 1 96.81 170 THR B O 1
ATOM 5387 N N . HIS B 1 171 ? 9.719 13.531 -8.117 1 97.5 171 HIS B N 1
ATOM 5388 C CA . HIS B 1 171 ? 8.977 14.508 -8.898 1 97.5 171 HIS B CA 1
ATOM 5389 C C . HIS B 1 171 ? 9.836 15.719 -9.242 1 97.5 171 HIS B C 1
ATOM 5391 O O . HIS B 1 171 ? 10.539 16.25 -8.375 1 97.5 171 HIS B O 1
ATOM 5397 N N . GLY B 1 172 ? 9.75 16.156 -10.5 1 97.25 172 GLY B N 1
ATOM 5398 C CA . GLY B 1 172 ? 10.5 17.297 -10.977 1 97.25 172 GLY B CA 1
ATOM 5399 C C . GLY B 1 172 ? 9.695 18.594 -10.945 1 97.25 172 GLY B C 1
ATOM 5400 O O . GLY B 1 172 ? 9.094 18.938 -9.93 1 97.25 172 GLY B O 1
ATOM 5401 N N . HIS B 1 173 ? 9.672 19.344 -12.086 1 97.38 173 HIS B N 1
ATOM 5402 C CA . HIS B 1 173 ? 9.086 20.672 -12.102 1 97.38 173 HIS B CA 1
ATOM 5403 C C . HIS B 1 173 ? 8.039 20.797 -13.211 1 97.38 173 HIS B C 1
ATOM 5405 O O . HIS B 1 173 ? 7.648 21.922 -13.57 1 97.38 173 HIS B O 1
ATOM 5411 N N . ASP B 1 174 ? 7.594 19.656 -13.742 1 97.31 174 ASP B N 1
ATOM 5412 C CA . ASP B 1 174 ? 6.5 19.672 -14.711 1 97.31 174 ASP B CA 1
ATOM 5413 C C . ASP B 1 174 ? 5.152 19.844 -14.016 1 97.31 174 ASP B C 1
ATOM 5415 O O . ASP B 1 174 ? 4.734 19 -13.234 1 97.31 174 ASP B O 1
ATOM 5419 N N . TYR B 1 175 ? 4.438 20.922 -14.297 1 97.19 175 TYR B N 1
ATOM 5420 C CA . TYR B 1 175 ? 3.207 21.266 -13.594 1 97.19 175 TYR B CA 1
ATOM 5421 C C . TYR B 1 175 ? 2.205 20.109 -13.664 1 97.19 175 TYR B C 1
ATOM 5423 O O . TYR B 1 175 ? 1.632 19.719 -12.648 1 97.19 175 TYR B O 1
ATOM 5431 N N . LYS B 1 176 ? 1.991 19.562 -14.844 1 95.62 176 LYS B N 1
ATOM 5432 C CA . LYS B 1 176 ? 0.949 18.562 -15.039 1 95.62 176 LYS B CA 1
ATOM 5433 C C . LYS B 1 176 ? 1.25 17.281 -14.25 1 95.62 176 LYS B C 1
ATOM 5435 O O . LYS B 1 176 ? 0.333 16.594 -13.812 1 95.62 176 LYS B O 1
ATOM 5440 N N . LYS B 1 177 ? 2.543 17.078 -13.961 1 94.94 177 LYS B N 1
ATOM 5441 C CA . LYS B 1 177 ? 2.938 15.805 -13.352 1 94.94 177 LYS B CA 1
ATOM 5442 C C . LYS B 1 177 ? 3.367 16 -11.898 1 94.94 177 LYS B C 1
ATOM 5444 O O . LYS B 1 177 ? 3.242 15.086 -11.086 1 94.94 177 LYS B O 1
ATOM 5449 N N . ASP B 1 178 ? 3.807 17.266 -11.609 1 97.62 178 ASP B N 1
ATOM 5450 C CA . ASP B 1 178 ? 4.656 17.344 -10.422 1 97.62 178 ASP B CA 1
ATOM 5451 C C . ASP B 1 178 ? 4.066 18.297 -9.391 1 97.62 178 ASP B C 1
ATOM 5453 O O . ASP B 1 178 ? 4.5 18.328 -8.234 1 97.62 178 ASP B O 1
ATOM 5457 N N . TYR B 1 179 ? 3.109 19.109 -9.789 1 98.81 179 TYR B N 1
ATOM 5458 C CA . TYR B 1 179 ? 2.596 20.062 -8.805 1 98.81 179 TYR B CA 1
ATOM 5459 C C . TYR B 1 179 ? 1.917 19.344 -7.648 1 98.81 179 TYR B C 1
ATOM 5461 O O . TYR B 1 179 ? 0.879 18.703 -7.832 1 98.81 179 TYR B O 1
ATOM 5469 N N . LEU B 1 180 ? 2.438 19.438 -6.477 1 98.88 180 LEU B N 1
ATOM 5470 C CA . LEU B 1 180 ? 2.137 18.531 -5.375 1 98.88 180 LEU B CA 1
ATOM 5471 C C . LEU B 1 180 ? 0.664 18.625 -4.992 1 98.88 180 LEU B C 1
ATOM 5473 O O . LEU B 1 180 ? 0.019 17.594 -4.77 1 98.88 180 LEU B O 1
ATOM 5477 N N . THR B 1 181 ? 0.065 19.844 -4.91 1 98.88 181 THR B N 1
ATOM 5478 C CA . THR B 1 181 ? -1.334 19.953 -4.512 1 98.88 181 THR B CA 1
ATOM 5479 C C . THR B 1 181 ? -2.236 19.219 -5.496 1 98.88 181 THR B C 1
ATOM 5481 O O . THR B 1 181 ? -3.152 18.5 -5.086 1 98.88 181 THR B O 1
ATOM 5484 N N . ASP B 1 182 ? -1.92 19.328 -6.789 1 98.81 182 ASP B N 1
ATOM 5485 C CA . ASP B 1 182 ? -2.707 18.625 -7.797 1 98.81 182 ASP B CA 1
ATOM 5486 C C . ASP B 1 182 ? -2.467 17.125 -7.73 1 98.81 182 ASP B C 1
ATOM 5488 O O . ASP B 1 182 ? -3.379 16.328 -7.98 1 98.81 182 ASP B O 1
ATOM 5492 N N . LEU B 1 183 ? -1.24 16.781 -7.48 1 98.75 183 LEU B N 1
ATOM 5493 C CA . LEU B 1 183 ? -0.938 15.359 -7.367 1 98.75 183 LEU B CA 1
ATOM 5494 C C . LEU B 1 183 ? -1.705 14.734 -6.207 1 98.75 183 LEU B C 1
ATOM 5496 O O . LEU B 1 183 ? -2.219 13.625 -6.324 1 98.75 183 LEU B O 1
ATOM 5500 N N . ILE B 1 184 ? -1.79 15.398 -5.07 1 98.88 184 ILE B N 1
ATOM 5501 C CA . ILE B 1 184 ? -2.578 14.945 -3.93 1 98.88 184 ILE B CA 1
ATOM 5502 C C . ILE B 1 184 ? -4.035 14.773 -4.348 1 98.88 184 ILE B C 1
ATOM 5504 O O . ILE B 1 184 ? -4.664 13.758 -4.031 1 98.88 184 ILE B O 1
ATOM 5508 N N . ASN B 1 185 ? -4.562 15.719 -5.062 1 98.88 185 ASN B N 1
ATOM 5509 C CA . ASN B 1 185 ? -5.926 15.633 -5.582 1 98.88 185 ASN B CA 1
ATOM 5510 C C . ASN B 1 185 ? -6.102 14.406 -6.484 1 98.88 185 ASN B C 1
ATOM 5512 O O . ASN B 1 185 ? -7.09 13.688 -6.367 1 98.88 185 ASN B O 1
ATOM 5516 N N . ASN B 1 186 ? -5.141 14.203 -7.379 1 98.62 186 ASN B N 1
ATOM 5517 C CA . ASN B 1 186 ? -5.223 13.086 -8.312 1 98.62 186 ASN B CA 1
ATOM 5518 C C . ASN B 1 186 ? -5.215 11.742 -7.578 1 98.62 186 ASN B C 1
ATOM 5520 O O . ASN B 1 186 ? -6 10.852 -7.898 1 98.62 186 ASN B O 1
ATOM 5524 N N . ARG B 1 187 ? -4.348 11.586 -6.625 1 98.38 187 ARG B N 1
ATOM 5525 C CA . ARG B 1 187 ? -4.285 10.352 -5.844 1 98.38 187 ARG B CA 1
ATOM 5526 C C . ARG B 1 187 ? -5.574 10.141 -5.059 1 98.38 187 ARG B C 1
ATOM 5528 O O . ARG B 1 187 ? -6.039 9.008 -4.906 1 98.38 187 ARG B O 1
ATOM 5535 N N . ALA B 1 188 ? -6.113 11.219 -4.527 1 98.75 188 ALA B N 1
ATOM 5536 C CA . ALA B 1 188 ? -7.395 11.141 -3.832 1 98.75 188 ALA B CA 1
ATOM 5537 C C . ALA B 1 188 ? -8.492 10.625 -4.754 1 98.75 188 ALA B C 1
ATOM 5539 O O . ALA B 1 188 ? -9.289 9.766 -4.359 1 98.75 188 ALA B O 1
ATOM 5540 N N . GLN B 1 189 ? -8.516 11.156 -5.969 1 98.56 189 GLN B N 1
ATOM 5541 C CA . GLN B 1 189 ? -9.516 10.734 -6.941 1 98.56 189 GLN B CA 1
ATOM 5542 C C . GLN B 1 189 ? -9.367 9.25 -7.273 1 98.56 189 GLN B C 1
ATOM 5544 O O . GLN B 1 189 ? -10.359 8.531 -7.391 1 98.56 189 GLN B O 1
ATOM 5549 N N . ASP B 1 190 ? -8.109 8.812 -7.449 1 96.5 190 ASP B N 1
ATOM 5550 C CA . ASP B 1 190 ? -7.848 7.402 -7.723 1 96.5 190 ASP B CA 1
ATOM 5551 C C . ASP B 1 190 ? -8.43 6.516 -6.625 1 96.5 190 ASP B C 1
ATOM 5553 O O . ASP B 1 190 ? -9.047 5.488 -6.914 1 96.5 190 ASP B O 1
ATOM 5557 N N . PHE B 1 191 ? -8.234 6.797 -5.375 1 98.12 191 PHE B N 1
ATOM 5558 C CA . PHE B 1 191 ? -8.734 6.039 -4.234 1 98.12 191 PHE B CA 1
ATOM 5559 C C . PHE B 1 191 ? -10.258 6.074 -4.18 1 98.12 191 PHE B C 1
ATOM 5561 O O . PHE B 1 191 ? -10.898 5.039 -3.992 1 98.12 191 PHE B O 1
ATOM 5568 N N . LEU B 1 192 ? -10.82 7.305 -4.375 1 98.31 192 LEU B N 1
ATOM 5569 C CA . LEU B 1 192 ? -12.266 7.48 -4.25 1 98.31 192 LEU B CA 1
ATOM 5570 C C . LEU B 1 192 ? -13 6.758 -5.375 1 98.31 192 LEU B C 1
ATOM 5572 O O . LEU B 1 192 ? -14.109 6.254 -5.172 1 98.31 192 LEU B O 1
ATOM 5576 N N . THR B 1 193 ? -12.359 6.707 -6.504 1 94.62 193 THR B N 1
ATOM 5577 C CA . THR B 1 193 ? -13.016 6.121 -7.668 1 94.62 193 THR B CA 1
ATOM 5578 C C . THR B 1 193 ? -13.312 4.641 -7.438 1 94.62 193 THR B C 1
ATOM 5580 O O . THR B 1 193 ? -14.266 4.102 -7.992 1 94.62 193 THR B O 1
ATOM 5583 N N . ILE B 1 194 ? -12.602 3.957 -6.559 1 92.19 194 ILE B N 1
ATOM 5584 C CA . ILE B 1 194 ? -12.812 2.525 -6.387 1 92.19 194 ILE B CA 1
ATOM 5585 C C . ILE B 1 194 ? -13.719 2.279 -5.184 1 92.19 194 ILE B C 1
ATOM 5587 O O . ILE B 1 194 ? -14.008 1.131 -4.836 1 92.19 194 ILE B O 1
ATOM 5591 N N . GLN B 1 195 ? -14.188 3.336 -4.531 1 95.19 195 GLN B N 1
ATOM 5592 C CA . GLN B 1 195 ? -15.141 3.213 -3.438 1 95.19 195 GLN B CA 1
ATOM 5593 C C . GLN B 1 195 ? -16.578 3.15 -3.963 1 95.19 195 GLN B C 1
ATOM 5595 O O . GLN B 1 195 ? -16.859 3.664 -5.043 1 95.19 195 GLN B O 1
ATOM 5600 N N . HIS B 1 196 ? -17.453 2.521 -3.24 1 93.62 196 HIS B N 1
ATOM 5601 C CA . HIS B 1 196 ? -18.875 2.488 -3.516 1 93.62 196 HIS B CA 1
ATOM 5602 C C . HIS B 1 196 ? -19.688 2.33 -2.23 1 93.62 196 HIS B C 1
ATOM 5604 O O . HIS B 1 196 ? -19.109 2.195 -1.146 1 93.62 196 HIS B O 1
ATOM 5610 N N . GLU B 1 197 ? -20.906 2.332 -2.295 1 92.5 197 GLU B N 1
ATOM 5611 C CA . GLU B 1 197 ? -21.797 2.367 -1.13 1 92.5 197 GLU B CA 1
ATOM 5612 C C . GLU B 1 197 ? -21.609 1.121 -0.266 1 92.5 197 GLU B C 1
ATOM 5614 O O . GLU B 1 197 ? -21.812 1.167 0.949 1 92.5 197 GLU B O 1
ATOM 5619 N N . ASN B 1 198 ? -21.156 0.064 -0.925 1 90.25 198 ASN B N 1
ATOM 5620 C CA . ASN B 1 198 ? -21.016 -1.195 -0.201 1 90.25 198 ASN B CA 1
ATOM 5621 C C . ASN B 1 198 ? -19.578 -1.423 0.254 1 90.25 198 ASN B C 1
ATOM 5623 O O . ASN B 1 198 ? -19.281 -2.418 0.919 1 90.25 198 ASN B O 1
ATOM 5627 N N . SER B 1 199 ? -18.75 -0.457 -0.032 1 92.06 199 SER B N 1
ATOM 5628 C CA . SER B 1 199 ? -17.375 -0.55 0.428 1 92.06 199 SER B CA 1
ATOM 5629 C C . SER B 1 199 ? -17.281 -0.363 1.938 1 92.06 199 SER B C 1
ATOM 5631 O O . SER B 1 199 ? -18.188 0.204 2.557 1 92.06 199 SER B O 1
ATOM 5633 N N . LYS B 1 200 ? -16.188 -0.848 2.533 1 93.94 200 LYS B N 1
ATOM 5634 C CA . LYS B 1 200 ? -15.859 -0.467 3.904 1 93.94 200 LYS B CA 1
ATOM 5635 C C . LYS B 1 200 ? -15.703 1.045 4.031 1 93.94 200 LYS B C 1
ATOM 5637 O O . LYS B 1 200 ? -15.391 1.728 3.057 1 93.94 200 LYS B O 1
ATOM 5642 N N . PRO B 1 201 ? -15.977 1.523 5.211 1 97.94 201 PRO B N 1
ATOM 5643 C CA . PRO B 1 201 ? -15.734 2.957 5.391 1 97.94 201 PRO B CA 1
ATOM 5644 C C . PRO B 1 201 ? -14.266 3.332 5.223 1 97.94 201 PRO B C 1
ATOM 5646 O O . PRO B 1 201 ? -13.383 2.494 5.43 1 97.94 201 PRO B O 1
ATOM 5649 N N . PHE B 1 202 ? -14.047 4.547 4.859 1 98.69 202 PHE B N 1
ATOM 5650 C CA . PHE B 1 202 ? -12.656 4.957 4.664 1 98.69 202 PHE B CA 1
ATOM 5651 C C . PHE B 1 202 ? -12.352 6.227 5.449 1 98.69 202 PHE B C 1
ATOM 5653 O O . PHE B 1 202 ? -13.266 6.992 5.785 1 98.69 202 PHE B O 1
ATOM 5660 N N . PHE B 1 203 ? -11.141 6.402 5.816 1 98.88 203 PHE B N 1
ATOM 5661 C CA . PHE B 1 203 ? -10.547 7.645 6.285 1 98.88 203 PHE B CA 1
ATOM 5662 C C . PHE B 1 203 ? -9.508 8.156 5.289 1 98.88 203 PHE B C 1
ATOM 5664 O O . PHE B 1 203 ? -8.555 7.453 4.965 1 98.88 203 PHE B O 1
ATOM 5671 N N . MET B 1 204 ? -9.727 9.344 4.82 1 98.94 204 MET B N 1
ATOM 5672 C CA . MET B 1 204 ? -8.82 9.977 3.861 1 98.94 204 MET B CA 1
ATOM 5673 C C . MET B 1 204 ? -8.281 11.289 4.41 1 98.94 204 MET B C 1
ATOM 5675 O O . MET B 1 204 ? -9.047 12.164 4.816 1 98.94 204 MET B O 1
ATOM 5679 N N . MET B 1 205 ? -6.984 11.383 4.469 1 98.94 205 MET B N 1
ATOM 5680 C CA . MET B 1 205 ? -6.344 12.633 4.883 1 98.94 205 MET B CA 1
ATOM 5681 C C . MET B 1 205 ? -5.547 13.242 3.734 1 98.94 205 MET B C 1
ATOM 5683 O O . MET B 1 205 ? -4.637 12.609 3.199 1 98.94 205 MET B O 1
ATOM 5687 N N . LEU B 1 206 ? -5.93 14.414 3.324 1 98.94 206 LEU B N 1
ATOM 5688 C CA . LEU B 1 206 ? -5.246 15.211 2.307 1 98.94 206 LEU B CA 1
ATOM 5689 C C . LEU B 1 206 ? -4.508 16.391 2.939 1 98.94 206 LEU B C 1
ATOM 5691 O O . LEU B 1 206 ? -5.121 17.391 3.309 1 98.94 206 LEU B O 1
ATOM 5695 N N . SER B 1 207 ? -3.229 16.219 3.094 1 98.88 207 SER B N 1
ATOM 5696 C CA . SER B 1 207 ? -2.369 17.156 3.814 1 98.88 207 SER B CA 1
ATOM 5697 C C . SER B 1 207 ? -1.531 17.984 2.854 1 98.88 207 SER B C 1
ATOM 5699 O O . SER B 1 207 ? -0.389 17.641 2.551 1 98.88 207 SER B O 1
ATOM 5701 N N . THR B 1 208 ? -1.959 19.141 2.477 1 98.88 208 THR B N 1
ATOM 5702 C CA . THR B 1 208 ? -1.401 19.922 1.377 1 98.88 208 THR B CA 1
ATOM 5703 C C . THR B 1 208 ? -0.285 20.828 1.875 1 98.88 208 THR B C 1
ATOM 5705 O O . THR B 1 208 ? -0.253 21.203 3.051 1 98.88 208 THR B O 1
ATOM 5708 N N . PRO B 1 209 ? 0.601 21.188 0.961 1 98.75 209 PRO B N 1
ATOM 5709 C CA . PRO B 1 209 ? 1.65 22.141 1.333 1 98.75 209 PRO B CA 1
ATOM 5710 C C . PRO B 1 209 ? 1.15 23.578 1.383 1 98.75 209 PRO B C 1
ATOM 5712 O O . PRO B 1 209 ? 1.836 24.453 1.915 1 98.75 209 PRO B O 1
ATOM 5715 N N . ALA B 1 210 ? 0.022 23.797 0.726 1 98.75 210 ALA B N 1
ATOM 5716 C CA . ALA B 1 210 ? -0.489 25.172 0.651 1 98.75 210 ALA B CA 1
ATOM 5717 C C . ALA B 1 210 ? -0.976 25.641 2.016 1 98.75 210 ALA B C 1
ATOM 5719 O O . ALA B 1 210 ? -1.598 24.891 2.762 1 98.75 210 ALA B O 1
ATOM 5720 N N . CYS B 1 211 ? -0.643 26.828 2.379 1 98.69 211 CYS B N 1
ATOM 5721 C CA . CYS B 1 211 ? 0.001 27.906 1.626 1 98.69 211 CYS B CA 1
ATOM 5722 C C . CYS B 1 211 ? 1.389 28.203 2.18 1 98.69 211 CYS B C 1
ATOM 5724 O O . CYS B 1 211 ? 1.783 29.359 2.289 1 98.69 211 CYS B O 1
ATOM 5726 N N . HIS B 1 212 ? 2.023 27.219 2.525 1 98.62 212 HIS B N 1
ATOM 5727 C CA . HIS B 1 212 ? 3.389 27.297 3.035 1 98.62 212 HIS B CA 1
ATOM 5728 C C . HIS B 1 212 ? 4.367 27.688 1.934 1 98.62 212 HIS B C 1
ATOM 5730 O O . HIS B 1 212 ? 4.09 27.484 0.75 1 98.62 212 HIS B O 1
ATOM 5736 N N . ALA B 1 213 ? 5.535 28.312 2.377 1 97.56 213 ALA B N 1
ATOM 5737 C CA . ALA B 1 213 ? 6.621 28.594 1.439 1 97.56 213 ALA B CA 1
ATOM 5738 C C . ALA B 1 213 ? 7.066 27.328 0.718 1 97.56 213 ALA B C 1
ATOM 5740 O O . ALA B 1 213 ? 6.965 26.234 1.265 1 97.56 213 ALA B O 1
ATOM 5741 N N . PRO B 1 214 ? 7.496 27.406 -0.567 1 97.81 214 PRO B N 1
ATOM 5742 C CA . PRO B 1 214 ? 7.938 28.609 -1.284 1 97.81 214 PRO B CA 1
ATOM 5743 C C . PRO B 1 214 ? 6.797 29.312 -2.018 1 97.81 214 PRO B C 1
ATOM 5745 O O . PRO B 1 214 ? 7.039 30.172 -2.865 1 97.81 214 PRO B O 1
ATOM 5748 N N . PHE B 1 215 ? 5.672 28.984 -1.809 1 98.12 215 PHE B N 1
ATOM 5749 C CA . PHE B 1 215 ? 4.445 29.672 -2.203 1 98.12 215 PHE B CA 1
ATOM 5750 C C . PHE B 1 215 ? 4.25 29.609 -3.713 1 98.12 215 PHE B C 1
ATOM 5752 O O . PHE B 1 215 ? 3.82 30.578 -4.332 1 98.12 215 PHE B O 1
ATOM 5759 N N . ASP B 1 216 ? 4.633 28.484 -4.336 1 97.88 216 ASP B N 1
ATOM 5760 C CA . ASP B 1 216 ? 4.453 28.312 -5.773 1 97.88 216 ASP B CA 1
ATOM 5761 C C . ASP B 1 216 ? 3.012 27.938 -6.109 1 97.88 216 ASP B C 1
ATOM 5763 O O . ASP B 1 216 ? 2.572 26.828 -5.812 1 97.88 216 ASP B O 1
ATOM 5767 N N . SER B 1 217 ? 2.326 28.844 -6.781 1 98.25 217 SER B N 1
ATOM 5768 C CA . SER B 1 217 ? 0.958 28.547 -7.188 1 98.25 217 SER B CA 1
ATOM 5769 C C . SER B 1 217 ? 0.928 27.797 -8.516 1 98.25 217 SER B C 1
ATOM 5771 O O . SER B 1 217 ? 1.923 27.766 -9.242 1 98.25 217 SER B O 1
ATOM 5773 N N . ALA B 1 218 ? -0.169 27.109 -8.773 1 98.38 218 ALA B N 1
ATOM 5774 C CA . ALA B 1 218 ? -0.394 26.609 -10.133 1 98.38 218 ALA B CA 1
ATOM 5775 C C . ALA B 1 218 ? -0.363 27.766 -11.141 1 98.38 218 ALA B C 1
ATOM 5777 O O . ALA B 1 218 ? -0.806 28.875 -10.844 1 98.38 218 ALA B O 1
ATOM 5778 N N . PRO B 1 219 ? 0.046 27.469 -12.359 1 98.19 219 PRO B N 1
ATOM 5779 C CA . PRO B 1 219 ? 0.229 28.547 -13.344 1 98.19 219 PRO B CA 1
ATOM 5780 C C . PRO B 1 219 ? -1.064 29.297 -13.648 1 98.19 219 PRO B C 1
ATOM 5782 O O . PRO B 1 219 ? -1.04 30.516 -13.852 1 98.19 219 PRO B O 1
ATOM 5785 N N . GLN B 1 220 ? -2.104 28.641 -13.617 1 98.06 220 GLN B N 1
ATOM 5786 C CA . GLN B 1 220 ? -3.369 29.25 -14 1 98.06 220 GLN B CA 1
ATOM 5787 C C . GLN B 1 220 ? -3.807 30.281 -12.969 1 98.06 220 GLN B C 1
ATOM 5789 O O . GLN B 1 220 ? -4.68 31.109 -13.234 1 98.06 220 GLN B O 1
ATOM 5794 N N . PHE B 1 221 ? -3.154 30.328 -11.758 1 98.44 221 PHE B N 1
ATOM 5795 C CA . PHE B 1 221 ? -3.6 31.219 -10.688 1 98.44 221 PHE B CA 1
ATOM 5796 C C . PHE B 1 221 ? -2.592 32.344 -10.461 1 98.44 221 PHE B C 1
ATOM 5798 O O . PHE B 1 221 ? -2.795 33.188 -9.609 1 98.44 221 PHE B O 1
ATOM 5805 N N . MET B 1 222 ? -1.569 32.469 -11.203 1 97.06 222 MET B N 1
ATOM 5806 C CA . MET B 1 222 ? -0.452 33.375 -10.984 1 97.06 222 MET B CA 1
ATOM 5807 C C . MET B 1 222 ? -0.907 34.844 -11.094 1 97.06 222 MET B C 1
ATOM 5809 O O . MET B 1 222 ? -0.312 35.719 -10.477 1 97.06 222 MET B O 1
ATOM 5813 N N . LYS B 1 223 ? -2.006 35.125 -11.789 1 97.06 223 LYS B N 1
ATOM 5814 C CA . LYS B 1 223 ? -2.436 36.5 -12.008 1 97.06 223 LYS B CA 1
ATOM 5815 C C . LYS B 1 223 ? -3.559 36.875 -11.055 1 97.06 223 LYS B C 1
ATOM 5817 O O . LYS B 1 223 ? -4.043 38 -11.078 1 97.06 223 LYS B O 1
ATOM 5822 N N . ASN B 1 224 ? -3.9 35.969 -10.242 1 98.12 224 ASN B N 1
ATOM 5823 C CA . ASN B 1 224 ? -4.93 36.25 -9.25 1 98.12 224 ASN B CA 1
ATOM 5824 C C . ASN B 1 224 ? -4.383 37.125 -8.117 1 98.12 224 ASN B C 1
ATOM 5826 O O . ASN B 1 224 ? -3.232 36.969 -7.711 1 98.12 224 ASN B O 1
ATOM 5830 N N . TYR B 1 225 ? -5.199 38.125 -7.645 1 98.06 225 TYR B N 1
ATOM 5831 C CA . TYR B 1 225 ? -5.004 38.938 -6.438 1 98.06 225 TYR B CA 1
ATOM 5832 C C . TYR B 1 225 ? -3.748 39.781 -6.551 1 98.06 225 TYR B C 1
ATOM 5834 O O . TYR B 1 225 ? -3.08 40.062 -5.547 1 98.06 225 TYR B O 1
ATOM 5842 N N . THR B 1 226 ? -3.393 40.156 -7.734 1 96.88 226 THR B N 1
ATOM 5843 C CA . THR B 1 226 ? -2.158 40.906 -7.992 1 96.88 226 THR B CA 1
ATOM 5844 C C . THR B 1 226 ? -2.191 42.25 -7.324 1 96.88 226 THR B C 1
ATOM 5846 O O . THR B 1 226 ? -1.143 42.844 -7.035 1 96.88 226 THR B O 1
ATOM 5849 N N . ASN B 1 227 ? -3.348 42.781 -7.035 1 96.19 227 ASN B N 1
ATOM 5850 C CA . ASN B 1 227 ? -3.475 44.125 -6.465 1 96.19 227 ASN B CA 1
ATOM 5851 C C . ASN B 1 227 ? -3.691 44.062 -4.957 1 96.19 227 ASN B C 1
ATOM 5853 O O . ASN B 1 227 ? -3.922 45.094 -4.324 1 96.19 227 ASN B O 1
ATOM 5857 N N . LYS B 1 228 ? -3.625 42.906 -4.379 1 97.44 228 LYS B N 1
ATOM 5858 C CA . LYS B 1 228 ? -3.869 42.781 -2.945 1 97.44 228 LYS B CA 1
ATOM 5859 C C . LYS B 1 228 ? -2.58 42.969 -2.15 1 97.44 228 LYS B C 1
ATOM 5861 O O . LYS B 1 228 ? -1.482 42.844 -2.693 1 97.44 228 LYS B O 1
ATOM 5866 N N . ARG B 1 229 ? -2.707 43.375 -0.94 1 97.44 229 ARG B N 1
ATOM 5867 C CA . ARG B 1 229 ? -1.617 43.5 0.021 1 97.44 229 ARG B CA 1
ATOM 5868 C C . ARG B 1 229 ? -1.963 42.844 1.339 1 97.44 229 ARG B C 1
ATOM 5870 O O . ARG B 1 229 ? -3.137 42.594 1.636 1 97.44 229 ARG B O 1
ATOM 5877 N N . ALA B 1 230 ? -0.894 42.5 2.094 1 97.81 230 ALA B N 1
ATOM 5878 C CA . ALA B 1 230 ? -1.129 41.969 3.436 1 97.81 230 ALA B CA 1
ATOM 5879 C C . ALA B 1 230 ? -1.959 42.938 4.27 1 97.81 230 ALA B C 1
ATOM 5881 O O . ALA B 1 230 ? -1.803 44.156 4.156 1 97.81 230 ALA B O 1
ATOM 5882 N N . PRO B 1 231 ? -2.818 42.438 5.121 1 97.75 231 PRO B N 1
ATOM 5883 C CA . PRO B 1 231 ? -3.689 43.312 5.914 1 97.75 231 PRO B CA 1
ATOM 5884 C C . PRO B 1 231 ? -2.91 44.312 6.785 1 97.75 231 PRO B C 1
ATOM 5886 O O . PRO B 1 231 ? -1.962 43.906 7.469 1 97.75 231 PRO B O 1
ATOM 5889 N N . ARG B 1 232 ? -3.264 45.5 6.707 1 97.81 232 ARG B N 1
ATOM 5890 C CA . ARG B 1 232 ? -2.672 46.562 7.535 1 97.81 232 ARG B CA 1
ATOM 5891 C C . ARG B 1 232 ? -3.447 46.75 8.836 1 97.81 232 ARG B C 1
ATOM 5893 O O . ARG B 1 232 ? -3.986 47.812 9.102 1 97.81 232 ARG B O 1
ATOM 5900 N N . THR B 1 233 ? -3.441 45.719 9.664 1 97.62 233 THR B N 1
ATOM 5901 C CA . THR B 1 233 ? -4.094 45.75 10.969 1 97.62 233 THR B CA 1
ATOM 5902 C C . THR B 1 233 ? -3.412 46.75 11.891 1 97.62 233 THR B C 1
ATOM 5904 O O . THR B 1 233 ? -2.391 47.344 11.531 1 97.62 233 THR B O 1
ATOM 5907 N N . ALA B 1 234 ? -3.951 46.906 13.086 1 97.69 234 ALA B N 1
ATOM 5908 C CA . ALA B 1 234 ? -3.377 47.844 14.031 1 97.69 234 ALA B CA 1
ATOM 5909 C C . ALA B 1 234 ? -1.976 47.406 14.461 1 97.69 234 ALA B C 1
ATOM 5911 O O . ALA B 1 234 ? -1.14 48.25 14.805 1 97.69 234 ALA B O 1
ATOM 5912 N N . SER B 1 235 ? -1.755 46.125 14.398 1 97.94 235 SER B N 1
ATOM 5913 C CA . SER B 1 235 ? -0.458 45.625 14.828 1 97.94 235 SER B CA 1
ATOM 5914 C C . SER B 1 235 ? 0.542 45.594 13.68 1 97.94 235 SER B C 1
ATOM 5916 O O . SER B 1 235 ? 1.729 45.344 13.891 1 97.94 235 SER B O 1
ATOM 5918 N N . TYR B 1 236 ? 0.109 45.875 12.469 1 98 236 TYR B N 1
ATOM 5919 C CA . TYR B 1 236 ? 0.998 45.844 11.312 1 98 236 TYR B CA 1
ATOM 5920 C C . TYR B 1 236 ? 2.078 46.938 11.422 1 98 236 TYR B C 1
ATOM 5922 O O . TYR B 1 236 ? 1.775 48.094 11.648 1 98 236 TYR B O 1
ATOM 5930 N N . ASN B 1 237 ? 3.289 46.469 11.219 1 97.38 237 ASN B N 1
ATOM 5931 C CA . ASN B 1 237 ? 4.414 47.375 11.195 1 97.38 237 ASN B CA 1
ATOM 5932 C C . ASN B 1 237 ? 4.457 48.25 12.453 1 97.38 237 ASN B C 1
ATOM 5934 O O . ASN B 1 237 ? 4.715 49.438 12.383 1 97.38 237 ASN B O 1
ATOM 5938 N N . LYS B 1 238 ? 4.059 47.656 13.578 1 97.12 238 LYS B N 1
ATOM 5939 C CA . LYS B 1 238 ? 4.066 48.312 14.883 1 97.12 238 LYS B CA 1
ATOM 5940 C C . LYS B 1 238 ? 5.195 47.75 15.758 1 97.12 238 LYS B C 1
ATOM 5942 O O . LYS B 1 238 ? 5.449 46.562 15.773 1 97.12 238 LYS B O 1
ATOM 5947 N N . HIS B 1 239 ? 5.852 48.656 16.438 1 95.44 239 HIS B N 1
ATOM 5948 C CA . HIS B 1 239 ? 6.906 48.219 17.344 1 95.44 239 HIS B CA 1
ATOM 5949 C C . HIS B 1 239 ? 6.328 47.562 18.594 1 95.44 239 HIS B C 1
ATOM 5951 O O . HIS B 1 239 ? 5.422 48.125 19.219 1 95.44 239 HIS B O 1
ATOM 5957 N N . GLY B 1 240 ? 6.805 46.438 18.938 1 93.94 240 GLY B N 1
ATOM 5958 C CA . GLY B 1 240 ? 6.359 45.719 20.109 1 93.94 240 GLY B CA 1
ATOM 5959 C C . GLY B 1 240 ? 7.168 46.031 21.359 1 93.94 240 GLY B C 1
ATOM 5960 O O . GLY B 1 240 ? 7.832 45.156 21.906 1 93.94 240 GLY B O 1
ATOM 5961 N N . SER B 1 241 ? 7.09 47.219 21.828 1 94.38 241 SER B N 1
ATOM 5962 C CA . SER B 1 241 ? 7.945 47.688 22.922 1 94.38 241 SER B CA 1
ATOM 5963 C C . SER B 1 241 ? 7.652 46.938 24.219 1 94.38 241 SER B C 1
ATOM 5965 O O . SER B 1 241 ? 8.523 46.812 25.078 1 94.38 241 SER B O 1
ATOM 5967 N N . ASP B 1 242 ? 6.488 46.438 24.422 1 96.62 242 ASP B N 1
ATOM 5968 C CA . ASP B 1 242 ? 6.098 45.75 25.656 1 96.62 242 ASP B CA 1
ATOM 5969 C C . ASP B 1 242 ? 5.988 44.25 25.438 1 96.62 242 ASP B C 1
ATOM 5971 O O . ASP B 1 242 ? 5.215 43.562 26.125 1 96.62 242 ASP B O 1
ATOM 5975 N N . LYS B 1 243 ? 6.695 43.75 24.484 1 97.25 243 LYS B N 1
ATOM 5976 C CA . LYS B 1 243 ? 6.656 42.344 24.141 1 97.25 243 LYS B CA 1
ATOM 5977 C C . LYS B 1 243 ? 7.992 41.656 24.438 1 97.25 243 LYS B C 1
ATOM 5979 O O . LYS B 1 243 ? 8.93 42.312 24.922 1 97.25 243 LYS B O 1
ATOM 5984 N N . HIS B 1 244 ? 8.023 40.281 24.328 1 95.75 244 HIS B N 1
ATOM 5985 C CA . HIS B 1 244 ? 9.266 39.531 24.469 1 95.75 244 HIS B CA 1
ATOM 5986 C C . HIS B 1 244 ? 10.375 40.094 23.594 1 95.75 244 HIS B C 1
ATOM 5988 O O . HIS B 1 244 ? 10.102 40.656 22.531 1 95.75 244 HIS B O 1
ATOM 5994 N N . TRP B 1 245 ? 11.648 39.906 23.938 1 94.25 245 TRP B N 1
ATOM 5995 C CA . TRP B 1 245 ? 12.781 40.594 23.328 1 94.25 245 TRP B CA 1
ATOM 5996 C C . TRP B 1 245 ? 12.875 40.25 21.828 1 94.25 245 TRP B C 1
ATOM 5998 O O . TRP B 1 245 ? 13.273 41.094 21.031 1 94.25 245 TRP B O 1
ATOM 6008 N N . LEU B 1 246 ? 12.508 39.062 21.469 1 93.38 246 LEU B N 1
ATOM 6009 C CA . LEU B 1 246 ? 12.594 38.625 20.062 1 93.38 246 LEU B CA 1
ATOM 6010 C C . LEU B 1 246 ? 11.695 39.5 19.188 1 93.38 246 LEU B C 1
ATOM 6012 O O . LEU B 1 246 ? 12.039 39.812 18.047 1 93.38 246 LEU B O 1
ATOM 6016 N N . VAL B 1 247 ? 10.539 39.906 19.719 1 95.38 247 VAL B N 1
ATOM 6017 C CA . VAL B 1 247 ? 9.617 40.781 19 1 95.38 247 VAL B CA 1
ATOM 6018 C C . VAL B 1 247 ? 10.078 42.219 19.109 1 95.38 247 VAL B C 1
ATOM 6020 O O . VAL B 1 247 ? 10.031 42.969 18.125 1 95.38 247 VAL B O 1
ATOM 6023 N N . ARG B 1 248 ? 10.609 42.594 20.25 1 93.69 248 ARG B N 1
ATOM 6024 C CA . ARG B 1 248 ? 11.062 43.969 20.5 1 93.69 248 ARG B CA 1
ATOM 6025 C C . ARG B 1 248 ? 12.234 44.344 19.594 1 93.69 248 ARG B C 1
ATOM 6027 O O . ARG B 1 248 ? 12.422 45.5 19.266 1 93.69 248 ARG B O 1
ATOM 6034 N N . HIS B 1 249 ? 12.93 43.406 19.203 1 88.56 249 HIS B N 1
ATOM 6035 C CA . HIS B 1 249 ? 14.172 43.656 18.484 1 88.56 249 HIS B CA 1
ATOM 6036 C C . HIS B 1 249 ? 13.914 43.844 17 1 88.56 249 HIS B C 1
ATOM 6038 O O . HIS B 1 249 ? 14.82 44.219 16.25 1 88.56 249 HIS B O 1
ATOM 6044 N N . GLN B 1 250 ? 12.695 43.656 16.594 1 92.25 250 GLN B N 1
ATOM 6045 C CA . GLN B 1 250 ? 12.383 43.812 15.18 1 92.25 250 GLN B CA 1
ATOM 6046 C C . GLN B 1 250 ? 12.562 45.25 14.734 1 92.25 250 GLN B C 1
ATOM 6048 O O . GLN B 1 250 ? 12.312 46.188 15.508 1 92.25 250 GLN B O 1
ATOM 6053 N N . VAL B 1 251 ? 13.031 45.375 13.492 1 91.56 251 VAL B N 1
ATOM 6054 C CA . VAL B 1 251 ? 13.211 46.719 12.93 1 91.56 251 VAL B CA 1
ATOM 6055 C C . VAL B 1 251 ? 11.852 47.344 12.602 1 91.56 251 VAL B C 1
ATOM 6057 O O . VAL B 1 251 ? 11.07 46.75 11.836 1 91.56 251 VAL B O 1
ATOM 6060 N N . THR B 1 252 ? 11.602 48.438 13.156 1 94.62 252 THR B N 1
ATOM 6061 C CA . THR B 1 252 ? 10.352 49.156 12.922 1 94.62 252 THR B CA 1
ATOM 6062 C C . THR B 1 252 ? 10.625 50.594 12.57 1 94.62 252 THR B C 1
ATOM 6064 O O . THR B 1 252 ? 11.344 51.281 13.289 1 94.62 252 THR B O 1
ATOM 6067 N N . PRO B 1 253 ? 10.102 51.281 11.57 1 95.81 253 PRO B N 1
ATOM 6068 C CA . PRO B 1 253 ? 9.258 50.562 10.602 1 95.81 253 PRO B CA 1
ATOM 6069 C C . PRO B 1 253 ? 10.047 49.562 9.773 1 95.81 253 PRO B C 1
ATOM 6071 O O . PRO B 1 253 ? 11.266 49.688 9.633 1 95.81 253 PRO B O 1
ATOM 6074 N N . MET B 1 254 ? 9.328 48.531 9.289 1 95.69 254 MET B N 1
ATOM 6075 C CA . MET B 1 254 ? 9.953 47.562 8.391 1 95.69 254 MET B CA 1
ATOM 6076 C C . MET B 1 254 ? 10.562 48.281 7.18 1 95.69 254 MET B C 1
ATOM 6078 O O . MET B 1 254 ? 10.016 49.25 6.688 1 95.69 254 MET B O 1
ATOM 6082 N N . LYS B 1 255 ? 11.672 47.688 6.695 1 94.44 255 LYS B N 1
ATOM 6083 C CA . LYS B 1 255 ? 12.258 48.188 5.457 1 94.44 255 LYS B CA 1
ATOM 6084 C C . LYS B 1 255 ? 11.297 48 4.281 1 94.44 255 LYS B C 1
ATOM 6086 O O . LYS B 1 255 ? 10.484 47.094 4.281 1 94.44 255 LYS B O 1
ATOM 6091 N N . ASN B 1 256 ? 11.469 48.938 3.301 1 94.75 256 ASN B N 1
ATOM 6092 C CA . ASN B 1 256 ? 10.586 48.875 2.135 1 94.75 256 ASN B CA 1
ATOM 6093 C C . ASN B 1 256 ? 10.633 47.5 1.458 1 94.75 256 ASN B C 1
ATOM 6095 O O . ASN B 1 256 ? 9.594 47 1.042 1 94.75 256 ASN B O 1
ATOM 6099 N N . ASP B 1 257 ? 11.766 46.938 1.382 1 94.12 257 ASP B N 1
ATOM 6100 C CA . ASP B 1 257 ? 11.914 45.625 0.753 1 94.12 257 ASP B CA 1
ATOM 6101 C C . ASP B 1 257 ? 11.141 44.562 1.521 1 94.12 257 ASP B C 1
ATOM 6103 O O . ASP B 1 257 ? 10.547 43.656 0.918 1 94.12 257 ASP B O 1
ATOM 6107 N N . SER B 1 258 ? 11.188 44.719 2.814 1 94.06 258 SER B N 1
ATOM 6108 C CA . SER B 1 258 ? 10.461 43.75 3.648 1 94.06 258 SER B CA 1
ATOM 6109 C C . SER B 1 258 ? 8.953 43.906 3.463 1 94.06 258 SER B C 1
ATOM 6111 O O . SER B 1 258 ? 8.234 42.906 3.412 1 94.06 258 SER B O 1
ATOM 6113 N N . VAL B 1 259 ? 8.516 45.125 3.363 1 96.25 259 VAL B N 1
ATOM 6114 C CA . VAL B 1 259 ? 7.102 45.375 3.152 1 96.25 259 VAL B CA 1
ATOM 6115 C C . VAL B 1 259 ? 6.656 44.781 1.813 1 96.25 259 VAL B C 1
ATOM 6117 O O . VAL B 1 259 ? 5.629 44.125 1.735 1 96.25 259 VAL B O 1
ATOM 6120 N N . GLU B 1 260 ? 7.422 45 0.781 1 95.94 260 GLU B N 1
ATOM 6121 C CA . GLU B 1 260 ? 7.105 44.5 -0.549 1 95.94 260 GLU B CA 1
ATOM 6122 C C . GLU B 1 260 ? 7.094 42.969 -0.565 1 95.94 260 GLU B C 1
ATOM 6124 O O . GLU B 1 260 ? 6.227 42.375 -1.195 1 95.94 260 GLU B O 1
ATOM 6129 N N . ASN B 1 261 ? 8.016 42.438 0.106 1 95.5 261 ASN B N 1
ATOM 6130 C CA . ASN B 1 261 ? 8.086 41 0.189 1 95.5 261 ASN B CA 1
ATOM 6131 C C . ASN B 1 261 ? 6.895 40.406 0.942 1 95.5 261 ASN B C 1
ATOM 6133 O O . ASN B 1 261 ? 6.348 39.375 0.547 1 95.5 261 ASN B O 1
ATOM 6137 N N . THR B 1 262 ? 6.578 41.031 2.002 1 96.69 262 THR B N 1
ATOM 6138 C CA . THR B 1 262 ? 5.43 40.625 2.797 1 96.69 262 THR B CA 1
ATOM 6139 C C . THR B 1 262 ? 4.152 40.625 1.962 1 96.69 262 THR B C 1
ATOM 6141 O O . THR B 1 262 ? 3.355 39.688 2.008 1 96.69 262 THR B O 1
ATOM 6144 N N . ASP B 1 263 ? 4.008 41.656 1.189 1 98 263 ASP B N 1
ATOM 6145 C CA . ASP B 1 263 ? 2.846 41.75 0.31 1 98 263 ASP B CA 1
ATOM 6146 C C . ASP B 1 263 ? 2.877 40.688 -0.775 1 98 263 ASP B C 1
ATOM 6148 O O . ASP B 1 263 ? 1.838 40.125 -1.128 1 98 263 ASP B O 1
ATOM 6152 N N . ASP B 1 264 ? 4.027 40.438 -1.322 1 97.69 264 ASP B N 1
ATOM 6153 C CA . ASP B 1 264 ? 4.176 39.375 -2.33 1 97.69 264 ASP B CA 1
ATOM 6154 C C . ASP B 1 264 ? 3.83 38 -1.755 1 97.69 264 ASP B C 1
ATOM 6156 O O . ASP B 1 264 ? 3.109 37.219 -2.383 1 97.69 264 ASP B O 1
ATOM 6160 N N . ILE B 1 265 ? 4.305 37.75 -0.571 1 97.81 265 ILE B N 1
ATOM 6161 C CA . ILE B 1 265 ? 4.027 36.5 0.096 1 97.81 265 ILE B CA 1
ATOM 6162 C C . ILE B 1 265 ? 2.525 36.344 0.338 1 97.81 265 ILE B C 1
ATOM 6164 O O . ILE B 1 265 ? 1.95 35.281 0.116 1 97.81 265 ILE B O 1
ATOM 6168 N N . PHE B 1 266 ? 1.93 37.438 0.771 1 98.56 266 PHE B N 1
ATOM 6169 C CA . PHE B 1 266 ? 0.49 37.438 1.003 1 98.56 266 PHE B CA 1
ATOM 6170 C C . PHE B 1 266 ? -0.262 37 -0.252 1 98.56 266 PHE B C 1
ATOM 6172 O O . PHE B 1 266 ? -1.108 36.125 -0.199 1 98.56 266 PHE B O 1
ATOM 6179 N N . ARG B 1 267 ? 0.068 37.531 -1.377 1 98.62 267 ARG B N 1
ATOM 6180 C CA . ARG B 1 267 ? -0.585 37.219 -2.645 1 98.62 267 ARG B CA 1
ATOM 6181 C C . ARG B 1 267 ? -0.316 35.781 -3.055 1 98.62 267 ARG B C 1
ATOM 6183 O O . ARG B 1 267 ? -1.23 35.062 -3.477 1 98.62 267 ARG B O 1
ATOM 6190 N N . LYS B 1 268 ? 0.918 35.375 -2.939 1 98.75 268 LYS B N 1
ATOM 6191 C CA . LYS B 1 268 ? 1.309 34.031 -3.357 1 98.75 268 LYS B CA 1
ATOM 6192 C C . LYS B 1 268 ? 0.63 32.969 -2.496 1 98.75 268 LYS B C 1
ATOM 6194 O O . LYS B 1 268 ? 0.212 31.938 -3.004 1 98.75 268 LYS B O 1
ATOM 6199 N N . ARG B 1 269 ? 0.519 33.219 -1.214 1 98.75 269 ARG B N 1
ATOM 6200 C CA . ARG B 1 269 ? -0.178 32.312 -0.318 1 98.75 269 ARG B CA 1
ATOM 6201 C C . ARG B 1 269 ? -1.626 32.125 -0.754 1 98.75 269 ARG B C 1
ATOM 6203 O O . ARG B 1 269 ? -2.1 30.984 -0.862 1 98.75 269 ARG B O 1
ATOM 6210 N N . TRP B 1 270 ? -2.307 33.219 -1.047 1 98.81 270 TRP B N 1
ATOM 6211 C CA . TRP B 1 270 ? -3.686 33.156 -1.514 1 98.81 270 TRP B CA 1
ATOM 6212 C C . TRP B 1 270 ? -3.773 32.344 -2.809 1 98.81 270 TRP B C 1
ATOM 6214 O O . TRP B 1 270 ? -4.691 31.547 -2.988 1 98.81 270 TRP B O 1
ATOM 6224 N N . ARG B 1 271 ? -2.814 32.531 -3.684 1 98.88 271 ARG B N 1
ATOM 6225 C CA . ARG B 1 271 ? -2.824 31.859 -4.98 1 98.88 271 ARG B CA 1
ATOM 6226 C C . ARG B 1 271 ? -2.639 30.344 -4.82 1 98.88 271 ARG B C 1
ATOM 6228 O O . ARG B 1 271 ? -3.266 29.562 -5.535 1 98.88 271 ARG B O 1
ATOM 6235 N N . THR B 1 272 ? -1.776 29.891 -3.912 1 98.88 272 THR B N 1
ATOM 6236 C CA . THR B 1 272 ? -1.58 28.469 -3.691 1 98.88 272 THR B CA 1
ATOM 6237 C C . THR B 1 272 ? -2.852 27.828 -3.145 1 98.88 272 THR B C 1
ATOM 6239 O O . THR B 1 272 ? -3.145 26.672 -3.441 1 98.88 272 THR B O 1
ATOM 6242 N N . LEU B 1 273 ? -3.646 28.594 -2.398 1 98.94 273 LEU B N 1
ATOM 6243 C CA . LEU B 1 273 ? -4.848 28.062 -1.756 1 98.94 273 LEU B CA 1
ATOM 6244 C C . LEU B 1 273 ? -5.934 27.781 -2.787 1 98.94 273 LEU B C 1
ATOM 6246 O O . LEU B 1 273 ? -6.816 26.953 -2.551 1 98.94 273 LEU B O 1
ATOM 6250 N N . LEU B 1 274 ? -5.859 28.375 -3.934 1 98.94 274 LEU B N 1
ATOM 6251 C CA . LEU B 1 274 ? -6.875 28.172 -4.961 1 98.94 274 LEU B CA 1
ATOM 6252 C C . LEU B 1 274 ? -6.867 26.734 -5.461 1 98.94 274 LEU B C 1
ATOM 6254 O O . LEU B 1 274 ? -7.918 26.172 -5.793 1 98.94 274 LEU B O 1
ATOM 6258 N N . SER B 1 275 ? -5.688 26.109 -5.512 1 98.88 275 SER B N 1
ATOM 6259 C CA . SER B 1 275 ? -5.617 24.703 -5.887 1 98.88 275 SER B CA 1
ATOM 6260 C C . SER B 1 275 ? -6.25 23.812 -4.816 1 98.88 275 SER B C 1
ATOM 6262 O O . SER B 1 275 ? -6.84 22.781 -5.129 1 98.88 275 SER B O 1
ATOM 6264 N N . VAL B 1 276 ? -6.133 24.234 -3.576 1 98.94 276 VAL B N 1
ATOM 6265 C CA . VAL B 1 276 ? -6.781 23.5 -2.492 1 98.94 276 VAL B CA 1
ATOM 6266 C C . VAL B 1 276 ? -8.297 23.641 -2.607 1 98.94 276 VAL B C 1
ATOM 6268 O O . VAL B 1 276 ? -9.031 22.672 -2.43 1 98.94 276 VAL B O 1
ATOM 6271 N N . ASP B 1 277 ? -8.703 24.844 -2.871 1 98.94 277 ASP B N 1
ATOM 6272 C CA . ASP B 1 277 ? -10.125 25.125 -3.055 1 98.94 277 ASP B CA 1
ATOM 6273 C C . ASP B 1 277 ? -10.711 24.234 -4.152 1 98.94 277 ASP B C 1
ATOM 6275 O O . ASP B 1 277 ? -11.805 23.688 -3.996 1 98.94 277 ASP B O 1
ATOM 6279 N N . ASP B 1 278 ? -9.977 24.078 -5.254 1 98.88 278 ASP B N 1
ATOM 6280 C CA . ASP B 1 278 ? -10.367 23.188 -6.344 1 98.88 278 ASP B CA 1
ATOM 6281 C C . ASP B 1 278 ? -10.391 21.734 -5.891 1 98.88 278 ASP B C 1
ATOM 6283 O O . ASP B 1 278 ? -11.289 20.969 -6.273 1 98.88 278 ASP B O 1
ATOM 6287 N N . MET B 1 279 ? -9.43 21.344 -5.152 1 98.88 279 MET B N 1
ATOM 6288 C CA . MET B 1 279 ? -9.344 19.969 -4.656 1 98.88 279 MET B CA 1
ATOM 6289 C C . MET B 1 279 ? -10.562 19.625 -3.803 1 98.88 279 MET B C 1
ATOM 6291 O O . MET B 1 279 ? -11.125 18.547 -3.93 1 98.88 279 MET B O 1
ATOM 6295 N N . VAL B 1 280 ? -10.992 20.578 -2.932 1 98.94 280 VAL B N 1
ATOM 6296 C CA . VAL B 1 280 ? -12.156 20.359 -2.084 1 98.94 280 VAL B CA 1
ATOM 6297 C C . VAL B 1 280 ? -13.398 20.141 -2.953 1 98.94 280 VAL B C 1
ATOM 6299 O O . VAL B 1 280 ? -14.172 19.203 -2.717 1 98.94 280 VAL B O 1
ATOM 6302 N N . GLU B 1 281 ? -13.531 20.938 -3.949 1 98.88 281 GLU B N 1
ATOM 6303 C CA . GLU B 1 281 ? -14.656 20.781 -4.859 1 98.88 281 GLU B CA 1
ATOM 6304 C C . GLU B 1 281 ? -14.625 19.422 -5.562 1 98.88 281 GLU B C 1
ATOM 6306 O O . GLU B 1 281 ? -15.648 18.75 -5.676 1 98.88 281 GLU B O 1
ATOM 6311 N N . ASN B 1 282 ? -13.461 19.016 -6.051 1 98.88 282 ASN B N 1
ATOM 6312 C CA . ASN B 1 282 ? -13.32 17.75 -6.75 1 98.88 282 ASN B CA 1
ATOM 6313 C C . ASN B 1 282 ? -13.672 16.562 -5.848 1 98.88 282 ASN B C 1
ATOM 6315 O O . ASN B 1 282 ? -14.359 15.633 -6.277 1 98.88 282 ASN B O 1
ATOM 6319 N N . VAL B 1 283 ? -13.203 16.594 -4.613 1 98.88 283 VAL B N 1
ATOM 6320 C CA . VAL B 1 283 ? -13.484 15.539 -3.654 1 98.88 283 VAL B CA 1
ATOM 6321 C C . VAL B 1 283 ? -14.992 15.438 -3.424 1 98.88 283 VAL B C 1
ATOM 6323 O O . VAL B 1 283 ? -15.562 14.344 -3.498 1 98.88 283 VAL B O 1
ATOM 6326 N N . ILE B 1 284 ? -15.633 16.531 -3.189 1 98.81 284 ILE B N 1
ATOM 6327 C CA . ILE B 1 284 ? -17.062 16.562 -2.889 1 98.81 284 ILE B CA 1
ATOM 6328 C C . ILE B 1 284 ? -17.859 16.094 -4.109 1 98.81 284 ILE B C 1
ATOM 6330 O O . ILE B 1 284 ? -18.812 15.328 -3.98 1 98.81 284 ILE B O 1
ATOM 6334 N N . ASN B 1 285 ? -17.453 16.547 -5.309 1 98.81 285 ASN B N 1
ATOM 6335 C CA . ASN B 1 285 ? -18.109 16.125 -6.539 1 98.81 285 ASN B CA 1
ATOM 6336 C C . ASN B 1 285 ? -18.016 14.617 -6.73 1 98.81 285 ASN B C 1
ATOM 6338 O O . ASN B 1 285 ? -18.984 13.969 -7.098 1 98.81 285 ASN B O 1
ATOM 6342 N N . THR B 1 286 ? -16.828 14.078 -6.508 1 98.81 286 THR B N 1
ATOM 6343 C CA . THR B 1 286 ? -16.641 12.641 -6.652 1 98.81 286 THR B CA 1
ATOM 6344 C C . THR B 1 286 ? -17.484 11.883 -5.633 1 98.81 286 THR B C 1
ATOM 6346 O O . THR B 1 286 ? -18.156 10.898 -5.973 1 98.81 286 THR B O 1
ATOM 6349 N N . LEU B 1 287 ? -17.5 12.312 -4.383 1 98.81 287 LEU B N 1
ATOM 6350 C CA . LEU B 1 287 ? -18.328 11.688 -3.35 1 98.81 287 LEU B CA 1
ATOM 6351 C C . LEU B 1 287 ? -19.797 11.734 -3.727 1 98.81 287 LEU B C 1
ATOM 6353 O O . LEU B 1 287 ? -20.531 10.766 -3.5 1 98.81 287 LEU B O 1
ATOM 6357 N N . SER B 1 288 ? -20.203 12.875 -4.262 1 98.44 288 SER B N 1
ATOM 6358 C CA . SER B 1 288 ? -21.594 13.031 -4.684 1 98.44 288 SER B CA 1
ATOM 6359 C C . SER B 1 288 ? -21.922 12.078 -5.832 1 98.44 288 SER B C 1
ATOM 6361 O O . SER B 1 288 ? -22.938 11.367 -5.777 1 98.44 288 SER B O 1
ATOM 6363 N N . LYS B 1 289 ? -21.078 12.062 -6.848 1 98.06 289 LYS B N 1
ATOM 6364 C CA . LYS B 1 289 ? -21.281 11.211 -8.016 1 98.06 289 LYS B CA 1
ATOM 6365 C C . LYS B 1 289 ? -21.359 9.734 -7.621 1 98.06 289 LYS B C 1
ATOM 6367 O O . LYS B 1 289 ? -22.109 8.961 -8.211 1 98.06 289 LYS B O 1
ATOM 6372 N N . LYS B 1 290 ? -20.672 9.406 -6.598 1 97.38 290 LYS B N 1
ATOM 6373 C CA . LYS B 1 290 ? -20.578 8.016 -6.152 1 97.38 290 LYS B CA 1
ATOM 6374 C C . LYS B 1 290 ? -21.641 7.711 -5.094 1 97.38 290 LYS B C 1
ATOM 6376 O O . LYS B 1 290 ? -21.688 6.602 -4.555 1 97.38 290 LYS B O 1
ATOM 6381 N N . LYS B 1 291 ? -22.469 8.656 -4.723 1 97.62 291 LYS B N 1
ATOM 6382 C CA . LYS B 1 291 ? -23.531 8.547 -3.727 1 97.62 291 LYS B CA 1
ATOM 6383 C C . LYS B 1 291 ? -22.953 8.219 -2.35 1 97.62 291 LYS B C 1
ATOM 6385 O O . LYS B 1 291 ? -23.547 7.453 -1.59 1 97.62 291 LYS B O 1
ATOM 6390 N N . LEU B 1 292 ? -21.797 8.805 -2.102 1 98.38 292 LEU B N 1
ATOM 6391 C CA . LEU B 1 292 ? -21.125 8.586 -0.829 1 98.38 292 LEU B CA 1
ATOM 6392 C C . LEU B 1 292 ? -21.188 9.828 0.049 1 98.38 292 LEU B C 1
ATOM 6394 O O . LEU B 1 292 ? -20.906 9.766 1.248 1 98.38 292 LEU B O 1
ATOM 6398 N N . LEU B 1 293 ? -21.609 10.945 -0.463 1 98.44 293 LEU B N 1
ATOM 6399 C CA . LEU B 1 293 ? -21.484 12.234 0.2 1 98.44 293 LEU B CA 1
ATOM 6400 C C . LEU B 1 293 ? -22.328 12.281 1.468 1 98.44 293 LEU B C 1
ATOM 6402 O O . LEU B 1 293 ? -21.891 12.789 2.5 1 98.44 293 LEU B O 1
ATOM 6406 N N . ASN B 1 294 ? -23.516 11.688 1.444 1 96.94 294 ASN B N 1
ATOM 6407 C CA . ASN B 1 294 ? -24.453 11.781 2.559 1 96.94 294 ASN B CA 1
ATOM 6408 C C . ASN B 1 294 ? -23.953 11.016 3.779 1 96.94 294 ASN B C 1
ATOM 6410 O O . ASN B 1 294 ? -24.422 11.242 4.895 1 96.94 294 ASN B O 1
ATOM 6414 N N . ASN B 1 295 ? -23.031 10.148 3.543 1 97.94 295 ASN B N 1
ATOM 6415 C CA . ASN B 1 295 ? -22.453 9.359 4.637 1 97.94 295 ASN B CA 1
ATOM 6416 C C . ASN B 1 295 ? -20.984 9.695 4.863 1 97.94 295 ASN B C 1
ATOM 6418 O O . ASN B 1 295 ? -20.203 8.844 5.297 1 97.94 295 ASN B O 1
ATOM 6422 N N . THR B 1 296 ? -20.547 10.859 4.496 1 98.69 296 THR B N 1
ATOM 6423 C CA . THR B 1 296 ? -19.141 11.227 4.645 1 98.69 296 THR B CA 1
ATOM 6424 C C . THR B 1 296 ? -19 12.516 5.445 1 98.69 296 THR B C 1
ATOM 6426 O O . THR B 1 296 ? -19.625 13.523 5.125 1 98.69 296 THR B O 1
ATOM 6429 N N . TYR B 1 297 ? -18.234 12.453 6.543 1 98.75 297 TYR B N 1
ATOM 6430 C CA . TYR B 1 297 ? -17.781 13.68 7.191 1 98.75 297 TYR B CA 1
ATOM 6431 C C . TYR B 1 297 ? -16.594 14.281 6.449 1 98.75 297 TYR B C 1
ATOM 6433 O O . TYR B 1 297 ? -15.688 13.562 6.035 1 98.75 297 TYR B O 1
ATOM 6441 N N . ILE B 1 298 ? -16.656 15.586 6.219 1 98.94 298 ILE B N 1
ATOM 6442 C CA . ILE B 1 298 ? -15.547 16.328 5.617 1 98.94 298 ILE B CA 1
ATOM 6443 C C . ILE B 1 298 ? -15.094 17.438 6.562 1 98.94 298 ILE B C 1
ATOM 6445 O O . ILE B 1 298 ? -15.891 18.297 6.938 1 98.94 298 ILE B O 1
ATOM 6449 N N . ILE B 1 299 ? -13.875 17.359 6.977 1 98.94 299 ILE B N 1
ATOM 6450 C CA . ILE B 1 299 ? -13.281 18.312 7.914 1 98.94 299 ILE B CA 1
ATOM 6451 C C . ILE B 1 299 ? -12.164 19.078 7.223 1 98.94 299 ILE B C 1
ATOM 6453 O O . ILE B 1 299 ? -11.328 18.5 6.531 1 98.94 299 ILE B O 1
ATOM 6457 N N . TYR B 1 300 ? -12.156 20.422 7.371 1 98.94 300 TYR B N 1
ATOM 6458 C CA . TYR B 1 300 ? -11.156 21.312 6.805 1 98.94 300 TYR B CA 1
ATOM 6459 C C . TYR B 1 300 ? -10.492 22.141 7.898 1 98.94 300 TYR B C 1
ATOM 6461 O O . TYR B 1 300 ? -11.172 22.781 8.695 1 98.94 300 TYR B O 1
ATOM 6469 N N . SER B 1 301 ? -9.148 22.094 7.914 1 98.94 301 SER B N 1
ATOM 6470 C CA . SER B 1 301 ? -8.438 22.891 8.906 1 98.94 301 SER B CA 1
ATOM 6471 C C . SER B 1 301 ? -7.008 23.188 8.461 1 98.94 301 SER B C 1
ATOM 6473 O O . SER B 1 301 ? -6.664 22.984 7.289 1 98.94 301 SER B O 1
ATOM 6475 N N . SER B 1 302 ? -6.254 23.828 9.336 1 98.94 302 SER B N 1
ATOM 6476 C CA . SER B 1 302 ? -4.832 24.109 9.141 1 98.94 302 SER B CA 1
ATOM 6477 C C . SER B 1 302 ? -4.023 23.75 10.383 1 98.94 302 SER B C 1
ATOM 6479 O O . SER B 1 302 ? -4.582 23.562 11.469 1 98.94 302 SER B O 1
ATOM 6481 N N . ASP B 1 303 ? -2.742 23.594 10.188 1 98.75 303 ASP B N 1
ATOM 6482 C CA . ASP B 1 303 ? -1.917 23.172 11.312 1 98.75 303 ASP B CA 1
ATOM 6483 C C . ASP B 1 303 ? -1.536 24.359 12.195 1 98.75 303 ASP B C 1
ATOM 6485 O O . ASP B 1 303 ? -1.379 24.203 13.406 1 98.75 303 ASP B O 1
ATOM 6489 N N . ASN B 1 304 ? -1.316 25.516 11.648 1 98.75 304 ASN B N 1
ATOM 6490 C CA . ASN B 1 304 ? -1.051 26.719 12.406 1 98.75 304 ASN B CA 1
ATOM 6491 C C . ASN B 1 304 ? -1.292 27.984 11.57 1 98.75 304 ASN B C 1
ATOM 6493 O O . ASN B 1 304 ? -1.581 27.875 10.375 1 98.75 304 ASN B O 1
ATOM 6497 N N . GLY B 1 305 ? -1.253 29.125 12.312 1 98.56 305 GLY B N 1
ATOM 6498 C CA . GLY B 1 305 ? -1.415 30.391 11.625 1 98.56 305 GLY B CA 1
ATOM 6499 C C . GLY B 1 305 ? -0.123 30.922 11.031 1 98.56 305 GLY B C 1
ATOM 6500 O O . GLY B 1 305 ? 0.815 30.156 10.797 1 98.56 305 GLY B O 1
ATOM 6501 N N . TYR B 1 306 ? -0.192 32.25 10.797 1 98.56 306 TYR B N 1
ATOM 6502 C CA . TYR B 1 306 ? 0.911 32.906 10.086 1 98.56 306 TYR B CA 1
ATOM 6503 C C . TYR B 1 306 ? 0.833 34.406 10.203 1 98.56 306 TYR B C 1
ATOM 6505 O O . TYR B 1 306 ? -0.255 35 10.148 1 98.56 306 TYR B O 1
ATOM 6513 N N . HIS B 1 307 ? 1.973 35.125 10.422 1 98 307 HIS B N 1
ATOM 6514 C CA . HIS B 1 307 ? 1.957 36.594 10.414 1 98 307 HIS B CA 1
ATOM 6515 C C . HIS B 1 307 ? 2.67 37.125 9.188 1 98 307 HIS B C 1
ATOM 6517 O O . HIS B 1 307 ? 3.49 36.438 8.578 1 98 307 HIS B O 1
ATOM 6523 N N . LEU B 1 308 ? 2.293 38.25 8.852 1 97.62 308 LEU B N 1
ATOM 6524 C CA . LEU B 1 308 ? 2.77 38.969 7.66 1 97.62 308 LEU B CA 1
ATOM 6525 C C . LEU B 1 308 ? 2.969 40.438 7.941 1 97.62 308 LEU B C 1
ATOM 6527 O O . LEU B 1 308 ? 2.309 41.281 7.336 1 97.62 308 LEU B O 1
ATOM 6531 N N . GLY B 1 309 ? 3.885 40.75 8.812 1 97.25 309 GLY B N 1
ATOM 6532 C CA . GLY B 1 309 ? 4.223 42.156 9.086 1 97.25 309 GLY B CA 1
ATOM 6533 C C . GLY B 1 309 ? 3.746 42.625 10.445 1 97.25 309 GLY B C 1
ATOM 6534 O O . GLY B 1 309 ? 4.105 43.719 10.883 1 97.25 309 GLY B O 1
ATOM 6535 N N . GLN B 1 310 ? 2.895 41.875 11.133 1 97.81 310 GLN B N 1
ATOM 6536 C CA . GLN B 1 310 ? 2.424 42.25 12.469 1 97.81 310 GLN B CA 1
ATOM 6537 C C . GLN B 1 310 ? 3.588 42.375 13.445 1 97.81 310 GLN B C 1
ATOM 6539 O O . GLN B 1 310 ? 4.469 41.5 13.484 1 97.81 310 GLN B O 1
ATOM 6544 N N . PHE B 1 311 ? 3.619 43.469 14.188 1 97.62 311 PHE B N 1
ATOM 6545 C CA . PHE B 1 311 ? 4.684 43.844 15.117 1 97.62 311 PHE B CA 1
ATOM 6546 C C . PHE B 1 311 ? 6.035 43.844 14.406 1 97.62 311 PHE B C 1
ATOM 6548 O O . PHE B 1 311 ? 7.055 43.5 14.992 1 97.62 311 PHE B O 1
ATOM 6555 N N . SER B 1 312 ? 6.016 44.094 13.148 1 96.75 312 SER B N 1
ATOM 6556 C CA . SER B 1 312 ? 7.176 44.25 12.281 1 96.75 312 SER B CA 1
ATOM 6557 C C . SER B 1 312 ? 7.906 42.938 12.094 1 96.75 312 SER B C 1
ATOM 6559 O O . SER B 1 312 ? 9.109 42.906 11.812 1 96.75 312 SER B O 1
ATOM 6561 N N . MET B 1 313 ? 7.203 41.812 12.344 1 95.69 313 MET B N 1
ATOM 6562 C CA . MET B 1 313 ? 7.684 40.5 11.938 1 95.69 313 MET B CA 1
ATOM 6563 C C . MET B 1 313 ? 7.266 40.188 10.508 1 95.69 313 MET B C 1
ATOM 6565 O O . MET B 1 313 ? 6.09 39.938 10.234 1 95.69 313 MET B O 1
ATOM 6569 N N . PRO B 1 314 ? 8.188 40.094 9.617 1 95 314 PRO B N 1
ATOM 6570 C CA . PRO B 1 314 ? 7.816 40.094 8.195 1 95 314 PRO B CA 1
ATOM 6571 C C . PRO B 1 314 ? 7.059 38.844 7.781 1 95 314 PRO B C 1
ATOM 6573 O O . PRO B 1 314 ? 6.199 38.906 6.898 1 95 314 PRO B O 1
ATOM 6576 N N . ARG B 1 315 ? 7.402 37.688 8.289 1 94.19 315 ARG B N 1
ATOM 6577 C CA . ARG B 1 315 ? 6.766 36.406 7.93 1 94.19 315 ARG B CA 1
ATOM 6578 C C . ARG B 1 315 ? 7.055 35.344 8.969 1 94.19 315 ARG B C 1
ATOM 6580 O O . ARG B 1 315 ? 7.977 35.469 9.773 1 94.19 315 ARG B O 1
ATOM 6587 N N . ASP B 1 316 ? 6.297 34.344 8.961 1 95.06 316 ASP B N 1
ATOM 6588 C CA . ASP B 1 316 ? 6.5 33.125 9.734 1 95.06 316 ASP B CA 1
ATOM 6589 C C . ASP B 1 316 ? 5.406 32.938 10.781 1 95.06 316 ASP B C 1
ATOM 6591 O O . ASP B 1 316 ? 4.246 33.281 10.539 1 95.06 316 ASP B O 1
ATOM 6595 N N . LYS B 1 317 ? 5.699 32.156 11.742 1 96.94 317 LYS B N 1
ATOM 6596 C CA . LYS B 1 317 ? 4.824 31.766 12.844 1 96.94 317 LYS B CA 1
ATOM 6597 C C . LYS B 1 317 ? 5.613 31.578 14.133 1 96.94 317 LYS B C 1
ATOM 6599 O O . LYS B 1 317 ? 6.668 32.188 14.32 1 96.94 317 LYS B O 1
ATOM 6604 N N . ARG B 1 318 ? 5.117 30.953 15.125 1 96.94 318 ARG B N 1
ATOM 6605 C CA . ARG B 1 318 ? 5.863 30.562 16.328 1 96.94 318 ARG B CA 1
ATOM 6606 C C . ARG B 1 318 ? 5.48 31.422 17.516 1 96.94 318 ARG B C 1
ATOM 6608 O O . ARG B 1 318 ? 5.949 31.203 18.625 1 96.94 318 ARG B O 1
ATOM 6615 N N . HIS B 1 319 ? 4.637 32.438 17.297 1 97.44 319 HIS B N 1
ATOM 6616 C CA . HIS B 1 319 ? 4.352 33.344 18.406 1 97.44 319 HIS B CA 1
ATOM 6617 C C . HIS B 1 319 ? 2.955 33.125 18.969 1 97.44 319 HIS B C 1
ATOM 6619 O O . HIS B 1 319 ? 2.125 32.469 18.328 1 97.44 319 HIS B O 1
ATOM 6625 N N . LEU B 1 320 ? 2.672 33.688 20.172 1 98.06 320 LEU B N 1
ATOM 6626 C CA . LEU B 1 320 ? 1.48 33.438 20.969 1 98.06 320 LEU B CA 1
ATOM 6627 C C . LEU B 1 320 ? 0.29 34.219 20.438 1 98.06 320 LEU B C 1
ATOM 6629 O O . LEU B 1 320 ? -0.839 34.031 20.891 1 98.06 320 LEU B O 1
ATOM 6633 N N . TYR B 1 321 ? 0.495 35.094 19.469 1 98.5 321 TYR B N 1
ATOM 6634 C CA . TYR B 1 321 ? -0.534 36.031 19.062 1 98.5 321 TYR B CA 1
ATOM 6635 C C . TYR B 1 321 ? -1.596 35.375 18.203 1 98.5 321 TYR B C 1
ATOM 6637 O O . TYR B 1 321 ? -1.311 34.375 17.516 1 98.5 321 TYR B O 1
ATOM 6645 N N . GLU B 1 322 ? -2.795 35.906 18.141 1 98.31 322 GLU B N 1
ATOM 6646 C CA . GLU B 1 322 ? -3.963 35.312 17.484 1 98.31 322 GLU B CA 1
ATOM 6647 C C . GLU B 1 322 ? -3.66 34.969 16.031 1 98.31 322 GLU B C 1
ATOM 6649 O O . GLU B 1 322 ? -4.117 33.938 15.531 1 98.31 322 GLU B O 1
ATOM 6654 N N . PHE B 1 323 ? -2.889 35.75 15.328 1 98.25 323 PHE B N 1
ATOM 6655 C CA . PHE B 1 323 ? -2.621 35.531 13.914 1 98.25 323 PHE B CA 1
ATOM 6656 C C . PHE B 1 323 ? -1.791 34.281 13.711 1 98.25 323 PHE B C 1
ATOM 6658 O O . PHE B 1 323 ? -1.78 33.719 12.617 1 98.25 323 PHE B O 1
ATOM 6665 N N . ASP B 1 324 ? -1.105 33.781 14.742 1 98.62 324 ASP B N 1
ATOM 6666 C CA . ASP B 1 324 ? -0.269 32.594 14.617 1 98.62 324 ASP B CA 1
ATOM 6667 C C . ASP B 1 324 ? -0.978 31.359 15.172 1 98.62 324 ASP B C 1
ATOM 6669 O O . ASP B 1 324 ? -0.581 30.234 14.891 1 98.62 324 ASP B O 1
ATOM 6673 N N . ILE B 1 325 ? -2.086 31.531 15.961 1 98.75 325 ILE B N 1
ATOM 6674 C CA . ILE B 1 325 ? -2.6 30.359 16.641 1 98.75 325 ILE B CA 1
ATOM 6675 C C . ILE B 1 325 ? -4.047 30.109 16.234 1 98.75 325 ILE B C 1
ATOM 6677 O O . ILE B 1 325 ? -4.605 29.031 16.516 1 98.75 325 ILE B O 1
ATOM 6681 N N . ARG B 1 326 ? -4.777 31.062 15.664 1 98.44 326 ARG B N 1
ATOM 6682 C CA . ARG B 1 326 ? -6.141 30.859 15.18 1 98.44 326 ARG B CA 1
ATOM 6683 C C . ARG B 1 326 ? -6.137 30.328 13.75 1 98.44 326 ARG B C 1
ATOM 6685 O O . ARG B 1 326 ? -5.48 30.891 12.875 1 98.44 326 ARG B O 1
ATOM 6692 N N . VAL B 1 327 ? -6.836 29.203 13.539 1 98.88 327 VAL B N 1
ATOM 6693 C CA . VAL B 1 327 ? -6.863 28.547 12.234 1 98.88 327 VAL B CA 1
ATOM 6694 C C . VAL B 1 327 ? -8.305 28.203 11.852 1 98.88 327 VAL B C 1
ATOM 6696 O O . VAL B 1 327 ? -9.211 28.297 12.688 1 98.88 327 VAL B O 1
ATOM 6699 N N . PRO B 1 328 ? -8.57 27.922 10.602 1 98.94 328 PRO B N 1
ATOM 6700 C CA . PRO B 1 328 ? -9.93 27.578 10.188 1 98.94 328 PRO B CA 1
ATOM 6701 C C . PRO B 1 328 ? -10.344 26.172 10.641 1 98.94 328 PRO B C 1
ATOM 6703 O O . PRO B 1 328 ? -9.5 25.297 10.789 1 98.94 328 PRO B O 1
ATOM 6706 N N . LEU B 1 329 ? -11.609 26.031 10.828 1 98.94 329 LEU B N 1
ATOM 6707 C CA . LEU B 1 329 ? -12.234 24.719 10.984 1 98.94 329 LEU B CA 1
ATOM 6708 C C . LEU B 1 329 ? -13.664 24.719 10.445 1 98.94 329 LEU B C 1
ATOM 6710 O O . LEU B 1 329 ? -14.492 25.516 10.891 1 98.94 329 LEU B O 1
ATOM 6714 N N . LEU B 1 330 ? -13.906 24 9.461 1 98.88 330 LEU B N 1
ATOM 6715 C CA . LEU B 1 330 ? -15.227 23.75 8.891 1 98.88 330 LEU B CA 1
ATOM 6716 C C . LEU B 1 330 ? -15.508 22.25 8.836 1 98.88 330 LEU B C 1
ATOM 6718 O O . LEU B 1 330 ? -14.625 21.453 8.508 1 98.88 330 LEU B O 1
ATOM 6722 N N . ILE B 1 331 ? -16.766 21.859 9.188 1 98.69 331 ILE B N 1
ATOM 6723 C CA . ILE B 1 331 ? -17.141 20.453 9.18 1 98.69 331 ILE B CA 1
ATOM 6724 C C . ILE B 1 331 ? -18.516 20.297 8.531 1 98.69 331 ILE B C 1
ATOM 6726 O O . ILE B 1 331 ? -19.453 21.047 8.859 1 98.69 331 ILE B O 1
ATOM 6730 N N . ARG B 1 332 ? -18.641 19.422 7.652 1 98.31 332 ARG B N 1
ATOM 6731 C CA . ARG B 1 332 ? -19.938 18.969 7.168 1 98.31 332 ARG B CA 1
ATOM 6732 C C . ARG B 1 332 ? -20.062 17.453 7.289 1 98.31 332 ARG B C 1
ATOM 6734 O O . ARG B 1 332 ? -19.062 16.75 7.371 1 98.31 332 ARG B O 1
ATOM 6741 N N . GLY B 1 333 ? -21.219 16.938 7.281 1 97.19 333 GLY B N 1
ATOM 6742 C CA . GLY B 1 333 ? -21.406 15.5 7.34 1 97.19 333 GLY B CA 1
ATOM 6743 C C . GLY B 1 333 ? -22.797 15.094 7.793 1 97.19 333 GLY B C 1
ATOM 6744 O O . GLY B 1 333 ? -23.672 15.953 8 1 97.19 333 GLY B O 1
ATOM 6745 N N . PRO B 1 334 ? -22.984 13.75 7.918 1 95.56 334 PRO B N 1
ATOM 6746 C CA . PRO B 1 334 ? -24.297 13.234 8.328 1 95.56 334 PRO B CA 1
ATOM 6747 C C . PRO B 1 334 ? -24.766 13.812 9.664 1 95.56 334 PRO B C 1
ATOM 6749 O O . PRO B 1 334 ? -24.031 13.805 10.641 1 95.56 334 PRO B O 1
ATOM 6752 N N . GLY B 1 335 ? -25.969 14.336 9.602 1 92.19 335 GLY B N 1
ATOM 6753 C CA . GLY B 1 335 ? -26.594 14.805 10.828 1 92.19 335 GLY B CA 1
ATOM 6754 C C . GLY B 1 335 ? -26.172 16.219 11.211 1 92.19 335 GLY B C 1
ATOM 6755 O O . GLY B 1 335 ? -26.688 16.781 12.18 1 92.19 335 GLY B O 1
ATOM 6756 N N . ILE B 1 336 ? -25.266 16.812 10.516 1 93.88 336 ILE B N 1
ATOM 6757 C CA . ILE B 1 336 ? -24.781 18.156 10.836 1 93.88 336 ILE B CA 1
ATOM 6758 C C . ILE B 1 336 ? -25.672 19.203 10.156 1 93.88 336 ILE B C 1
ATOM 6760 O O . ILE B 1 336 ? -25.891 19.141 8.945 1 93.88 336 ILE B O 1
ATOM 6764 N N . PRO B 1 337 ? -26.234 20.109 10.93 1 91.88 337 PRO B N 1
ATOM 6765 C CA . PRO B 1 337 ? -27.062 21.156 10.312 1 91.88 337 PRO B CA 1
ATOM 6766 C C . PRO B 1 337 ? -26.266 22.078 9.391 1 91.88 337 PRO B C 1
ATOM 6768 O O . PRO B 1 337 ? -25.109 22.391 9.68 1 91.88 337 PRO B O 1
ATOM 6771 N N . ALA B 1 338 ? -26.906 22.531 8.328 1 93.75 338 ALA B N 1
ATOM 6772 C CA . ALA B 1 338 ? -26.266 23.406 7.355 1 93.75 338 ALA B CA 1
ATOM 6773 C C . ALA B 1 338 ? -26.234 24.844 7.852 1 93.75 338 ALA B C 1
ATOM 6775 O O . ALA B 1 338 ? -27.203 25.328 8.43 1 93.75 338 ALA B O 1
ATOM 6776 N N . GLY B 1 339 ? -25.078 25.469 7.711 1 95 339 GLY B N 1
ATOM 6777 C CA . GLY B 1 339 ? -24.953 26.906 7.895 1 95 339 GLY B CA 1
ATOM 6778 C C . GLY B 1 339 ? -24.844 27.312 9.352 1 95 339 GLY B C 1
ATOM 6779 O O . GLY B 1 339 ? -25.078 28.469 9.695 1 95 339 GLY B O 1
ATOM 6780 N N . LYS B 1 340 ? -24.547 26.375 10.195 1 94.25 340 LYS B N 1
ATOM 6781 C CA . LYS B 1 340 ? -24.422 26.688 11.609 1 94.25 340 LYS B CA 1
ATOM 6782 C C . LYS B 1 340 ? -23.031 27.25 11.93 1 94.25 340 LYS B C 1
ATOM 6784 O O . LYS B 1 340 ? -22.047 26.875 11.289 1 94.25 340 LYS B O 1
ATOM 6789 N N . VAL B 1 341 ? -23 28.125 12.898 1 95.38 341 VAL B N 1
ATOM 6790 C CA . VAL B 1 341 ? -21.75 28.688 13.406 1 95.38 341 VAL B CA 1
ATOM 6791 C C . VAL B 1 341 ? -21.609 28.359 14.891 1 95.38 341 VAL B C 1
ATOM 6793 O O . VAL B 1 341 ? -22.562 28.5 15.664 1 95.38 341 VAL B O 1
ATOM 6796 N N . ILE B 1 342 ? -20.516 27.812 15.281 1 93.56 342 ILE B N 1
ATOM 6797 C CA . ILE B 1 342 ? -20.219 27.5 16.672 1 93.56 342 ILE B CA 1
ATOM 6798 C C . ILE B 1 342 ? -19.047 28.359 17.172 1 93.56 342 ILE B C 1
ATOM 6800 O O . ILE B 1 342 ? -18.016 28.438 16.516 1 93.56 342 ILE B O 1
ATOM 6804 N N . ASP B 1 343 ? -19.156 28.922 18.406 1 93.38 343 ASP B N 1
ATOM 6805 C CA . ASP B 1 343 ? -18.172 29.891 18.891 1 93.38 343 ASP B CA 1
ATOM 6806 C C . ASP B 1 343 ? -17.359 29.312 20.047 1 93.38 343 ASP B C 1
ATOM 6808 O O . ASP B 1 343 ? -16.422 29.938 20.531 1 93.38 343 ASP B O 1
ATOM 6812 N N . GLU B 1 344 ? -17.688 28.109 20.453 1 92.38 344 GLU B N 1
ATOM 6813 C CA . GLU B 1 344 ? -16.875 27.469 21.484 1 92.38 344 GLU B CA 1
ATOM 6814 C C . GLU B 1 344 ? -15.43 27.281 21.031 1 92.38 344 GLU B C 1
ATOM 6816 O O . GLU B 1 344 ? -15.188 26.938 19.859 1 92.38 344 GLU B O 1
ATOM 6821 N N . PRO B 1 345 ? -14.484 27.484 21.984 1 95.5 345 PRO B N 1
ATOM 6822 C CA . PRO B 1 345 ? -13.094 27.266 21.578 1 95.5 345 PRO B CA 1
ATOM 6823 C C . PRO B 1 345 ? -12.781 25.781 21.359 1 95.5 345 PRO B C 1
ATOM 6825 O O . PRO B 1 345 ? -13.039 24.953 22.234 1 95.5 345 PRO B O 1
ATOM 6828 N N . VAL B 1 346 ? -12.32 25.453 20.188 1 97.31 346 VAL B N 1
ATOM 6829 C CA . VAL B 1 346 ? -11.883 24.109 19.859 1 97.31 346 VAL B CA 1
ATOM 6830 C C . VAL B 1 346 ? -10.398 24.125 19.469 1 97.31 346 VAL B C 1
ATOM 6832 O O . VAL B 1 346 ? -9.867 25.172 19.094 1 97.31 346 VAL B O 1
ATOM 6835 N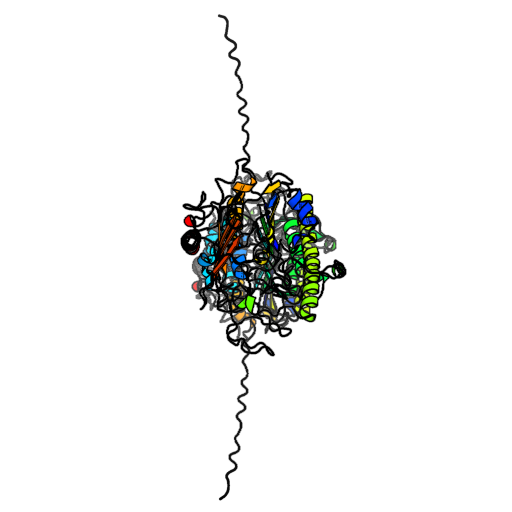 N . LEU B 1 347 ? -9.766 23 19.641 1 98.75 347 LEU B N 1
ATOM 6836 C CA . LEU B 1 347 ? -8.312 22.922 19.516 1 98.75 347 LEU B CA 1
ATOM 6837 C C . LEU B 1 347 ? -7.922 21.859 18.5 1 98.75 347 LEU B C 1
ATOM 6839 O O . LEU B 1 347 ? -8.695 20.938 18.219 1 98.75 347 LEU B O 1
ATOM 6843 N N . ASN B 1 348 ? -6.707 22.031 17.969 1 98.88 348 ASN B N 1
ATOM 6844 C CA . ASN B 1 348 ? -6.195 21.016 17.047 1 98.88 348 ASN B CA 1
ATOM 6845 C C . ASN B 1 348 ? -6.09 19.656 17.734 1 98.88 348 ASN B C 1
ATOM 6847 O O . ASN B 1 348 ? -6.199 18.609 17.078 1 98.88 348 ASN B O 1
ATOM 6851 N N . ILE B 1 349 ? -5.973 19.578 19.062 1 98.88 349 ILE B N 1
ATOM 6852 C CA . ILE B 1 349 ? -5.875 18.312 19.781 1 98.88 349 ILE B CA 1
ATOM 6853 C C . ILE B 1 349 ? -7.258 17.672 19.875 1 98.88 349 ILE B C 1
ATOM 6855 O O . ILE B 1 349 ? -7.379 16.516 20.281 1 98.88 349 ILE B O 1
ATOM 6859 N N . ASP B 1 350 ? -8.312 18.359 19.5 1 98.75 350 ASP B N 1
ATOM 6860 C CA . ASP B 1 350 ? -9.664 17.812 19.547 1 98.75 350 ASP B CA 1
ATOM 6861 C C . ASP B 1 350 ? -9.977 16.984 18.297 1 98.75 350 ASP B C 1
ATOM 6863 O O . ASP B 1 350 ? -10.961 16.234 18.281 1 98.75 350 ASP B O 1
ATOM 6867 N N . LEU B 1 351 ? -9.148 17.047 17.25 1 98.94 351 LEU B N 1
ATOM 6868 C CA . LEU B 1 351 ? -9.414 16.375 15.984 1 98.94 351 LEU B CA 1
ATOM 6869 C C . LEU B 1 351 ? -9.242 14.867 16.125 1 98.94 351 LEU B C 1
ATOM 6871 O O . LEU B 1 351 ? -10.117 14.102 15.719 1 98.94 351 LEU B O 1
ATOM 6875 N N . ALA B 1 352 ? -8.188 14.43 16.812 1 98.94 352 ALA B N 1
ATOM 6876 C CA . ALA B 1 352 ? -7.906 13.008 16.953 1 98.94 352 ALA B CA 1
ATOM 6877 C C . ALA B 1 352 ? -9.047 12.297 17.688 1 98.94 352 ALA B C 1
ATOM 6879 O O . ALA B 1 352 ? -9.609 11.328 17.156 1 98.94 352 ALA B O 1
ATOM 6880 N N . PRO B 1 353 ? -9.445 12.773 18.891 1 98.75 353 PRO B N 1
ATOM 6881 C CA . PRO B 1 353 ? -10.555 12.078 19.547 1 98.75 353 PRO B CA 1
ATOM 6882 C C . PRO B 1 353 ? -11.859 12.164 18.75 1 98.75 353 PRO B C 1
ATOM 6884 O O . PRO B 1 353 ? -12.695 11.258 18.844 1 98.75 353 PRO B O 1
ATOM 6887 N N . THR B 1 354 ? -12.062 13.203 17.938 1 98.62 354 THR B N 1
ATOM 6888 C CA . THR B 1 354 ? -13.234 13.289 17.062 1 98.62 354 THR B CA 1
ATOM 6889 C C . THR B 1 354 ? -13.219 12.172 16.031 1 98.62 354 THR B C 1
ATOM 6891 O O . THR B 1 354 ? -14.211 11.461 15.859 1 98.62 354 THR B O 1
ATOM 6894 N N . PHE B 1 355 ? -12.062 11.953 15.383 1 98.88 355 PHE B N 1
ATOM 6895 C CA . PHE B 1 355 ? -11.938 10.906 14.375 1 98.88 355 PHE B CA 1
ATOM 6896 C C . PHE B 1 355 ? -12.109 9.531 14.992 1 98.88 355 PHE B C 1
ATOM 6898 O O . PHE B 1 355 ? -12.789 8.672 14.422 1 98.88 355 PHE B O 1
ATOM 6905 N N . ILE B 1 356 ? -11.492 9.344 16.125 1 98.75 356 ILE B N 1
ATOM 6906 C CA . ILE B 1 356 ? -11.57 8.062 16.828 1 98.75 356 ILE B CA 1
ATOM 6907 C C . ILE B 1 356 ? -13.031 7.746 17.156 1 98.75 356 ILE B C 1
ATOM 6909 O O . ILE B 1 356 ? -13.516 6.656 16.844 1 98.75 356 ILE B O 1
ATOM 6913 N N . GLU B 1 357 ? -13.703 8.719 17.656 1 98.06 357 GLU B N 1
ATOM 6914 C CA . GLU B 1 357 ? -15.094 8.5 18.062 1 98.06 357 GLU B CA 1
ATOM 6915 C C . GLU B 1 357 ? -16 8.328 16.859 1 98.06 357 GLU B C 1
ATOM 6917 O O . GLU B 1 357 ? -16.906 7.488 16.859 1 98.06 357 GLU B O 1
ATOM 6922 N N . LEU B 1 358 ? -15.828 9.086 15.812 1 97.75 358 LEU B N 1
ATOM 6923 C CA . LEU B 1 358 ? -16.625 8.961 14.594 1 97.75 358 LEU B CA 1
ATOM 6924 C C . LEU B 1 358 ? -16.484 7.566 14 1 97.75 358 LEU B C 1
ATOM 6926 O O . LEU B 1 358 ? -17.422 7.059 13.375 1 97.75 358 LEU B O 1
ATOM 6930 N N . SER B 1 359 ? -15.305 6.965 14.227 1 97.94 359 SER B N 1
ATOM 6931 C CA . SER B 1 359 ? -15.062 5.641 13.656 1 97.94 359 SER B CA 1
ATOM 6932 C C . SER B 1 359 ? -15.75 4.555 14.477 1 97.94 359 SER B C 1
ATOM 6934 O O . SER B 1 359 ? -15.859 3.41 14.031 1 97.94 359 SER B O 1
ATOM 6936 N N . GLY B 1 360 ? -16.156 4.906 15.656 1 97.25 360 GLY B N 1
ATOM 6937 C CA . GLY B 1 360 ? -16.844 3.953 16.516 1 97.25 360 GLY B CA 1
ATOM 6938 C C . GLY B 1 360 ? -15.953 3.402 17.609 1 97.25 360 GLY B C 1
ATOM 6939 O O . GLY B 1 360 ? -16.375 2.551 18.391 1 97.25 360 GLY B O 1
ATOM 6940 N N . HIS B 1 361 ? -14.75 3.873 17.656 1 97.56 361 HIS B N 1
ATOM 6941 C CA . HIS B 1 361 ? -13.836 3.453 18.719 1 97.56 361 HIS B CA 1
ATOM 6942 C C . HIS B 1 361 ? -13.984 4.336 19.953 1 97.56 361 HIS B C 1
ATOM 6944 O O . HIS B 1 361 ? -14.289 5.523 19.844 1 97.56 361 HIS B O 1
ATOM 6950 N N . GLU B 1 362 ? -13.727 3.762 21.125 1 97.75 362 GLU B N 1
ATOM 6951 C CA . GLU B 1 362 ? -13.625 4.574 22.328 1 97.75 362 GLU B CA 1
ATOM 6952 C C . GLU B 1 362 ? -12.344 5.402 22.328 1 97.75 362 GLU B C 1
ATOM 6954 O O . GLU B 1 362 ? -11.273 4.91 21.953 1 97.75 362 GLU B O 1
ATOM 6959 N N . VAL B 1 363 ? -12.492 6.648 22.703 1 97.81 363 VAL B N 1
ATOM 6960 C CA . VAL B 1 363 ? -11.312 7.496 22.781 1 97.81 363 VAL B CA 1
ATOM 6961 C C . VAL B 1 363 ? -10.422 7.039 23.922 1 97.81 363 VAL B C 1
ATOM 6963 O O . VAL B 1 363 ? -10.883 6.898 25.062 1 97.81 363 VAL B O 1
ATOM 6966 N N . PRO B 1 364 ? -9.227 6.797 23.641 1 97.88 364 PRO B N 1
ATOM 6967 C CA . PRO B 1 364 ? -8.328 6.387 24.734 1 97.88 364 PRO B CA 1
ATOM 6968 C C . PRO B 1 364 ? -8.25 7.41 25.859 1 97.88 364 PRO B C 1
ATOM 6970 O O . PRO B 1 364 ? -8.336 8.617 25.609 1 97.88 364 PRO B O 1
ATOM 6973 N N . SER B 1 365 ? -7.941 6.938 27.031 1 96.62 365 SER B N 1
ATOM 6974 C CA . SER B 1 365 ? -7.98 7.785 28.219 1 96.62 365 SER B CA 1
ATOM 6975 C C . SER B 1 365 ? -6.801 8.75 28.25 1 96.62 365 SER B C 1
ATOM 6977 O O . SER B 1 365 ? -6.859 9.789 28.922 1 96.62 365 SER B O 1
ATOM 6979 N N . ASP B 1 366 ? -5.812 8.461 27.562 1 96.94 366 ASP B N 1
ATOM 6980 C CA . ASP B 1 366 ? -4.605 9.281 27.625 1 96.94 366 ASP B CA 1
ATOM 6981 C C . ASP B 1 366 ? -4.645 10.391 26.578 1 96.94 366 ASP B C 1
ATOM 6983 O O . ASP B 1 366 ? -3.686 11.156 26.438 1 96.94 366 ASP B O 1
ATOM 6987 N N . VAL B 1 367 ? -5.734 10.555 25.891 1 98.62 367 VAL B N 1
ATOM 6988 C CA . VAL B 1 367 ? -5.902 11.641 24.922 1 98.62 367 VAL B CA 1
ATOM 6989 C C . VAL B 1 367 ? -6.328 12.914 25.656 1 98.62 367 VAL B C 1
ATOM 6991 O O . VAL B 1 367 ? -7.27 12.891 26.453 1 98.62 367 VAL B O 1
ATOM 6994 N N . ASP B 1 368 ? -5.633 14.016 25.328 1 98.62 368 ASP B N 1
ATOM 6995 C CA . ASP B 1 368 ? -5.867 15.281 26.016 1 98.62 368 ASP B CA 1
ATOM 6996 C C . ASP B 1 368 ? -7.082 16 25.438 1 98.62 368 ASP B C 1
ATOM 6998 O O . ASP B 1 368 ? -7.789 16.719 26.156 1 98.62 368 ASP B O 1
ATOM 7002 N N . GLY B 1 369 ? -7.332 15.883 24.125 1 98.38 369 GLY B N 1
ATOM 7003 C CA . GLY B 1 369 ? -8.383 16.609 23.438 1 98.38 369 GLY B CA 1
ATOM 7004 C C . GLY B 1 369 ? -9.773 16.094 23.75 1 98.38 369 GLY B C 1
ATOM 7005 O O . GLY B 1 369 ? -9.922 15.039 24.391 1 98.38 369 GLY B O 1
ATOM 7006 N N . MET B 1 370 ? -10.734 16.828 23.344 1 96.44 370 MET B N 1
ATOM 7007 C CA . MET B 1 370 ? -12.148 16.469 23.5 1 96.44 370 MET B CA 1
ATOM 7008 C C . MET B 1 370 ? -12.812 16.297 22.141 1 96.44 370 MET B C 1
ATOM 7010 O O . MET B 1 370 ? -12.594 17.094 21.234 1 96.44 370 MET B O 1
ATOM 7014 N N . SER B 1 371 ? -13.617 15.266 22.078 1 96.56 371 SER B N 1
ATOM 7015 C CA . SER B 1 371 ? -14.297 15 20.812 1 96.56 371 SER B CA 1
ATOM 7016 C C . SER B 1 371 ? -15.305 16.094 20.5 1 96.56 371 SER B C 1
ATOM 7018 O O . SER B 1 371 ? -16.125 16.469 21.344 1 96.56 371 SER B O 1
ATOM 7020 N N . LEU B 1 372 ? -15.312 16.562 19.281 1 96.44 372 LEU B N 1
ATOM 7021 C CA . LEU B 1 372 ? -16.188 17.641 18.812 1 96.44 372 LEU B CA 1
ATOM 7022 C C . LEU B 1 372 ? -17.609 17.125 18.609 1 96.44 372 LEU B C 1
ATOM 7024 O O . LEU B 1 372 ? -18.547 17.906 18.406 1 96.44 372 LEU B O 1
ATOM 7028 N N . ILE B 1 373 ? -17.797 15.82 18.641 1 93.69 373 ILE B N 1
ATOM 7029 C CA . ILE B 1 373 ? -19.109 15.242 18.406 1 93.69 373 ILE B CA 1
ATOM 7030 C C . ILE B 1 373 ? -20.125 15.844 19.375 1 93.69 373 ILE B C 1
ATOM 7032 O O . ILE B 1 373 ? -21.281 16.062 19.016 1 93.69 373 ILE B O 1
ATOM 7036 N N . THR B 1 374 ? -19.625 16.156 20.516 1 88.12 374 THR B N 1
ATOM 7037 C CA . THR B 1 374 ? -20.469 16.797 21.516 1 88.12 374 THR B CA 1
ATOM 7038 C C . THR B 1 374 ? -21.031 18.109 21 1 88.12 374 THR B C 1
ATOM 7040 O O . THR B 1 374 ? -22.172 18.469 21.297 1 88.12 374 THR B O 1
ATOM 7043 N N . LEU B 1 375 ? -20.25 18.828 20.266 1 91.19 375 LEU B N 1
ATOM 7044 C CA . LEU B 1 375 ? -20.641 20.141 19.734 1 91.19 375 LEU B CA 1
ATOM 7045 C C . LEU B 1 375 ? -21.406 20 18.438 1 91.19 375 LEU B C 1
ATOM 7047 O O . LEU B 1 375 ? -22.219 20.859 18.078 1 91.19 375 LEU B O 1
ATOM 7051 N N . LEU B 1 376 ? -21.203 18.891 17.703 1 89.69 376 LEU B N 1
ATOM 7052 C CA . LEU B 1 376 ? -21.781 18.703 16.375 1 89.69 376 LEU B CA 1
ATOM 7053 C C . LEU B 1 376 ? -23.266 18.328 16.469 1 89.69 376 LEU B C 1
ATOM 7055 O O . LEU B 1 376 ? -24.062 18.75 15.641 1 89.69 376 LEU B O 1
ATOM 7059 N N . HIS B 1 377 ? -23.703 17.422 17.391 1 77.31 377 HIS B N 1
ATOM 7060 C CA . HIS B 1 377 ? -25.047 16.844 17.422 1 77.31 377 HIS B CA 1
ATOM 7061 C C . HIS B 1 377 ? -25.859 17.391 18.594 1 77.31 377 HIS B C 1
ATOM 7063 O O . HIS B 1 377 ? -27.062 17.156 18.688 1 77.31 377 HIS B O 1
ATOM 7069 N N . SER B 1 378 ? -25.172 17.969 19.562 1 64.69 378 SER B N 1
ATOM 7070 C CA . SER B 1 378 ? -25.891 18.344 20.781 1 64.69 378 SER B CA 1
ATOM 7071 C C . SER B 1 378 ? -26.703 19.625 20.594 1 64.69 378 SER B C 1
ATOM 7073 O O . SER B 1 378 ? -26.25 20.547 19.938 1 64.69 378 SER B O 1
ATOM 7075 N N . ASN B 1 379 ? -28.047 19.375 20.766 1 57.41 379 ASN B N 1
ATOM 7076 C CA . ASN B 1 379 ? -28.922 20.531 20.891 1 57.41 379 ASN B CA 1
ATOM 7077 C C . ASN B 1 379 ? -28.734 21.234 22.219 1 57.41 379 ASN B C 1
ATOM 7079 O O . ASN B 1 379 ? -29.453 22.188 22.531 1 57.41 379 ASN B O 1
ATOM 7083 N N . LEU B 1 380 ? -27.969 20.625 23.188 1 53.62 380 LEU B N 1
ATOM 7084 C CA . LEU B 1 380 ? -27.859 21.234 24.5 1 53.62 380 LEU B CA 1
ATOM 7085 C C . LEU B 1 380 ? -26.906 22.422 24.484 1 53.62 380 LEU B C 1
ATOM 7087 O O . LEU B 1 380 ? -25.969 22.453 23.688 1 53.62 380 LEU B O 1
ATOM 7091 N N . PRO B 1 381 ? -27.266 23.391 25.359 1 53.38 381 PRO B N 1
ATOM 7092 C CA . PRO B 1 381 ? -26.359 24.531 25.422 1 53.38 381 PRO B CA 1
ATOM 7093 C C . PRO B 1 381 ? -24.922 24.125 25.719 1 53.38 381 PRO B C 1
ATOM 7095 O O . PRO B 1 381 ? -24.672 23.375 26.672 1 53.38 381 PRO B O 1
ATOM 7098 N N . ALA B 1 382 ? -23.969 24.25 24.922 1 54.19 382 ALA B N 1
ATOM 7099 C CA . ALA B 1 382 ? -22.609 23.703 24.828 1 54.19 382 ALA B CA 1
ATOM 7100 C C . ALA B 1 382 ? -21.734 24.234 25.953 1 54.19 382 ALA B C 1
ATOM 7102 O O . ALA B 1 382 ? -20.812 23.547 26.391 1 54.19 382 ALA B O 1
ATOM 7103 N N . SER B 1 383 ? -22.016 25.453 26.625 1 54.16 383 SER B N 1
ATOM 7104 C CA . SER B 1 383 ? -21.094 26.156 27.5 1 54.16 383 SER B CA 1
ATOM 7105 C C . SER B 1 383 ? -20.781 25.344 28.766 1 54.16 383 SER B C 1
ATOM 7107 O O . SER B 1 383 ? -19.656 25.375 29.266 1 54.16 383 SER B O 1
ATOM 7109 N N . SER B 1 384 ? -21.734 24.656 29.328 1 57.62 384 SER B N 1
ATOM 7110 C CA . SER B 1 384 ? -21.469 23.953 30.578 1 57.62 384 SER B CA 1
ATOM 7111 C C . SER B 1 384 ? -20.766 22.625 30.328 1 57.62 384 SER B C 1
ATOM 7113 O O . SER B 1 384 ? -20.234 22.016 31.266 1 57.62 384 SER B O 1
ATOM 7115 N N . ARG B 1 385 ? -20.484 22.469 28.953 1 71.62 385 ARG B N 1
ATOM 7116 C CA . ARG B 1 385 ? -20 21.109 28.703 1 71.62 385 ARG B CA 1
ATOM 7117 C C . ARG B 1 385 ? -18.734 21.141 27.844 1 71.62 385 ARG B C 1
ATOM 7119 O O . ARG B 1 385 ? -18.328 20.109 27.312 1 71.62 385 ARG B O 1
ATOM 7126 N N . TRP B 1 386 ? -18.203 22.516 27.938 1 89.06 386 TRP B N 1
ATOM 7127 C CA . TRP B 1 386 ? -17.047 22.609 27.047 1 89.06 386 TRP B CA 1
ATOM 7128 C C . TRP B 1 386 ? -15.938 23.422 27.703 1 89.06 386 TRP B C 1
ATOM 7130 O O . TRP B 1 386 ? -16.188 24.234 28.594 1 89.06 386 TRP B O 1
ATOM 7140 N N . ARG B 1 387 ? -14.781 23.219 27.25 1 91.38 387 ARG B N 1
ATOM 7141 C CA . ARG B 1 387 ? -13.617 23.875 27.828 1 91.38 387 ARG B CA 1
ATOM 7142 C C . ARG B 1 387 ? -13.711 25.391 27.656 1 91.38 387 ARG B C 1
ATOM 7144 O O . ARG B 1 387 ? -14.258 25.891 26.672 1 91.38 387 ARG B O 1
ATOM 7151 N N . GLN B 1 388 ? -13.133 26.078 28.641 1 89.56 388 GLN B N 1
ATOM 7152 C CA . GLN B 1 388 ? -13.133 27.531 28.578 1 89.56 388 GLN B CA 1
ATOM 7153 C C . GLN B 1 388 ? -11.703 28.078 28.547 1 89.56 388 GLN B C 1
ATOM 7155 O O . GLN B 1 388 ? -11.5 29.266 28.344 1 89.56 388 GLN B O 1
ATOM 7160 N N . ASP B 1 389 ? -10.758 27.266 28.828 1 93.19 389 ASP B N 1
ATOM 7161 C CA . ASP B 1 389 ? -9.359 27.656 28.719 1 93.19 389 ASP B CA 1
ATOM 7162 C C . ASP B 1 389 ? -8.5 26.5 28.203 1 93.19 389 ASP B C 1
ATOM 7164 O O . ASP B 1 389 ? -8.961 25.359 28.156 1 93.19 389 ASP B O 1
ATOM 7168 N N . PHE B 1 390 ? -7.367 26.766 27.703 1 96.56 390 PHE B N 1
ATOM 7169 C CA . PHE B 1 390 ? -6.465 25.766 27.156 1 96.56 390 PHE B CA 1
ATOM 7170 C C . PHE B 1 390 ? -5.031 26.281 27.141 1 96.56 390 PHE B C 1
ATOM 7172 O O . PHE B 1 390 ? -4.789 27.453 27.391 1 96.56 390 PHE B O 1
ATOM 7179 N N . LEU B 1 391 ? -4.137 25.375 26.922 1 97.75 391 LEU B N 1
ATOM 7180 C CA . LEU B 1 391 ? -2.707 25.641 26.906 1 97.75 391 LEU B CA 1
ATOM 7181 C C . LEU B 1 391 ? -2.207 25.875 25.484 1 97.75 391 LEU B C 1
ATOM 7183 O O . LEU B 1 391 ? -2.59 25.141 24.578 1 97.75 391 LEU B O 1
ATOM 7187 N N . VAL B 1 392 ? -1.468 26.938 25.266 1 98.62 392 VAL B N 1
ATOM 7188 C CA . VAL B 1 392 ? -0.615 27.125 24.094 1 98.62 392 VAL B CA 1
ATOM 7189 C C . VAL B 1 392 ? 0.853 27.078 24.516 1 98.62 392 VAL B C 1
ATOM 7191 O O . VAL B 1 392 ? 1.259 27.75 25.453 1 98.62 392 VAL B O 1
ATOM 7194 N N . GLU B 1 393 ? 1.621 26.266 23.844 1 97.88 393 GLU B N 1
ATOM 7195 C CA . GLU B 1 393 ? 3.018 26.125 24.25 1 97.88 393 GLU B CA 1
ATOM 7196 C C . GLU B 1 393 ? 3.938 26.094 23.031 1 97.88 393 GLU B C 1
ATOM 7198 O O . GLU B 1 393 ? 3.547 25.609 21.953 1 97.88 393 GLU B O 1
ATOM 7203 N N . HIS B 1 394 ? 5.102 26.609 23.141 1 97.62 394 HIS B N 1
ATOM 7204 C CA . HIS B 1 394 ? 6.129 26.625 22.109 1 97.62 394 HIS B CA 1
ATOM 7205 C C . HIS B 1 394 ? 7.523 26.516 22.719 1 97.62 394 HIS B C 1
ATOM 7207 O O . HIS B 1 394 ? 7.801 27.109 23.766 1 97.62 394 HIS B O 1
ATOM 7213 N N . ASN B 1 395 ? 8.328 25.703 22.094 1 95.5 395 ASN B N 1
ATOM 7214 C CA . ASN B 1 395 ? 9.742 25.594 22.422 1 95.5 395 ASN B CA 1
ATOM 7215 C C . ASN B 1 395 ? 10.633 26.234 21.359 1 95.5 395 ASN B C 1
ATOM 7217 O O . ASN B 1 395 ? 10.672 25.781 20.219 1 95.5 395 ASN B O 1
ATOM 7221 N N . GLY B 1 396 ? 11.359 27.234 21.828 1 93.69 396 GLY B N 1
ATOM 7222 C CA . GLY B 1 396 ? 12.211 27.969 20.906 1 93.69 396 GLY B CA 1
ATOM 7223 C C . GLY B 1 396 ? 13.312 27.109 20.312 1 93.69 396 GLY B C 1
ATOM 7224 O O . GLY B 1 396 ? 13.805 26.188 20.953 1 93.69 396 GLY B O 1
ATOM 7225 N N . GLU B 1 397 ? 13.656 27.453 19.031 1 89 397 GLU B N 1
ATOM 7226 C CA . GLU B 1 397 ? 14.711 26.75 18.312 1 89 397 GLU B CA 1
ATOM 7227 C C . GLU B 1 397 ? 15.883 27.688 18 1 89 397 GLU B C 1
ATOM 7229 O O . GLU B 1 397 ? 15.711 28.906 17.953 1 89 397 GLU B O 1
ATOM 7234 N N . HIS B 1 398 ? 17.031 27.062 17.938 1 84.56 398 HIS B N 1
ATOM 7235 C CA . HIS B 1 398 ? 18.203 27.812 17.469 1 84.56 398 HIS B CA 1
ATOM 7236 C C . HIS B 1 398 ? 19.062 26.953 16.547 1 84.56 398 HIS B C 1
ATOM 7238 O O . HIS B 1 398 ? 18.984 25.734 16.578 1 84.56 398 HIS B O 1
ATOM 7244 N N . ALA B 1 399 ? 19.703 27.625 15.648 1 79.75 399 ALA B N 1
ATOM 7245 C CA . ALA B 1 399 ? 20.688 26.922 14.828 1 79.75 399 ALA B CA 1
ATOM 7246 C C . ALA B 1 399 ? 22.016 26.781 15.562 1 79.75 399 ALA B C 1
ATOM 7248 O O . ALA B 1 399 ? 22.5 27.75 16.156 1 79.75 399 ALA B O 1
ATOM 7249 N N . PRO B 1 400 ? 22.594 25.625 15.656 1 69.75 400 PRO B N 1
ATOM 7250 C CA . PRO B 1 400 ? 23.875 25.469 16.359 1 69.75 400 PRO B CA 1
ATOM 7251 C C . PRO B 1 400 ? 24.953 26.406 15.844 1 69.75 400 PRO B C 1
ATOM 7253 O O . PRO B 1 400 ? 25.719 26.969 16.625 1 69.75 400 PRO B O 1
ATOM 7256 N N . ASP B 1 401 ? 25.047 26.625 14.492 1 72.12 401 ASP B N 1
ATOM 7257 C CA . ASP B 1 401 ? 26.078 27.516 13.961 1 72.12 401 ASP B CA 1
ATOM 7258 C C . ASP B 1 401 ? 25.484 28.906 13.68 1 72.12 401 ASP B C 1
ATOM 7260 O O . ASP B 1 401 ? 26.125 29.719 13.008 1 72.12 401 ASP B O 1
ATOM 7264 N N . GLY B 1 402 ? 24.453 29.266 14.219 1 68.62 402 GLY B N 1
ATOM 7265 C CA . GLY B 1 402 ? 23.547 30.391 14.102 1 68.62 402 GLY B CA 1
ATOM 7266 C C . GLY B 1 402 ? 24.156 31.578 13.383 1 68.62 402 GLY B C 1
ATOM 7267 O O . GLY B 1 402 ? 24.016 32.719 13.828 1 68.62 402 GLY B O 1
ATOM 7268 N N . LYS B 1 403 ? 24.953 31.391 12.234 1 74.06 403 LYS B N 1
ATOM 7269 C CA . LYS B 1 403 ? 25.5 32.469 11.438 1 74.06 403 LYS B CA 1
ATOM 7270 C C . LYS B 1 403 ? 24.594 32.812 10.266 1 74.06 403 LYS B C 1
ATOM 7272 O O . LYS B 1 403 ? 24.234 31.938 9.477 1 74.06 403 LYS B O 1
ATOM 7277 N N . TYR B 1 404 ? 24.062 34 10.266 1 84.75 404 TYR B N 1
ATOM 7278 C CA . TYR B 1 404 ? 23.188 34.562 9.219 1 84.75 404 TYR B CA 1
ATOM 7279 C C . TYR B 1 404 ? 23.75 35.844 8.648 1 84.75 404 TYR B C 1
ATOM 7281 O O . TYR B 1 404 ? 23.188 36.906 8.852 1 84.75 404 TYR B O 1
ATOM 7289 N N . PRO B 1 405 ? 24.906 35.719 7.883 1 84.31 405 PRO B N 1
ATOM 7290 C CA . PRO B 1 405 ? 25.438 36.969 7.328 1 84.31 405 PRO B CA 1
ATOM 7291 C C . PRO B 1 405 ? 24.406 37.719 6.488 1 84.31 405 PRO B C 1
ATOM 7293 O O . PRO B 1 405 ? 23.609 37.094 5.781 1 84.31 405 PRO B O 1
ATOM 7296 N N . PRO B 1 406 ? 24.375 39.094 6.602 1 87.12 406 PRO B N 1
ATOM 7297 C CA . PRO B 1 406 ? 25.312 39.969 7.297 1 87.12 406 PRO B CA 1
ATOM 7298 C C . PRO B 1 406 ? 24.906 40.281 8.742 1 87.12 406 PRO B C 1
ATOM 7300 O O . PRO B 1 406 ? 25.484 41.125 9.398 1 87.12 406 PRO B O 1
ATOM 7303 N N . CYS B 1 407 ? 23.953 39.531 9.211 1 87.62 407 CYS B N 1
ATOM 7304 C CA . CYS B 1 407 ? 23.453 39.812 10.555 1 87.62 407 CYS B CA 1
ATOM 7305 C C . CYS B 1 407 ? 24.516 39.531 11.602 1 87.62 407 CYS B C 1
ATOM 7307 O O . CYS B 1 407 ? 25.25 38.531 11.484 1 87.62 407 CYS B O 1
ATOM 7309 N N . LYS B 1 408 ? 24.734 40.438 12.453 1 84.38 408 LYS B N 1
ATOM 7310 C CA . LYS B 1 408 ? 25.719 40.25 13.516 1 84.38 408 LYS B CA 1
ATOM 7311 C C . LYS B 1 408 ? 25.047 39.781 14.805 1 84.38 408 LYS B C 1
ATOM 7313 O O . LYS B 1 408 ? 23.844 40 15 1 84.38 408 LYS B O 1
ATOM 7318 N N . ASN B 1 409 ? 25.75 39.031 15.75 1 81.81 409 ASN B N 1
ATOM 7319 C CA . ASN B 1 409 ? 25.312 38.594 17.078 1 81.81 409 ASN B CA 1
ATOM 7320 C C . ASN B 1 409 ? 24.078 37.688 16.984 1 81.81 409 ASN B C 1
ATOM 7322 O O . ASN B 1 409 ? 23.062 37.938 17.625 1 81.81 409 ASN B O 1
ATOM 7326 N N . THR B 1 410 ? 24.078 36.719 16.125 1 85.94 410 THR B N 1
ATOM 7327 C CA . THR B 1 410 ? 22.922 35.906 15.852 1 85.94 410 THR B CA 1
ATOM 7328 C C . THR B 1 410 ? 22.969 34.594 16.656 1 85.94 410 THR B C 1
ATOM 7330 O O . THR B 1 410 ? 22.281 33.625 16.328 1 85.94 410 THR B O 1
ATOM 7333 N N . GLY B 1 411 ? 23.875 34.531 17.672 1 81.12 411 GLY B N 1
ATOM 7334 C CA . GLY B 1 411 ? 23.922 33.344 18.531 1 81.12 411 GLY B CA 1
ATOM 7335 C C . GLY B 1 411 ? 22.594 33.062 19.219 1 81.12 411 GLY B C 1
ATOM 7336 O O . GLY B 1 411 ? 21.969 33.938 19.781 1 81.12 411 GLY B O 1
ATOM 7337 N N . GLY B 1 412 ? 22.125 31.766 19.094 1 85.75 412 GLY B N 1
ATOM 7338 C CA . GLY B 1 412 ? 20.891 31.375 19.766 1 85.75 412 GLY B CA 1
ATOM 7339 C C . GLY B 1 412 ? 19.656 31.719 18.953 1 85.75 412 GLY B C 1
ATOM 7340 O O . GLY B 1 412 ? 18.531 31.547 19.422 1 85.75 412 GLY B O 1
ATOM 7341 N N . LEU B 1 413 ? 19.875 32.281 17.797 1 88.5 413 LEU B N 1
ATOM 7342 C CA . LEU B 1 413 ? 18.766 32.688 16.938 1 88.5 413 LEU B CA 1
ATOM 7343 C C . LEU B 1 413 ? 18.578 31.672 15.812 1 88.5 413 LEU B C 1
ATOM 7345 O O . LEU B 1 413 ? 19.422 30.812 15.586 1 88.5 413 LEU B O 1
ATOM 7349 N N . GLN B 1 414 ? 17.375 31.734 15.219 1 88.56 414 GLN B N 1
ATOM 7350 C CA . GLN B 1 414 ? 17.047 30.844 14.117 1 88.56 414 GLN B CA 1
ATOM 7351 C C . GLN B 1 414 ? 16.438 31.609 12.945 1 88.56 414 GLN B C 1
ATOM 7353 O O . GLN B 1 414 ? 15.586 32.469 13.133 1 88.56 414 GLN B O 1
ATOM 7358 N N . ALA B 1 415 ? 16.906 31.359 11.742 1 87.19 415 ALA B N 1
ATOM 7359 C CA . ALA B 1 415 ? 16.328 31.797 10.477 1 87.19 415 ALA B CA 1
ATOM 7360 C C . ALA B 1 415 ? 16.219 33.312 10.422 1 87.19 415 ALA B C 1
ATOM 7362 O O . ALA B 1 415 ? 15.125 33.875 10.266 1 87.19 415 ALA B O 1
ATOM 7363 N N . CYS B 1 416 ? 17.375 34 10.383 1 89.62 416 CYS B N 1
ATOM 7364 C CA . CYS B 1 416 ? 17.406 35.469 10.289 1 89.62 416 CYS B CA 1
ATOM 7365 C C . CYS B 1 416 ? 17.5 35.906 8.836 1 89.62 416 CYS B C 1
ATOM 7367 O O . CYS B 1 416 ? 18.375 35.438 8.094 1 89.62 416 CYS B O 1
ATOM 7369 N N . SER B 1 417 ? 16.609 36.781 8.516 1 87.69 417 SER B N 1
ATOM 7370 C CA . SER B 1 417 ? 16.594 37.281 7.145 1 87.69 417 SER B CA 1
ATOM 7371 C C . SER B 1 417 ? 17.781 38.188 6.879 1 87.69 417 SER B C 1
ATOM 7373 O O . SER B 1 417 ? 18.094 39.094 7.688 1 87.69 417 SER B O 1
ATOM 7375 N N . PRO B 1 418 ? 18.375 38.062 5.707 1 83.81 418 PRO B N 1
ATOM 7376 C CA . PRO B 1 418 ? 19.5 38.938 5.387 1 83.81 418 PRO B CA 1
ATOM 7377 C C . PRO B 1 418 ? 19.047 40.375 5.082 1 83.81 418 PRO B C 1
ATOM 7379 O O . PRO B 1 418 ? 19.875 41.281 5.059 1 83.81 418 PRO B O 1
ATOM 7382 N N . ILE B 1 419 ? 17.797 40.5 4.836 1 81.56 419 ILE B N 1
ATOM 7383 C CA . ILE B 1 419 ? 17.297 41.781 4.418 1 81.56 419 ILE B CA 1
ATOM 7384 C C . ILE B 1 419 ? 17.297 42.75 5.602 1 81.56 419 ILE B C 1
ATOM 7386 O O . ILE B 1 419 ? 17.734 43.906 5.469 1 81.56 419 ILE B O 1
ATOM 7390 N N . ASP B 1 420 ? 16.891 42.312 6.773 1 85.19 420 ASP B N 1
ATOM 7391 C CA . ASP B 1 420 ? 16.75 43.219 7.898 1 85.19 420 ASP B CA 1
ATOM 7392 C C . ASP B 1 420 ? 17.156 42.562 9.211 1 85.19 420 ASP B C 1
ATOM 7394 O O . ASP B 1 420 ? 16.984 43.125 10.289 1 85.19 420 ASP B O 1
ATOM 7398 N N . CYS B 1 421 ? 17.594 41.344 9.078 1 87.38 421 CYS B N 1
ATOM 7399 C CA . CYS B 1 421 ? 18.094 40.562 10.203 1 87.38 421 CYS B CA 1
ATOM 7400 C C . CYS B 1 421 ? 16.953 40.25 11.18 1 87.38 421 CYS B C 1
ATOM 7402 O O . CYS B 1 421 ? 17.203 40.094 12.383 1 87.38 421 CYS B O 1
ATOM 7404 N N . SER B 1 422 ? 15.773 40.281 10.609 1 90.19 422 SER B N 1
ATOM 7405 C CA . SER B 1 422 ? 14.656 39.719 11.375 1 90.19 422 SER B CA 1
ATOM 7406 C C . SER B 1 422 ? 14.781 38.219 11.539 1 90.19 422 SER B C 1
ATOM 7408 O O . SER B 1 422 ? 14.875 37.5 10.547 1 90.19 422 SER B O 1
ATOM 7410 N N . CYS B 1 423 ? 14.789 37.781 12.812 1 90.88 423 CYS B N 1
ATOM 7411 C CA . CYS B 1 423 ? 14.93 36.344 13.078 1 90.88 423 CYS B CA 1
ATOM 7412 C C . CYS B 1 423 ? 13.594 35.75 13.469 1 90.88 423 CYS B C 1
ATOM 7414 O O . CYS B 1 423 ? 12.82 36.344 14.211 1 90.88 423 CYS B O 1
ATOM 7416 N N . GLU B 1 424 ? 13.336 34.5 13 1 90.25 424 GLU B N 1
ATOM 7417 C CA . GLU B 1 424 ? 12.039 33.844 13.164 1 90.25 424 GLU B CA 1
ATOM 7418 C C . GLU B 1 424 ? 11.906 33.25 14.555 1 90.25 424 GLU B C 1
ATOM 7420 O O . GLU B 1 424 ? 10.797 33.062 15.062 1 90.25 424 GLU B O 1
ATOM 7425 N N . ASP B 1 425 ? 13.102 32.812 15.133 1 92.69 425 ASP B N 1
ATOM 7426 C CA . ASP B 1 425 ? 13.023 32.156 16.422 1 92.69 425 ASP B CA 1
ATOM 7427 C C . ASP B 1 425 ? 14.32 32.344 17.219 1 92.69 425 ASP B C 1
ATOM 7429 O O . ASP B 1 425 ? 15.281 32.906 16.719 1 92.69 425 ASP B O 1
ATOM 7433 N N . ALA B 1 426 ? 14.227 32.031 18.438 1 91.69 426 ALA B N 1
ATOM 7434 C CA . ALA B 1 426 ? 15.359 32 19.359 1 91.69 426 ALA B CA 1
ATOM 7435 C C . ALA B 1 426 ? 15.203 30.906 20.406 1 91.69 426 ALA B C 1
ATOM 7437 O O . ALA B 1 426 ? 14.086 30.5 20.719 1 91.69 426 ALA B O 1
ATOM 7438 N N . ILE B 1 427 ? 16.297 30.484 20.969 1 87 427 ILE B N 1
ATOM 7439 C CA . ILE B 1 427 ? 16.312 29.391 21.938 1 87 427 ILE B CA 1
ATOM 7440 C C . ILE B 1 427 ? 15.391 29.734 23.109 1 87 427 ILE B C 1
ATOM 7442 O O . ILE B 1 427 ? 14.727 28.844 23.656 1 87 427 ILE B O 1
ATOM 7446 N N . ASN B 1 428 ? 15.312 30.922 23.453 1 91.31 428 ASN B N 1
ATOM 7447 C CA . ASN B 1 428 ? 14.531 31.297 24.625 1 91.31 428 ASN B CA 1
ATOM 7448 C C . ASN B 1 428 ? 13.172 31.859 24.25 1 91.31 428 ASN B C 1
ATOM 7450 O O . ASN B 1 428 ? 12.516 32.5 25.062 1 91.31 428 ASN B O 1
ATOM 7454 N N . ASN B 1 429 ? 12.836 31.797 22.938 1 94.69 429 ASN B N 1
ATOM 7455 C CA . ASN B 1 429 ? 11.438 31.984 22.547 1 94.69 429 ASN B CA 1
ATOM 7456 C C . ASN B 1 429 ? 10.578 30.797 22.953 1 94.69 429 ASN B C 1
ATOM 7458 O O . ASN B 1 429 ? 9.914 30.188 22.125 1 94.69 429 ASN B O 1
ATOM 7462 N N . THR B 1 430 ? 10.703 30.391 24.203 1 96.31 430 THR B N 1
ATOM 7463 C CA . THR B 1 430 ? 9.984 29.281 24.844 1 96.31 430 THR B CA 1
ATOM 7464 C C . THR B 1 430 ? 8.93 29.812 25.812 1 96.31 430 THR B C 1
ATOM 7466 O O . THR B 1 430 ? 9.242 30.578 26.734 1 96.31 430 THR B O 1
ATOM 7469 N N . TYR B 1 431 ? 7.691 29.438 25.547 1 97.69 431 TYR B N 1
ATOM 7470 C CA . TYR B 1 431 ? 6.645 30.031 26.391 1 97.69 431 TYR B CA 1
ATOM 7471 C C . TYR B 1 431 ? 5.488 29.062 26.578 1 97.69 431 TYR B C 1
ATOM 7473 O O . TYR B 1 431 ? 5.363 28.078 25.828 1 97.69 431 TYR B O 1
ATOM 7481 N N . ILE B 1 432 ? 4.707 29.297 27.609 1 97.81 432 ILE B N 1
ATOM 7482 C CA . ILE B 1 432 ? 3.416 28.672 27.891 1 97.81 432 ILE B CA 1
ATOM 7483 C C . ILE B 1 432 ? 2.361 29.734 28.141 1 97.81 432 ILE B C 1
ATOM 7485 O O . ILE B 1 432 ? 2.652 30.781 28.734 1 97.81 432 ILE B O 1
ATOM 7489 N N . CYS B 1 433 ? 1.213 29.531 27.578 1 98.44 433 CYS B N 1
ATOM 7490 C CA . CYS B 1 433 ? 0.126 30.5 27.734 1 98.44 433 CYS B CA 1
ATOM 7491 C C . CYS B 1 433 ? -1.149 29.812 28.203 1 98.44 433 CYS B C 1
ATOM 7493 O O . CYS B 1 433 ? -1.429 28.672 27.812 1 98.44 433 CYS B O 1
ATOM 7495 N N . ARG B 1 434 ? -1.863 30.453 29 1 96.94 434 ARG B N 1
ATOM 7496 C CA . ARG B 1 434 ? -3.27 30.141 29.234 1 96.94 434 ARG B CA 1
ATOM 7497 C C . ARG B 1 434 ? -4.176 31.047 28.391 1 96.94 434 ARG B C 1
ATOM 7499 O O . ARG B 1 434 ? -4.207 32.25 28.594 1 96.94 434 ARG B O 1
ATOM 7506 N N . ARG B 1 435 ? -4.801 30.5 27.453 1 96.94 435 ARG B N 1
ATOM 7507 C CA . ARG B 1 435 ? -5.812 31.188 26.656 1 96.94 435 ARG B CA 1
ATOM 7508 C C . ARG B 1 435 ? -7.215 30.891 27.172 1 96.94 435 ARG B C 1
ATOM 7510 O O . ARG B 1 435 ? -7.605 29.719 27.281 1 96.94 435 ARG B O 1
ATOM 7517 N N . THR B 1 436 ? -7.961 31.922 27.562 1 94.5 436 THR B N 1
ATOM 7518 C CA . THR B 1 436 ? -9.312 31.781 28.109 1 94.5 436 THR B CA 1
ATOM 7519 C C . THR B 1 436 ? -10.328 32.469 27.188 1 94.5 436 THR B C 1
ATOM 7521 O O . THR B 1 436 ? -10.164 33.625 26.812 1 94.5 436 THR B O 1
ATOM 7524 N N . LEU B 1 437 ? -11.352 31.719 26.828 1 93.62 437 LEU B N 1
ATOM 7525 C CA . LEU B 1 437 ? -12.383 32.25 25.938 1 93.62 437 LEU B CA 1
ATOM 7526 C C . LEU B 1 437 ? -13.75 31.688 26.281 1 93.62 437 LEU B C 1
ATOM 7528 O O . LEU B 1 437 ? -13.961 30.484 26.188 1 93.62 437 LEU B O 1
ATOM 7532 N N . ASN B 1 438 ? -14.633 32.531 26.703 1 88.88 438 ASN B N 1
ATOM 7533 C CA . ASN B 1 438 ? -16.047 32.25 26.891 1 88.88 438 ASN B CA 1
ATOM 7534 C C . ASN B 1 438 ? -16.906 33.5 26.672 1 88.88 438 ASN B C 1
ATOM 7536 O O . ASN B 1 438 ? -16.469 34.438 26.016 1 88.88 438 ASN B O 1
ATOM 7540 N N . ASP B 1 439 ? -18.125 33.531 27.125 1 85.62 439 ASP B N 1
ATOM 7541 C CA . ASP B 1 439 ? -19.062 34.594 26.828 1 85.62 439 ASP B CA 1
ATOM 7542 C C . ASP B 1 439 ? -18.641 35.906 27.516 1 85.62 439 ASP B C 1
ATOM 7544 O O . ASP B 1 439 ? -18.969 37 27.047 1 85.62 439 ASP B O 1
ATOM 7548 N N . THR B 1 440 ? -17.828 35.719 28.547 1 85.94 440 THR B N 1
ATOM 7549 C CA . THR B 1 440 ? -17.562 36.906 29.359 1 85.94 440 THR B CA 1
ATOM 7550 C C . THR B 1 440 ? -16.062 37.219 29.359 1 85.94 440 THR B C 1
ATOM 7552 O O . THR B 1 440 ? -15.664 38.344 29.656 1 85.94 440 THR B O 1
ATOM 7555 N N . VAL B 1 441 ? -15.305 36.219 29.078 1 89.38 441 VAL B N 1
ATOM 7556 C CA . VAL B 1 441 ? -13.859 36.375 29.188 1 89.38 441 VAL B CA 1
ATOM 7557 C C . VAL B 1 441 ? -13.195 36.031 27.859 1 89.38 441 VAL B C 1
ATOM 7559 O O . VAL B 1 441 ? -13.539 35.031 27.219 1 89.38 441 VAL B O 1
ATOM 7562 N N . ASN B 1 442 ? -12.312 36.875 27.391 1 95.56 442 ASN B N 1
ATOM 7563 C CA . ASN B 1 442 ? -11.422 36.688 26.25 1 95.56 442 ASN B CA 1
ATOM 7564 C C . ASN B 1 442 ? -10.023 37.219 26.547 1 95.56 442 ASN B C 1
ATOM 7566 O O . ASN B 1 442 ? -9.734 38.406 26.281 1 95.56 442 ASN B O 1
ATOM 7570 N N . MET B 1 443 ? -9.164 36.281 27.094 1 95.5 443 MET B N 1
ATOM 7571 C CA . MET B 1 443 ? -7.887 36.75 27.625 1 95.5 443 MET B CA 1
ATOM 7572 C C . MET B 1 443 ? -6.773 35.75 27.297 1 95.5 443 MET B C 1
ATOM 7574 O O . MET B 1 443 ? -7.035 34.594 27.016 1 95.5 443 MET B O 1
ATOM 7578 N N . MET B 1 444 ? -5.582 36.281 27.359 1 97.31 444 MET B N 1
ATOM 7579 C CA . MET B 1 444 ? -4.375 35.5 27.188 1 97.31 444 MET B CA 1
ATOM 7580 C C . MET B 1 444 ? -3.322 35.875 28.234 1 97.31 444 MET B C 1
ATOM 7582 O O . MET B 1 444 ? -3.059 37.062 28.438 1 97.31 444 MET B O 1
ATOM 7586 N N . TYR B 1 445 ? -2.842 34.875 28.953 1 97.44 445 TYR B N 1
ATOM 7587 C CA . TYR B 1 445 ? -1.733 35 29.891 1 97.44 445 TYR B CA 1
ATOM 7588 C C . TYR B 1 445 ? -0.578 34.094 29.516 1 97.44 445 TYR B C 1
ATOM 7590 O O . TYR B 1 445 ? -0.743 32.875 29.438 1 97.44 445 TYR B O 1
ATOM 7598 N N . CYS B 1 446 ? 0.631 34.719 29.297 1 98.31 446 CYS B N 1
ATOM 7599 C CA . CYS B 1 446 ? 1.76 33.938 28.812 1 98.31 446 CYS B CA 1
ATOM 7600 C C . CYS B 1 446 ? 3.006 34.188 29.641 1 98.31 446 CYS B C 1
ATOM 7602 O O . CYS B 1 446 ? 3.293 35.344 30 1 98.31 446 CYS B O 1
ATOM 7604 N N . GLU B 1 447 ? 3.725 33.094 29.906 1 97.69 447 GLU B N 1
ATOM 7605 C CA . GLU B 1 447 ? 5.016 33.188 30.594 1 97.69 447 GLU B CA 1
ATOM 7606 C C . GLU B 1 447 ? 6.137 32.656 29.703 1 97.69 447 GLU B C 1
ATOM 7608 O O . GLU B 1 447 ? 6.012 31.578 29.109 1 97.69 447 GLU B O 1
ATOM 7613 N N . PHE B 1 448 ? 7.199 33.438 29.625 1 97.19 448 PHE B N 1
ATOM 7614 C CA . PHE B 1 448 ? 8.359 33.031 28.844 1 97.19 448 PHE B CA 1
ATOM 7615 C C . PHE B 1 448 ? 9.438 32.438 29.75 1 97.19 448 PHE B C 1
ATOM 7617 O O . PHE B 1 448 ? 9.625 32.875 30.875 1 97.19 448 PHE B O 1
ATOM 7624 N N . SER B 1 449 ? 10.055 31.391 29.219 1 93.62 449 SER B N 1
ATOM 7625 C CA . SER B 1 449 ? 11.25 30.844 29.859 1 93.62 449 SER B CA 1
ATOM 7626 C C . SER B 1 449 ? 12.508 31.516 29.344 1 93.62 449 SER B C 1
ATOM 7628 O O . SER B 1 449 ? 13.234 30.953 28.531 1 93.62 449 SER B O 1
ATOM 7630 N N . ASP B 1 450 ? 12.727 32.594 29.734 1 91.62 450 ASP B N 1
ATOM 7631 C CA . ASP B 1 450 ? 13.875 33.406 29.344 1 91.62 450 ASP B CA 1
ATOM 7632 C C . ASP B 1 450 ? 14.516 34.094 30.547 1 91.62 450 ASP B C 1
ATOM 7634 O O . ASP B 1 450 ? 14.133 33.844 31.688 1 91.62 450 ASP B O 1
ATOM 7638 N N . SER B 1 451 ? 15.555 34.812 30.312 1 90.25 451 SER B N 1
ATOM 7639 C CA . SER B 1 451 ? 16.312 35.406 31.406 1 90.25 451 SER B CA 1
ATOM 7640 C C . SER B 1 451 ? 15.531 36.531 32.062 1 90.25 451 SER B C 1
ATOM 7642 O O . SER B 1 451 ? 15.773 36.844 33.25 1 90.25 451 SER B O 1
ATOM 7644 N N . GLU B 1 452 ? 14.539 37.062 31.359 1 92.44 452 GLU B N 1
ATOM 7645 C CA . GLU B 1 452 ? 13.742 38.156 31.906 1 92.44 452 GLU B CA 1
ATOM 7646 C C . GLU B 1 452 ? 12.5 37.656 32.625 1 92.44 452 GLU B C 1
ATOM 7648 O O . GLU B 1 452 ? 11.797 38.406 33.281 1 92.44 452 GLU B O 1
ATOM 7653 N N . SER B 1 453 ? 12.297 36.438 32.625 1 93.44 453 SER B N 1
ATOM 7654 C CA . SER B 1 453 ? 11.031 35.875 33.125 1 93.44 453 SER B CA 1
ATOM 7655 C C . SER B 1 453 ? 9.844 36.688 32.625 1 93.44 453 SER B C 1
ATOM 7657 O O . SER B 1 453 ? 8.984 37.094 33.406 1 93.44 453 SER B O 1
ATOM 7659 N N . PHE B 1 454 ? 9.906 37 31.406 1 96.38 454 PHE B N 1
ATOM 7660 C CA . PHE B 1 454 ? 8.977 37.906 30.781 1 96.38 454 PHE B CA 1
ATOM 7661 C C . PHE B 1 454 ? 7.559 37.344 30.797 1 96.38 454 PHE B C 1
ATOM 7663 O O . PHE B 1 454 ? 7.367 36.125 30.672 1 96.38 454 PHE B O 1
ATOM 7670 N N . VAL B 1 455 ? 6.562 38.219 31 1 97.75 455 VAL B N 1
ATOM 7671 C CA . VAL B 1 455 ? 5.16 37.812 31.047 1 97.75 455 VAL B CA 1
ATOM 7672 C C . VAL B 1 455 ? 4.324 38.75 30.172 1 97.75 455 VAL B C 1
ATOM 7674 O O . VAL B 1 455 ? 4.543 39.969 30.172 1 97.75 455 VAL B O 1
ATOM 7677 N N . GLU B 1 456 ? 3.467 38.219 29.375 1 98.06 456 GLU B N 1
ATOM 7678 C CA . GLU B 1 456 ? 2.5 38.969 28.594 1 98.06 456 GLU B CA 1
ATOM 7679 C C . GLU B 1 456 ? 1.068 38.625 28.969 1 98.06 456 GLU B C 1
ATOM 7681 O O . GLU B 1 456 ? 0.772 37.438 29.234 1 98.06 456 GLU B O 1
ATOM 7686 N N . MET B 1 457 ? 0.238 39.594 29.031 1 97.62 457 MET B N 1
ATOM 7687 C CA . MET B 1 457 ? -1.188 39.406 29.281 1 97.62 457 MET B CA 1
ATOM 7688 C C . MET B 1 457 ? -2.021 40.344 28.406 1 97.62 457 MET B C 1
ATOM 7690 O O . MET B 1 457 ? -1.707 41.531 28.281 1 97.62 457 MET B O 1
ATOM 7694 N N . TYR B 1 458 ? -3.078 39.781 27.766 1 97.94 458 TYR B N 1
ATOM 7695 C CA . TYR B 1 458 ? -3.906 40.594 26.875 1 97.94 458 TYR B CA 1
ATOM 7696 C C . TYR B 1 458 ? -5.387 40.375 27.156 1 97.94 458 TYR B C 1
ATOM 7698 O O . TYR B 1 458 ? -5.816 39.25 27.438 1 97.94 458 TYR B O 1
ATOM 7706 N N . ASN B 1 459 ? -6.141 41.469 27.172 1 96.5 459 ASN B N 1
ATOM 7707 C CA . ASN B 1 459 ? -7.594 41.438 27.047 1 96.5 459 ASN B CA 1
ATOM 7708 C C . ASN B 1 459 ? -8.039 41.5 25.594 1 96.5 459 ASN B C 1
ATOM 7710 O O . ASN B 1 459 ? -8.203 42.594 25.047 1 96.5 459 ASN B O 1
ATOM 7714 N N . ILE B 1 460 ? -8.344 40.469 25.047 1 96.75 460 ILE B N 1
ATOM 7715 C CA . ILE B 1 460 ? -8.516 40.344 23.594 1 96.75 460 ILE B CA 1
ATOM 7716 C C . ILE B 1 460 ? -9.852 40.969 23.188 1 96.75 460 ILE B C 1
ATOM 7718 O O . ILE B 1 460 ? -10 41.469 22.062 1 96.75 460 ILE B O 1
ATOM 7722 N N . SER B 1 461 ? -10.82 41 24.047 1 95 461 SER B N 1
ATOM 7723 C CA . SER B 1 461 ? -12.086 41.656 23.75 1 95 461 SER B CA 1
ATOM 7724 C C . SER B 1 461 ? -11.891 43.125 23.484 1 95 461 SER B C 1
ATOM 7726 O O . SER B 1 461 ? -12.508 43.688 22.578 1 95 461 SER B O 1
ATOM 7728 N N . LYS B 1 462 ? -11.047 43.719 24.203 1 95 462 LYS B N 1
ATOM 7729 C CA . LYS B 1 462 ? -10.789 45.156 24.094 1 95 462 LYS B CA 1
ATOM 7730 C C . LYS B 1 462 ? -9.648 45.438 23.109 1 95 462 LYS B C 1
ATOM 7732 O O . LYS B 1 462 ? -9.562 46.531 22.562 1 95 462 LYS B O 1
ATOM 7737 N N . ASP B 1 463 ? -8.82 44.531 23.016 1 97.12 463 ASP B N 1
ATOM 7738 C CA . ASP B 1 463 ? -7.602 44.688 22.234 1 97.12 463 ASP B CA 1
ATOM 7739 C C . ASP B 1 463 ? -7.367 43.469 21.359 1 97.12 463 ASP B C 1
ATOM 7741 O O . ASP B 1 463 ? -6.402 42.719 21.562 1 97.12 463 ASP B O 1
ATOM 7745 N N . PRO B 1 464 ? -8.219 43.312 20.328 1 96.19 464 PRO B N 1
ATOM 7746 C CA . PRO B 1 464 ? -8.141 42.094 19.5 1 96.19 464 PRO B CA 1
ATOM 7747 C C . PRO B 1 464 ? -6.801 41.969 18.766 1 96.19 464 PRO B C 1
ATOM 7749 O O . PRO B 1 464 ? -6.426 40.875 18.359 1 96.19 464 PRO B O 1
ATOM 7752 N N . ASP B 1 465 ? -6.023 43.094 18.625 1 97.56 465 ASP B N 1
ATOM 7753 C CA . ASP B 1 465 ? -4.742 43.062 17.922 1 97.56 465 ASP B CA 1
ATOM 7754 C C . ASP B 1 465 ? -3.586 42.875 18.906 1 97.56 465 ASP B C 1
ATOM 7756 O O . ASP B 1 465 ? -2.42 42.875 18.5 1 97.56 465 ASP B O 1
ATOM 7760 N N . GLN B 1 466 ? -3.912 42.75 20.156 1 98.06 466 GLN B N 1
ATOM 7761 C CA . GLN B 1 466 ? -2.955 42.469 21.234 1 98.06 466 GLN B CA 1
ATOM 7762 C C . GLN B 1 466 ? -1.83 43.5 21.234 1 98.06 466 GLN B C 1
ATOM 7764 O O . GLN B 1 466 ? -0.652 43.125 21.297 1 98.06 466 GLN B O 1
ATOM 7769 N N . LEU B 1 467 ? -2.232 44.719 21.234 1 97.94 467 LEU B N 1
ATOM 7770 C CA . LEU B 1 467 ? -1.301 45.844 21.141 1 97.94 467 LEU B CA 1
ATOM 7771 C C . LEU B 1 467 ? -0.683 46.156 22.5 1 97.94 467 LEU B C 1
ATOM 7773 O O . LEU B 1 467 ? 0.487 46.562 22.578 1 97.94 467 LEU B O 1
ATOM 7777 N N . VAL B 1 468 ? -1.456 45.969 23.562 1 97.12 468 VAL B N 1
ATOM 7778 C CA . VAL B 1 468 ? -1.031 46.469 24.875 1 97.12 468 VAL B CA 1
ATOM 7779 C C . VAL B 1 468 ? -0.903 45.281 25.844 1 97.12 468 VAL B C 1
ATOM 7781 O O . VAL B 1 468 ? -1.895 44.625 26.156 1 97.12 468 VAL B O 1
ATOM 7784 N N . ASN B 1 469 ? 0.291 45.062 26.312 1 98 469 ASN B N 1
ATOM 7785 C CA . ASN B 1 469 ? 0.52 44.125 27.406 1 98 469 ASN B CA 1
ATOM 7786 C C . ASN B 1 469 ? 0.051 44.688 28.75 1 98 469 ASN B C 1
ATOM 7788 O O . ASN B 1 469 ? 0.69 45.594 29.297 1 98 469 ASN B O 1
ATOM 7792 N N . ILE B 1 470 ? -0.933 44.156 29.359 1 97.31 470 ILE B N 1
ATOM 7793 C CA . ILE B 1 470 ? -1.59 44.781 30.484 1 97.31 470 ILE B CA 1
ATOM 7794 C C . ILE B 1 470 ? -1.062 44.188 31.797 1 97.31 470 ILE B C 1
ATOM 7796 O O . ILE B 1 470 ? -1.651 44.375 32.844 1 97.31 470 ILE B O 1
ATOM 7800 N N . ILE B 1 471 ? -0.042 43.406 31.703 1 96.69 471 ILE B N 1
ATOM 7801 C CA . ILE B 1 471 ? 0.466 42.656 32.844 1 96.69 471 ILE B CA 1
ATOM 7802 C C . ILE B 1 471 ? 0.674 43.594 34.031 1 96.69 471 ILE B C 1
ATOM 7804 O O . ILE B 1 471 ? 0.483 43.188 35.188 1 96.69 471 ILE B O 1
ATOM 7808 N N . HIS B 1 472 ? 0.991 44.906 33.844 1 94.44 472 HIS B N 1
ATOM 7809 C CA . HIS B 1 472 ? 1.289 45.844 34.906 1 94.44 472 HIS B CA 1
ATOM 7810 C C . HIS B 1 472 ? 0.061 46.656 35.281 1 94.44 472 HIS B C 1
ATOM 7812 O O . HIS B 1 472 ? 0.116 47.5 36.188 1 94.44 472 HIS B O 1
ATOM 7818 N N . GLN B 1 473 ? -1.024 46.375 34.625 1 94.56 473 GLN B N 1
ATOM 7819 C CA . GLN B 1 473 ? -2.25 47.125 34.844 1 94.56 473 GLN B CA 1
ATOM 7820 C C . GLN B 1 473 ? -3.291 46.281 35.562 1 94.56 473 GLN B C 1
ATOM 7822 O O . GLN B 1 473 ? -4.352 46.781 35.938 1 94.56 473 GLN B O 1
ATOM 7827 N N . VAL B 1 474 ? -2.955 45.125 35.781 1 93.19 474 VAL B N 1
ATOM 7828 C CA . VAL B 1 474 ? -3.922 44.188 36.312 1 93.19 474 VAL B CA 1
ATOM 7829 C C . VAL B 1 474 ? -3.588 43.906 37.781 1 93.19 474 VAL B C 1
ATOM 7831 O O . VAL B 1 474 ? -2.422 43.969 38.188 1 93.19 474 VAL B O 1
ATOM 7834 N N . ASP B 1 475 ? -4.617 43.594 38.594 1 92.5 475 ASP B N 1
ATOM 7835 C CA . ASP B 1 475 ? -4.469 43.25 40 1 92.5 475 ASP B CA 1
ATOM 7836 C C . ASP B 1 475 ? -3.58 42 40.156 1 92.5 475 ASP B C 1
ATOM 7838 O O . ASP B 1 475 ? -3.791 41 39.5 1 92.5 475 ASP B O 1
ATOM 7842 N N . PRO B 1 476 ? -2.609 42.125 41.062 1 92.19 476 PRO B N 1
ATOM 7843 C CA . PRO B 1 476 ? -1.697 41 41.281 1 92.19 476 PRO B CA 1
ATOM 7844 C C . PRO B 1 476 ? -2.428 39.719 41.625 1 92.19 476 PRO B C 1
ATOM 7846 O O . PRO B 1 476 ? -1.954 38.625 41.312 1 92.19 476 PRO B O 1
ATOM 7849 N N . HIS B 1 477 ? -3.502 39.844 42.188 1 91.38 477 HIS B N 1
ATOM 7850 C CA . HIS B 1 477 ? -4.262 38.656 42.562 1 91.38 477 HIS B CA 1
ATOM 7851 C C . HIS B 1 477 ? -4.766 37.938 41.312 1 91.38 477 HIS B C 1
ATOM 7853 O O . HIS B 1 477 ? -4.82 36.719 41.281 1 91.38 477 HIS B O 1
ATOM 7859 N N . ILE B 1 478 ? -5.105 38.656 40.344 1 90 478 ILE B N 1
ATOM 7860 C CA . ILE B 1 478 ? -5.551 38.094 39.062 1 90 478 ILE B CA 1
ATOM 7861 C C . ILE B 1 478 ? -4.387 37.375 38.375 1 90 478 ILE B C 1
ATOM 7863 O O . ILE B 1 478 ? -4.551 36.281 37.844 1 90 478 ILE B O 1
ATOM 7867 N N . ILE B 1 479 ? -3.24 37.938 38.5 1 93.69 479 ILE B N 1
ATOM 7868 C CA . ILE B 1 479 ? -2.043 37.344 37.906 1 93.69 479 ILE B CA 1
ATOM 7869 C C . ILE B 1 479 ? -1.725 36.031 38.594 1 93.69 479 ILE B C 1
ATOM 7871 O O . ILE B 1 479 ? -1.391 35.031 37.938 1 93.69 479 ILE B O 1
ATOM 7875 N N . GLU B 1 480 ? -1.824 36.031 39.875 1 92.88 480 GLU B N 1
ATOM 7876 C CA . GLU B 1 480 ? -1.567 34.812 40.656 1 92.88 480 GLU B CA 1
ATOM 7877 C C . GLU B 1 480 ? -2.529 33.688 40.25 1 92.88 480 GLU B C 1
ATOM 7879 O O . GLU B 1 480 ? -2.135 32.531 40.156 1 92.88 480 GLU B O 1
ATOM 7884 N N . GLU B 1 481 ? -3.701 34.062 40.031 1 90.69 481 GLU B N 1
ATOM 7885 C CA . GLU B 1 481 ? -4.699 33.062 39.625 1 90.69 481 GLU B CA 1
ATOM 7886 C C . GLU B 1 481 ? -4.367 32.531 38.25 1 90.69 481 GLU B C 1
ATOM 7888 O O . GLU B 1 481 ? -4.535 31.328 38 1 90.69 481 GLU B O 1
ATOM 7893 N N . GLN B 1 482 ? -3.967 33.375 37.344 1 93.19 482 GLN B N 1
ATOM 7894 C CA . GLN B 1 482 ? -3.557 32.938 36 1 93.19 482 GLN B CA 1
ATOM 7895 C C . GLN B 1 482 ? -2.375 31.969 36.094 1 93.19 482 GLN B C 1
ATOM 7897 O O . GLN B 1 482 ? -2.365 30.938 35.406 1 93.19 482 GLN B O 1
ATOM 7902 N N . ASN B 1 483 ? -1.442 32.312 36.906 1 93.5 483 ASN B N 1
ATOM 7903 C CA . ASN B 1 483 ? -0.243 31.5 37.062 1 93.5 483 ASN B CA 1
ATOM 7904 C C . ASN B 1 483 ? -0.578 30.109 37.625 1 93.5 483 ASN B C 1
ATOM 7906 O O . ASN B 1 483 ? -0.068 29.109 37.125 1 93.5 483 ASN B O 1
ATOM 7910 N N . GLU B 1 484 ? -1.394 30.031 38.594 1 92.81 484 GLU B N 1
ATOM 7911 C CA . GLU B 1 484 ? -1.771 28.75 39.219 1 92.81 484 GLU B CA 1
ATOM 7912 C C . GLU B 1 484 ? -2.457 27.844 38.219 1 92.81 484 GLU B C 1
ATOM 7914 O O . GLU B 1 484 ? -2.131 26.656 38.125 1 92.81 484 GLU B O 1
ATOM 7919 N N . ARG B 1 485 ? -3.418 28.375 37.469 1 92.81 485 ARG B N 1
ATOM 7920 C CA . ARG B 1 485 ? -4.117 27.594 36.469 1 92.81 485 ARG B CA 1
ATOM 7921 C C . ARG B 1 485 ? -3.172 27.156 35.344 1 92.81 485 ARG B C 1
ATOM 7923 O O . ARG B 1 485 ? -3.27 26.047 34.844 1 92.81 485 ARG B O 1
ATOM 7930 N N . LEU B 1 486 ? -2.299 28.047 34.938 1 95.19 486 LEU B N 1
ATOM 7931 C CA . LEU B 1 486 ? -1.317 27.719 33.906 1 95.19 486 LEU B CA 1
ATOM 7932 C C . LEU B 1 486 ? -0.429 26.562 34.344 1 95.19 486 LEU B C 1
ATOM 7934 O O . LEU B 1 486 ? -0.119 25.688 33.531 1 95.19 486 LEU B O 1
ATOM 7938 N N . GLU B 1 487 ? -0.032 26.5 35.594 1 91.88 487 GLU B N 1
ATOM 7939 C CA . GLU B 1 487 ? 0.793 25.422 36.125 1 91.88 487 GLU B CA 1
ATOM 7940 C C . GLU B 1 487 ? 0.066 24.078 36.062 1 91.88 487 GLU B C 1
ATOM 7942 O O . GLU B 1 487 ? 0.682 23.047 35.781 1 91.88 487 GLU B O 1
ATOM 7947 N N . MET B 1 488 ? -1.204 24.125 36.25 1 92.31 488 MET B N 1
ATOM 7948 C CA . MET B 1 488 ? -1.998 22.906 36.156 1 92.31 488 MET B CA 1
ATOM 7949 C C . MET B 1 488 ? -2.08 22.422 34.688 1 92.31 488 MET B C 1
ATOM 7951 O O . MET B 1 488 ? -1.964 21.234 34.438 1 92.31 488 MET B O 1
ATOM 7955 N N . LEU B 1 489 ? -2.268 23.344 33.781 1 95.06 489 LEU B N 1
ATOM 7956 C CA . LEU B 1 489 ? -2.387 23 32.375 1 95.06 489 LEU B CA 1
ATOM 7957 C C . LEU B 1 489 ? -1.072 22.438 31.828 1 95.06 489 LEU B C 1
ATOM 7959 O O . LEU B 1 489 ? -1.072 21.516 31.016 1 95.06 489 LEU B O 1
ATOM 7963 N N . MET B 1 490 ? -0.03 22.938 32.344 1 94.75 490 MET B N 1
ATOM 7964 C CA . MET B 1 490 ? 1.29 22.578 31.828 1 94.75 490 MET B CA 1
ATOM 7965 C C . MET B 1 490 ? 1.628 21.125 32.156 1 94.75 490 MET B C 1
ATOM 7967 O O . MET B 1 490 ? 2.477 20.516 31.484 1 94.75 490 MET B O 1
ATOM 7971 N N . ILE B 1 491 ? 0.947 20.531 33.156 1 93.62 491 ILE B N 1
ATOM 7972 C CA . ILE B 1 491 ? 1.314 19.172 33.562 1 93.62 491 ILE B CA 1
ATOM 7973 C C . ILE B 1 491 ? 0.115 18.25 33.375 1 93.62 491 ILE B C 1
ATOM 7975 O O . ILE B 1 491 ? 0.146 17.094 33.844 1 93.62 491 ILE B O 1
ATOM 7979 N N . CYS B 1 492 ? -0.966 18.703 32.844 1 96.12 492 CYS B N 1
ATOM 7980 C CA . CYS B 1 492 ? -2.156 17.875 32.688 1 96.12 492 CYS B CA 1
ATOM 7981 C C . CYS B 1 492 ? -1.917 16.734 31.719 1 96.12 492 CYS B C 1
ATOM 7983 O O . CYS B 1 492 ? -1.006 16.797 30.891 1 96.12 492 CYS B O 1
ATOM 7985 N N . GLN B 1 493 ? -2.686 15.672 31.859 1 96 493 GLN B N 1
ATOM 7986 C CA . GLN B 1 493 ? -2.65 14.508 30.984 1 96 493 GLN B CA 1
ATOM 7987 C C . GLN B 1 493 ? -4.023 13.836 30.891 1 96 493 GLN B C 1
ATOM 7989 O O . GLN B 1 493 ? -4.668 13.602 31.922 1 96 493 GLN B O 1
ATOM 7994 N N . GLY B 1 494 ? -4.379 13.531 29.719 1 96.38 494 GLY B N 1
ATOM 7995 C CA . GLY B 1 494 ? -5.648 12.844 29.547 1 96.38 494 GLY B CA 1
ATOM 7996 C C . GLY B 1 494 ? -6.816 13.602 30.156 1 96.38 494 GLY B C 1
ATOM 7997 O O . GLY B 1 494 ? -7.016 14.781 29.875 1 96.38 494 GLY B O 1
ATOM 7998 N N . ALA B 1 495 ? -7.391 12.961 31.109 1 92.56 495 ALA B N 1
ATOM 7999 C CA . ALA B 1 495 ? -8.633 13.469 31.688 1 92.56 495 ALA B CA 1
ATOM 8000 C C . ALA B 1 495 ? -8.406 14.812 32.375 1 92.56 495 ALA B C 1
ATOM 8002 O O . ALA B 1 495 ? -9.281 15.68 32.375 1 92.56 495 ALA B O 1
ATOM 8003 N N . SER B 1 496 ? -7.27 15 32.906 1 93.31 496 SER B N 1
ATOM 8004 C CA . SER B 1 496 ? -7.012 16.234 33.625 1 93.31 496 SER B CA 1
ATOM 8005 C C . SER B 1 496 ? -6.871 17.422 32.688 1 93.31 496 SER B C 1
ATOM 8007 O O . SER B 1 496 ? -6.938 18.578 33.094 1 93.31 496 SER B O 1
ATOM 8009 N N . CYS B 1 497 ? -6.688 17.188 31.422 1 95.44 497 CYS B N 1
ATOM 8010 C CA . CYS B 1 497 ? -6.602 18.25 30.422 1 95.44 497 CYS B CA 1
ATOM 8011 C C . CYS B 1 497 ? -7.988 18.625 29.906 1 95.44 497 CYS B C 1
ATOM 8013 O O . CYS B 1 497 ? -8.133 19.594 29.172 1 95.44 497 CYS B O 1
ATOM 8015 N N . ARG B 1 498 ? -9.047 17.875 30.312 1 91.31 498 ARG B N 1
ATOM 8016 C CA . ARG B 1 498 ? -10.375 18.047 29.734 1 91.31 498 ARG B CA 1
ATOM 8017 C C . ARG B 1 498 ? -11.344 18.641 30.766 1 91.31 498 ARG B C 1
ATOM 8019 O O . ARG B 1 498 ? -12.555 18.484 30.641 1 91.31 498 ARG B O 1
ATOM 8026 N N . GLU B 1 499 ? -10.797 19.125 31.719 1 82 499 GLU B N 1
ATOM 8027 C CA . GLU B 1 499 ? -11.664 19.688 32.75 1 82 499 GLU B CA 1
ATOM 8028 C C . GLU B 1 499 ? -12.516 20.828 32.188 1 82 499 GLU B C 1
ATOM 8030 O O . GLU B 1 499 ? -12.023 21.672 31.438 1 82 499 GLU B O 1
ATOM 8035 N N . VAL B 1 500 ? -13.891 20.547 32.469 1 72.88 500 VAL B N 1
ATOM 8036 C CA . VAL B 1 500 ? -14.875 21.516 31.969 1 72.88 500 VAL B CA 1
ATOM 8037 C C . VAL B 1 500 ? -15.484 22.281 33.156 1 72.88 500 VAL B C 1
ATOM 8039 O O . VAL B 1 500 ? -15.328 21.875 34.312 1 72.88 500 VAL B O 1
ATOM 8042 N N . GLY B 1 501 ? -16.016 23.469 33.031 1 62.59 501 GLY B N 1
ATOM 8043 C CA . GLY B 1 501 ? -16.672 24.25 34.062 1 62.59 501 GLY B CA 1
ATOM 8044 C C . GLY B 1 501 ? -15.953 25.547 34.406 1 62.59 501 GLY B C 1
ATOM 8045 O O . GLY B 1 501 ? -14.922 25.859 33.781 1 62.59 501 GLY B O 1
ATOM 8046 N N . PRO B 1 502 ? -16.641 26.266 35.281 1 58.53 502 PRO B N 1
ATOM 8047 C CA . PRO B 1 502 ? -16.047 27.578 35.594 1 58.53 502 PRO B CA 1
ATOM 8048 C C . PRO B 1 502 ? -14.648 27.469 36.188 1 58.53 502 PRO B C 1
ATOM 8050 O O . PRO B 1 502 ? -14.344 26.516 36.906 1 58.53 502 PRO B O 1
ATOM 8053 N N . ILE B 1 503 ? -13.734 28.047 35.531 1 54.84 503 ILE B N 1
ATOM 8054 C CA . ILE B 1 503 ? -12.406 28.109 36.156 1 54.84 503 ILE B CA 1
ATOM 8055 C C . ILE B 1 503 ? -12.523 28.562 37.594 1 54.84 503 ILE B C 1
ATOM 8057 O O . ILE B 1 503 ? -13.062 29.625 37.906 1 54.84 503 ILE B O 1
ATOM 8061 N N . PRO B 1 504 ? -12.297 27.625 38.5 1 51.56 504 PRO B N 1
ATOM 8062 C CA . PRO B 1 504 ? -12.336 28.125 39.875 1 51.56 504 PRO B CA 1
ATOM 8063 C C . PRO B 1 504 ? -11.555 29.422 40.062 1 51.56 504 PRO B C 1
ATOM 8065 O O . PRO B 1 504 ? -10.508 29.609 39.438 1 51.56 504 PRO B O 1
ATOM 8068 N N . ASN B 1 505 ? -12.102 30.328 40.844 1 48.38 505 ASN B N 1
ATOM 8069 C CA . ASN B 1 505 ? -11.516 31.578 41.344 1 48.38 505 ASN B CA 1
ATOM 8070 C C . ASN B 1 505 ? -11.273 32.562 40.219 1 48.38 505 ASN B C 1
ATOM 8072 O O . ASN B 1 505 ? -10.391 33.438 40.344 1 48.38 505 ASN B O 1
ATOM 8076 N N . PHE B 1 506 ? -12.047 32.344 39.125 1 49.94 506 PHE B N 1
ATOM 8077 C CA . PHE B 1 506 ? -11.844 33.312 38.062 1 49.94 506 PHE B CA 1
ATOM 8078 C C . PHE B 1 506 ? -12.641 34.594 38.344 1 49.94 506 PHE B C 1
ATOM 8080 O O . PHE B 1 506 ? -13.859 34.531 38.5 1 49.94 506 PHE B O 1
ATOM 8087 N N . GLN B 1 507 ? -12.023 35.719 38.75 1 47.03 507 GLN B N 1
ATOM 8088 C CA . GLN B 1 507 ? -12.656 37.031 38.781 1 47.03 507 GLN B CA 1
ATOM 8089 C C . GLN B 1 507 ? -12.586 37.719 37.438 1 47.03 507 GLN B C 1
ATOM 8091 O O . GLN B 1 507 ? -11.5 37.875 36.844 1 47.03 507 GLN B O 1
ATOM 8096 N N . PRO B 1 508 ? -13.727 37.875 36.75 1 49.25 508 PRO B N 1
ATOM 8097 C CA . PRO B 1 508 ? -13.68 38.656 35.531 1 49.25 508 PRO B CA 1
ATOM 8098 C C . PRO B 1 508 ? -12.969 40 35.719 1 49.25 508 PRO B C 1
ATOM 8100 O O . PRO B 1 508 ? -13.008 40.562 36.812 1 49.25 508 PRO B O 1
ATOM 8103 N N . LEU B 1 509 ? -12 40.312 34.844 1 49.25 509 LEU B N 1
ATOM 8104 C CA . LEU B 1 509 ? -11.422 41.656 34.844 1 49.25 509 LEU B CA 1
ATOM 8105 C C . LEU B 1 509 ? -12.516 42.719 34.781 1 49.25 509 LEU B C 1
ATOM 8107 O O . LEU B 1 509 ? -13.344 42.719 33.875 1 49.25 509 LEU B O 1
ATOM 8111 N N . HIS B 1 510 ? -13.18 43.094 35.875 1 43 510 HIS B N 1
ATOM 8112 C CA . HIS B 1 510 ? -14.109 44.219 35.844 1 43 510 HIS B CA 1
ATOM 8113 C C . HIS B 1 510 ? -13.586 45.344 34.969 1 43 510 HIS B C 1
ATOM 8115 O O . HIS B 1 510 ? -12.367 45.531 34.875 1 43 510 HIS B O 1
ATOM 8121 N N . SER B 1 511 ? -14.469 45.844 34.062 1 41.38 511 SER B N 1
ATOM 8122 C CA . SER B 1 511 ? -14.367 46.969 33.156 1 41.38 511 SER B CA 1
ATOM 8123 C C . SER B 1 511 ? -13.688 48.188 33.812 1 41.38 511 SER B C 1
ATOM 8125 O O . SER B 1 511 ? -13.539 49.219 33.188 1 41.38 511 SER B O 1
ATOM 8127 N N . ASP B 1 512 ? -13.445 48.219 35.031 1 34.41 512 ASP B N 1
ATOM 8128 C CA . ASP B 1 512 ? -13.047 49.531 35.562 1 34.41 512 ASP B CA 1
ATOM 8129 C C . ASP B 1 512 ? -11.625 49.875 35.125 1 34.41 512 ASP B C 1
ATOM 8131 O O . ASP B 1 512 ? -11.016 50.781 35.688 1 34.41 512 ASP B O 1
ATOM 8135 N N . VAL B 1 513 ? -10.875 49.125 34.531 1 38.16 513 VAL B N 1
ATOM 8136 C CA . VAL B 1 513 ? -9.633 49.688 34.031 1 38.16 513 VAL B CA 1
ATOM 8137 C C . VAL B 1 513 ? -9.945 50.688 32.906 1 38.16 513 VAL B C 1
ATOM 8139 O O . VAL B 1 513 ? -10.211 50.281 31.766 1 38.16 513 VAL B O 1
ATOM 8142 N N . GLU B 1 514 ? -10.703 51.844 33 1 29.39 514 GLU B N 1
ATOM 8143 C CA . GLU B 1 514 ? -10.633 53.062 32.219 1 29.39 514 GLU B CA 1
ATOM 8144 C C . GLU B 1 514 ? -9.203 53.594 32.156 1 29.39 514 GLU B C 1
ATOM 8146 O O . GLU B 1 514 ? -8.5 53.625 33.156 1 29.39 514 GLU B O 1
#

Sequence (1028 aa):
MNMSRLLAVLFLLYCSCCATPKKPNIVFILTDDQDVVLGGMTPMTKVKKLIGSAGITFTNMFTTNPLCCPSRSSILTGNYVHNHGALNNSISGNCSSPLWQNGAEKSAFITYVKQMGYNTFFAGKYLNQYGDKDAGGVEHIPPGWDWWNGLVHNSVYYNYKLSVNGTAETHGHDYKKDYLTDLINNRAQDFLTIQHENSKPFFMMLSTPACHAPFDSAPQFMKNYTNKRAPRTASYNKHGSDKHWLVRHQVTPMKNDSVENTDDIFRKRWRTLLSVDDMVENVINTLSKKKLLNNTYIIYSSDNGYHLGQFSMPRDKRHLYEFDIRVPLLIRGPGIPAGKVIDEPVLNIDLAPTFIELSGHEVPSDVDGMSLITLLHSNLPASSRWRQDFLVEHNGEHAPDGKYPPCKNTGGLQACSPIDCSCEDAINNTYICRRTLNDTVNMMYCEFSDSESFVEMYNISKDPDQLVNIIHQVDPHIIEEQNERLEMLMICQGASCREVGPIPNFQPLHSDVEMNMSRLLAVLFLLYCSCCATPKKPNIVFILTDDQDVVLGGMTPMTKVKKLIGSAGITFTNMFTTNPLCCPSRSSILTGNYVHNHGALNNSISGNCSSPLWQNGAEKSAFITYVKQMGYNTFFAGKYLNQYGDKDAGGVEHIPPGWDWWNGLVHNSVYYNYKLSVNGTAETHGHDYKKDYLTDLINNRAQDFLTIQHENSKPFFMMLSTPACHAPFDSAPQFMKNYTNKRAPRTASYNKHGSDKHWLVRHQVTPMKNDSVENTDDIFRKRWRTLLSVDDMVENVINTLSKKKLLNNTYIIYSSDNGYHLGQFSMPRDKRHLYEFDIRVPLLIRGPGIPAGKVIDEPVLNIDLAPTFIELSGHEVPSDVDGMSLITLLHSNLPASSRWRQDFLVEHNGEHAPDGKYPPCKNTGGLQACSPIDCSCEDAINNTYICRRTLNDTVNMMYCEFSDSESFVEMYNISKDPDQLVNIIHQVDPHIIEEQNERLEMLMICQGASCREVGPIPNFQPLHSDVE